Protein AF-A0A1W9SHR3-F1 (afdb_monomer_lite)

Sequence (851 aa):
MFNIVQKTLFGTHLDYKISDNFNLGATILNLTEKPLTTKVNAGDEPISNTIWGVDGMYRTEAPFLTKMVDALPFLDTKEESDIIISGEFAQLIPGHSDAVGDEGVAYIDDFEGTNTSIDLKQRTAWSLSSTPQMQKNMFPEAELTDSLLYGFNRSLLSWYTIENLFQRTESNTPSYIKDDADFVSSHFVREILEKEIFPNKESKTGMPVSINTLDLTYRPTEIGPYNYDTDNLSEDGHFTNPRKRWAGIMREVPTNDFETANIEFIEFWIMDPFVEDEDSSNIGGDLYFNLGNISEDILKDGRKSLEHGLPTSSEITNVDTSVWGRISTRQPASTGFDNDPDKRQFQDIGFDGLNDDDERLFFQDYLSIMQNILNAEAYEKINNDPSKDNYTDYLSENYDGQRAEIVERYKFYNGLENNSPTSSNATTPTTLPDVEDINRDNTLSENESYFQYKVSLRRDDMKIGNNYITDKISYKATFKNKQKSSVTWYQFKIPIQKYMDKFGPIQDFKSIRFIRMFLHNFEETTILRFGSLDLIRSEWRKYELNLVEGNEGLAYPQNEQGSFDVSAVNIEENGTKEPVNYVLPPGISRETDPTNTIQTLQNEQSIVLKVIDLPDGDARAVYKTLDMDIRQYKRLKMEIHAEEIIGYPLEDDELRAFIRFGSDYTQNYYEYEVSLKITPEGRYDDSNGEDRLKVWPSKNRIDFELGTFQDVKQERNSKMRESNSNVSLTIPYVSYDNNNRVIVMGNPNLSNVRTVMLGIRNPHKNKNENDDGFIKSGEIWMNELRLSDFDEEGGWAANARISMNLADFATVSFSGSTSKASVFLCILLIPEMLKIQNTTRLTQMYFWKMH

Foldseek 3Di:
DDQDKDKDKDWDKDWDDPDPFKIKIKIKIWIWTDGLWLAAAPPRFTKTKIKIKMKMKGKDFDQVLLVVQCPDPPDDFDFTWMKIWIKMWMWMFIDGDCSNPPFRWHFNDQCPQFKDWDFDLPQVQKAWAADDPPCCVQQVLSPDFLDLSSQAQAFFKFKDWADCCLQVVDPLHQPLSNVDQVLQFDPQRHWAWPCQQFVQADDLVNDTDTFTWTKMWTALQHRAFSHLDLPQAAQLRTGVCSQSHKTKMKGWDPAFACVVQQFWWWKFKKWQQCQPVPPLPWQAFKKKKKWAQGFLCRVRHQAKAWLQLADLDPPGPQWDATLLAIGHVDDDPDQFHDPDQSSSLQRQDDRRSDHLVRCCVSCVVSLVSSVVRYDPVSSVVCSSPVRNQDAAALSDVVCSVVVHRSVVSSRNNNHRRPLAHDDPPDDRPDRGHDISCSVPPSDGRGDDKTFMAMATSGPVQQDDPGRQWPDKGKDWDQGPVRDTGIIMMTMGIGTRVPTPDIGDPDDDSGGTTMMMMMIHRTDRTTMIIISTTTRMRGLKAKDQAWPQAPCFPPRDGHDPFWDKDKDKAKCRNQLPPPQEGDADAFPDDFMFDSVRPDTGGDIRMWMKIWITQAAARTKIKIKHWDWAQQPQFFKKKKWKFKEADVPFDDAWQQKKKKKWWFPDDGAFIKMKIATDHHQDGDRADNVDNVSSCSRGPPRNMDMDTPVVLVVQVVVLVVQVPDPPRPRDLQHWRWDDDPPMIITGHHHGDSGTGTMMMIMMTRYHCVVPVPHPRGTHTIMMIMRRGMTTNGNSDMKMKMKMKMWMGSRLFWIKMWIWMWMDFQDDDDSPDDRSPGGRDGDTDGDDIDTDDGD

Radius of gyration: 36.88 Å; chains: 1; bounding box: 92×72×122 Å

Secondary structure (DSSP, 8-state):
-----EEEEEEEEEEEEEETTEEEEEEEEEEEEE-SSS--BTT-PPBEEEEEEEEEEEEEE-HHHHHHHHTSTT----SPPEEEEEEEEEEEE--B-GGGTTTT-EEEE-STTSSEEEE---GGG-EEPPPPTT-TTT-GGGG-SS-GGGGTTBEEEEEE---HHHHHT-TTS-HHHHH-GGGG-STTTS--BHHHH-TTPPPTTSSPPBPPPEEEEEEEEEE-TT----SSB-TTS-BS-GGG-EEEEEEE-S-S-TTTTTEEEEEEEEE-TTTT-TT-----EEEEEEEEE----SSSSSS--BGGGS-SSSS--SEEE-SS-EEES---SSSS--S-HHHHTTT-STTTT--HHHHHHHTHHHHHHHHHHS-HHHHHHHHH-SSS-B---TT-HHHHHHT--HHHHTTTTT--BT-S---TTS--S-SSPPBS-SS-SSS-----EEEEEEEEE-GGG-STTSTTEEEEEEEEEE-TTS-EEEEEEEEEEEETTS-SEEESS--SSS---EEEEEEES-SS-EEEEES--EEEE-SSEE--B---TTTTT---BPP-SSEEEEEEEETTTSTT-SSB---PPTT--PPB-TTSSS--BPP-EEEEEEEEEEPTT-EEEEEEEEEE-GGGEEEEEEEEEEEPBTTB---TTSSEEEEEEESSSSSSEEEEEEEPPPPPSB---TT-HHHHHHHS-TTT-EEEETHHHHHHHHHHHHHTTSTT----SSS-EEEEETTEEEEEES---TTSEEEEEEEEE---GGG-TT-----EEEEEEEEEEEEEEE----EEEEEEEEEEEETTTEEEEEEEEEE-SS--S-TT--GGGS----EEEEEEEEEEEE-

Structure (mmCIF, N/CA/C/O backbone):
data_AF-A0A1W9SHR3-F1
#
_entry.id   AF-A0A1W9SHR3-F1
#
loop_
_atom_site.group_PDB
_atom_site.id
_atom_site.type_symbol
_atom_site.label_atom_id
_atom_site.label_alt_id
_atom_site.label_comp_id
_atom_site.label_asym_id
_atom_site.label_entity_id
_atom_site.label_seq_id
_atom_site.pdbx_PDB_ins_code
_atom_site.Cartn_x
_atom_site.Cartn_y
_atom_site.Cartn_z
_atom_site.occupancy
_atom_site.B_iso_or_equiv
_atom_site.auth_seq_id
_atom_site.auth_comp_id
_atom_site.auth_asym_id
_atom_site.auth_atom_id
_atom_site.pdbx_PDB_model_num
ATOM 1 N N . MET A 1 1 ? 7.081 -6.069 19.531 1.00 32.66 1 MET A N 1
ATOM 2 C CA . MET A 1 1 ? 6.810 -4.621 19.608 1.00 32.66 1 MET A CA 1
ATOM 3 C C . MET A 1 1 ? 6.515 -4.308 21.073 1.00 32.66 1 MET A C 1
ATOM 5 O O . MET A 1 1 ? 5.669 -4.987 21.637 1.00 32.66 1 MET A O 1
ATOM 9 N N . PHE A 1 2 ? 7.278 -3.432 21.734 1.00 37.50 2 PHE A N 1
ATOM 10 C CA . PHE A 1 2 ? 7.011 -3.037 23.126 1.00 37.50 2 PHE A CA 1
ATOM 11 C C . PHE A 1 2 ? 5.993 -1.891 23.100 1.00 37.50 2 PHE A C 1
ATOM 13 O O . PHE A 1 2 ? 6.359 -0.789 22.707 1.00 37.50 2 PHE A O 1
ATOM 20 N N . ASN A 1 3 ? 4.738 -2.143 23.478 1.00 49.12 3 ASN A N 1
ATOM 21 C CA . ASN A 1 3 ? 3.772 -1.066 23.696 1.00 49.12 3 ASN A CA 1
ATOM 22 C C . ASN A 1 3 ? 4.108 -0.399 25.043 1.00 49.12 3 ASN A C 1
ATOM 24 O O . ASN A 1 3 ? 4.040 -1.045 26.093 1.00 49.12 3 ASN A O 1
ATOM 28 N N . ILE A 1 4 ? 4.584 0.848 25.017 1.00 64.44 4 ILE A N 1
ATOM 29 C CA . ILE A 1 4 ? 4.977 1.583 26.227 1.00 64.44 4 ILE A CA 1
ATOM 30 C C . ILE A 1 4 ? 3.735 2.295 26.760 1.00 64.44 4 ILE A C 1
ATOM 32 O O . ILE A 1 4 ? 3.505 3.465 26.479 1.00 64.44 4 ILE A O 1
ATOM 36 N N . VAL A 1 5 ? 2.935 1.579 27.548 1.00 74.81 5 VAL A N 1
ATOM 37 C CA . VAL A 1 5 ? 1.860 2.183 28.344 1.00 74.81 5 VAL A CA 1
ATOM 38 C C . VAL A 1 5 ? 2.464 2.694 29.650 1.00 74.81 5 VAL A C 1
ATOM 40 O O . VAL A 1 5 ? 3.072 1.927 30.406 1.00 74.81 5 VAL A O 1
ATOM 43 N N . GLN A 1 6 ? 2.322 3.991 29.935 1.00 84.81 6 GLN A N 1
ATOM 44 C CA . GLN A 1 6 ? 2.806 4.552 31.194 1.00 84.81 6 GLN A CA 1
ATOM 45 C C . GLN A 1 6 ? 1.862 4.135 32.326 1.00 84.81 6 GLN A C 1
ATOM 47 O O . GLN A 1 6 ? 0.678 4.457 32.296 1.00 84.81 6 GLN A O 1
ATOM 52 N N . LYS A 1 7 ? 2.395 3.456 33.347 1.00 89.25 7 LYS A N 1
ATOM 53 C CA . LYS A 1 7 ? 1.630 3.013 34.522 1.00 89.25 7 LYS A CA 1
ATOM 54 C C . LYS A 1 7 ? 2.030 3.815 35.755 1.00 89.25 7 LYS A C 1
ATOM 56 O O . LYS A 1 7 ? 3.212 3.880 36.092 1.00 89.25 7 LYS A O 1
ATOM 61 N N . THR A 1 8 ? 1.051 4.390 36.445 1.00 90.31 8 THR A N 1
ATOM 62 C CA . THR A 1 8 ? 1.251 5.126 37.699 1.00 90.31 8 THR A CA 1
ATOM 63 C C . THR A 1 8 ? 0.519 4.405 38.820 1.00 90.31 8 THR A C 1
ATOM 65 O O . THR A 1 8 ? -0.704 4.354 38.814 1.00 90.31 8 THR A O 1
ATOM 68 N N . LEU A 1 9 ? 1.264 3.848 39.779 1.00 92.94 9 LEU A N 1
ATOM 69 C CA . LEU A 1 9 ? 0.706 3.233 40.984 1.00 92.94 9 LEU A CA 1
ATOM 70 C C . LEU A 1 9 ? 0.904 4.182 42.167 1.00 92.94 9 LEU A C 1
ATOM 72 O O . LEU A 1 9 ? 2.030 4.379 42.627 1.00 92.94 9 LEU A O 1
ATOM 76 N N . PHE A 1 10 ? -0.186 4.754 42.667 1.00 94.56 10 PHE A N 1
ATOM 77 C CA . PHE A 1 10 ? -0.202 5.541 43.893 1.00 94.56 10 PHE A CA 1
ATOM 78 C C . PHE A 1 10 ? -0.926 4.772 44.991 1.00 94.56 10 PHE A C 1
ATOM 80 O O . PHE A 1 10 ? -1.905 4.078 44.740 1.00 94.56 10 PHE A O 1
ATOM 87 N N . GLY A 1 11 ? -0.478 4.888 46.232 1.00 94.25 11 GLY A N 1
ATOM 88 C CA . GLY A 1 11 ? -1.178 4.232 47.321 1.00 94.25 11 GLY A CA 1
ATOM 89 C C . GLY A 1 11 ? -0.512 4.403 48.667 1.00 94.25 11 GLY A C 1
ATOM 90 O O . GLY A 1 11 ? 0.601 4.914 48.779 1.00 94.25 11 GLY A O 1
ATOM 91 N N . THR A 1 12 ? -1.223 3.973 49.698 1.00 95.31 12 THR A N 1
ATOM 92 C CA . THR A 1 12 ? -0.741 3.972 51.073 1.00 95.31 12 THR A CA 1
ATOM 93 C C . THR A 1 12 ? -1.276 2.758 51.819 1.00 95.31 12 THR A C 1
ATOM 95 O O . THR A 1 12 ? -2.374 2.268 51.546 1.00 95.31 12 THR A O 1
ATOM 98 N N . HIS A 1 13 ? -0.481 2.279 52.767 1.00 94.38 13 HIS A N 1
ATOM 99 C CA . HIS A 1 13 ? -0.864 1.248 53.715 1.00 94.38 13 HIS A CA 1
ATOM 100 C C . HIS A 1 13 ? -0.624 1.782 55.127 1.00 94.38 13 HIS A C 1
ATOM 102 O O . HIS A 1 13 ? 0.461 2.279 55.436 1.00 94.38 13 HIS A O 1
ATOM 108 N N . LEU A 1 14 ? -1.652 1.706 55.966 1.00 95.25 14 LEU A N 1
ATOM 109 C CA . LEU A 1 14 ? -1.634 2.140 57.355 1.00 95.25 14 LEU A CA 1
ATOM 110 C C . LEU A 1 14 ? -1.772 0.909 58.245 1.00 95.25 14 LEU A C 1
ATOM 112 O O . LEU A 1 14 ? -2.809 0.258 58.206 1.00 95.25 14 LEU A O 1
ATOM 116 N N . ASP A 1 15 ? -0.764 0.631 59.067 1.00 94.25 15 ASP A N 1
ATOM 117 C CA . ASP A 1 15 ? -0.813 -0.429 60.079 1.00 94.25 15 ASP A CA 1
ATOM 118 C C . ASP A 1 15 ? -0.981 0.203 61.465 1.00 94.25 15 ASP A C 1
ATOM 120 O O . ASP A 1 15 ? -0.179 1.044 61.894 1.00 94.25 15 ASP A O 1
ATOM 124 N N . TYR A 1 16 ? -2.050 -0.177 62.161 1.00 94.44 16 TYR A N 1
ATOM 125 C CA . TYR A 1 16 ? -2.325 0.239 63.524 1.00 94.44 16 TYR A CA 1
ATOM 126 C C . TYR A 1 16 ? -2.274 -0.952 64.482 1.00 94.44 16 TYR A C 1
ATOM 128 O O . TYR A 1 16 ? -3.161 -1.810 64.532 1.00 94.44 16 TYR A O 1
ATOM 136 N N . LYS A 1 17 ? -1.242 -0.955 65.329 1.00 94.12 17 LYS A N 1
ATOM 137 C CA . LYS A 1 17 ? -1.077 -1.933 66.402 1.00 94.12 17 LYS A CA 1
ATOM 138 C C . LYS A 1 17 ? -1.945 -1.560 67.608 1.00 94.12 17 LYS A C 1
ATOM 140 O O . LYS A 1 17 ? -1.551 -0.741 68.437 1.00 94.12 17 LYS A O 1
ATOM 145 N N . ILE A 1 18 ? -3.118 -2.185 67.720 1.00 92.25 18 ILE A N 1
ATOM 146 C CA . ILE A 1 18 ? -4.072 -1.958 68.821 1.00 92.25 18 ILE A CA 1
ATOM 147 C C . ILE A 1 18 ? -3.550 -2.567 70.131 1.00 92.25 18 ILE A C 1
ATOM 149 O O . ILE A 1 18 ? -3.724 -1.991 71.204 1.00 92.25 18 ILE A O 1
ATOM 153 N N . SER A 1 19 ? -2.898 -3.731 70.056 1.00 91.62 19 SER A N 1
ATOM 154 C CA . SER A 1 19 ? -2.203 -4.367 71.183 1.00 91.62 19 SER A CA 1
ATOM 155 C C . SER A 1 19 ? -1.062 -5.261 70.686 1.00 91.62 19 SER A C 1
ATOM 157 O O . SER A 1 19 ? -0.892 -5.438 69.482 1.00 91.62 19 SER A O 1
ATOM 159 N N . ASP A 1 20 ? -0.300 -5.880 71.591 1.00 88.94 20 ASP A N 1
ATOM 160 C CA . ASP A 1 20 ? 0.711 -6.885 71.213 1.00 88.94 20 ASP A CA 1
ATOM 161 C C . ASP A 1 20 ? 0.128 -8.099 70.475 1.00 88.94 20 ASP A C 1
ATOM 163 O O . ASP A 1 20 ? 0.839 -8.769 69.732 1.00 88.94 20 ASP A O 1
ATOM 167 N N . ASN A 1 21 ? -1.182 -8.303 70.611 1.00 91.62 21 ASN A N 1
ATOM 168 C CA . ASN A 1 21 ? -1.923 -9.459 70.129 1.00 91.62 21 ASN A CA 1
ATOM 169 C C . ASN A 1 21 ? -2.926 -9.117 69.016 1.00 91.62 21 ASN A C 1
ATOM 171 O O . ASN A 1 21 ? -3.614 -10.009 68.530 1.00 91.62 21 ASN A O 1
ATOM 175 N N . PHE A 1 22 ? -3.055 -7.841 68.632 1.00 93.38 22 PHE A N 1
ATOM 176 C CA . PHE A 1 22 ? -4.024 -7.402 67.625 1.00 93.38 22 PHE A CA 1
ATOM 177 C C . PHE A 1 22 ? -3.473 -6.256 66.778 1.00 93.38 22 PHE A C 1
ATOM 179 O O . PHE A 1 22 ? -3.183 -5.180 67.314 1.00 93.38 22 PHE A O 1
ATOM 186 N N . ASN A 1 23 ? -3.386 -6.477 65.468 1.00 93.44 23 ASN A N 1
ATOM 187 C CA . ASN A 1 23 ? -3.080 -5.454 64.473 1.00 93.44 23 ASN A CA 1
ATOM 188 C C . ASN A 1 23 ? -4.238 -5.294 63.479 1.00 93.44 23 ASN A C 1
ATOM 190 O O . ASN A 1 23 ? -4.996 -6.231 63.214 1.00 93.44 23 ASN A O 1
ATOM 194 N N . LEU A 1 24 ? -4.363 -4.080 62.953 1.00 94.94 24 LEU A N 1
ATOM 195 C CA . LEU A 1 24 ? -5.337 -3.723 61.934 1.00 94.94 24 LEU A CA 1
ATOM 196 C C . LEU A 1 24 ? -4.634 -2.899 60.854 1.00 94.94 24 LEU A C 1
ATOM 198 O O . LEU A 1 24 ? -4.121 -1.819 61.144 1.00 94.94 24 LEU A O 1
ATOM 202 N N . GLY A 1 25 ? -4.637 -3.407 59.629 1.00 94.56 25 GLY A N 1
ATOM 203 C CA . GLY A 1 25 ? -4.159 -2.731 58.438 1.00 94.56 25 GLY A CA 1
ATOM 204 C C . GLY A 1 25 ? -5.303 -2.126 57.624 1.00 94.56 25 GLY A C 1
ATOM 205 O O . GLY A 1 25 ? -6.427 -2.636 57.587 1.00 94.56 25 GLY A O 1
ATOM 206 N N . ALA A 1 26 ? -5.023 -1.010 56.961 1.00 95.31 26 ALA A N 1
ATOM 207 C CA . ALA A 1 26 ? -5.875 -0.436 55.931 1.00 95.31 26 ALA A CA 1
ATOM 208 C C . ALA A 1 26 ? -5.019 -0.072 54.719 1.00 95.31 26 ALA A C 1
ATOM 210 O O . ALA A 1 26 ? -3.989 0.588 54.848 1.00 95.31 26 ALA A O 1
ATOM 211 N N . THR A 1 27 ? -5.459 -0.480 53.536 1.00 93.62 27 THR A N 1
ATOM 212 C CA . THR A 1 27 ? -4.737 -0.274 52.279 1.00 93.62 27 THR A CA 1
ATOM 213 C C . THR A 1 27 ? -5.615 0.488 51.302 1.00 93.62 27 THR A C 1
ATOM 215 O O . THR A 1 27 ? -6.789 0.161 51.149 1.00 93.62 27 THR A O 1
ATOM 218 N N . ILE A 1 28 ? -5.045 1.467 50.603 1.00 95.19 28 ILE A N 1
ATOM 219 C CA . ILE A 1 28 ? -5.642 2.058 49.404 1.00 95.19 28 ILE A CA 1
ATOM 220 C C . ILE A 1 28 ? -4.583 2.155 48.309 1.00 95.19 28 ILE A C 1
ATOM 222 O O . ILE A 1 28 ? -3.480 2.643 48.547 1.00 95.19 28 ILE A O 1
ATOM 226 N N . LEU A 1 29 ? -4.913 1.669 47.120 1.00 93.69 29 LEU A N 1
ATOM 227 C CA . LEU A 1 29 ? -4.062 1.668 45.936 1.00 93.69 29 LEU A CA 1
ATOM 228 C C . LEU A 1 29 ? -4.886 2.166 44.750 1.00 93.69 29 LEU A C 1
ATOM 230 O O . LEU A 1 29 ? -6.027 1.752 44.577 1.00 93.69 29 LEU A O 1
ATOM 234 N N . ASN A 1 30 ? -4.301 3.010 43.917 1.00 93.56 30 ASN A N 1
ATOM 235 C CA . ASN A 1 30 ? -4.847 3.452 42.647 1.00 93.56 30 ASN A CA 1
ATOM 236 C C . ASN A 1 30 ? -3.783 3.226 41.567 1.00 93.56 30 ASN A C 1
ATOM 238 O O . ASN A 1 30 ? -2.645 3.679 41.710 1.00 93.56 30 ASN A O 1
ATOM 242 N N . LEU A 1 31 ? -4.140 2.473 40.530 1.00 91.81 31 LEU A N 1
ATOM 243 C CA . LEU A 1 31 ? -3.312 2.263 39.350 1.00 91.81 31 LEU A CA 1
ATOM 244 C C . LEU A 1 31 ? -3.998 2.925 38.166 1.00 91.81 31 LEU A C 1
ATOM 246 O O . LEU A 1 31 ? -5.091 2.503 37.796 1.00 91.81 31 LEU A O 1
ATOM 250 N N . THR A 1 32 ? -3.318 3.878 37.542 1.00 91.25 32 THR A N 1
ATOM 251 C CA . THR A 1 32 ? -3.786 4.519 36.314 1.00 91.25 32 THR A CA 1
ATOM 252 C C . THR A 1 32 ? -2.797 4.281 35.187 1.00 91.25 32 THR A C 1
ATOM 254 O O . THR A 1 32 ? -1.584 4.459 35.347 1.00 91.25 32 THR A O 1
ATOM 257 N N . GLU A 1 33 ? -3.330 3.892 34.038 1.00 89.88 33 GLU A N 1
ATOM 258 C CA . GLU A 1 33 ? -2.607 3.735 32.789 1.00 89.88 33 GLU A CA 1
ATOM 259 C C . GLU A 1 33 ? -2.866 4.933 31.876 1.00 89.88 33 GLU A C 1
ATOM 261 O O . GLU A 1 33 ? -3.970 5.481 31.819 1.00 89.88 33 GLU A O 1
ATOM 266 N N . LYS A 1 34 ? -1.821 5.375 31.177 1.00 87.81 34 LYS A N 1
ATOM 267 C CA . LYS A 1 34 ? -1.925 6.418 30.163 1.00 87.81 34 LYS A CA 1
ATOM 268 C C . LYS A 1 34 ? -1.413 5.872 28.826 1.00 87.81 34 LYS A C 1
ATOM 270 O O . LYS A 1 34 ? -0.228 5.518 28.757 1.00 87.81 34 LYS A O 1
ATOM 275 N N . PRO A 1 35 ? -2.278 5.784 27.801 1.00 84.88 35 PRO A N 1
ATOM 276 C CA . PRO A 1 35 ? -1.878 5.359 26.468 1.00 84.88 35 PRO A CA 1
ATOM 277 C C . PRO A 1 35 ? -1.066 6.463 25.775 1.00 84.88 35 PRO A C 1
ATOM 279 O O . PRO A 1 35 ? -1.028 7.612 26.226 1.00 84.88 35 PRO A O 1
ATOM 282 N N . LEU A 1 36 ? -0.388 6.099 24.686 1.00 79.94 36 LEU A N 1
ATOM 283 C CA . LEU A 1 36 ? 0.368 7.046 23.859 1.00 79.94 36 LEU A CA 1
ATOM 284 C C . LEU A 1 36 ? -0.548 7.871 22.944 1.00 79.94 36 LEU A C 1
ATOM 286 O O . LEU A 1 36 ? -0.251 9.036 22.686 1.00 79.94 36 LEU A O 1
ATOM 290 N N . THR A 1 37 ? -1.642 7.264 22.490 1.00 81.38 37 THR A N 1
ATOM 291 C CA . THR A 1 37 ? -2.662 7.830 21.601 1.00 81.38 37 THR A CA 1
ATOM 292 C C . THR A 1 37 ? -4.017 7.861 22.305 1.00 81.38 37 THR A C 1
ATOM 294 O O . THR A 1 37 ? -4.210 7.207 23.333 1.00 81.38 37 THR A O 1
ATOM 297 N N . THR A 1 38 ? -4.946 8.669 21.797 1.00 80.31 38 THR A N 1
ATOM 298 C CA . THR A 1 38 ? -6.300 8.799 22.361 1.00 80.31 38 THR A CA 1
ATOM 299 C C . THR A 1 38 ? -7.260 7.760 21.794 1.00 80.31 38 THR A C 1
ATOM 301 O O . THR A 1 38 ? -8.172 7.335 22.501 1.00 80.31 38 THR A O 1
ATOM 304 N N . LYS A 1 39 ? -7.050 7.319 20.548 1.00 87.12 39 LYS A N 1
ATOM 305 C CA . LYS A 1 39 ? -7.737 6.173 19.964 1.00 87.12 39 LYS A CA 1
ATOM 306 C C . LYS A 1 39 ? -7.021 4.907 20.415 1.00 87.12 39 LYS A C 1
ATOM 308 O O . LYS A 1 39 ? -5.854 4.671 20.099 1.00 87.12 39 LYS A O 1
ATOM 313 N N . VAL A 1 40 ? -7.719 4.121 21.226 1.00 87.50 40 VAL A N 1
ATOM 314 C CA . VAL A 1 40 ? -7.255 2.819 21.709 1.00 87.50 40 VAL A CA 1
ATOM 315 C C . VAL A 1 40 ? -8.169 1.733 21.167 1.00 87.50 40 VAL A C 1
ATOM 317 O O . VAL A 1 40 ? -9.388 1.905 21.126 1.00 87.50 40 VAL A O 1
ATOM 320 N N . ASN A 1 41 ? -7.582 0.616 20.753 1.00 88.88 41 ASN A N 1
ATOM 321 C CA . ASN A 1 41 ? -8.348 -0.524 20.270 1.00 88.88 41 ASN A CA 1
ATOM 322 C C . ASN A 1 41 ? -9.091 -1.210 21.419 1.00 88.88 41 ASN A C 1
ATOM 324 O O . ASN A 1 41 ? -8.629 -1.214 22.564 1.00 88.88 41 ASN A O 1
ATOM 328 N N . ALA A 1 42 ? -10.223 -1.827 21.093 1.00 86.62 42 ALA A N 1
ATOM 329 C CA . ALA A 1 42 ? -10.950 -2.689 22.007 1.00 86.62 42 ALA A CA 1
ATOM 330 C C . ALA A 1 42 ? -10.041 -3.834 22.497 1.00 86.62 42 ALA A C 1
ATOM 332 O O . ALA A 1 42 ? -9.395 -4.504 21.690 1.00 86.62 42 ALA A O 1
ATOM 333 N N . GLY A 1 43 ? -9.975 -4.028 23.814 1.00 82.50 43 GLY A N 1
ATOM 334 C CA . GLY A 1 43 ? -9.087 -4.976 24.497 1.00 82.50 43 GLY A CA 1
ATOM 335 C C . GLY A 1 43 ? -7.760 -4.383 25.000 1.00 82.50 43 GLY A C 1
ATOM 336 O O . GLY A 1 43 ? -7.122 -4.980 25.872 1.00 82.50 43 GLY A O 1
ATOM 337 N N . ASP A 1 44 ? -7.356 -3.205 24.507 1.00 83.31 44 ASP A N 1
ATOM 338 C CA . ASP A 1 44 ? -6.135 -2.484 24.909 1.00 83.31 44 ASP A CA 1
ATOM 339 C C . ASP A 1 44 ? -6.443 -1.236 25.769 1.00 83.31 44 ASP A C 1
ATOM 341 O O . ASP A 1 44 ? -5.645 -0.295 25.847 1.00 83.31 44 ASP A O 1
ATOM 345 N N . GLU A 1 45 ? -7.610 -1.184 26.416 1.00 84.12 45 GLU A N 1
ATOM 346 C CA . GLU A 1 45 ? -8.065 0.031 27.086 1.00 84.12 45 GLU A CA 1
ATOM 347 C C . GLU A 1 45 ? -7.265 0.363 28.353 1.00 84.12 45 GLU A C 1
ATOM 349 O O . GLU A 1 45 ? -7.013 -0.503 29.201 1.00 84.12 45 GLU A O 1
ATOM 354 N N . PRO A 1 46 ? -6.913 1.647 28.553 1.00 85.94 46 PRO A N 1
ATOM 355 C CA . PRO A 1 46 ? -6.185 2.078 29.732 1.00 85.94 46 PRO A CA 1
ATOM 356 C C . PRO A 1 46 ? -7.090 2.097 30.968 1.00 85.94 46 PRO A C 1
ATOM 358 O O . PRO A 1 46 ? -8.075 2.835 31.055 1.00 85.94 46 PRO A O 1
ATOM 361 N N . ILE A 1 47 ? -6.695 1.328 31.978 1.00 86.50 47 ILE A N 1
ATOM 362 C CA . ILE A 1 47 ? -7.413 1.219 33.250 1.00 86.50 47 ILE A CA 1
ATOM 363 C C . ILE A 1 47 ? -7.068 2.345 34.234 1.00 86.50 47 ILE A C 1
ATOM 365 O O . ILE A 1 47 ? -5.954 2.870 34.254 1.00 86.50 47 ILE A O 1
ATOM 369 N N . SER A 1 48 ? -8.011 2.663 35.119 1.00 90.56 48 SER A N 1
ATOM 370 C CA . SER A 1 48 ? -7.833 3.525 36.292 1.00 90.56 48 SER A CA 1
ATOM 371 C C . SER A 1 48 ? -8.513 2.891 37.508 1.00 90.56 48 SER A C 1
ATOM 373 O O . SER A 1 48 ? -9.579 3.294 37.968 1.00 90.56 48 SER A O 1
ATOM 375 N N . ASN A 1 49 ? -7.894 1.830 38.021 1.00 90.44 49 ASN A N 1
ATOM 376 C CA . ASN A 1 49 ? -8.476 0.968 39.043 1.00 90.44 49 ASN A CA 1
ATOM 377 C C . ASN A 1 49 ? -8.095 1.426 40.453 1.00 90.44 49 ASN A C 1
ATOM 379 O O . ASN A 1 49 ? -6.913 1.593 40.763 1.00 90.44 49 ASN A O 1
ATOM 383 N N . THR A 1 50 ? -9.083 1.527 41.346 1.00 91.06 50 THR A N 1
ATOM 384 C CA . THR A 1 50 ? -8.865 1.815 42.771 1.00 91.06 50 THR A CA 1
ATOM 385 C C . THR A 1 50 ? -9.237 0.618 43.633 1.00 91.06 50 THR A C 1
ATOM 387 O O . THR A 1 50 ? -10.364 0.134 43.609 1.00 91.06 50 THR A O 1
ATOM 390 N N . ILE A 1 51 ? -8.298 0.158 44.448 1.00 91.50 51 ILE A N 1
ATOM 391 C CA . ILE A 1 51 ? -8.512 -0.865 45.464 1.00 91.50 51 ILE A CA 1
ATOM 392 C C . ILE A 1 51 ? -8.437 -0.209 46.831 1.00 91.50 51 ILE A C 1
ATOM 394 O O . ILE A 1 51 ? -7.453 0.457 47.145 1.00 91.50 51 ILE A O 1
ATOM 398 N N . TRP A 1 52 ? -9.423 -0.473 47.680 1.00 93.81 52 TRP A N 1
ATOM 399 C CA . TRP A 1 52 ? -9.280 -0.247 49.112 1.00 93.81 52 TRP A CA 1
ATOM 400 C C . TRP A 1 52 ? -9.579 -1.529 49.877 1.00 93.81 52 TRP A C 1
ATOM 402 O O . TRP A 1 52 ? -10.379 -2.359 49.444 1.00 93.81 52 TRP A O 1
ATOM 412 N N . GLY A 1 53 ? -8.917 -1.715 51.009 1.00 94.12 53 GLY A N 1
ATOM 413 C CA . GLY A 1 53 ? -9.096 -2.902 51.822 1.00 94.12 53 GLY A CA 1
ATOM 414 C C . GLY A 1 53 ? -8.693 -2.696 53.266 1.00 94.12 53 GLY A C 1
ATOM 415 O O . GLY A 1 53 ? -8.012 -1.732 53.614 1.00 94.12 53 GLY A O 1
ATOM 416 N N . VAL A 1 54 ? -9.147 -3.617 54.099 1.00 95.12 54 VAL A N 1
ATOM 417 C CA . VAL A 1 54 ? -8.810 -3.707 55.513 1.00 95.12 54 VAL A CA 1
ATOM 418 C C . VAL A 1 54 ? -8.353 -5.120 55.811 1.00 95.12 54 VAL A C 1
ATOM 420 O O . VAL A 1 54 ? -8.952 -6.091 55.347 1.00 95.12 54 VAL A O 1
ATOM 423 N N . ASP A 1 55 ? -7.303 -5.232 56.598 1.00 94.38 55 ASP A N 1
ATOM 424 C CA . ASP A 1 55 ? -6.763 -6.497 57.058 1.00 94.38 55 ASP A CA 1
ATOM 425 C C . ASP A 1 55 ? -6.596 -6.457 58.572 1.00 94.38 55 ASP A C 1
ATOM 427 O O . ASP A 1 55 ? -6.491 -5.399 59.189 1.00 94.38 55 ASP A O 1
ATOM 431 N N . GLY A 1 56 ? -6.648 -7.615 59.207 1.00 94.31 56 GLY A N 1
ATOM 432 C CA . GLY A 1 56 ? -6.432 -7.701 60.637 1.00 94.31 56 GLY A CA 1
ATOM 433 C C . GLY A 1 56 ? -5.976 -9.083 61.035 1.00 94.31 56 GLY A C 1
ATOM 434 O O . GLY A 1 56 ? -6.425 -10.088 60.477 1.00 94.31 56 GLY A O 1
ATOM 435 N N . MET A 1 57 ? -5.100 -9.133 62.030 1.00 94.38 57 MET A N 1
ATOM 436 C CA . MET A 1 57 ? -4.650 -10.377 62.628 1.00 94.38 57 MET A CA 1
ATOM 437 C C . MET A 1 57 ? -4.721 -10.278 64.152 1.00 94.38 57 MET A C 1
ATOM 439 O O . MET A 1 57 ? -4.221 -9.358 64.795 1.00 94.38 57 MET A O 1
ATOM 443 N N . TYR A 1 58 ? -5.380 -11.266 64.743 1.00 94.12 58 TYR A N 1
ATOM 444 C CA . TYR A 1 58 ? -5.510 -11.442 66.176 1.00 94.12 58 TYR A CA 1
ATOM 445 C C . TYR A 1 58 ? -4.830 -12.743 66.583 1.00 94.12 58 TYR A C 1
ATOM 447 O O . TYR A 1 58 ? -5.167 -13.808 66.066 1.00 94.12 58 TYR A O 1
ATOM 455 N N . ARG A 1 59 ? -3.883 -12.664 67.514 1.00 93.62 59 ARG A N 1
ATOM 456 C CA . ARG A 1 59 ? -3.174 -13.819 68.059 1.00 93.62 59 ARG A CA 1
ATOM 457 C C . ARG A 1 59 ? -3.387 -13.885 69.559 1.00 93.62 59 ARG A C 1
ATOM 459 O O . ARG A 1 59 ? -3.143 -12.912 70.260 1.00 93.62 59 ARG A O 1
ATOM 466 N N . THR A 1 60 ? -3.808 -15.032 70.070 1.00 92.81 60 THR A N 1
ATOM 467 C CA . THR A 1 60 ? -3.969 -15.228 71.512 1.00 92.81 60 THR A CA 1
ATOM 468 C C . THR A 1 60 ? -3.540 -16.625 71.927 1.00 92.81 60 THR A C 1
ATOM 470 O O . THR A 1 60 ? -3.804 -17.599 71.223 1.00 92.81 60 THR A O 1
ATOM 473 N N . GLU A 1 61 ? -2.877 -16.724 73.073 1.00 91.25 61 GLU A N 1
ATOM 474 C CA . GLU A 1 61 ? -2.621 -18.000 73.735 1.00 91.25 61 GLU A CA 1
ATOM 475 C C . GLU A 1 61 ? -3.952 -18.601 74.204 1.00 91.25 61 GLU A C 1
ATOM 477 O O . GLU A 1 61 ? -4.831 -17.911 74.728 1.00 91.25 61 GLU A O 1
ATOM 482 N N . ALA A 1 62 ? -4.113 -19.909 74.027 1.00 89.50 62 ALA A N 1
ATOM 483 C CA . ALA A 1 62 ? -5.325 -20.644 74.359 1.00 89.50 62 ALA A CA 1
ATOM 484 C C . ALA A 1 62 ? -5.022 -21.788 75.343 1.00 89.50 62 ALA A C 1
ATOM 486 O O . ALA A 1 62 ? -5.073 -22.960 74.962 1.00 89.50 62 ALA A O 1
ATOM 487 N N . PRO A 1 63 ? -4.804 -21.494 76.643 1.00 86.75 63 PRO A N 1
ATOM 488 C CA . PRO A 1 63 ? -4.451 -22.509 77.641 1.00 86.75 63 PRO A CA 1
ATOM 489 C C . PRO A 1 63 ? -5.493 -23.623 77.800 1.00 86.75 63 PRO A C 1
ATOM 491 O O . PRO A 1 63 ? -5.188 -24.708 78.292 1.00 86.75 63 PRO A O 1
ATOM 494 N N . PHE A 1 64 ? -6.748 -23.366 77.417 1.00 85.44 64 PHE A N 1
ATOM 495 C CA . PHE A 1 64 ? -7.794 -24.387 77.421 1.00 85.44 64 PHE A CA 1
ATOM 496 C C . PHE A 1 64 ? -7.559 -25.461 76.347 1.00 85.44 64 PHE A C 1
ATOM 498 O O . PHE A 1 64 ? -7.876 -26.621 76.599 1.00 85.44 64 PHE A O 1
ATOM 505 N N . LEU A 1 65 ? -6.998 -25.092 75.186 1.00 84.44 65 LEU A N 1
ATOM 506 C CA . LEU A 1 65 ? -6.629 -26.037 74.133 1.00 84.44 65 LEU A CA 1
ATOM 507 C C . LEU A 1 65 ? -5.435 -26.877 74.579 1.00 84.44 65 LEU A C 1
ATOM 509 O O . LEU A 1 65 ? -5.516 -28.095 74.465 1.00 84.44 65 LEU A O 1
ATOM 513 N N . THR A 1 66 ? -4.416 -26.268 75.200 1.00 84.31 66 THR A N 1
ATOM 514 C CA . THR A 1 66 ? -3.278 -26.999 75.789 1.00 84.31 66 THR A CA 1
ATOM 515 C C . THR A 1 66 ? -3.769 -28.062 76.775 1.00 84.31 66 THR A C 1
ATOM 517 O O . THR A 1 66 ? -3.503 -29.246 76.607 1.00 84.31 66 THR A O 1
ATOM 520 N N . LYS A 1 67 ? -4.633 -27.672 77.726 1.00 83.44 67 LYS A N 1
ATOM 521 C CA . LYS A 1 67 ? -5.220 -28.602 78.708 1.00 83.44 67 LYS A CA 1
ATOM 522 C C . LYS A 1 67 ? -6.088 -29.695 78.085 1.00 83.44 67 LYS A C 1
ATOM 524 O O . LYS A 1 67 ? -6.195 -30.779 78.649 1.00 83.44 67 LYS A O 1
ATOM 529 N N . MET A 1 68 ? -6.760 -29.409 76.970 1.00 84.38 68 MET A N 1
ATOM 530 C CA . MET A 1 68 ? -7.562 -30.401 76.251 1.00 84.38 68 MET A CA 1
ATOM 531 C C . MET A 1 68 ? -6.671 -31.447 75.569 1.00 84.38 68 MET A C 1
ATOM 533 O O . MET A 1 68 ? -7.042 -32.618 75.535 1.00 84.38 68 MET A O 1
ATOM 537 N N . VAL A 1 69 ? -5.504 -31.037 75.063 1.00 83.38 69 VAL A N 1
ATOM 538 C CA . VAL A 1 69 ? -4.502 -31.938 74.479 1.00 83.38 69 VAL A CA 1
ATOM 539 C C . VAL A 1 69 ? -3.817 -32.766 75.571 1.00 83.38 69 VAL A C 1
ATOM 541 O O . VAL A 1 69 ? -3.754 -33.982 75.432 1.00 83.38 69 VAL A O 1
ATOM 544 N N . ASP A 1 70 ? -3.428 -32.157 76.698 1.00 81.12 70 ASP A N 1
ATOM 545 C CA . ASP A 1 70 ? -2.833 -32.859 77.856 1.00 81.12 70 ASP A CA 1
ATOM 546 C C . ASP A 1 70 ? -3.792 -33.866 78.521 1.00 81.12 70 ASP A C 1
ATOM 548 O O . ASP A 1 70 ? -3.374 -34.792 79.215 1.00 81.12 70 ASP A O 1
ATOM 552 N N . ALA A 1 71 ? -5.106 -33.693 78.337 1.00 82.75 71 ALA A N 1
ATOM 553 C CA . ALA A 1 71 ? -6.113 -34.624 78.843 1.00 82.75 71 ALA A CA 1
ATOM 554 C C . ALA A 1 71 ? -6.213 -35.921 78.016 1.00 82.75 71 ALA A C 1
ATOM 556 O O . ALA A 1 71 ? -6.890 -36.866 78.439 1.00 82.75 71 ALA A O 1
ATOM 557 N N . LEU A 1 72 ? -5.572 -35.987 76.844 1.00 81.25 72 LEU A N 1
ATOM 558 C CA . LEU A 1 72 ? -5.505 -37.201 76.039 1.00 81.25 72 LEU A CA 1
ATOM 559 C C . LEU A 1 72 ? -4.442 -38.156 76.614 1.00 81.25 72 LEU A C 1
ATOM 561 O O . LEU A 1 72 ? -3.309 -37.753 76.872 1.00 81.25 72 LEU A O 1
ATOM 565 N N . PRO A 1 73 ? -4.770 -39.444 76.813 1.00 74.81 73 PRO A N 1
ATOM 566 C CA . PRO A 1 73 ? -3.821 -40.395 77.374 1.00 74.81 73 PRO A CA 1
ATOM 567 C C . PRO A 1 73 ? -2.592 -40.552 76.465 1.00 74.81 73 PRO A C 1
ATOM 569 O O . PRO A 1 73 ? -2.733 -40.676 75.250 1.00 74.81 73 PRO A O 1
ATOM 572 N N . PHE A 1 74 ? -1.407 -40.617 77.086 1.00 76.38 74 PHE A N 1
ATOM 573 C CA . PHE A 1 74 ? -0.082 -40.754 76.453 1.00 76.38 74 PHE A CA 1
ATOM 574 C C . PHE A 1 74 ? 0.507 -39.490 75.785 1.00 76.38 74 PHE A C 1
ATOM 576 O O . PHE A 1 74 ? 1.540 -39.613 75.129 1.00 76.38 74 PHE A O 1
ATOM 583 N N . LEU A 1 75 ? -0.081 -38.301 75.982 1.00 71.31 75 LEU A N 1
ATOM 584 C CA . LEU A 1 75 ? 0.464 -37.007 75.538 1.00 71.31 75 LEU A CA 1
ATOM 585 C C . LEU A 1 75 ? 0.815 -36.120 76.751 1.00 71.31 75 LEU A C 1
ATOM 587 O O . LEU A 1 75 ? 0.064 -36.090 77.721 1.00 71.31 75 LEU A O 1
ATOM 591 N N . ASP A 1 76 ? 1.964 -35.441 76.708 1.00 74.56 76 ASP A N 1
ATOM 592 C CA . ASP A 1 76 ? 2.436 -34.482 77.726 1.00 74.56 76 ASP A CA 1
ATOM 593 C C . ASP A 1 76 ? 3.094 -33.308 76.992 1.00 74.56 76 ASP A C 1
ATOM 595 O O . ASP A 1 76 ? 4.216 -33.442 76.491 1.00 74.56 76 ASP A O 1
ATOM 599 N N . THR A 1 77 ? 2.360 -32.205 76.831 1.00 73.94 77 THR A N 1
ATOM 600 C CA . THR A 1 77 ? 2.775 -31.098 75.961 1.00 73.94 77 THR A CA 1
ATOM 601 C C . THR A 1 77 ? 3.595 -30.054 76.720 1.00 73.94 77 THR A C 1
ATOM 603 O O . THR A 1 77 ? 3.342 -29.756 77.888 1.00 73.94 77 THR A O 1
ATOM 606 N N . LYS A 1 78 ? 4.634 -29.499 76.078 1.00 78.50 78 LYS A N 1
ATOM 607 C CA . LYS A 1 78 ? 5.524 -28.489 76.702 1.00 78.50 78 LYS A CA 1
ATOM 608 C C . LYS A 1 78 ? 5.326 -27.073 76.185 1.00 78.50 78 LYS A C 1
ATOM 610 O O . LYS A 1 78 ? 5.728 -26.126 76.858 1.00 78.50 78 LYS A O 1
ATOM 615 N N . GLU A 1 79 ? 4.772 -26.938 74.988 1.00 83.69 79 GLU A N 1
ATOM 616 C CA . GLU A 1 79 ? 4.499 -25.649 74.360 1.00 83.69 79 GLU A CA 1
ATOM 617 C C . GLU A 1 79 ? 3.052 -25.221 74.610 1.00 83.69 79 GLU A C 1
ATOM 619 O O . GLU A 1 79 ? 2.151 -26.047 74.753 1.00 83.69 79 GLU A O 1
ATOM 624 N N . GLU A 1 80 ? 2.808 -23.916 74.674 1.00 86.62 80 GLU A N 1
ATOM 625 C CA . GLU A 1 80 ? 1.447 -23.408 74.809 1.00 86.62 80 GLU A CA 1
ATOM 626 C C . GLU A 1 80 ? 0.722 -23.422 73.458 1.00 86.62 80 GLU A C 1
ATOM 628 O O . GLU A 1 80 ? 1.302 -23.128 72.415 1.00 86.62 80 GLU A O 1
ATOM 633 N N . SER A 1 81 ? -0.568 -23.759 73.472 1.00 89.81 81 SER A N 1
ATOM 634 C CA . SER A 1 81 ? -1.425 -23.649 72.293 1.00 89.81 81 SER A CA 1
ATOM 635 C C . SER A 1 81 ? -1.758 -22.189 72.000 1.00 89.81 81 SER A C 1
ATOM 637 O O . SER A 1 81 ? -2.054 -21.431 72.924 1.00 89.81 81 SER A O 1
ATOM 639 N N . ASP A 1 82 ? -1.818 -21.807 70.725 1.00 91.25 82 ASP A N 1
ATOM 640 C CA . ASP A 1 82 ? -2.235 -20.469 70.303 1.00 91.25 82 ASP A CA 1
ATOM 641 C C . ASP A 1 82 ? -3.245 -20.493 69.152 1.00 91.25 82 ASP A C 1
ATOM 643 O O . ASP A 1 82 ? -3.298 -21.417 68.338 1.00 91.25 82 ASP A O 1
ATOM 647 N N . ILE A 1 83 ? -4.089 -19.463 69.118 1.00 92.06 83 ILE A N 1
ATOM 648 C CA . ILE A 1 83 ? -5.093 -19.238 68.084 1.00 92.06 83 ILE A CA 1
ATOM 649 C C . ILE A 1 83 ? -4.712 -17.962 67.342 1.00 92.06 83 ILE A C 1
ATOM 651 O O . ILE A 1 83 ? -4.628 -16.886 67.936 1.00 92.06 83 ILE A O 1
ATOM 655 N N . ILE A 1 84 ? -4.531 -18.087 66.031 1.00 93.06 84 ILE A N 1
ATOM 656 C CA . ILE A 1 84 ? -4.299 -16.985 65.102 1.00 93.06 84 ILE A CA 1
ATOM 657 C C . ILE A 1 84 ? -5.531 -16.859 64.214 1.00 93.06 84 ILE A C 1
ATOM 659 O O . ILE A 1 84 ? -5.880 -17.785 63.483 1.00 93.06 84 ILE A O 1
ATOM 663 N N . ILE A 1 85 ? -6.184 -15.708 64.264 1.00 94.12 85 ILE A N 1
ATOM 664 C CA . ILE A 1 85 ? -7.296 -15.346 63.391 1.00 94.12 85 ILE A CA 1
ATOM 665 C C . ILE A 1 85 ? -6.799 -14.224 62.495 1.00 94.12 85 ILE A C 1
ATOM 667 O O . ILE A 1 85 ? -6.400 -13.183 63.002 1.00 94.12 85 ILE A O 1
ATOM 671 N N . SER A 1 86 ? -6.831 -14.414 61.182 1.00 94.00 86 SER A N 1
ATOM 672 C CA . SER A 1 86 ? -6.582 -13.348 60.218 1.00 94.00 86 SER A CA 1
ATOM 673 C C . SER A 1 86 ? -7.778 -13.167 59.296 1.00 94.00 86 SER A C 1
ATOM 675 O O . SER A 1 86 ? -8.467 -14.127 58.940 1.00 94.00 86 SER A O 1
ATOM 677 N N . GLY A 1 87 ? -8.039 -11.924 58.926 1.00 94.38 87 GLY A N 1
ATOM 678 C CA . GLY A 1 87 ? -9.109 -11.565 58.015 1.00 94.38 87 GLY A CA 1
ATOM 679 C C . GLY A 1 87 ? -8.673 -10.433 57.109 1.00 94.38 87 GLY A C 1
ATOM 680 O O . GLY A 1 87 ? -7.958 -9.538 57.542 1.00 94.38 87 GLY A O 1
ATOM 681 N N . GLU A 1 88 ? -9.118 -10.484 55.864 1.00 92.38 88 GLU A N 1
ATOM 682 C CA . GLU A 1 88 ? -8.876 -9.453 54.864 1.00 92.38 88 GLU A CA 1
ATOM 683 C C . GLU A 1 88 ? -10.180 -9.196 54.119 1.00 92.38 88 GLU A C 1
ATOM 685 O O . GLU A 1 88 ? -10.890 -10.130 53.741 1.00 92.38 88 GLU A O 1
ATOM 690 N N . PHE A 1 89 ? -10.496 -7.932 53.897 1.00 93.00 89 PHE A N 1
ATOM 691 C CA . PHE A 1 89 ? -11.560 -7.490 53.014 1.00 93.00 89 PHE A CA 1
ATOM 692 C C . PHE A 1 89 ? -10.969 -6.491 52.036 1.00 93.00 89 PHE A C 1
ATOM 694 O O . PHE A 1 89 ? -10.244 -5.589 52.444 1.00 93.00 89 PHE A O 1
ATOM 701 N N . ALA A 1 90 ? -11.308 -6.613 50.762 1.00 90.62 90 ALA A N 1
ATOM 702 C CA . ALA A 1 90 ? -10.922 -5.627 49.774 1.00 90.62 90 ALA A CA 1
ATOM 703 C C . ALA A 1 90 ? -12.025 -5.431 48.736 1.00 90.62 90 ALA A C 1
ATOM 705 O O . ALA A 1 90 ? -12.727 -6.374 48.364 1.00 90.62 90 ALA A O 1
ATOM 706 N N . GLN A 1 91 ? -12.178 -4.193 48.279 1.00 89.00 91 GLN A N 1
ATOM 707 C CA . GLN A 1 91 ? -13.134 -3.790 47.260 1.00 89.00 91 GLN A CA 1
ATOM 708 C C . GLN A 1 91 ? -12.407 -3.071 46.128 1.00 89.00 91 GLN A C 1
ATOM 710 O O . GLN A 1 91 ? -11.557 -2.210 46.362 1.00 89.00 91 GLN A O 1
ATOM 715 N N . LEU A 1 92 ? -12.726 -3.474 44.898 1.00 88.19 92 LEU A N 1
ATOM 716 C CA . LEU A 1 92 ? -12.209 -2.894 43.666 1.00 88.19 92 LEU A CA 1
ATOM 717 C C . LEU A 1 92 ? -13.291 -1.977 43.135 1.00 88.19 92 LEU A C 1
ATOM 719 O O . LEU A 1 92 ? -14.450 -2.376 43.008 1.00 88.19 92 LEU A O 1
ATOM 723 N N . ILE A 1 93 ? -12.878 -0.763 42.832 1.00 89.38 93 ILE A N 1
ATOM 724 C CA . ILE A 1 93 ? -13.641 0.237 42.115 1.00 89.38 93 ILE A CA 1
ATOM 725 C C . ILE A 1 93 ? -12.927 0.364 40.767 1.00 89.38 93 ILE A C 1
ATOM 727 O O . ILE A 1 93 ? -11.856 0.981 40.715 1.00 89.38 93 ILE A O 1
ATOM 731 N N . PRO A 1 94 ? -13.434 -0.314 39.723 1.00 85.25 94 PRO A N 1
ATOM 732 C CA . PRO A 1 94 ? -12.930 -0.155 38.375 1.00 85.25 94 PRO A CA 1
ATOM 733 C C . PRO A 1 94 ? -13.149 1.275 37.893 1.00 85.25 94 PRO A C 1
ATOM 735 O O . PRO A 1 94 ? -14.055 1.964 38.359 1.00 85.25 94 PRO A O 1
ATOM 738 N N . GLY A 1 95 ? -12.309 1.692 36.962 1.00 85.75 95 GLY A N 1
ATOM 739 C CA . GLY A 1 95 ? -12.438 2.955 36.257 1.00 85.75 95 GLY A CA 1
ATOM 740 C C . GLY A 1 95 ? -11.584 2.924 34.999 1.00 85.75 95 GLY A C 1
ATOM 741 O O . GLY A 1 95 ? -10.719 2.053 34.852 1.00 85.75 95 GLY A O 1
ATOM 742 N N . HIS A 1 96 ? -11.791 3.888 34.117 1.00 87.62 96 HIS A N 1
ATOM 743 C CA . HIS A 1 96 ? -10.966 4.102 32.932 1.00 87.62 96 HIS A CA 1
ATOM 744 C C . HIS A 1 96 ? -10.137 5.386 33.051 1.00 87.62 96 HIS A C 1
ATOM 746 O O . HIS A 1 96 ? -10.323 6.204 33.953 1.00 87.62 96 HIS A O 1
ATOM 752 N N . SER A 1 97 ? -9.143 5.526 32.179 1.00 86.06 97 SER A N 1
ATOM 753 C CA . SER A 1 97 ? -8.311 6.728 32.096 1.00 86.06 97 SER A CA 1
ATOM 754 C C . SER A 1 97 ? -9.046 7.866 31.385 1.00 86.06 97 SER A C 1
ATOM 756 O O . SER A 1 97 ? -9.582 7.648 30.304 1.00 86.06 97 SER A O 1
ATOM 758 N N . ASP A 1 98 ? -8.958 9.102 31.888 1.00 84.19 98 ASP A N 1
ATOM 759 C CA . ASP A 1 98 ? -9.513 10.296 31.214 1.00 84.19 98 ASP A CA 1
ATOM 760 C C . ASP A 1 98 ? -8.968 10.490 29.779 1.00 84.19 98 ASP A C 1
ATOM 762 O O . ASP A 1 98 ? -9.528 11.234 28.976 1.00 84.19 98 ASP A O 1
ATOM 766 N N . ALA A 1 99 ? -7.858 9.822 29.436 1.00 80.75 99 ALA A N 1
ATOM 767 C CA . ALA A 1 99 ? -7.276 9.830 28.096 1.00 80.75 99 ALA A CA 1
ATOM 768 C C . ALA A 1 99 ? -8.212 9.272 27.007 1.00 80.75 99 ALA A C 1
ATOM 770 O O . ALA A 1 99 ? -8.043 9.644 25.849 1.00 80.75 99 ALA A O 1
ATOM 771 N N . VAL A 1 100 ? -9.181 8.420 27.365 1.00 79.12 100 VAL A N 1
ATOM 772 C CA . VAL A 1 100 ? -10.190 7.868 26.437 1.00 79.12 100 VAL A CA 1
ATOM 773 C C . VAL A 1 100 ? -11.545 8.592 26.520 1.00 79.12 100 VAL A C 1
ATOM 775 O O . VAL A 1 100 ? -12.550 8.102 26.004 1.00 79.12 100 VAL A O 1
ATOM 778 N N . GLY A 1 101 ? -11.564 9.775 27.148 1.00 81.00 101 GLY A N 1
ATOM 779 C CA . GLY A 1 101 ? -12.751 10.609 27.340 1.00 81.00 101 GLY A CA 1
ATOM 780 C C . GLY A 1 101 ? -13.689 10.107 28.442 1.00 81.00 101 GLY A C 1
ATOM 781 O O . GLY A 1 101 ? -13.580 8.972 28.887 1.00 81.00 101 GLY A O 1
ATOM 782 N N . ASP A 1 102 ? -14.635 10.958 28.851 1.00 78.62 102 ASP A N 1
ATOM 783 C CA . ASP A 1 102 ? -15.557 10.692 29.973 1.00 78.62 102 ASP A CA 1
ATOM 784 C C . ASP A 1 102 ? -16.483 9.479 29.747 1.00 78.62 102 ASP A C 1
ATOM 786 O O . ASP A 1 102 ? -16.968 8.875 30.702 1.00 78.62 102 ASP A O 1
ATOM 790 N N . GLU A 1 103 ? -16.770 9.146 28.485 1.00 79.62 103 GLU A N 1
ATOM 791 C CA . GLU A 1 103 ? -17.608 7.996 28.113 1.00 79.62 103 GLU A CA 1
ATOM 792 C C . GLU A 1 103 ? -16.813 6.682 28.032 1.00 79.62 103 GLU A C 1
ATOM 794 O O . GLU A 1 103 ? -17.413 5.623 27.845 1.00 79.62 103 GLU A O 1
ATOM 799 N N . GLY A 1 104 ? -15.480 6.729 28.133 1.00 83.12 104 GLY A N 1
ATOM 800 C CA . GLY A 1 104 ? -14.624 5.559 27.991 1.00 83.12 104 GLY A CA 1
ATOM 801 C C . GLY A 1 104 ? -14.744 4.899 26.615 1.00 83.12 104 GLY A C 1
ATOM 802 O O . GLY A 1 104 ? -15.414 3.879 26.463 1.00 83.12 104 GLY A O 1
ATOM 803 N N . VAL A 1 105 ? -14.119 5.492 25.597 1.00 89.38 105 VAL A N 1
ATOM 804 C CA . VAL A 1 105 ? -14.230 5.026 24.206 1.00 89.38 105 VAL A CA 1
ATOM 805 C C . VAL A 1 105 ? -13.144 4.005 23.861 1.00 89.38 105 VAL A C 1
ATOM 807 O O . VAL A 1 105 ? -11.967 4.224 24.143 1.00 89.38 105 VAL A O 1
ATOM 810 N N . ALA A 1 106 ? -13.533 2.925 23.182 1.00 91.69 106 ALA A N 1
ATOM 811 C CA . ALA A 1 106 ? -12.622 1.950 22.587 1.00 91.69 106 ALA A CA 1
ATOM 812 C C . ALA A 1 106 ? -13.027 1.631 21.143 1.00 91.69 106 ALA A C 1
ATOM 814 O O . ALA A 1 106 ? -14.211 1.479 20.842 1.00 91.69 106 ALA A O 1
ATOM 815 N N . TYR A 1 107 ? -12.059 1.510 20.242 1.00 92.50 107 TYR A N 1
ATOM 816 C CA . TYR A 1 107 ? -12.308 1.327 18.814 1.00 92.50 107 TYR A CA 1
ATOM 817 C C . TYR A 1 107 ? -12.331 -0.154 18.438 1.00 92.50 107 TYR A C 1
ATOM 819 O O . TYR A 1 107 ? -11.409 -0.902 18.752 1.00 92.50 107 TYR A O 1
ATOM 827 N N . ILE A 1 108 ? -13.386 -0.582 17.744 1.00 93.38 108 ILE A N 1
ATOM 828 C CA . ILE A 1 108 ? -13.363 -1.853 17.004 1.00 93.38 108 ILE A CA 1
ATOM 829 C C . ILE A 1 108 ? -12.555 -1.647 15.724 1.00 93.38 108 ILE A C 1
ATOM 831 O O . ILE A 1 108 ? -11.748 -2.494 15.347 1.00 93.38 108 ILE A O 1
ATOM 835 N N . ASP A 1 109 ? -12.823 -0.527 15.053 1.00 93.75 109 ASP A N 1
ATOM 836 C CA . ASP A 1 109 ? -12.160 -0.104 13.830 1.00 93.75 109 ASP A CA 1
ATOM 837 C C . ASP A 1 109 ? -12.315 1.418 13.695 1.00 93.75 109 ASP A C 1
ATOM 839 O O . ASP A 1 109 ? -13.430 1.944 13.717 1.00 93.75 109 ASP A O 1
ATOM 843 N N . ASP A 1 110 ? -11.201 2.132 13.593 1.00 91.06 110 ASP A N 1
ATOM 844 C CA . ASP A 1 110 ? -11.154 3.561 13.264 1.00 91.06 110 ASP A CA 1
ATOM 845 C C . ASP A 1 110 ? -11.078 3.797 11.748 1.00 91.06 110 ASP A C 1
ATOM 847 O O . ASP A 1 110 ? -11.038 4.931 11.298 1.00 91.06 110 ASP A O 1
ATOM 851 N N . PHE A 1 111 ? -11.081 2.721 10.956 1.00 93.25 111 PHE A N 1
ATOM 852 C CA . PHE A 1 111 ? -10.951 2.698 9.508 1.00 93.25 111 PHE A CA 1
ATOM 853 C C . PHE A 1 111 ? -9.605 3.192 8.975 1.00 93.25 111 PHE A C 1
ATOM 855 O O . PHE A 1 111 ? -9.431 3.168 7.756 1.00 93.25 111 PHE A O 1
ATOM 862 N N . GLU A 1 112 ? -8.601 3.471 9.815 1.00 86.94 112 GLU A N 1
ATOM 863 C CA . GLU A 1 112 ? -7.233 3.860 9.415 1.00 86.94 112 GLU A CA 1
ATOM 864 C C . GLU A 1 112 ? -6.453 2.724 8.723 1.00 86.94 112 GLU A C 1
ATOM 866 O O . GLU A 1 112 ? -5.491 2.959 7.988 1.00 86.94 112 GLU A O 1
ATOM 871 N N . GLY A 1 113 ? -6.938 1.484 8.841 1.00 80.44 113 GLY A N 1
ATOM 872 C CA . GLY A 1 113 ? -6.471 0.319 8.080 1.00 80.44 113 GLY A CA 1
ATOM 873 C C . GLY A 1 113 ? -7.229 0.031 6.773 1.00 80.44 113 GLY A C 1
ATOM 874 O O . GLY A 1 113 ? -6.910 -0.945 6.092 1.00 80.44 113 GLY A O 1
ATOM 875 N N . THR A 1 114 ? -8.237 0.833 6.399 1.00 82.56 114 THR A N 1
ATOM 876 C CA . THR A 1 114 ? -9.106 0.545 5.237 1.00 82.56 114 THR A CA 1
ATOM 877 C C . THR A 1 114 ? -8.329 0.427 3.935 1.00 82.56 114 THR A C 1
ATOM 879 O O . THR A 1 114 ? -8.594 -0.496 3.171 1.00 82.56 114 THR A O 1
ATOM 882 N N . ASN A 1 115 ? -7.368 1.315 3.691 1.00 81.25 115 ASN A N 1
ATOM 883 C CA . ASN A 1 115 ? -6.410 1.182 2.601 1.00 81.25 115 ASN A CA 1
ATOM 884 C C . ASN A 1 115 ? -5.003 1.232 3.184 1.00 81.25 115 ASN A C 1
ATOM 886 O O . ASN A 1 115 ? -4.594 2.234 3.761 1.00 81.25 115 ASN A O 1
ATOM 890 N N . THR A 1 116 ? -4.243 0.157 2.997 1.00 84.94 116 THR A N 1
ATOM 891 C CA . THR A 1 116 ? -2.806 0.153 3.281 1.00 84.94 116 THR A CA 1
ATOM 892 C C . THR A 1 116 ? -2.043 -0.103 1.992 1.00 84.94 116 THR A C 1
ATOM 894 O O . THR A 1 116 ? -2.431 -0.951 1.184 1.00 84.94 116 THR A O 1
ATOM 897 N N . SER A 1 117 ? -0.971 0.655 1.782 1.00 88.75 117 SER A N 1
ATOM 898 C CA . SER A 1 117 ? -0.123 0.549 0.602 1.00 88.75 117 SER A CA 1
ATOM 899 C C . SER A 1 117 ? 1.146 -0.249 0.891 1.00 88.75 117 SER A C 1
ATOM 901 O O . SER A 1 117 ? 1.709 -0.213 1.988 1.00 88.75 117 SER A O 1
ATOM 903 N N . ILE A 1 118 ? 1.604 -0.985 -0.117 1.00 93.19 118 ILE A N 1
ATOM 904 C CA . ILE A 1 118 ? 2.924 -1.611 -0.158 1.00 93.19 118 ILE A CA 1
ATOM 905 C C . ILE A 1 118 ? 3.711 -0.913 -1.268 1.00 93.19 118 ILE A C 1
ATOM 907 O O . ILE A 1 118 ? 3.442 -1.156 -2.445 1.00 93.19 118 ILE A O 1
ATOM 911 N N . ASP A 1 119 ? 4.674 -0.075 -0.880 1.00 94.38 119 ASP A N 1
ATOM 912 C CA . ASP A 1 119 ? 5.477 0.732 -1.808 1.00 94.38 119 ASP A CA 1
ATOM 913 C C . ASP A 1 119 ? 6.369 -0.140 -2.701 1.00 94.38 119 ASP A C 1
ATOM 915 O O . ASP A 1 119 ? 7.142 -0.992 -2.241 1.00 94.38 119 ASP A O 1
ATOM 919 N N . LEU A 1 120 ? 6.274 0.100 -4.006 1.00 96.06 120 LEU A N 1
ATOM 920 C CA . LEU A 1 120 ? 7.058 -0.555 -5.039 1.00 96.06 120 LEU A CA 1
ATOM 921 C C . LEU A 1 120 ? 8.096 0.363 -5.702 1.00 96.06 120 LEU A C 1
ATOM 923 O O . LEU A 1 120 ? 8.857 -0.123 -6.540 1.00 96.06 120 LEU A O 1
ATOM 927 N N . LYS A 1 121 ? 8.198 1.647 -5.339 1.00 94.69 121 LYS A N 1
ATOM 928 C CA . LYS A 1 121 ? 9.099 2.620 -5.991 1.00 94.69 121 LYS A CA 1
ATOM 929 C C . LYS A 1 121 ? 10.584 2.408 -5.730 1.00 94.69 121 LYS A C 1
ATOM 931 O O . LYS A 1 121 ? 11.405 3.028 -6.402 1.00 94.69 121 LYS A O 1
ATOM 936 N N . GLN A 1 122 ? 10.958 1.582 -4.752 1.00 94.25 122 GLN A N 1
ATOM 937 C CA . GLN A 1 122 ? 12.363 1.379 -4.400 1.00 94.25 122 GLN A CA 1
ATOM 938 C C . GLN A 1 122 ? 13.177 0.896 -5.613 1.00 94.25 122 GLN A C 1
ATOM 940 O O . GLN A 1 122 ? 13.120 -0.273 -5.987 1.00 94.25 122 GLN A O 1
ATOM 945 N N . ARG A 1 123 ? 13.983 1.795 -6.192 1.00 93.69 123 ARG A N 1
ATOM 946 C CA . ARG A 1 123 ? 14.760 1.558 -7.419 1.00 93.69 123 ARG A CA 1
ATOM 947 C C . ARG A 1 123 ? 15.646 0.319 -7.345 1.00 93.69 123 ARG A C 1
ATOM 949 O O . ARG A 1 123 ? 15.684 -0.445 -8.296 1.00 93.69 123 ARG A O 1
ATOM 956 N N . THR A 1 124 ? 16.329 0.105 -6.220 1.00 92.00 124 THR A N 1
ATOM 957 C CA . THR A 1 124 ? 17.261 -1.024 -6.030 1.00 92.00 124 THR A CA 1
ATOM 958 C C . THR A 1 124 ? 16.575 -2.388 -5.978 1.00 92.00 124 THR A C 1
ATOM 960 O O . THR A 1 124 ? 17.263 -3.399 -6.004 1.00 92.00 124 THR A O 1
ATOM 963 N N . ALA A 1 125 ? 15.246 -2.434 -5.838 1.00 94.69 125 ALA A N 1
ATOM 964 C CA . ALA A 1 125 ? 14.492 -3.683 -5.889 1.00 94.69 125 ALA A CA 1
ATOM 965 C C . ALA A 1 125 ? 14.170 -4.108 -7.332 1.00 94.69 125 ALA A C 1
ATOM 967 O O . ALA A 1 125 ? 13.816 -5.261 -7.551 1.00 94.69 125 ALA A O 1
ATOM 968 N N . TRP A 1 126 ? 14.266 -3.189 -8.300 1.00 96.44 126 TRP A N 1
ATOM 969 C CA . TRP A 1 126 ? 14.006 -3.454 -9.712 1.00 96.44 126 TRP A CA 1
ATOM 970 C C . TRP A 1 126 ? 15.280 -3.855 -10.448 1.00 96.44 126 TRP A C 1
ATOM 972 O O . TRP A 1 126 ? 16.332 -3.239 -10.275 1.00 96.44 126 TRP A O 1
ATOM 982 N N . SER A 1 127 ? 15.138 -4.841 -11.323 1.00 96.25 127 SER A N 1
ATOM 983 C CA . SER A 1 127 ? 16.184 -5.395 -12.183 1.00 96.25 127 SER A CA 1
ATOM 984 C C . SER A 1 127 ? 15.699 -5.461 -13.632 1.00 96.25 127 SER A C 1
ATOM 986 O O . SER A 1 127 ? 14.503 -5.291 -13.894 1.00 96.25 127 SER A O 1
ATOM 988 N N . LEU A 1 128 ? 16.612 -5.700 -14.576 1.00 96.94 128 LEU A N 1
ATOM 989 C CA . LEU A 1 128 ? 16.265 -5.919 -15.979 1.00 96.94 128 LEU A CA 1
ATOM 990 C C . LEU A 1 128 ? 15.294 -7.103 -16.108 1.00 96.94 128 LEU A C 1
ATOM 992 O O . LEU A 1 128 ? 15.455 -8.116 -15.437 1.00 96.94 128 LEU A O 1
ATOM 996 N N . SER A 1 129 ? 14.275 -6.993 -16.962 1.00 96.94 129 SER A N 1
ATOM 997 C CA . SER A 1 129 ? 13.309 -8.084 -17.129 1.00 96.94 129 SER A CA 1
ATOM 998 C C . SER A 1 129 ? 13.637 -9.042 -18.273 1.00 96.94 129 SER A C 1
ATOM 1000 O O . SER A 1 129 ? 14.076 -8.618 -19.347 1.00 96.94 129 SER A O 1
ATOM 1002 N N . SER A 1 130 ? 13.268 -10.310 -18.095 1.00 96.69 130 SER A N 1
ATOM 1003 C CA . SER A 1 130 ? 13.142 -11.289 -19.179 1.00 96.69 130 SER A CA 1
ATOM 1004 C C . SER A 1 130 ? 12.033 -10.905 -20.170 1.00 96.69 130 SER A C 1
ATOM 1006 O O . SER A 1 130 ? 11.067 -10.212 -19.818 1.00 96.69 130 SER A O 1
ATOM 1008 N N . THR A 1 131 ? 12.165 -11.354 -21.423 1.00 96.75 131 THR A N 1
ATOM 1009 C CA . THR A 1 131 ? 11.174 -11.128 -22.483 1.00 96.75 131 THR A CA 1
ATOM 1010 C C . THR A 1 131 ? 9.865 -11.846 -22.152 1.00 96.75 131 THR A C 1
ATOM 1012 O O . THR A 1 131 ? 9.902 -13.048 -21.876 1.00 96.75 131 THR A O 1
ATOM 1015 N N . PRO A 1 132 ? 8.698 -11.167 -22.203 1.00 95.88 132 PRO A N 1
ATOM 1016 C CA . PRO A 1 132 ? 7.427 -11.801 -21.868 1.00 95.88 132 PRO A CA 1
ATOM 1017 C C . PRO A 1 132 ? 7.119 -13.030 -22.726 1.00 95.88 132 PRO A C 1
ATOM 1019 O O . PRO A 1 132 ? 6.920 -12.939 -23.938 1.00 95.88 132 PRO A O 1
ATOM 1022 N N . GLN A 1 133 ? 7.035 -14.195 -22.084 1.00 94.00 133 GLN A N 1
ATOM 1023 C CA . GLN A 1 133 ? 6.769 -15.464 -22.754 1.00 94.00 133 GLN A CA 1
ATOM 1024 C C . GLN A 1 133 ? 5.274 -15.651 -23.030 1.00 94.00 133 GLN A C 1
ATOM 1026 O O . GLN A 1 133 ? 4.415 -14.997 -22.442 1.00 94.00 133 GLN A O 1
ATOM 1031 N N . MET A 1 134 ? 4.946 -16.599 -23.912 1.00 91.50 134 MET A N 1
ATOM 1032 C CA . MET A 1 134 ? 3.569 -16.996 -24.263 1.00 91.50 134 MET A CA 1
ATOM 1033 C C . MET A 1 134 ? 2.737 -15.931 -25.004 1.00 91.50 134 MET A C 1
ATOM 1035 O O . MET A 1 134 ? 1.555 -16.144 -25.271 1.00 91.50 134 MET A O 1
ATOM 1039 N N . GLN A 1 135 ? 3.359 -14.829 -25.421 1.00 92.06 135 GLN A N 1
ATOM 1040 C CA . GLN A 1 135 ? 2.744 -13.734 -26.173 1.00 92.06 135 GLN A CA 1
ATOM 1041 C C . GLN A 1 135 ? 3.232 -13.708 -27.631 1.00 92.06 135 GLN A C 1
ATOM 1043 O O . GLN A 1 135 ? 3.746 -12.696 -28.093 1.00 92.06 135 GLN A O 1
ATOM 1048 N N . LYS A 1 136 ? 3.053 -14.793 -28.402 1.00 88.94 136 LYS A N 1
ATOM 1049 C CA . LYS A 1 136 ? 3.630 -14.934 -29.767 1.00 88.94 136 LYS A CA 1
ATOM 1050 C C . LYS A 1 136 ? 3.340 -13.773 -30.732 1.00 88.94 136 LYS A C 1
ATOM 1052 O O . LYS A 1 136 ? 4.099 -13.554 -31.668 1.00 88.94 136 LYS A O 1
ATOM 1057 N N . ASN A 1 137 ? 2.230 -13.060 -30.539 1.00 89.25 137 ASN A N 1
ATOM 1058 C CA . ASN A 1 137 ? 1.866 -11.914 -31.376 1.00 89.25 137 ASN A CA 1
ATOM 1059 C C . ASN A 1 137 ? 2.716 -10.665 -31.083 1.00 89.25 137 ASN A C 1
ATOM 1061 O O . ASN A 1 137 ? 2.886 -9.839 -31.975 1.00 89.25 137 ASN A O 1
ATOM 1065 N N . MET A 1 138 ? 3.199 -10.516 -29.846 1.00 91.44 138 MET A N 1
ATOM 1066 C CA . MET A 1 138 ? 3.965 -9.357 -29.375 1.00 91.44 138 MET A CA 1
ATOM 1067 C C . MET A 1 138 ? 5.459 -9.682 -29.251 1.00 91.44 138 MET A C 1
ATOM 1069 O O . MET A 1 138 ? 6.280 -8.878 -29.671 1.00 91.44 138 MET A O 1
ATOM 1073 N N . PHE A 1 139 ? 5.778 -10.885 -28.762 1.00 95.12 139 PHE A N 1
ATOM 1074 C CA . PHE A 1 139 ? 7.129 -11.389 -28.504 1.00 95.12 139 PHE A CA 1
ATOM 1075 C C . PHE A 1 139 ? 7.310 -12.803 -29.091 1.00 95.12 139 PHE A C 1
ATOM 1077 O O . PHE A 1 139 ? 7.360 -13.793 -28.352 1.00 95.12 139 PHE A O 1
ATOM 1084 N N . PRO A 1 140 ? 7.338 -12.962 -30.427 1.00 93.56 140 PRO A N 1
ATOM 1085 C CA . PRO A 1 140 ? 7.605 -14.258 -31.058 1.00 93.56 140 PRO A CA 1
ATOM 1086 C C . PRO A 1 140 ? 8.974 -14.849 -30.678 1.00 93.56 140 PRO A C 1
ATOM 1088 O O . PRO A 1 140 ? 9.135 -16.066 -30.659 1.00 93.56 140 PRO A O 1
ATOM 1091 N N . GLU A 1 141 ? 9.949 -14.000 -30.360 1.00 93.88 141 GLU A N 1
ATOM 1092 C CA . GLU A 1 141 ? 11.308 -14.367 -29.967 1.00 93.88 141 GLU A CA 1
ATOM 1093 C C . GLU A 1 141 ? 11.401 -15.004 -28.575 1.00 93.88 141 GLU A C 1
ATOM 1095 O O . GLU A 1 141 ? 12.376 -15.694 -28.292 1.00 93.88 141 GLU A O 1
ATOM 1100 N N . ALA A 1 142 ? 10.380 -14.842 -27.726 1.00 93.88 142 ALA A N 1
ATOM 1101 C CA . ALA A 1 142 ? 10.391 -15.345 -26.352 1.00 93.88 142 ALA A CA 1
ATOM 1102 C C . ALA A 1 142 ? 10.383 -16.886 -26.246 1.00 93.88 142 ALA A C 1
ATOM 1104 O O . ALA A 1 142 ? 10.602 -17.427 -25.166 1.00 93.88 142 ALA A O 1
ATOM 1105 N N . GLU A 1 143 ? 10.110 -17.606 -27.344 1.00 90.81 143 GLU A N 1
ATOM 1106 C CA . GLU A 1 143 ? 10.182 -19.078 -27.404 1.00 90.81 143 GLU A CA 1
ATOM 1107 C C . GLU A 1 143 ? 11.580 -19.603 -27.754 1.00 90.81 143 GLU A C 1
ATOM 1109 O O . GLU A 1 143 ? 11.824 -20.809 -27.682 1.00 90.81 143 GLU A O 1
ATOM 1114 N N . LEU A 1 144 ? 12.488 -18.721 -28.176 1.00 94.50 144 LEU A N 1
ATOM 1115 C CA . LEU A 1 144 ? 13.852 -19.089 -28.520 1.00 94.50 144 LEU A CA 1
ATOM 1116 C C . LEU A 1 144 ? 14.660 -19.276 -27.237 1.00 94.50 144 LEU A C 1
ATOM 1118 O O . LEU A 1 144 ? 14.533 -18.511 -26.290 1.00 94.50 144 LEU A O 1
ATOM 1122 N N . THR A 1 145 ? 15.484 -20.315 -27.204 1.00 93.88 145 THR A N 1
ATOM 1123 C CA . THR A 1 145 ? 16.391 -20.618 -26.092 1.00 93.88 145 THR A CA 1
ATOM 1124 C C . THR A 1 145 ? 17.790 -20.741 -26.657 1.00 93.88 145 THR A C 1
ATOM 1126 O O . THR A 1 145 ? 17.948 -21.324 -27.731 1.00 93.88 145 THR A O 1
ATOM 1129 N N . ASP A 1 146 ? 18.770 -20.190 -25.946 1.00 94.88 146 ASP A N 1
ATOM 1130 C CA . ASP A 1 146 ? 20.177 -20.165 -26.346 1.00 94.88 146 ASP A CA 1
ATOM 1131 C C . ASP A 1 146 ? 20.337 -19.580 -27.765 1.00 94.88 146 ASP A C 1
ATOM 1133 O O . ASP A 1 146 ? 20.931 -20.167 -28.668 1.00 94.88 146 ASP A O 1
ATOM 1137 N N . SER A 1 147 ? 19.699 -18.424 -27.997 1.00 96.44 147 SER A N 1
ATOM 1138 C CA . SER A 1 147 ? 19.715 -17.712 -29.280 1.00 96.44 147 SER A CA 1
ATOM 1139 C C . SER A 1 147 ? 19.646 -16.197 -29.078 1.00 96.44 147 SER A C 1
ATOM 1141 O O . SER A 1 147 ? 18.654 -15.697 -28.549 1.00 96.44 147 SER A O 1
ATOM 1143 N N . LEU A 1 148 ? 20.616 -15.460 -29.637 1.00 95.50 148 LEU A N 1
ATOM 1144 C CA . LEU A 1 148 ? 20.699 -13.990 -29.554 1.00 95.50 148 LEU A CA 1
ATOM 1145 C C . LEU A 1 148 ? 19.436 -13.267 -30.050 1.00 95.50 148 LEU A C 1
ATOM 1147 O O . LEU A 1 148 ? 19.096 -12.201 -29.540 1.00 95.50 148 LEU A O 1
ATOM 1151 N N . LEU A 1 149 ? 18.694 -13.876 -30.987 1.00 95.75 149 LEU A N 1
ATOM 1152 C CA . LEU A 1 149 ? 17.408 -13.366 -31.489 1.00 95.75 149 LEU A CA 1
ATOM 1153 C C . LEU A 1 149 ? 16.406 -13.029 -30.370 1.00 95.75 149 LEU A C 1
ATOM 1155 O O . LEU A 1 149 ? 15.564 -12.154 -30.554 1.00 95.75 149 LEU A O 1
ATOM 1159 N N . TYR A 1 150 ? 16.495 -13.699 -29.217 1.00 96.44 150 TYR A N 1
ATOM 1160 C CA . TYR A 1 150 ? 15.654 -13.441 -28.046 1.00 96.44 150 TYR A CA 1
ATOM 1161 C C . TYR A 1 150 ? 15.763 -11.992 -27.529 1.00 96.44 150 TYR A C 1
ATOM 1163 O O . TYR A 1 150 ? 14.784 -11.444 -27.021 1.00 96.44 150 TYR A O 1
ATOM 1171 N N . GLY A 1 151 ? 16.931 -11.354 -27.680 1.00 94.44 151 GLY A N 1
ATOM 1172 C CA . GLY A 1 151 ? 17.193 -9.985 -27.224 1.00 94.44 151 GLY A CA 1
ATOM 1173 C C . GLY A 1 151 ? 16.891 -8.895 -28.260 1.00 94.44 151 GLY A C 1
ATOM 1174 O O . GLY A 1 151 ? 16.893 -7.716 -27.915 1.00 94.44 151 GLY A O 1
ATOM 1175 N N . PHE A 1 152 ? 16.597 -9.251 -29.518 1.00 95.25 152 PHE A N 1
ATOM 1176 C CA . PHE A 1 152 ? 16.626 -8.310 -30.652 1.00 95.25 152 PHE A CA 1
ATOM 1177 C C . PHE A 1 152 ? 15.628 -7.151 -30.549 1.00 95.25 152 PHE A C 1
ATOM 1179 O O . PHE A 1 152 ? 15.856 -6.079 -31.107 1.00 95.25 152 PHE A O 1
ATOM 1186 N N . ASN A 1 153 ? 14.513 -7.328 -29.837 1.00 95.62 153 ASN A N 1
ATOM 1187 C CA . ASN A 1 153 ? 13.511 -6.274 -29.664 1.00 95.62 153 ASN A CA 1
ATOM 1188 C C . ASN A 1 153 ? 13.706 -5.419 -28.407 1.00 95.62 153 ASN A C 1
ATOM 1190 O O . ASN A 1 153 ? 12.903 -4.509 -28.180 1.00 95.62 153 ASN A O 1
ATOM 1194 N N . ARG A 1 154 ? 14.746 -5.675 -27.604 1.00 97.06 154 ARG A N 1
ATOM 1195 C CA . ARG A 1 154 ? 14.999 -4.921 -26.377 1.00 97.06 154 ARG A CA 1
ATOM 1196 C C . ARG A 1 154 ? 15.609 -3.555 -26.691 1.00 97.06 154 ARG A C 1
ATOM 1198 O O . ARG A 1 154 ? 16.650 -3.444 -27.328 1.00 97.06 154 ARG A O 1
ATOM 1205 N N . SER A 1 155 ? 14.959 -2.506 -26.225 1.00 97.44 155 SER A N 1
ATOM 1206 C CA . SER A 1 155 ? 15.401 -1.114 -26.371 1.00 97.44 155 SER A CA 1
ATOM 1207 C C . SER A 1 155 ? 15.894 -0.559 -25.041 1.00 97.44 155 SER A C 1
ATOM 1209 O O . SER A 1 155 ? 15.738 -1.200 -23.999 1.00 97.44 155 SER A O 1
ATOM 1211 N N . LEU A 1 156 ? 16.530 0.609 -25.071 1.00 97.94 156 LEU A N 1
ATOM 1212 C CA . LEU A 1 156 ? 17.131 1.183 -23.877 1.00 97.94 156 LEU A CA 1
ATOM 1213 C C . LEU A 1 156 ? 16.067 1.748 -22.924 1.00 97.94 156 LEU A C 1
ATOM 1215 O O . LEU A 1 156 ? 15.236 2.585 -23.290 1.00 97.94 156 LEU A O 1
ATOM 1219 N N . LEU A 1 157 ? 16.128 1.302 -21.673 1.00 98.25 157 LEU A N 1
ATOM 1220 C CA . LEU A 1 157 ? 15.320 1.791 -20.564 1.00 98.25 157 LEU A CA 1
ATOM 1221 C C . LEU A 1 157 ? 16.237 2.068 -19.385 1.00 98.25 157 LEU A C 1
ATOM 1223 O O . LEU A 1 157 ? 16.957 1.173 -18.951 1.00 98.25 157 LEU A O 1
ATOM 1227 N N . SER A 1 158 ? 16.162 3.281 -18.848 1.00 97.62 158 SER A N 1
ATOM 1228 C CA . SER A 1 158 ? 16.801 3.618 -17.581 1.00 97.62 158 SER A CA 1
ATOM 1229 C C . SER A 1 158 ? 15.752 3.860 -16.498 1.00 97.62 158 SER A C 1
ATOM 1231 O O . SER A 1 158 ? 14.762 4.554 -16.735 1.00 97.62 158 SER A O 1
ATOM 1233 N N . TRP A 1 159 ? 15.960 3.279 -15.315 1.00 97.69 159 TRP A N 1
ATOM 1234 C CA . TRP A 1 159 ? 15.111 3.433 -14.133 1.00 97.69 159 TRP A CA 1
ATOM 1235 C C . TRP A 1 159 ? 15.926 3.966 -12.955 1.00 97.69 159 TRP A C 1
ATOM 1237 O O . TRP A 1 159 ? 16.908 3.364 -12.512 1.00 97.69 159 TRP A O 1
ATOM 1247 N N . TYR A 1 160 ? 15.535 5.125 -12.439 1.00 96.75 160 TYR A N 1
ATOM 1248 C CA . TYR A 1 160 ? 16.342 5.862 -11.471 1.00 96.75 160 TYR A CA 1
ATOM 1249 C C . TYR A 1 160 ? 15.486 6.747 -10.566 1.00 96.75 160 TYR A C 1
ATOM 1251 O O . TYR A 1 160 ? 14.292 6.936 -10.772 1.00 96.75 160 TYR A O 1
ATOM 1259 N N . THR A 1 161 ? 16.124 7.296 -9.540 1.00 95.38 161 THR A N 1
ATOM 1260 C CA . THR A 1 161 ? 15.591 8.400 -8.744 1.00 95.38 161 THR A CA 1
ATOM 1261 C C . THR A 1 161 ? 16.599 9.530 -8.861 1.00 95.38 161 THR A C 1
ATOM 1263 O O . THR A 1 161 ? 17.796 9.301 -8.688 1.00 95.38 161 THR A O 1
ATOM 1266 N N . ILE A 1 162 ? 16.137 10.735 -9.195 1.00 93.69 162 ILE A N 1
ATOM 1267 C CA . ILE A 1 162 ? 17.030 11.890 -9.300 1.00 93.69 162 ILE A CA 1
ATOM 1268 C C . ILE A 1 162 ? 17.519 12.266 -7.905 1.00 93.69 162 ILE A C 1
ATOM 1270 O O . ILE A 1 162 ? 16.723 12.558 -7.013 1.00 93.69 162 ILE A O 1
ATOM 1274 N N . GLU A 1 163 ? 18.837 12.287 -7.734 1.00 89.94 163 GLU A N 1
ATOM 1275 C CA . GLU A 1 163 ? 19.458 12.622 -6.460 1.00 89.94 163 GLU A CA 1
ATOM 1276 C C . GLU A 1 163 ? 19.247 14.097 -6.104 1.00 89.94 163 GLU A C 1
ATOM 1278 O O . GLU A 1 163 ? 19.404 15.004 -6.933 1.00 89.94 163 GLU A O 1
ATOM 1283 N N . ASN A 1 164 ? 18.971 14.349 -4.822 1.00 86.19 164 ASN A N 1
ATOM 1284 C CA . ASN A 1 164 ? 18.734 15.698 -4.301 1.00 86.19 164 ASN A CA 1
ATOM 1285 C C . ASN A 1 164 ? 19.923 16.643 -4.539 1.00 86.19 164 ASN A C 1
ATOM 1287 O O . ASN A 1 164 ? 19.724 17.860 -4.578 1.00 86.19 164 ASN A O 1
ATOM 1291 N N . LEU A 1 165 ? 21.135 16.107 -4.741 1.00 88.56 165 LEU A N 1
ATOM 1292 C CA . LEU A 1 165 ? 22.333 16.898 -5.027 1.00 88.56 165 LEU A CA 1
ATOM 1293 C C . LEU A 1 165 ? 22.114 17.845 -6.216 1.00 88.56 165 LEU A C 1
ATOM 1295 O O . LEU A 1 165 ? 22.439 19.027 -6.111 1.00 88.56 165 LEU A O 1
ATOM 1299 N N . PHE A 1 166 ? 21.477 17.373 -7.298 1.00 88.56 166 PHE A N 1
ATOM 1300 C CA . PHE A 1 166 ? 21.244 18.182 -8.496 1.00 88.56 166 PHE A CA 1
ATOM 1301 C C . PHE A 1 166 ? 20.223 19.292 -8.226 1.00 88.56 166 PHE A C 1
ATOM 1303 O O . PHE A 1 166 ? 20.413 20.439 -8.625 1.00 88.56 166 PHE A O 1
ATOM 1310 N N . GLN A 1 167 ? 19.158 18.976 -7.490 1.00 85.56 167 GLN A N 1
ATOM 1311 C CA . GLN A 1 167 ? 18.023 19.874 -7.251 1.00 85.56 167 GLN A CA 1
ATOM 1312 C C . GLN A 1 167 ? 18.291 20.922 -6.153 1.00 85.56 167 GLN A C 1
ATOM 1314 O O . GLN A 1 167 ? 17.746 22.037 -6.188 1.00 85.56 167 GLN A O 1
ATOM 1319 N N . ARG A 1 168 ? 19.128 20.578 -5.166 1.00 84.06 168 ARG A N 1
ATOM 1320 C CA . ARG A 1 168 ? 19.500 21.430 -4.020 1.00 84.06 168 ARG A CA 1
ATOM 1321 C C . ARG A 1 168 ? 20.876 22.076 -4.161 1.00 84.06 168 ARG A C 1
ATOM 1323 O O . ARG A 1 168 ? 21.217 22.933 -3.348 1.00 84.06 168 ARG A O 1
ATOM 1330 N N . THR A 1 169 ? 21.611 21.741 -5.222 1.00 77.81 169 THR A N 1
ATOM 1331 C CA . THR A 1 169 ? 22.879 22.376 -5.596 1.00 77.81 169 THR A CA 1
ATOM 1332 C C . THR A 1 169 ? 23.949 22.228 -4.504 1.00 77.81 169 THR A C 1
ATOM 1334 O O . THR A 1 169 ? 24.522 23.200 -4.000 1.00 77.81 169 THR A O 1
ATOM 1337 N N . GLU A 1 170 ? 24.216 20.979 -4.125 1.00 82.19 170 GLU A N 1
ATOM 1338 C CA . GLU A 1 170 ? 25.212 20.606 -3.114 1.00 82.19 170 GLU A CA 1
ATOM 1339 C C . GLU A 1 170 ? 26.663 20.744 -3.621 1.00 82.19 170 GLU A C 1
ATOM 1341 O O . GLU A 1 170 ? 26.904 21.092 -4.780 1.00 82.19 170 GLU A O 1
ATOM 1346 N N . SER A 1 171 ? 27.656 20.494 -2.756 1.00 79.44 171 SER A N 1
ATOM 1347 C CA . SER A 1 171 ? 29.085 20.659 -3.083 1.00 79.44 171 SER A CA 1
ATOM 1348 C C . SER A 1 171 ? 29.554 19.804 -4.258 1.00 79.44 171 SER A C 1
ATOM 1350 O O . SER A 1 171 ? 30.427 20.249 -4.996 1.00 79.44 171 SER A O 1
ATOM 1352 N N . ASN A 1 172 ? 28.964 18.620 -4.435 1.00 82.44 172 ASN A N 1
ATOM 1353 C CA . ASN A 1 172 ? 29.341 17.656 -5.472 1.00 82.44 172 ASN A CA 1
ATOM 1354 C C . ASN A 1 172 ? 28.532 17.829 -6.770 1.00 82.44 172 ASN A C 1
ATOM 1356 O O . ASN A 1 172 ? 28.674 17.033 -7.690 1.00 82.44 172 ASN A O 1
ATOM 1360 N N . THR A 1 173 ? 27.674 18.850 -6.854 1.00 87.56 173 THR A N 1
ATOM 1361 C CA . THR A 1 173 ? 26.926 19.144 -8.085 1.00 87.56 173 THR A CA 1
ATOM 1362 C C . THR A 1 173 ? 27.885 19.673 -9.151 1.00 87.56 173 THR A C 1
ATOM 1364 O O . THR A 1 173 ? 28.625 20.618 -8.845 1.00 87.56 173 THR A O 1
ATOM 1367 N N . PRO A 1 174 ? 27.850 19.155 -10.395 1.00 89.50 174 PRO A N 1
ATOM 1368 C CA . PRO A 1 174 ? 28.652 19.689 -11.490 1.00 89.50 174 PRO A CA 1
ATOM 1369 C C . PRO A 1 174 ? 28.484 21.206 -11.631 1.00 89.50 174 PRO A C 1
ATOM 1371 O O . PRO A 1 174 ? 27.364 21.728 -11.602 1.00 89.50 174 PRO A O 1
ATOM 1374 N N . SER A 1 175 ? 29.599 21.926 -11.779 1.00 88.56 175 SER A N 1
ATOM 1375 C CA . SER A 1 175 ? 29.623 23.397 -11.727 1.00 88.56 175 SER A CA 1
ATOM 1376 C C . SER A 1 175 ? 28.696 24.041 -12.755 1.00 88.56 175 SER A C 1
ATOM 1378 O O . SER A 1 175 ? 27.978 24.977 -12.429 1.00 88.56 175 SER A O 1
ATOM 1380 N N . TYR A 1 176 ? 28.629 23.492 -13.968 1.00 89.75 176 TYR A N 1
ATOM 1381 C CA . TYR A 1 176 ? 27.779 24.036 -15.025 1.00 89.75 176 TYR A CA 1
ATOM 1382 C C . TYR A 1 176 ? 26.272 23.859 -14.758 1.00 89.75 176 TYR A C 1
ATOM 1384 O O . TYR A 1 176 ? 25.502 24.691 -15.221 1.00 89.75 176 TYR A O 1
ATOM 1392 N N . ILE A 1 177 ? 25.852 22.827 -14.009 1.00 89.88 177 ILE A N 1
ATOM 1393 C CA . ILE A 1 177 ? 24.454 22.646 -13.559 1.00 89.88 177 ILE A CA 1
ATOM 1394 C C . ILE A 1 177 ? 24.161 23.600 -12.398 1.00 89.88 177 ILE A C 1
ATOM 1396 O O . ILE A 1 177 ? 23.076 24.159 -12.283 1.00 89.88 177 ILE A O 1
ATOM 1400 N N . LYS A 1 178 ? 25.147 23.802 -11.522 1.00 87.19 178 LYS A N 1
ATOM 1401 C CA . LYS A 1 178 ? 25.051 24.726 -10.391 1.00 87.19 178 LYS A CA 1
ATOM 1402 C C . LYS A 1 178 ? 24.943 26.189 -10.826 1.00 87.19 178 LYS A C 1
ATOM 1404 O O . LYS A 1 178 ? 24.203 26.951 -10.205 1.00 87.19 178 LYS A O 1
ATOM 1409 N N . ASP A 1 179 ? 25.691 26.570 -11.854 1.00 88.00 179 ASP A N 1
ATOM 1410 C CA . ASP A 1 179 ? 25.772 27.947 -12.340 1.00 88.00 179 ASP A CA 1
ATOM 1411 C C . ASP A 1 179 ? 24.599 28.321 -13.263 1.00 88.00 179 ASP A C 1
ATOM 1413 O O . ASP A 1 179 ? 24.311 29.509 -13.429 1.00 88.00 179 ASP A O 1
ATOM 1417 N N . ASP A 1 180 ? 23.907 27.331 -13.834 1.00 89.25 180 ASP A N 1
ATOM 1418 C CA . ASP A 1 180 ? 22.807 27.527 -14.774 1.00 89.25 180 ASP A CA 1
ATOM 1419 C C . ASP A 1 180 ? 21.526 26.827 -14.298 1.00 89.25 180 ASP A C 1
ATOM 1421 O O . ASP A 1 180 ? 21.369 25.606 -14.353 1.00 89.25 180 ASP A O 1
ATOM 1425 N N . ALA A 1 181 ? 20.579 27.645 -13.834 1.00 88.69 181 ALA A N 1
ATOM 1426 C CA . ALA A 1 181 ? 19.312 27.177 -13.293 1.00 88.69 181 ALA A CA 1
ATOM 1427 C C . ALA A 1 181 ? 18.407 26.509 -14.341 1.00 88.69 181 ALA A C 1
ATOM 1429 O O . ALA A 1 181 ? 17.433 25.865 -13.943 1.00 88.69 181 ALA A O 1
ATOM 1430 N N . ASP A 1 182 ? 18.681 26.648 -15.640 1.00 90.25 182 ASP A N 1
ATOM 1431 C CA . ASP A 1 182 ? 17.846 26.054 -16.684 1.00 90.25 182 ASP A CA 1
ATOM 1432 C C . ASP A 1 182 ? 17.961 24.518 -16.704 1.00 90.25 182 ASP A C 1
ATOM 1434 O O . ASP A 1 182 ? 16.944 23.847 -16.867 1.00 90.25 182 ASP A O 1
ATOM 1438 N N . PHE A 1 183 ? 19.120 23.942 -16.348 1.00 89.56 183 PHE A N 1
ATOM 1439 C CA . PHE A 1 183 ? 19.308 22.479 -16.249 1.00 89.56 183 PHE A CA 1
ATOM 1440 C C . PHE A 1 183 ? 18.418 21.793 -15.204 1.00 89.56 183 PHE A C 1
ATOM 1442 O O . PHE A 1 183 ? 18.215 20.584 -15.264 1.00 89.56 183 PHE A O 1
ATOM 1449 N N . VAL A 1 184 ? 17.906 22.544 -14.227 1.00 90.12 184 VAL A N 1
ATOM 1450 C CA . VAL A 1 184 ? 17.013 22.052 -13.162 1.00 90.12 184 VAL A CA 1
ATOM 1451 C C . VAL A 1 184 ? 15.590 22.609 -13.293 1.00 90.12 184 VAL A C 1
ATOM 1453 O O . VAL A 1 184 ? 14.748 22.382 -12.421 1.00 90.12 184 VAL A O 1
ATOM 1456 N N . SER A 1 185 ? 15.309 23.355 -14.366 1.00 92.75 185 SER A N 1
ATOM 1457 C CA . SER A 1 185 ? 14.031 24.030 -14.618 1.00 92.75 185 SER A CA 1
ATOM 1458 C C . SER A 1 185 ? 13.179 23.292 -15.654 1.00 92.75 185 SER A C 1
ATOM 1460 O O . SER A 1 185 ? 12.659 23.904 -16.578 1.00 92.75 185 SER A O 1
ATOM 1462 N N . SER A 1 186 ? 13.014 21.983 -15.459 1.00 94.12 186 SER A N 1
ATOM 1463 C CA . SER A 1 186 ? 12.080 21.129 -16.205 1.00 94.12 186 SER A CA 1
ATOM 1464 C C . SER A 1 186 ? 11.270 20.262 -15.232 1.00 94.12 186 SER A C 1
ATOM 1466 O O . SER A 1 186 ? 11.749 19.872 -14.159 1.00 94.12 186 SER A O 1
ATOM 1468 N N . HIS A 1 187 ? 10.024 19.952 -15.586 1.00 95.06 187 HIS A N 1
ATOM 1469 C CA . HIS A 1 187 ? 9.167 19.007 -14.876 1.00 95.06 187 HIS A CA 1
ATOM 1470 C C . HIS A 1 187 ? 9.788 17.612 -14.781 1.00 95.06 187 HIS A C 1
ATOM 1472 O O . HIS A 1 187 ? 9.539 16.914 -13.795 1.00 95.06 187 HIS A O 1
ATOM 1478 N N . PHE A 1 188 ? 10.645 17.229 -15.730 1.00 94.94 188 PHE A N 1
ATOM 1479 C CA . PHE A 1 188 ? 11.301 15.926 -15.725 1.00 94.94 188 PHE A CA 1
ATOM 1480 C C . PHE A 1 188 ? 12.480 15.821 -14.751 1.00 94.94 188 PHE A C 1
ATOM 1482 O O . PHE A 1 188 ? 12.893 14.713 -14.427 1.00 94.94 188 PHE A O 1
ATOM 1489 N N . VAL A 1 189 ? 12.989 16.947 -14.233 1.00 94.25 189 VAL A N 1
ATOM 1490 C CA . VAL A 1 189 ? 14.199 16.969 -13.384 1.00 94.25 189 VAL A CA 1
ATOM 1491 C C . VAL A 1 189 ? 14.012 17.619 -12.021 1.00 94.25 189 VAL A C 1
ATOM 1493 O O . VAL A 1 189 ? 14.727 17.287 -11.074 1.00 94.25 189 VAL A O 1
ATOM 1496 N N . ARG A 1 190 ? 13.066 18.552 -11.896 1.00 92.56 190 ARG A N 1
ATOM 1497 C CA . ARG A 1 190 ? 12.884 19.333 -10.670 1.00 92.56 190 ARG A CA 1
ATOM 1498 C C . ARG A 1 190 ? 12.487 18.468 -9.475 1.00 92.56 190 ARG A C 1
ATOM 1500 O O . ARG A 1 190 ? 11.910 17.387 -9.624 1.00 92.56 190 ARG A O 1
ATOM 1507 N N . GLU A 1 191 ? 12.711 19.040 -8.297 1.00 91.69 191 GLU A N 1
ATOM 1508 C CA . GLU A 1 191 ? 12.184 18.539 -7.029 1.00 91.69 191 GLU A CA 1
ATOM 1509 C C . GLU A 1 191 ? 10.649 18.597 -7.042 1.00 91.69 191 GLU A C 1
ATOM 1511 O O . GLU A 1 191 ? 10.044 19.605 -7.438 1.00 91.69 191 GLU A O 1
ATOM 1516 N N . ILE A 1 192 ? 10.024 17.502 -6.614 1.00 92.19 192 ILE A N 1
ATOM 1517 C CA . ILE A 1 192 ? 8.574 17.381 -6.458 1.00 92.19 192 ILE A CA 1
ATOM 1518 C C . ILE A 1 192 ? 8.290 17.397 -4.964 1.00 92.19 192 ILE A C 1
ATOM 1520 O O . ILE A 1 192 ? 8.831 16.587 -4.214 1.00 92.19 192 ILE A O 1
ATOM 1524 N N . LEU A 1 193 ? 7.478 18.350 -4.517 1.00 90.81 193 LEU A N 1
ATOM 1525 C CA . LEU A 1 193 ? 7.120 18.473 -3.106 1.00 90.81 193 LEU A CA 1
ATOM 1526 C C . LEU A 1 193 ? 5.910 17.598 -2.797 1.00 90.81 193 LEU A C 1
ATOM 1528 O O . LEU A 1 193 ? 5.016 17.468 -3.621 1.00 90.81 193 LEU A O 1
ATOM 1532 N N . GLU A 1 194 ? 5.826 17.074 -1.579 1.00 88.25 194 GLU A N 1
ATOM 1533 C CA . GLU A 1 194 ? 4.694 16.246 -1.151 1.00 88.25 194 GLU A CA 1
ATOM 1534 C C . GLU A 1 194 ? 3.352 16.963 -1.315 1.00 88.25 194 GLU A C 1
ATOM 1536 O O . GLU A 1 194 ? 2.397 16.397 -1.834 1.00 88.25 194 GLU A O 1
ATOM 1541 N N . LYS A 1 195 ? 3.326 18.262 -1.006 1.00 86.81 195 LYS A N 1
ATOM 1542 C CA . LYS A 1 195 ? 2.145 19.124 -1.152 1.00 86.81 195 LYS A CA 1
ATOM 1543 C C . LYS A 1 195 ? 1.702 19.378 -2.592 1.00 86.81 195 LYS A C 1
ATOM 1545 O O . LYS A 1 195 ? 0.665 19.999 -2.799 1.00 86.81 195 LYS A O 1
ATOM 1550 N N . GLU A 1 196 ? 2.495 18.972 -3.578 1.00 88.94 196 GLU A N 1
ATOM 1551 C CA . GLU A 1 196 ? 2.104 19.048 -4.982 1.00 88.94 196 GLU A CA 1
ATOM 1552 C C . GLU A 1 196 ? 1.041 18.002 -5.328 1.00 88.94 196 GLU A C 1
ATOM 1554 O O . GLU A 1 196 ? 0.078 18.329 -6.016 1.00 88.94 196 GLU A O 1
ATOM 1559 N N . ILE A 1 197 ? 1.220 16.775 -4.830 1.00 86.62 197 ILE A N 1
ATOM 1560 C CA . ILE A 1 197 ? 0.293 15.654 -5.036 1.00 86.62 197 ILE A CA 1
ATOM 1561 C C . ILE A 1 197 ? -0.699 15.569 -3.868 1.00 86.62 197 ILE A C 1
ATOM 1563 O O . ILE A 1 197 ? -1.870 15.290 -4.082 1.00 86.62 197 ILE A O 1
ATOM 1567 N N . PHE A 1 198 ? -0.267 15.900 -2.645 1.00 85.75 198 PHE A N 1
ATOM 1568 C CA . PHE A 1 198 ? -1.066 15.795 -1.419 1.00 85.75 198 PHE A CA 1
ATOM 1569 C C . PHE A 1 198 ? -1.142 17.143 -0.671 1.00 85.75 198 PHE A C 1
ATOM 1571 O O . PHE A 1 198 ? -0.455 17.343 0.336 1.00 85.75 198 PHE A O 1
ATOM 1578 N N . PRO A 1 199 ? -1.939 18.122 -1.146 1.00 78.56 199 PRO A N 1
ATOM 1579 C CA . PRO A 1 199 ? -1.917 19.494 -0.629 1.00 78.56 199 PRO A CA 1
ATOM 1580 C C . PRO A 1 199 ? -2.235 19.641 0.863 1.00 78.56 199 PRO A C 1
ATOM 1582 O O . PRO A 1 199 ? -1.690 20.545 1.506 1.00 78.56 199 PRO A O 1
ATOM 1585 N N . ASN A 1 200 ? -3.093 18.774 1.415 1.00 76.00 200 ASN A N 1
ATOM 1586 C CA . ASN A 1 200 ? -3.528 18.857 2.814 1.00 76.00 200 ASN A CA 1
ATOM 1587 C C . ASN A 1 200 ? -2.656 18.022 3.768 1.00 76.00 200 ASN A C 1
ATOM 1589 O O . ASN A 1 200 ? -2.898 18.034 4.974 1.00 76.00 200 ASN A O 1
ATOM 1593 N N . LYS A 1 201 ? -1.622 17.341 3.258 1.00 78.88 201 LYS A N 1
ATOM 1594 C CA . LYS A 1 201 ? -0.710 16.540 4.075 1.00 78.88 201 LYS A CA 1
ATOM 1595 C C . LYS A 1 201 ? 0.205 17.413 4.932 1.00 78.88 201 LYS A C 1
ATOM 1597 O O . LYS A 1 201 ? 0.814 18.387 4.458 1.00 78.88 201 LYS A O 1
ATOM 1602 N N . GLU A 1 202 ? 0.305 17.075 6.216 1.00 71.44 202 GLU A N 1
ATOM 1603 C CA . GLU A 1 202 ? 1.183 17.774 7.154 1.00 71.44 202 GLU A CA 1
ATOM 1604 C C . GLU A 1 202 ? 2.598 17.190 7.126 1.00 71.44 202 GLU A C 1
ATOM 1606 O O . GLU A 1 202 ? 2.815 15.990 7.273 1.00 71.44 202 GLU A O 1
ATOM 1611 N N . SER A 1 203 ? 3.602 18.057 6.966 1.00 71.75 203 SER A N 1
ATOM 1612 C CA . SER A 1 203 ? 4.997 17.618 7.002 1.00 71.75 203 SER A CA 1
ATOM 1613 C C . SER A 1 203 ? 5.439 17.320 8.429 1.00 71.75 203 SER A C 1
ATOM 1615 O O . SER A 1 203 ? 5.384 18.196 9.299 1.00 71.75 203 SER A O 1
ATOM 1617 N N . LYS A 1 204 ? 6.021 16.131 8.625 1.00 68.31 204 LYS A N 1
ATOM 1618 C CA . LYS A 1 204 ? 6.556 15.674 9.916 1.00 68.31 204 LYS A CA 1
ATOM 1619 C C . LYS A 1 204 ? 7.649 16.571 10.509 1.00 68.31 204 LYS A C 1
ATOM 1621 O O . LYS A 1 204 ? 7.886 16.569 11.712 1.00 68.31 204 LYS A O 1
ATOM 1626 N N . THR A 1 205 ? 8.339 17.337 9.665 1.00 66.19 205 THR A N 1
ATOM 1627 C CA . THR A 1 205 ? 9.487 18.170 10.061 1.00 66.19 205 THR A CA 1
ATOM 1628 C C . THR A 1 205 ? 9.166 19.665 10.090 1.00 66.19 205 THR A C 1
ATOM 1630 O O . THR A 1 205 ? 10.040 20.475 10.395 1.00 66.19 205 THR A O 1
ATOM 1633 N N . GLY A 1 206 ? 7.937 20.058 9.726 1.00 65.94 206 GLY A N 1
ATOM 1634 C CA . GLY A 1 206 ? 7.559 21.460 9.512 1.00 65.94 206 GLY A CA 1
ATOM 1635 C C . GLY A 1 206 ? 8.226 22.120 8.292 1.00 65.94 206 GLY A C 1
ATOM 1636 O O . GLY A 1 206 ? 7.922 23.269 7.976 1.00 65.94 206 GLY A O 1
ATOM 1637 N N . MET A 1 207 ? 9.108 21.409 7.581 1.00 73.38 207 MET A N 1
ATOM 1638 C CA . MET A 1 207 ? 9.733 21.846 6.330 1.00 73.38 207 MET A CA 1
ATOM 1639 C C . MET A 1 207 ? 9.076 21.141 5.137 1.00 73.38 207 MET A C 1
ATOM 1641 O O . MET A 1 207 ? 8.595 20.021 5.296 1.00 73.38 207 MET A O 1
ATOM 1645 N N . PRO A 1 208 ? 9.043 21.740 3.935 1.00 73.62 208 PRO A N 1
ATOM 1646 C CA . PRO A 1 208 ? 8.582 21.039 2.738 1.00 73.62 208 PRO A CA 1
ATOM 1647 C C . PRO A 1 208 ? 9.366 19.734 2.527 1.00 73.62 208 PRO A C 1
ATOM 1649 O O . PRO A 1 208 ? 10.592 19.759 2.437 1.00 73.62 208 PRO A O 1
ATOM 1652 N N . VAL A 1 209 ? 8.656 18.604 2.474 1.00 83.38 209 VAL A N 1
ATOM 1653 C CA . VAL A 1 209 ? 9.228 17.282 2.180 1.00 83.38 209 VAL A CA 1
ATOM 1654 C C . VAL A 1 209 ? 9.137 17.047 0.677 1.00 83.38 209 VAL A C 1
ATOM 1656 O O . VAL A 1 209 ? 8.117 17.370 0.064 1.00 83.38 209 VAL A O 1
ATOM 1659 N N . SER A 1 210 ? 10.206 16.524 0.080 1.00 87.00 210 SER A N 1
ATOM 1660 C CA . SER A 1 210 ? 10.213 16.094 -1.316 1.00 87.00 210 SER A CA 1
ATOM 1661 C C . SER A 1 210 ? 9.757 14.641 -1.442 1.00 87.00 210 SER A C 1
ATOM 1663 O O . SER A 1 210 ? 10.052 13.807 -0.586 1.00 87.00 210 SER A O 1
ATOM 1665 N N . ILE A 1 211 ? 9.031 14.340 -2.516 1.00 89.62 211 ILE A N 1
ATOM 1666 C CA . ILE A 1 211 ? 8.712 12.972 -2.914 1.00 89.62 211 ILE A CA 1
ATOM 1667 C C . ILE A 1 211 ? 9.867 12.455 -3.765 1.00 89.62 211 ILE A C 1
ATOM 1669 O O . ILE A 1 211 ? 10.185 13.028 -4.807 1.00 89.62 211 ILE A O 1
ATOM 1673 N N . ASN A 1 212 ? 10.448 11.332 -3.351 1.00 90.75 212 ASN A N 1
ATOM 1674 C CA . ASN A 1 212 ? 11.346 10.566 -4.208 1.00 90.75 212 ASN A CA 1
ATOM 1675 C C . ASN A 1 212 ? 10.513 9.817 -5.252 1.00 90.75 212 ASN A C 1
ATOM 1677 O O . ASN A 1 212 ? 9.668 8.985 -4.893 1.00 90.75 212 ASN A O 1
ATOM 1681 N N . THR A 1 213 ? 10.734 10.120 -6.527 1.00 95.19 213 THR A N 1
ATOM 1682 C CA . THR A 1 213 ? 10.066 9.447 -7.640 1.00 95.19 213 THR A CA 1
ATOM 1683 C C . THR A 1 213 ? 10.849 8.228 -8.111 1.00 95.19 213 THR A C 1
ATOM 1685 O O . THR A 1 213 ? 12.071 8.153 -7.957 1.00 95.19 213 THR A O 1
ATOM 1688 N N . LEU A 1 214 ? 10.134 7.267 -8.692 1.00 97.50 214 LEU A N 1
ATOM 1689 C CA . LEU A 1 214 ? 10.736 6.282 -9.587 1.00 97.50 214 LEU A CA 1
ATOM 1690 C C . LEU A 1 214 ? 10.551 6.813 -11.009 1.00 97.50 214 LEU A C 1
ATOM 1692 O O . LEU A 1 214 ? 9.423 6.909 -11.486 1.00 97.50 214 LEU A O 1
ATOM 1696 N N . ASP A 1 215 ? 11.641 7.201 -11.655 1.00 98.00 215 ASP A N 1
ATOM 1697 C CA . ASP A 1 215 ? 11.636 7.763 -13.000 1.00 98.00 215 ASP A CA 1
ATOM 1698 C C . ASP A 1 215 ? 12.063 6.678 -13.995 1.00 98.00 215 ASP A C 1
ATOM 1700 O O . ASP A 1 215 ? 13.083 6.019 -13.795 1.00 98.00 215 ASP A O 1
ATOM 1704 N N . LEU A 1 216 ? 11.287 6.490 -15.063 1.00 98.12 216 LEU A N 1
ATOM 1705 C CA . LEU A 1 216 ? 11.616 5.620 -16.189 1.00 98.12 216 LEU A CA 1
ATOM 1706 C C . LEU A 1 216 ? 11.828 6.476 -17.430 1.00 98.12 216 LEU A C 1
ATOM 1708 O O . LEU A 1 216 ? 10.902 7.161 -17.860 1.00 98.12 216 LEU A O 1
ATOM 1712 N N . THR A 1 217 ? 13.004 6.401 -18.044 1.00 98.06 217 THR A N 1
ATOM 1713 C CA . THR A 1 217 ? 13.232 6.998 -19.364 1.00 98.06 217 THR A CA 1
ATOM 1714 C C . THR A 1 217 ? 13.345 5.900 -20.402 1.00 98.06 217 THR A C 1
ATOM 1716 O O . THR A 1 217 ? 14.338 5.172 -20.451 1.00 98.06 217 THR A O 1
ATOM 1719 N N . TYR A 1 218 ? 12.316 5.792 -21.237 1.00 97.94 218 TYR A N 1
ATOM 1720 C CA . TYR A 1 218 ? 12.242 4.808 -22.304 1.00 97.94 218 TYR A CA 1
ATOM 1721 C C . TYR A 1 218 ? 12.684 5.417 -23.633 1.00 97.94 218 TYR A C 1
ATOM 1723 O O . TYR A 1 218 ? 12.098 6.404 -24.076 1.00 97.94 218 TYR A O 1
ATOM 1731 N N . ARG A 1 219 ? 13.704 4.829 -24.268 1.00 97.56 219 ARG A N 1
ATOM 1732 C CA . ARG A 1 219 ? 14.278 5.267 -25.549 1.00 97.56 219 ARG A CA 1
ATOM 1733 C C . ARG A 1 219 ? 14.043 4.177 -26.607 1.00 97.56 219 ARG A C 1
ATOM 1735 O O . ARG A 1 219 ? 14.926 3.352 -26.842 1.00 97.56 219 ARG A O 1
ATOM 1742 N N . PRO A 1 220 ? 12.863 4.141 -27.261 1.00 96.56 220 PRO A N 1
ATOM 1743 C CA . PRO A 1 220 ? 12.480 3.045 -28.160 1.00 96.56 220 PRO A CA 1
ATOM 1744 C C . PRO A 1 220 ? 13.314 2.976 -29.448 1.00 96.56 220 PRO A C 1
ATOM 1746 O O . PRO A 1 220 ? 13.262 1.975 -30.160 1.00 96.56 220 PRO A O 1
ATOM 1749 N N . THR A 1 221 ? 14.063 4.033 -29.768 1.00 96.38 221 THR A N 1
ATOM 1750 C CA . THR A 1 221 ? 14.956 4.126 -30.930 1.00 96.38 221 THR A CA 1
ATOM 1751 C C . THR A 1 221 ? 16.382 3.666 -30.633 1.00 96.38 221 THR A C 1
ATOM 1753 O O . THR A 1 221 ? 17.167 3.533 -31.566 1.00 96.38 221 THR A O 1
ATOM 1756 N N . GLU A 1 222 ? 16.744 3.428 -29.373 1.00 96.25 222 GLU A N 1
ATOM 1757 C CA . GLU A 1 222 ? 18.106 3.066 -28.971 1.00 96.25 222 GLU A CA 1
ATOM 1758 C C . GLU A 1 222 ? 18.206 1.599 -28.543 1.00 96.25 222 GLU A C 1
ATOM 1760 O O . GLU A 1 222 ? 17.288 1.054 -27.923 1.00 96.25 222 GLU A O 1
ATOM 1765 N N . ILE A 1 223 ? 19.342 0.972 -28.863 1.00 95.94 223 ILE A N 1
ATOM 1766 C CA . ILE A 1 223 ? 19.663 -0.416 -28.513 1.00 95.94 223 ILE A CA 1
ATOM 1767 C C . ILE A 1 223 ? 19.817 -0.534 -26.991 1.00 95.94 223 ILE A C 1
ATOM 1769 O O . ILE A 1 223 ? 20.551 0.243 -26.381 1.00 95.94 223 ILE A O 1
ATOM 1773 N N . GLY A 1 224 ? 19.099 -1.482 -26.382 1.00 96.56 224 GLY A N 1
ATOM 1774 C CA . GLY A 1 224 ? 19.229 -1.800 -24.957 1.00 96.56 224 GLY A CA 1
ATOM 1775 C C . GLY A 1 224 ? 20.252 -2.912 -24.676 1.00 96.56 224 GLY A C 1
ATOM 1776 O O . GLY A 1 224 ? 20.789 -3.489 -25.620 1.00 96.56 224 GLY A O 1
ATOM 1777 N N . PRO A 1 225 ? 20.470 -3.259 -23.395 1.00 97.00 225 PRO A N 1
ATOM 1778 C CA . PRO A 1 225 ? 21.419 -4.299 -22.992 1.00 97.00 225 PRO A CA 1
ATOM 1779 C C . PRO A 1 225 ? 21.145 -5.666 -23.634 1.00 97.00 225 PRO A C 1
ATOM 1781 O O . PRO A 1 225 ? 19.994 -6.115 -23.717 1.00 97.00 225 PRO A O 1
ATOM 1784 N N . TYR A 1 226 ? 22.206 -6.353 -24.041 1.00 96.94 226 TYR A N 1
ATOM 1785 C CA . TYR A 1 226 ? 22.209 -7.686 -24.648 1.00 96.94 226 TYR A CA 1
ATOM 1786 C C . TYR A 1 226 ? 21.323 -7.796 -25.899 1.00 96.94 226 TYR A C 1
ATOM 1788 O O . TYR A 1 226 ? 20.588 -8.772 -26.088 1.00 96.94 226 TYR A O 1
ATOM 1796 N N . ASN A 1 227 ? 21.353 -6.767 -26.749 1.00 96.69 227 ASN A N 1
ATOM 1797 C CA . ASN A 1 227 ? 20.668 -6.751 -28.036 1.00 96.69 227 ASN A CA 1
ATOM 1798 C C . ASN A 1 227 ? 21.673 -6.673 -29.196 1.00 96.69 227 ASN A C 1
ATOM 1800 O O . ASN A 1 227 ? 22.354 -5.668 -29.377 1.00 96.69 227 ASN A O 1
ATOM 1804 N N . TYR A 1 228 ? 21.678 -7.725 -30.019 1.00 96.06 228 TYR A N 1
ATOM 1805 C CA . TYR A 1 228 ? 22.581 -7.905 -31.159 1.00 96.06 228 TYR A CA 1
ATOM 1806 C C . TYR A 1 228 ? 21.860 -7.839 -32.521 1.00 96.06 228 TYR A C 1
ATOM 1808 O O . TYR A 1 228 ? 22.268 -8.507 -33.472 1.00 96.06 228 TYR A O 1
ATOM 1816 N N . ASP A 1 229 ? 20.753 -7.094 -32.622 1.00 95.00 229 ASP A N 1
ATOM 1817 C CA . ASP A 1 229 ? 20.003 -6.930 -33.876 1.00 95.00 229 ASP A CA 1
ATOM 1818 C C . ASP A 1 229 ? 20.844 -6.207 -34.936 1.00 95.00 229 ASP A C 1
ATOM 1820 O O . ASP A 1 229 ? 21.323 -5.097 -34.718 1.00 95.00 229 ASP A O 1
ATOM 1824 N N . THR A 1 230 ? 20.985 -6.819 -36.110 1.00 93.19 230 THR A N 1
ATOM 1825 C CA . THR A 1 230 ? 21.715 -6.256 -37.253 1.00 93.19 230 THR A CA 1
ATOM 1826 C C . THR A 1 230 ? 20.799 -5.743 -38.359 1.00 93.19 230 THR A C 1
ATOM 1828 O O . THR A 1 230 ? 21.233 -4.969 -39.205 1.00 93.19 230 THR A O 1
ATOM 1831 N N . ASP A 1 231 ? 19.535 -6.165 -38.398 1.00 89.62 231 ASP A N 1
ATOM 1832 C CA . ASP A 1 231 ? 18.713 -6.071 -39.612 1.00 89.62 231 ASP A CA 1
ATOM 1833 C C . ASP A 1 231 ? 17.807 -4.833 -39.633 1.00 89.62 231 ASP A C 1
ATOM 1835 O O . ASP A 1 231 ? 17.306 -4.433 -40.685 1.00 89.62 231 ASP A O 1
ATOM 1839 N N . ASN A 1 232 ? 17.574 -4.220 -38.472 1.00 90.81 232 ASN A N 1
ATOM 1840 C CA . ASN A 1 232 ? 16.556 -3.182 -38.290 1.00 90.81 232 ASN A CA 1
ATOM 1841 C C . ASN A 1 232 ? 17.139 -1.852 -37.790 1.00 90.81 232 ASN A C 1
ATOM 1843 O O . ASN A 1 232 ? 16.456 -1.113 -37.068 1.00 90.81 232 ASN A O 1
ATOM 1847 N N . LEU A 1 233 ? 18.373 -1.542 -38.186 1.00 93.31 233 LEU A N 1
ATOM 1848 C CA . LEU A 1 233 ? 19.109 -0.347 -37.776 1.00 93.31 233 LEU A CA 1
ATOM 1849 C C . LEU A 1 233 ? 19.329 0.628 -38.937 1.00 93.31 233 LEU A C 1
ATOM 1851 O O . LEU A 1 233 ? 19.503 0.223 -40.087 1.00 93.31 233 LEU A O 1
ATOM 1855 N N . SER A 1 234 ? 19.311 1.923 -38.637 1.00 93.69 234 SER A N 1
ATOM 1856 C CA . SER A 1 234 ? 19.788 2.980 -39.532 1.00 93.69 234 SER A CA 1
ATOM 1857 C C . SER A 1 234 ? 21.305 3.173 -39.404 1.00 93.69 234 SER A C 1
ATOM 1859 O O . SER A 1 234 ? 21.940 2.635 -38.498 1.00 93.69 234 SER A O 1
ATOM 1861 N N . GLU A 1 235 ? 21.911 3.943 -40.317 1.00 93.19 235 GLU A N 1
ATOM 1862 C CA . GLU A 1 235 ? 23.371 4.169 -40.348 1.00 93.19 235 GLU A CA 1
ATOM 1863 C C . GLU A 1 235 ? 23.919 4.825 -39.065 1.00 93.19 235 GLU A C 1
ATOM 1865 O O . GLU A 1 235 ? 25.110 4.741 -38.779 1.00 93.19 235 GLU A O 1
ATOM 1870 N N . ASP A 1 236 ? 23.071 5.496 -38.290 1.00 92.38 236 ASP A N 1
ATOM 1871 C CA . ASP A 1 236 ? 23.371 6.115 -36.995 1.00 92.38 236 ASP A CA 1
ATOM 1872 C C . ASP A 1 236 ? 23.194 5.173 -35.790 1.00 92.38 236 ASP A C 1
ATOM 1874 O O . ASP A 1 236 ? 23.489 5.569 -34.665 1.00 92.38 236 ASP A O 1
ATOM 1878 N N . GLY A 1 237 ? 22.784 3.921 -36.012 1.00 91.00 237 GLY A N 1
ATOM 1879 C CA . GLY A 1 237 ? 22.625 2.918 -34.956 1.00 91.00 237 GLY A CA 1
ATOM 1880 C C . GLY A 1 237 ? 21.285 2.976 -34.226 1.00 91.00 237 GLY A C 1
ATOM 1881 O O . GLY A 1 237 ? 21.133 2.330 -33.191 1.00 91.00 237 GLY A O 1
ATOM 1882 N N . HIS A 1 238 ? 20.308 3.717 -34.754 1.00 94.69 238 HIS A N 1
ATOM 1883 C CA . HIS A 1 238 ? 18.949 3.746 -34.220 1.00 94.69 238 HIS A CA 1
ATOM 1884 C C . HIS A 1 238 ? 18.041 2.693 -34.860 1.00 94.69 238 HIS A C 1
ATOM 1886 O O . HIS A 1 238 ? 18.229 2.273 -36.001 1.00 94.69 238 HIS A O 1
ATOM 1892 N N . PHE A 1 239 ? 17.006 2.270 -34.134 1.00 95.38 239 PHE A N 1
ATOM 1893 C CA . PHE A 1 239 ? 16.003 1.362 -34.676 1.00 95.38 239 PHE A CA 1
ATOM 1894 C C . PHE A 1 239 ? 15.112 2.043 -35.714 1.00 95.38 239 PHE A C 1
ATOM 1896 O O . PHE A 1 239 ? 14.506 3.082 -35.465 1.00 95.38 239 PHE A O 1
ATOM 1903 N N . THR A 1 240 ? 14.931 1.376 -36.853 1.00 94.31 240 THR A N 1
ATOM 1904 C CA . THR A 1 240 ? 14.050 1.836 -37.942 1.00 94.31 240 THR A CA 1
ATOM 1905 C C . THR A 1 240 ? 12.557 1.648 -37.647 1.00 94.31 240 THR A C 1
ATOM 1907 O O . THR A 1 240 ? 11.717 2.294 -38.272 1.00 94.31 240 THR A O 1
ATOM 1910 N N . ASN A 1 241 ? 12.203 0.764 -36.704 1.00 93.62 241 ASN A N 1
ATOM 1911 C CA . ASN A 1 241 ? 10.822 0.500 -36.290 1.00 93.62 241 ASN A CA 1
ATOM 1912 C C . ASN A 1 241 ? 10.682 0.487 -34.754 1.00 93.62 241 ASN A C 1
ATOM 1914 O O . ASN A 1 241 ? 10.527 -0.587 -34.160 1.00 93.62 241 ASN A O 1
ATOM 1918 N N . PRO A 1 242 ? 10.731 1.665 -34.105 1.00 94.44 242 PRO A N 1
ATOM 1919 C CA . PRO A 1 242 ? 10.691 1.783 -32.646 1.00 94.44 242 PRO A CA 1
ATOM 1920 C C . PRO A 1 242 ? 9.403 1.220 -32.022 1.00 94.44 242 PRO A C 1
ATOM 1922 O O . PRO A 1 242 ? 9.466 0.612 -30.958 1.00 94.44 242 PRO A O 1
ATOM 1925 N N . ARG A 1 243 ? 8.248 1.276 -32.712 1.00 94.12 243 ARG A N 1
ATOM 1926 C CA . ARG A 1 243 ? 6.966 0.754 -32.181 1.00 94.12 243 ARG A CA 1
ATOM 1927 C C . ARG A 1 243 ? 6.988 -0.729 -31.829 1.00 94.12 243 ARG A C 1
ATOM 1929 O O . ARG A 1 243 ? 6.198 -1.171 -30.999 1.00 94.12 243 ARG A O 1
ATOM 1936 N N . LYS A 1 244 ? 7.818 -1.522 -32.506 1.00 93.25 244 LYS A N 1
ATOM 1937 C CA . LYS A 1 244 ? 7.921 -2.961 -32.231 1.00 93.25 244 LYS A CA 1
ATOM 1938 C C . LYS A 1 244 ? 8.827 -3.269 -31.046 1.00 93.25 244 LYS A C 1
ATOM 1940 O O . LYS A 1 244 ? 8.777 -4.390 -30.548 1.00 93.25 244 LYS A O 1
ATOM 1945 N N . ARG A 1 245 ? 9.639 -2.304 -30.617 1.00 95.81 245 ARG A N 1
ATOM 1946 C CA . ARG A 1 245 ? 10.595 -2.471 -29.531 1.00 95.81 245 ARG A CA 1
ATOM 1947 C C . ARG A 1 245 ? 9.907 -2.368 -28.188 1.00 95.81 245 ARG A C 1
ATOM 1949 O O . ARG A 1 245 ? 8.831 -1.783 -28.056 1.00 95.81 245 ARG A O 1
ATOM 1956 N N . TRP A 1 246 ? 10.543 -2.981 -27.204 1.00 97.69 246 TRP A N 1
ATOM 1957 C CA . TRP A 1 246 ? 10.075 -2.994 -25.833 1.00 97.69 246 TRP A CA 1
ATOM 1958 C C . TRP A 1 246 ? 11.249 -2.850 -24.876 1.00 97.69 246 TRP A C 1
ATOM 1960 O O . TRP A 1 246 ? 12.403 -3.064 -25.251 1.00 97.69 246 TRP A O 1
ATOM 1970 N N . ALA A 1 247 ? 10.959 -2.498 -23.635 1.00 98.12 247 ALA A N 1
ATOM 1971 C CA . ALA A 1 247 ? 11.901 -2.641 -22.538 1.00 98.12 247 ALA A CA 1
ATOM 1972 C C . ALA A 1 247 ? 11.134 -2.775 -21.231 1.00 98.12 247 ALA A C 1
ATOM 1974 O O . ALA A 1 247 ? 10.046 -2.209 -21.092 1.00 98.12 247 ALA A O 1
ATOM 1975 N N . GLY A 1 248 ? 11.689 -3.509 -20.274 1.00 97.81 248 GLY A N 1
ATOM 1976 C CA . GLY A 1 248 ? 11.018 -3.746 -19.009 1.00 97.81 248 GLY A CA 1
ATOM 1977 C C . GLY A 1 248 ? 11.961 -4.001 -17.853 1.00 97.81 248 GLY A C 1
ATOM 1978 O O . GLY A 1 248 ? 13.142 -4.307 -18.023 1.00 97.81 248 GLY A O 1
ATOM 1979 N N . ILE A 1 249 ? 11.378 -3.872 -16.671 1.00 98.44 249 ILE A N 1
ATOM 1980 C CA . ILE A 1 249 ? 11.999 -4.128 -15.383 1.00 98.44 249 ILE A CA 1
ATOM 1981 C C . ILE A 1 249 ? 11.112 -5.062 -14.570 1.00 98.44 249 ILE A C 1
ATOM 1983 O O . ILE A 1 249 ? 9.887 -5.053 -14.711 1.00 98.44 249 ILE A O 1
ATOM 1987 N N . MET A 1 250 ? 11.713 -5.877 -13.715 1.00 98.12 250 MET A N 1
ATOM 1988 C CA . MET A 1 250 ? 10.979 -6.775 -12.830 1.00 98.12 250 MET A CA 1
ATOM 1989 C C . MET A 1 250 ? 11.579 -6.814 -11.430 1.00 98.12 250 MET A C 1
ATOM 1991 O O . MET A 1 250 ? 12.743 -6.470 -11.218 1.00 98.12 250 MET A O 1
ATOM 1995 N N . ARG A 1 251 ? 10.746 -7.196 -10.465 1.00 96.75 251 ARG A N 1
ATOM 1996 C CA . ARG A 1 251 ? 11.123 -7.352 -9.060 1.00 96.75 251 ARG A CA 1
ATOM 1997 C C . ARG A 1 251 ? 10.276 -8.418 -8.387 1.00 96.75 251 ARG A C 1
ATOM 1999 O O . ARG A 1 251 ? 9.170 -8.719 -8.844 1.00 96.75 251 ARG A O 1
ATOM 2006 N N . GLU A 1 252 ? 10.756 -8.923 -7.258 1.00 96.06 252 GLU A N 1
ATOM 2007 C CA . GLU A 1 252 ? 9.928 -9.718 -6.355 1.00 96.06 252 GLU A CA 1
ATOM 2008 C C . GLU A 1 252 ? 8.834 -8.863 -5.688 1.00 96.06 252 GLU A C 1
ATOM 2010 O O . GLU A 1 252 ? 9.004 -7.655 -5.444 1.00 96.06 252 GLU A O 1
ATOM 2015 N N . VAL A 1 253 ? 7.701 -9.501 -5.384 1.00 94.69 253 VAL A N 1
ATOM 2016 C CA . VAL A 1 253 ? 6.657 -8.908 -4.541 1.00 94.69 253 VAL A CA 1
ATOM 2017 C C . VAL A 1 253 ? 6.887 -9.298 -3.074 1.00 94.69 253 VAL A C 1
ATOM 2019 O O . VAL A 1 253 ? 7.196 -10.452 -2.793 1.00 94.69 253 VAL A O 1
ATOM 2022 N N . PRO A 1 254 ? 6.697 -8.387 -2.100 1.00 89.94 254 PRO A N 1
ATOM 2023 C CA . PRO A 1 254 ? 6.957 -8.705 -0.690 1.00 89.94 254 PRO A CA 1
ATOM 2024 C C . PRO A 1 254 ? 6.017 -9.754 -0.072 1.00 89.94 254 PRO A C 1
ATOM 2026 O O . PRO A 1 254 ? 6.319 -10.321 0.974 1.00 89.94 254 PRO A O 1
ATOM 2029 N N . THR A 1 255 ? 4.828 -9.961 -0.646 1.00 90.94 255 THR A N 1
ATOM 2030 C CA . THR A 1 255 ? 3.807 -10.886 -0.130 1.00 90.94 255 THR A CA 1
ATOM 2031 C C . THR A 1 255 ? 3.236 -11.709 -1.272 1.00 90.94 255 THR A C 1
ATOM 2033 O O . THR A 1 255 ? 2.630 -11.144 -2.171 1.00 90.94 255 THR A O 1
ATOM 2036 N N . ASN A 1 256 ? 3.393 -13.035 -1.222 1.00 91.69 256 ASN A N 1
ATOM 2037 C CA . ASN A 1 256 ? 3.067 -13.883 -2.374 1.00 91.69 256 ASN A CA 1
ATOM 2038 C C . ASN A 1 256 ? 1.583 -14.255 -2.510 1.00 91.69 256 ASN A C 1
ATOM 2040 O O . ASN A 1 256 ? 1.109 -14.524 -3.612 1.00 91.69 256 ASN A O 1
ATOM 2044 N N . ASP A 1 257 ? 0.858 -14.312 -1.393 1.00 94.62 257 ASP A N 1
ATOM 2045 C CA . ASP A 1 257 ? -0.561 -14.667 -1.369 1.00 94.62 257 ASP A CA 1
ATOM 2046 C C . ASP A 1 257 ? -1.407 -13.395 -1.283 1.00 94.62 257 ASP A C 1
ATOM 2048 O O . ASP A 1 257 ? -1.685 -12.878 -0.196 1.00 94.62 257 ASP A O 1
ATOM 2052 N N . PHE A 1 258 ? -1.786 -12.873 -2.449 1.00 94.38 258 PHE A N 1
ATOM 2053 C CA . PHE A 1 258 ? -2.566 -11.642 -2.561 1.00 94.38 258 PHE A CA 1
ATOM 2054 C C . PHE A 1 258 ? -4.004 -11.833 -2.053 1.00 94.38 258 PHE A C 1
ATOM 2056 O O . PHE A 1 258 ? -4.603 -10.865 -1.596 1.00 94.38 258 PHE A O 1
ATOM 2063 N N . GLU A 1 259 ? -4.557 -13.052 -2.059 1.00 90.06 259 GLU A N 1
ATOM 2064 C CA . GLU A 1 259 ? -5.911 -13.318 -1.544 1.00 90.06 259 GLU A CA 1
ATOM 2065 C C . GLU A 1 259 ? -5.956 -13.289 -0.015 1.00 90.06 259 GLU A C 1
ATOM 2067 O O . GLU A 1 259 ? -6.858 -12.707 0.601 1.00 90.06 259 GLU A O 1
ATOM 2072 N N . THR A 1 260 ? -4.962 -13.906 0.626 1.00 90.06 260 THR A N 1
ATOM 2073 C CA . THR A 1 260 ? -4.820 -13.840 2.083 1.00 90.06 260 THR A CA 1
ATOM 2074 C C . THR A 1 260 ? -4.475 -12.417 2.517 1.00 90.06 260 THR A C 1
ATOM 2076 O O . THR A 1 260 ? -5.057 -11.924 3.483 1.00 90.06 260 THR A O 1
ATOM 2079 N N . ALA A 1 261 ? -3.607 -11.725 1.773 1.00 89.75 261 ALA A N 1
ATOM 2080 C CA . ALA A 1 261 ? -3.241 -10.335 2.040 1.00 89.75 261 ALA A CA 1
ATOM 2081 C C . ALA A 1 261 ? -4.311 -9.304 1.639 1.00 89.75 261 ALA A C 1
ATOM 2083 O O . ALA A 1 261 ? -4.147 -8.135 1.970 1.00 89.75 261 ALA A O 1
ATOM 2084 N N . ASN A 1 262 ? -5.372 -9.731 0.945 1.00 89.50 262 ASN A N 1
ATOM 2085 C CA . ASN A 1 262 ? -6.424 -8.891 0.368 1.00 89.50 262 ASN A CA 1
ATOM 2086 C C . ASN A 1 262 ? -5.891 -7.704 -0.455 1.00 89.50 262 ASN A C 1
ATOM 2088 O O . ASN A 1 262 ? -6.336 -6.570 -0.293 1.00 89.50 262 ASN A O 1
ATOM 2092 N N . ILE A 1 263 ? -4.901 -7.959 -1.314 1.00 92.19 263 ILE A N 1
ATOM 2093 C CA . ILE A 1 263 ? -4.431 -6.968 -2.289 1.00 92.19 263 ILE A CA 1
ATOM 2094 C C . ILE A 1 263 ? -5.498 -6.845 -3.377 1.00 92.19 263 ILE A C 1
ATOM 2096 O O . ILE A 1 263 ? -5.916 -7.847 -3.950 1.00 92.19 263 ILE A O 1
ATOM 2100 N N . GLU A 1 264 ? -5.933 -5.622 -3.666 1.00 89.19 264 GLU A N 1
ATOM 2101 C CA . GLU A 1 264 ? -7.046 -5.355 -4.584 1.00 89.19 264 GLU A CA 1
ATOM 2102 C C . GLU A 1 264 ? -6.616 -4.558 -5.818 1.00 89.19 264 GLU A C 1
ATOM 2104 O O . GLU A 1 264 ? -7.133 -4.795 -6.916 1.00 89.19 264 GLU A O 1
ATOM 2109 N N . PHE A 1 265 ? -5.653 -3.642 -5.669 1.00 92.56 265 PHE A N 1
ATOM 2110 C CA . PHE A 1 265 ? -5.269 -2.717 -6.736 1.00 92.56 265 PHE A CA 1
ATOM 2111 C C . PHE A 1 265 ? -3.754 -2.563 -6.875 1.00 92.56 265 PHE A C 1
ATOM 2113 O O . PHE A 1 265 ? -3.023 -2.589 -5.886 1.00 92.56 265 PHE A O 1
ATOM 2120 N N . ILE A 1 266 ? -3.303 -2.329 -8.109 1.00 96.12 266 ILE A N 1
ATOM 2121 C CA . ILE A 1 266 ? -2.053 -1.608 -8.379 1.00 96.12 266 ILE A CA 1
ATOM 2122 C C . ILE A 1 266 ? -2.437 -0.131 -8.500 1.00 96.12 266 ILE A C 1
ATOM 2124 O O . ILE A 1 266 ? -3.229 0.215 -9.381 1.00 96.12 266 ILE A O 1
ATOM 2128 N N . GLU A 1 267 ? -1.912 0.725 -7.628 1.00 95.06 267 GLU A N 1
ATOM 2129 C CA . GLU A 1 267 ? -2.195 2.162 -7.633 1.00 95.06 267 GLU A CA 1
ATOM 2130 C C . GLU A 1 267 ? -0.917 2.971 -7.842 1.00 95.06 267 GLU A C 1
ATOM 2132 O O . GLU A 1 267 ? 0.125 2.658 -7.271 1.00 95.06 267 GLU A O 1
ATOM 2137 N N . PHE A 1 268 ? -0.971 4.007 -8.674 1.00 96.31 268 PHE A N 1
ATOM 2138 C CA . PHE A 1 268 ? 0.161 4.907 -8.854 1.00 96.31 268 PHE A CA 1
ATOM 2139 C C . PHE A 1 268 ? -0.254 6.302 -9.299 1.00 96.31 268 PHE A C 1
ATOM 2141 O O . PHE A 1 268 ? -1.154 6.474 -10.122 1.00 96.31 268 PHE A O 1
ATOM 2148 N N . TRP A 1 269 ? 0.481 7.297 -8.811 1.00 96.06 269 TRP A N 1
ATOM 2149 C CA . TRP A 1 269 ? 0.468 8.652 -9.347 1.00 96.06 269 TRP A CA 1
ATOM 2150 C C . TRP A 1 269 ? 1.582 8.815 -10.372 1.00 96.06 269 TRP A C 1
ATOM 2152 O O . TRP A 1 269 ? 2.759 8.679 -10.036 1.00 96.06 269 TRP A O 1
ATOM 2162 N N . ILE A 1 270 ? 1.225 9.156 -11.607 1.00 96.75 270 ILE A N 1
ATOM 2163 C CA . ILE A 1 270 ? 2.184 9.446 -12.675 1.00 96.75 270 ILE A CA 1
ATOM 2164 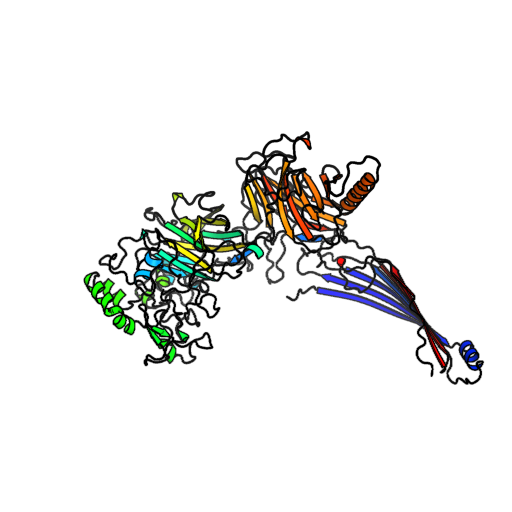C C . ILE A 1 270 ? 2.046 10.891 -13.146 1.00 96.75 270 ILE A C 1
ATOM 2166 O O . ILE A 1 270 ? 0.939 11.414 -13.309 1.00 96.75 270 ILE A O 1
ATOM 2170 N N . MET A 1 271 ? 3.183 11.550 -13.346 1.00 97.00 271 MET A N 1
ATOM 2171 C CA . MET A 1 271 ? 3.225 12.876 -13.954 1.00 97.00 271 MET A CA 1
ATOM 2172 C C . MET A 1 271 ? 2.803 12.779 -15.421 1.00 97.00 271 MET A C 1
ATOM 2174 O O . MET A 1 271 ? 3.173 11.818 -16.091 1.00 97.00 271 MET A O 1
ATOM 2178 N N . ASP A 1 272 ? 2.075 13.775 -15.929 1.00 95.69 272 ASP A N 1
ATOM 2179 C CA . ASP A 1 272 ? 1.748 13.866 -17.354 1.00 95.69 272 ASP A CA 1
ATOM 2180 C C . ASP A 1 272 ? 3.030 13.768 -18.208 1.00 95.69 272 ASP A C 1
ATOM 2182 O O . ASP A 1 272 ? 3.860 14.685 -18.160 1.00 95.69 272 ASP A O 1
ATOM 2186 N N . PRO A 1 273 ? 3.220 12.680 -18.982 1.00 94.56 273 PRO A N 1
ATOM 2187 C CA . PRO A 1 273 ? 4.444 12.481 -19.752 1.00 94.56 273 PRO A CA 1
ATOM 2188 C C . PRO A 1 273 ? 4.556 13.451 -20.936 1.00 94.56 273 PRO A C 1
ATOM 2190 O O . PRO A 1 273 ? 5.621 13.556 -21.536 1.00 94.56 273 PRO A O 1
ATOM 2193 N N . PHE A 1 274 ? 3.484 14.182 -21.263 1.00 94.19 274 PHE A N 1
ATOM 2194 C CA . PHE A 1 274 ? 3.429 15.138 -22.370 1.00 94.19 274 PHE A CA 1
ATOM 2195 C C . PHE A 1 274 ? 3.581 16.597 -21.916 1.00 94.19 274 PHE A C 1
ATOM 2197 O O . PHE A 1 274 ? 3.399 17.506 -22.723 1.00 94.19 274 PHE A O 1
ATOM 2204 N N . VAL A 1 275 ? 3.892 16.848 -20.636 1.00 92.44 275 VAL A N 1
ATOM 2205 C CA . VAL A 1 275 ? 3.870 18.199 -20.040 1.00 92.44 275 VAL A CA 1
ATOM 2206 C C . VAL A 1 275 ? 4.810 19.208 -20.718 1.00 92.44 275 VAL A C 1
ATOM 2208 O O . VAL A 1 275 ? 4.509 20.400 -20.708 1.00 92.44 275 VAL A O 1
ATOM 2211 N N . GLU A 1 276 ? 5.905 18.754 -21.335 1.00 89.62 276 GLU A N 1
ATOM 2212 C CA . GLU A 1 276 ? 6.862 19.610 -22.069 1.00 89.62 276 GLU A CA 1
ATOM 2213 C C . GLU A 1 276 ? 6.895 19.321 -23.583 1.00 89.62 276 GLU A C 1
ATOM 2215 O O . GLU A 1 276 ? 7.782 19.799 -24.284 1.00 89.62 276 GLU A O 1
ATOM 2220 N N . ASP A 1 277 ? 5.932 18.554 -24.108 1.00 86.19 277 ASP A N 1
ATOM 2221 C CA . ASP A 1 277 ? 5.811 18.268 -25.545 1.00 86.19 277 ASP A CA 1
ATOM 2222 C C . ASP A 1 277 ? 4.952 19.341 -26.239 1.00 86.19 277 ASP A C 1
ATOM 2224 O O . ASP A 1 277 ? 3.739 19.182 -26.449 1.00 86.19 277 ASP A O 1
ATOM 2228 N N . GLU A 1 278 ? 5.604 20.464 -26.560 1.00 77.12 278 GLU A N 1
ATOM 2229 C CA . GLU A 1 278 ? 4.987 21.642 -27.185 1.00 77.12 278 GLU A CA 1
ATOM 2230 C C . GLU A 1 278 ? 4.440 21.356 -28.596 1.00 77.12 278 GLU A C 1
ATOM 2232 O O . GLU A 1 278 ? 3.370 21.855 -28.957 1.00 77.12 278 GLU A O 1
ATOM 2237 N N . ASP A 1 279 ? 5.130 20.518 -29.375 1.00 79.88 279 ASP A N 1
ATOM 2238 C CA . ASP A 1 279 ? 4.801 20.238 -30.779 1.00 79.88 279 ASP A CA 1
ATOM 2239 C C . ASP A 1 279 ? 3.772 19.116 -30.952 1.00 79.88 279 ASP A C 1
ATOM 2241 O O . ASP A 1 279 ? 3.231 18.924 -32.044 1.00 79.88 279 ASP A O 1
ATOM 2245 N N . SER A 1 280 ? 3.428 18.412 -29.870 1.00 80.94 280 SER A N 1
ATOM 2246 C CA . SER A 1 280 ? 2.506 17.273 -29.911 1.00 80.94 280 SER A CA 1
ATOM 2247 C C . SER A 1 280 ? 2.984 16.140 -30.815 1.00 80.94 280 SER A C 1
ATOM 2249 O O . SER A 1 280 ? 2.161 15.439 -31.411 1.00 80.94 280 SER A O 1
ATOM 2251 N N . SER A 1 281 ? 4.305 15.982 -30.929 1.00 79.56 281 SER A N 1
ATOM 2252 C CA . SER A 1 281 ? 4.927 14.931 -31.731 1.00 79.56 281 SER A CA 1
ATOM 2253 C C . SER A 1 281 ? 4.827 13.574 -31.039 1.00 79.56 281 SER A C 1
ATOM 2255 O O . SER A 1 281 ? 4.594 12.560 -31.703 1.00 79.56 281 SER A O 1
ATOM 2257 N N . ASN A 1 282 ? 4.872 13.555 -29.702 1.00 84.06 282 ASN A N 1
ATOM 2258 C CA . ASN A 1 282 ? 4.822 12.320 -28.942 1.00 84.06 282 ASN A CA 1
ATOM 2259 C C . ASN A 1 282 ? 3.377 11.804 -28.850 1.00 84.06 282 ASN A C 1
ATOM 2261 O O . ASN A 1 282 ? 2.555 12.251 -28.045 1.00 84.06 282 ASN A O 1
ATOM 2265 N N . ILE A 1 283 ? 3.068 10.813 -29.690 1.00 87.75 283 ILE A N 1
ATOM 2266 C CA . ILE A 1 283 ? 1.769 10.119 -29.723 1.00 87.75 283 ILE A CA 1
ATOM 2267 C C . ILE A 1 283 ? 1.562 9.265 -28.457 1.00 87.75 283 ILE A C 1
ATOM 2269 O O . ILE A 1 283 ? 0.421 8.969 -28.085 1.00 87.75 283 ILE A O 1
ATOM 2273 N N . GLY A 1 284 ? 2.652 8.879 -27.790 1.00 92.31 284 GLY A N 1
ATOM 2274 C CA . GLY A 1 284 ? 2.649 7.974 -26.652 1.00 92.31 284 GLY A CA 1
ATOM 2275 C C . GLY A 1 284 ? 2.585 6.494 -27.037 1.00 92.31 284 GLY A C 1
ATOM 2276 O O . GLY A 1 284 ? 2.704 6.122 -28.207 1.00 92.31 284 GLY A O 1
ATOM 2277 N N . GLY A 1 285 ? 2.393 5.634 -26.038 1.00 95.75 285 GLY A N 1
ATOM 2278 C CA . GLY A 1 285 ? 2.505 4.182 -26.182 1.00 95.75 285 GLY A CA 1
ATOM 2279 C C . GLY A 1 285 ? 1.740 3.419 -25.108 1.00 95.75 285 GLY A C 1
ATOM 2280 O O . GLY A 1 285 ? 0.739 3.907 -24.586 1.00 95.75 285 GLY A O 1
ATOM 2281 N N . ASP A 1 286 ? 2.170 2.196 -24.810 1.00 97.38 286 ASP A N 1
ATOM 2282 C CA . ASP A 1 286 ? 1.485 1.295 -23.886 1.00 97.38 286 ASP A CA 1
ATOM 2283 C C . ASP A 1 286 ? 2.426 0.871 -22.741 1.00 97.38 286 ASP A C 1
ATOM 2285 O O . ASP A 1 286 ? 3.531 0.379 -22.978 1.00 97.38 286 ASP A O 1
ATOM 2289 N N . LEU A 1 287 ? 1.972 1.048 -21.499 1.00 98.00 287 LEU A N 1
ATOM 2290 C CA . LEU A 1 287 ? 2.615 0.560 -20.279 1.00 98.00 287 LEU A CA 1
ATOM 2291 C C . LEU A 1 287 ? 1.903 -0.713 -19.818 1.00 98.00 287 LEU A C 1
ATOM 2293 O O . LEU A 1 287 ? 0.681 -0.728 -19.663 1.00 98.00 287 LEU A O 1
ATOM 2297 N N . TYR A 1 288 ? 2.652 -1.779 -19.571 1.00 98.31 288 TYR A N 1
ATOM 2298 C CA . TYR A 1 288 ? 2.108 -3.058 -19.133 1.00 98.31 288 TYR A CA 1
ATOM 2299 C C . TYR A 1 288 ? 2.615 -3.441 -17.752 1.00 98.31 288 TYR A C 1
ATOM 2301 O O . TYR A 1 288 ? 3.782 -3.229 -17.429 1.00 98.31 288 TYR A O 1
ATOM 2309 N N . PHE A 1 289 ? 1.744 -4.096 -16.988 1.00 98.38 289 PHE A N 1
ATOM 2310 C CA . PHE A 1 289 ? 2.099 -4.795 -15.758 1.00 98.38 289 PHE A CA 1
ATOM 2311 C C . PHE A 1 289 ? 1.838 -6.290 -15.931 1.00 98.38 289 PHE A C 1
ATOM 2313 O O . PHE A 1 289 ? 0.797 -6.698 -16.453 1.00 98.38 289 PHE A O 1
ATOM 2320 N N . ASN A 1 290 ? 2.767 -7.125 -15.485 1.00 98.19 290 ASN A N 1
ATOM 2321 C CA . ASN A 1 290 ? 2.560 -8.557 -15.317 1.00 98.19 290 ASN A CA 1
ATOM 2322 C C . ASN A 1 290 ? 2.652 -8.904 -13.836 1.00 98.19 290 ASN A C 1
ATOM 2324 O O . ASN A 1 290 ? 3.618 -8.516 -13.190 1.00 98.19 290 ASN A O 1
ATOM 2328 N N . LEU A 1 291 ? 1.670 -9.647 -13.325 1.00 97.56 291 LEU A N 1
ATOM 2329 C CA . LEU A 1 291 ? 1.653 -10.172 -11.959 1.00 97.56 291 LEU A CA 1
ATOM 2330 C C . LEU A 1 291 ? 1.593 -11.696 -11.996 1.00 97.56 291 LEU A C 1
ATOM 2332 O O . LEU A 1 291 ? 0.631 -12.259 -12.521 1.00 97.56 291 LEU A O 1
ATOM 2336 N N . GLY A 1 292 ? 2.593 -12.369 -11.429 1.00 96.62 292 GLY A N 1
ATOM 2337 C CA . GLY A 1 292 ? 2.582 -13.824 -11.300 1.00 96.62 292 GLY A CA 1
ATOM 2338 C C . GLY A 1 292 ? 3.968 -14.417 -11.103 1.00 96.62 292 GLY A C 1
ATOM 2339 O O . GLY A 1 292 ? 4.793 -13.865 -10.379 1.00 96.62 292 GLY A O 1
ATOM 2340 N N . ASN A 1 293 ? 4.212 -15.552 -11.748 1.00 95.56 293 ASN A N 1
ATOM 2341 C CA . ASN A 1 293 ? 5.546 -16.110 -11.922 1.00 95.56 293 ASN A CA 1
ATOM 2342 C C . ASN A 1 293 ? 6.113 -15.582 -13.238 1.00 95.56 293 ASN A C 1
ATOM 2344 O O . ASN A 1 293 ? 5.470 -15.696 -14.285 1.00 95.56 293 ASN A O 1
ATOM 2348 N N . ILE A 1 294 ? 7.290 -14.983 -13.163 1.00 96.62 294 ILE A N 1
ATOM 2349 C CA . ILE A 1 294 ? 7.974 -14.324 -14.272 1.00 96.62 294 ILE A CA 1
ATOM 2350 C C . ILE A 1 294 ? 9.366 -14.936 -14.336 1.00 96.62 294 ILE A C 1
ATOM 2352 O O . ILE A 1 294 ? 9.917 -15.294 -13.296 1.00 96.62 294 ILE A O 1
ATOM 2356 N N . SER A 1 295 ? 9.887 -15.119 -15.545 1.00 96.19 295 SER A N 1
ATOM 2357 C CA . SER A 1 295 ? 11.167 -15.786 -15.740 1.00 96.19 295 SER A CA 1
ATOM 2358 C C . SER A 1 295 ? 12.293 -14.904 -15.207 1.00 96.19 295 SER A C 1
ATOM 2360 O O . SER A 1 295 ? 12.376 -13.736 -15.575 1.00 96.19 295 SER A O 1
ATOM 2362 N N . GLU A 1 296 ? 13.168 -15.465 -14.385 1.00 95.88 296 GLU A N 1
ATOM 2363 C CA . GLU A 1 296 ? 14.403 -14.836 -13.900 1.00 95.88 296 GLU A CA 1
ATOM 2364 C C . GLU A 1 296 ? 15.573 -15.036 -14.872 1.00 95.88 296 GLU A C 1
ATOM 2366 O O . GLU A 1 296 ? 16.582 -14.361 -14.752 1.00 95.88 296 GLU A O 1
ATOM 2371 N N . ASP A 1 297 ? 15.399 -15.916 -15.863 1.00 95.88 297 ASP A N 1
ATOM 2372 C CA . ASP A 1 297 ? 16.323 -16.146 -16.980 1.00 95.88 297 ASP A CA 1
ATOM 2373 C C . ASP A 1 297 ? 16.227 -14.975 -17.985 1.00 95.88 297 ASP A C 1
ATOM 2375 O O . ASP A 1 297 ? 15.334 -14.935 -18.847 1.00 95.88 297 ASP A O 1
ATOM 2379 N N . ILE A 1 298 ? 17.070 -13.956 -17.784 1.00 96.31 298 ILE A N 1
ATOM 2380 C CA . ILE A 1 298 ? 17.126 -12.702 -18.548 1.00 96.31 298 ILE A CA 1
ATOM 2381 C C . ILE A 1 298 ? 17.910 -12.922 -19.843 1.00 96.31 298 ILE A C 1
ATOM 2383 O O . ILE A 1 298 ? 17.474 -12.437 -20.895 1.00 96.31 298 ILE A O 1
ATOM 2387 N N . LEU A 1 299 ? 19.019 -13.660 -19.778 1.00 96.12 299 LEU A N 1
ATOM 2388 C CA . LEU A 1 299 ? 19.801 -14.151 -20.908 1.00 96.12 299 LEU A CA 1
ATOM 2389 C C . LEU A 1 299 ? 19.401 -15.590 -21.220 1.00 96.12 299 LEU A C 1
ATOM 2391 O O . LEU A 1 299 ? 20.064 -16.535 -20.825 1.00 96.12 299 LEU A O 1
ATOM 2395 N N . LYS A 1 300 ? 18.306 -15.745 -21.973 1.00 95.25 300 LYS A N 1
ATOM 2396 C CA . LYS A 1 300 ? 17.601 -17.024 -22.140 1.00 95.25 300 LYS A CA 1
ATOM 2397 C C . LYS A 1 300 ? 18.498 -18.167 -22.625 1.00 95.25 300 LYS A C 1
ATOM 2399 O O . LYS A 1 300 ? 18.616 -18.382 -23.834 1.00 95.25 300 LYS A O 1
ATOM 2404 N N . ASP A 1 301 ? 19.052 -18.940 -21.700 1.00 94.44 301 ASP A N 1
ATOM 2405 C CA . ASP A 1 301 ? 19.851 -20.146 -21.962 1.00 94.44 301 ASP A CA 1
ATOM 2406 C C . ASP A 1 301 ? 19.620 -21.277 -20.937 1.00 94.44 301 ASP A C 1
ATOM 2408 O O . ASP A 1 301 ? 20.160 -22.382 -21.082 1.00 94.44 301 ASP A O 1
ATOM 2412 N N . GLY A 1 302 ? 18.754 -21.051 -19.940 1.00 93.69 302 GLY A N 1
ATOM 2413 C CA . GLY A 1 302 ? 18.426 -22.033 -18.905 1.00 93.69 302 GLY A CA 1
ATOM 2414 C C . GLY A 1 302 ? 19.587 -22.319 -17.945 1.00 93.69 302 GLY A C 1
ATOM 2415 O O . GLY A 1 302 ? 19.667 -23.401 -17.342 1.00 93.69 302 GLY A O 1
ATOM 2416 N N . ARG A 1 303 ? 20.536 -21.391 -17.826 1.00 92.75 303 ARG A N 1
ATOM 2417 C CA . ARG A 1 303 ? 21.610 -21.395 -16.835 1.00 92.75 303 ARG A CA 1
ATOM 2418 C C . ARG A 1 303 ? 21.483 -20.135 -15.993 1.00 92.75 303 ARG A C 1
ATOM 2420 O O . ARG A 1 303 ? 20.999 -19.117 -16.440 1.00 92.75 303 ARG A O 1
ATOM 2427 N N . LYS A 1 304 ? 21.883 -20.234 -14.728 1.00 92.88 304 LYS A N 1
ATOM 2428 C CA . LYS A 1 304 ? 21.839 -19.092 -13.819 1.00 92.88 304 LYS A CA 1
ATOM 2429 C C . LYS A 1 304 ? 23.132 -18.298 -13.948 1.00 92.88 304 LYS A C 1
ATOM 2431 O O . LYS A 1 304 ? 24.166 -18.805 -13.497 1.00 92.88 304 LYS A O 1
ATOM 2436 N N . SER A 1 305 ? 23.079 -17.079 -14.473 1.00 93.44 305 SER A N 1
ATOM 2437 C CA . SER A 1 305 ? 24.226 -16.171 -14.412 1.00 93.44 305 SER A CA 1
ATOM 2438 C C . SER A 1 305 ? 24.461 -15.668 -12.990 1.00 93.44 305 SER A C 1
ATOM 2440 O O . SER A 1 305 ? 23.525 -15.335 -12.260 1.00 93.44 305 SER A O 1
ATOM 2442 N N . LEU A 1 306 ? 25.727 -15.687 -12.559 1.00 93.12 306 LEU A N 1
ATOM 2443 C CA . LEU A 1 306 ? 26.140 -15.256 -11.225 1.00 93.12 306 LEU A CA 1
ATOM 2444 C C . LEU A 1 306 ? 27.594 -14.764 -11.214 1.00 93.12 306 LEU A C 1
ATOM 2446 O O . LEU A 1 306 ? 28.542 -15.553 -11.244 1.00 93.12 306 LEU A O 1
ATOM 2450 N N . GLU A 1 307 ? 27.764 -13.453 -11.093 1.00 93.62 307 GLU A N 1
ATOM 2451 C CA . GLU A 1 307 ? 29.063 -12.774 -11.185 1.00 93.62 307 GLU A CA 1
ATOM 2452 C C . GLU A 1 307 ? 30.085 -13.244 -10.143 1.00 93.62 307 GLU A C 1
ATOM 2454 O O . GLU A 1 307 ? 31.233 -13.567 -10.436 1.00 93.62 307 GLU A O 1
ATOM 2459 N N . HIS A 1 308 ? 29.656 -13.387 -8.889 1.00 91.94 308 HIS A N 1
ATOM 2460 C CA . HIS A 1 308 ? 30.519 -13.824 -7.786 1.00 91.94 308 HIS A CA 1
ATOM 2461 C C . HIS A 1 308 ? 31.035 -15.273 -7.915 1.00 91.94 308 HIS A C 1
ATOM 2463 O O . HIS A 1 308 ? 31.873 -15.708 -7.118 1.00 91.94 308 HIS A O 1
ATOM 2469 N N . GLY A 1 309 ? 30.538 -16.039 -8.890 1.00 91.12 309 GLY A N 1
ATOM 2470 C CA . GLY A 1 309 ? 31.047 -17.364 -9.247 1.00 91.12 309 GLY A CA 1
ATOM 2471 C C . GLY A 1 309 ? 32.093 -17.343 -10.356 1.00 91.12 309 GLY A C 1
ATOM 2472 O O . GLY A 1 309 ? 32.795 -18.345 -10.527 1.00 91.12 309 GLY A O 1
ATOM 2473 N N . LEU A 1 310 ? 32.216 -16.224 -11.076 1.00 93.81 310 LEU A N 1
ATOM 2474 C CA . LEU A 1 310 ? 33.175 -16.051 -12.159 1.00 93.81 310 LEU A CA 1
ATOM 2475 C C . LEU A 1 310 ? 34.625 -16.110 -11.643 1.00 93.81 310 LEU A C 1
ATOM 2477 O O . LEU A 1 310 ? 34.881 -15.917 -10.441 1.00 93.81 310 LEU A O 1
ATOM 2481 N N . PRO A 1 311 ? 35.590 -16.424 -12.529 1.00 92.00 311 PRO A N 1
ATOM 2482 C CA . PRO A 1 311 ? 37.002 -16.475 -12.182 1.00 92.00 311 PRO A CA 1
ATOM 2483 C C . PRO A 1 311 ? 37.488 -15.171 -11.550 1.00 92.00 311 PRO A C 1
ATOM 2485 O O . PRO A 1 311 ? 37.106 -14.079 -11.940 1.00 92.00 311 PRO A O 1
ATOM 2488 N N . THR A 1 312 ? 38.402 -15.279 -10.592 1.00 90.81 312 THR A N 1
ATOM 2489 C CA . THR A 1 312 ? 38.989 -14.112 -9.918 1.00 90.81 312 THR A CA 1
ATOM 2490 C C . THR A 1 312 ? 40.307 -13.651 -10.548 1.00 90.81 312 THR A C 1
ATOM 2492 O O . THR A 1 312 ? 41.120 -12.998 -9.895 1.00 90.81 312 THR A O 1
ATOM 2495 N N . SER A 1 313 ? 40.609 -14.108 -11.758 1.00 90.38 313 SER A N 1
ATOM 2496 C CA . SER A 1 313 ? 41.834 -13.798 -12.491 1.00 90.38 313 SER A CA 1
ATOM 2497 C C . SER A 1 313 ? 41.566 -13.893 -13.988 1.00 90.38 313 SER A C 1
ATOM 2499 O O . SER A 1 313 ? 40.543 -14.425 -14.411 1.00 90.38 313 SER A O 1
ATOM 2501 N N . SER A 1 314 ? 42.530 -13.458 -14.797 1.00 87.44 314 SER A N 1
ATOM 2502 C CA . SER A 1 314 ? 42.482 -13.602 -16.255 1.00 87.44 314 SER A CA 1
ATOM 2503 C C . SER A 1 314 ? 42.515 -15.056 -16.751 1.00 87.44 314 SER A C 1
ATOM 2505 O O . SER A 1 314 ? 42.305 -15.306 -17.937 1.00 87.44 314 SER A O 1
ATOM 2507 N N . GLU A 1 315 ? 42.792 -16.036 -15.882 1.00 89.50 315 GLU A N 1
ATOM 2508 C CA . GLU A 1 315 ? 42.709 -17.449 -16.251 1.00 89.50 315 GLU A CA 1
ATOM 2509 C C . GLU A 1 315 ? 41.258 -17.936 -16.190 1.00 89.50 315 GLU A C 1
ATOM 2511 O O . GLU A 1 315 ? 40.701 -18.214 -15.124 1.00 89.50 315 GLU A O 1
ATOM 2516 N N . ILE A 1 316 ? 40.666 -18.105 -17.370 1.00 89.06 316 ILE A N 1
ATOM 2517 C CA . ILE A 1 316 ? 39.295 -18.580 -17.546 1.00 89.06 316 ILE A CA 1
ATOM 2518 C C . ILE A 1 316 ? 39.200 -20.049 -17.102 1.00 89.06 316 ILE A C 1
ATOM 2520 O O . ILE A 1 316 ? 39.643 -20.965 -17.798 1.00 89.06 316 ILE A O 1
ATOM 2524 N N . THR A 1 317 ? 38.635 -20.293 -15.917 1.00 91.19 317 THR A N 1
ATOM 2525 C CA . THR A 1 317 ? 38.481 -21.637 -15.338 1.00 91.19 317 THR A CA 1
ATOM 2526 C C . THR A 1 317 ? 37.133 -21.795 -14.643 1.00 91.19 317 THR A C 1
ATOM 2528 O O . THR A 1 317 ? 36.663 -20.877 -13.985 1.00 91.19 317 THR A O 1
ATOM 2531 N N . ASN A 1 318 ? 36.552 -23.000 -14.662 1.00 91.25 318 ASN A N 1
ATOM 2532 C CA . ASN A 1 318 ? 35.247 -23.281 -14.032 1.00 91.25 318 ASN A CA 1
ATOM 2533 C C . ASN A 1 318 ? 34.105 -22.425 -14.604 1.00 91.25 318 ASN A C 1
ATOM 2535 O O . ASN A 1 318 ? 33.223 -21.985 -13.868 1.00 91.25 318 ASN A O 1
ATOM 2539 N N . VAL A 1 319 ? 34.149 -22.199 -15.913 1.00 93.88 319 VAL A N 1
ATOM 2540 C CA . VAL A 1 319 ? 33.067 -21.581 -16.672 1.00 93.88 319 VAL A CA 1
ATOM 2541 C C . VAL A 1 319 ? 32.620 -22.532 -17.779 1.00 93.88 319 VAL A C 1
ATOM 2543 O O . VAL A 1 319 ? 33.423 -23.325 -18.280 1.00 93.88 319 VAL A O 1
ATOM 2546 N N . ASP A 1 320 ? 31.343 -22.461 -18.115 1.00 93.81 320 ASP A N 1
ATOM 2547 C CA . ASP A 1 320 ? 30.741 -22.995 -19.334 1.00 93.81 320 ASP A CA 1
ATOM 2548 C C . ASP A 1 320 ? 30.447 -21.825 -20.289 1.00 93.81 320 ASP A C 1
ATOM 2550 O O . ASP A 1 320 ? 30.592 -20.664 -19.900 1.00 93.81 320 ASP A O 1
ATOM 2554 N N . THR A 1 321 ? 30.060 -22.107 -21.530 1.00 94.06 321 THR A N 1
ATOM 2555 C CA . THR A 1 321 ? 29.746 -21.075 -22.534 1.00 94.06 321 THR A CA 1
ATOM 2556 C C . THR A 1 321 ? 28.369 -21.292 -23.149 1.00 94.06 321 THR A C 1
ATOM 2558 O O . THR A 1 321 ? 28.078 -22.411 -23.578 1.00 94.06 321 THR A O 1
ATOM 2561 N N . SER A 1 322 ? 27.568 -20.232 -23.250 1.00 95.62 322 SER A N 1
ATOM 2562 C CA . SER A 1 322 ? 26.313 -20.182 -24.020 1.00 95.62 322 SER A CA 1
ATOM 2563 C C . SER A 1 322 ? 26.462 -19.237 -25.212 1.00 95.62 322 SER A C 1
ATOM 2565 O O . SER A 1 322 ? 27.544 -18.691 -25.428 1.00 95.62 322 SER A O 1
ATOM 2567 N N . VAL A 1 323 ? 25.409 -19.022 -26.008 1.00 96.19 323 VAL A N 1
ATOM 2568 C CA . VAL A 1 323 ? 25.467 -17.990 -27.063 1.00 96.19 323 VAL A CA 1
ATOM 2569 C C . VAL A 1 323 ? 25.610 -16.572 -26.511 1.00 96.19 323 VAL A C 1
ATOM 2571 O O . VAL A 1 323 ? 25.960 -15.677 -27.274 1.00 96.19 323 VAL A O 1
ATOM 2574 N N . TRP A 1 324 ? 25.303 -16.366 -25.229 1.00 96.19 324 TRP A N 1
ATOM 2575 C CA . TRP A 1 324 ? 25.361 -15.061 -24.582 1.00 96.19 324 TRP A CA 1
ATOM 2576 C C . TRP A 1 324 ? 26.744 -14.744 -24.030 1.00 96.19 324 TRP A C 1
ATOM 2578 O O . TRP A 1 324 ? 27.122 -13.586 -24.036 1.00 96.19 324 TRP A O 1
ATOM 2588 N N . GLY A 1 325 ? 27.505 -15.751 -23.598 1.00 95.69 325 GLY A N 1
ATOM 2589 C CA . GLY A 1 325 ? 28.842 -15.541 -23.056 1.00 95.69 325 GLY A CA 1
ATOM 2590 C C . GLY A 1 325 ? 29.329 -16.700 -22.191 1.00 95.69 325 GLY A C 1
ATOM 2591 O O . GLY A 1 325 ? 29.261 -17.865 -22.595 1.00 95.69 325 GLY A O 1
ATOM 2592 N N . ARG A 1 326 ? 29.876 -16.390 -21.014 1.00 95.25 326 ARG A N 1
ATOM 2593 C CA . ARG A 1 326 ? 30.467 -17.322 -20.047 1.00 95.25 326 ARG A CA 1
ATOM 2594 C C . ARG A 1 326 ? 29.663 -17.371 -18.756 1.00 95.25 326 ARG A C 1
ATOM 2596 O O . ARG A 1 326 ? 29.354 -16.360 -18.145 1.00 95.25 326 ARG A O 1
ATOM 2603 N N . ILE A 1 327 ? 29.444 -18.582 -18.260 1.00 94.25 327 ILE A N 1
ATOM 2604 C CA . ILE A 1 327 ? 28.622 -18.817 -17.072 1.00 94.25 327 ILE A CA 1
ATOM 2605 C C . ILE A 1 327 ? 29.411 -19.650 -16.076 1.00 94.25 327 ILE A C 1
ATOM 2607 O O . ILE A 1 327 ? 30.036 -20.647 -16.435 1.00 94.25 327 ILE A O 1
ATOM 2611 N N . SER A 1 328 ? 29.386 -19.273 -14.800 1.00 93.06 328 SER A N 1
ATOM 2612 C CA . SER A 1 328 ? 30.085 -20.015 -13.749 1.00 93.06 328 SER A CA 1
ATOM 2613 C C . SER A 1 328 ? 29.540 -21.442 -13.587 1.00 93.06 328 SER A C 1
ATOM 2615 O O . SER A 1 328 ? 28.350 -21.654 -13.369 1.00 93.06 328 SER A O 1
ATOM 2617 N N . THR A 1 329 ? 30.429 -22.442 -13.556 1.00 92.00 329 THR A N 1
ATOM 2618 C CA . THR A 1 329 ? 30.082 -23.817 -13.144 1.00 92.00 329 THR A CA 1
ATOM 2619 C C . THR A 1 329 ? 30.157 -24.012 -11.627 1.00 92.00 329 THR A C 1
ATOM 2621 O O . THR A 1 329 ? 29.972 -25.123 -11.125 1.00 92.00 329 THR A O 1
ATOM 2624 N N . ARG A 1 330 ? 30.523 -22.967 -10.876 1.00 88.12 330 ARG A N 1
ATOM 2625 C CA . ARG A 1 330 ? 30.598 -22.966 -9.412 1.00 88.12 330 ARG A CA 1
ATOM 2626 C C . ARG A 1 330 ? 29.369 -22.288 -8.832 1.00 88.12 330 ARG A C 1
ATOM 2628 O O . ARG A 1 330 ? 28.949 -21.246 -9.318 1.00 88.12 330 ARG A O 1
ATOM 2635 N N . GLN A 1 331 ? 28.877 -22.836 -7.726 1.00 83.25 331 GLN A N 1
ATOM 2636 C CA . GLN A 1 331 ? 27.863 -22.201 -6.892 1.00 83.25 331 GLN A CA 1
ATOM 2637 C C . GLN A 1 331 ? 28.504 -21.828 -5.547 1.00 83.25 331 GLN A C 1
ATOM 2639 O O . GLN A 1 331 ? 28.695 -22.707 -4.698 1.00 83.25 331 GLN A O 1
ATOM 2644 N N . PRO A 1 332 ? 28.936 -20.567 -5.366 1.00 79.50 332 PRO A N 1
ATOM 2645 C CA . PRO A 1 332 ? 29.540 -20.113 -4.121 1.00 79.50 332 PRO A CA 1
ATOM 2646 C C . PRO A 1 332 ? 28.564 -20.243 -2.947 1.00 79.50 332 PRO A C 1
ATOM 2648 O O . PRO A 1 332 ? 27.359 -20.071 -3.095 1.00 79.50 332 PRO A O 1
ATOM 2651 N N . ALA A 1 333 ? 29.086 -20.528 -1.752 1.00 78.38 333 ALA A N 1
ATOM 2652 C CA . ALA A 1 333 ? 28.270 -20.603 -0.534 1.00 78.38 333 ALA A CA 1
ATOM 2653 C C . ALA A 1 333 ? 27.879 -19.218 0.023 1.00 78.38 333 ALA A C 1
ATOM 2655 O O . ALA A 1 333 ? 27.046 -19.132 0.920 1.00 78.38 333 ALA A O 1
ATOM 2656 N N . SER A 1 334 ? 28.520 -18.154 -0.467 1.00 81.88 334 SER A N 1
ATOM 2657 C CA . SER A 1 334 ? 28.298 -16.765 -0.065 1.00 81.88 334 SER A CA 1
ATOM 2658 C C . SER A 1 334 ? 27.831 -15.962 -1.271 1.00 81.88 334 SER A C 1
ATOM 2660 O O . SER A 1 334 ? 28.428 -16.075 -2.334 1.00 81.88 334 SER A O 1
ATOM 2662 N N . THR A 1 335 ? 26.827 -15.111 -1.080 1.00 80.69 335 THR A N 1
ATOM 2663 C CA . THR A 1 335 ? 26.196 -14.274 -2.116 1.00 80.69 335 THR A CA 1
ATOM 2664 C C . THR A 1 335 ? 26.924 -12.940 -2.320 1.00 80.69 335 THR A C 1
ATOM 2666 O O . THR A 1 335 ? 26.297 -11.903 -2.516 1.00 80.69 335 THR A O 1
ATOM 2669 N N . GLY A 1 336 ? 28.244 -12.928 -2.160 1.00 88.19 336 GLY A N 1
ATOM 2670 C CA . GLY A 1 336 ? 29.054 -11.714 -2.199 1.00 88.19 336 GLY A CA 1
ATOM 2671 C C . GLY A 1 336 ? 30.344 -11.953 -2.961 1.00 88.19 336 GLY A C 1
ATOM 2672 O O . GLY A 1 336 ? 30.848 -13.077 -2.991 1.00 88.19 336 GLY A O 1
ATOM 2673 N N . PHE A 1 337 ? 30.863 -10.888 -3.559 1.00 90.12 337 PHE A N 1
ATOM 2674 C CA . PHE A 1 337 ? 32.152 -10.885 -4.240 1.00 90.12 337 PHE A CA 1
ATOM 2675 C C . PHE A 1 337 ? 33.324 -11.252 -3.316 1.00 90.12 337 PHE A C 1
ATOM 2677 O O . PHE A 1 337 ? 33.212 -11.215 -2.086 1.00 90.12 337 PHE A O 1
ATOM 2684 N N . ASP A 1 338 ? 34.482 -11.551 -3.914 1.00 86.00 338 ASP A N 1
ATOM 2685 C CA . ASP A 1 338 ? 35.733 -11.690 -3.163 1.00 86.00 338 ASP A CA 1
ATOM 2686 C C . ASP A 1 338 ? 36.075 -10.373 -2.427 1.00 86.00 338 ASP A C 1
ATOM 2688 O O . ASP A 1 338 ? 35.755 -9.268 -2.877 1.00 86.00 338 ASP A O 1
ATOM 2692 N N . ASN A 1 339 ? 36.715 -10.499 -1.262 1.00 83.31 339 ASN A N 1
ATOM 2693 C CA . ASN A 1 339 ? 37.105 -9.359 -0.430 1.00 83.31 339 ASN A CA 1
ATOM 2694 C C . ASN A 1 339 ? 38.289 -8.579 -1.018 1.00 83.31 339 ASN A C 1
ATOM 2696 O O . ASN A 1 339 ? 38.566 -7.472 -0.561 1.00 83.31 339 ASN A O 1
ATOM 2700 N N . ASP A 1 340 ? 39.020 -9.173 -1.962 1.00 86.50 340 ASP A N 1
ATOM 2701 C CA . ASP A 1 340 ? 40.147 -8.544 -2.642 1.00 86.50 340 ASP A CA 1
ATOM 2702 C C . ASP A 1 340 ? 39.662 -7.641 -3.798 1.00 86.50 340 ASP A C 1
ATOM 2704 O O . ASP A 1 340 ? 39.108 -8.152 -4.779 1.00 86.50 340 ASP A O 1
ATOM 2708 N N . PRO A 1 341 ? 39.874 -6.311 -3.718 1.00 84.12 341 PRO A N 1
ATOM 2709 C CA . PRO A 1 341 ? 39.453 -5.365 -4.749 1.00 84.12 341 PRO A CA 1
ATOM 2710 C C . PRO A 1 341 ? 39.995 -5.676 -6.144 1.00 84.12 341 PRO A C 1
ATOM 2712 O O . PRO A 1 341 ? 39.280 -5.470 -7.123 1.00 84.12 341 PRO A O 1
ATOM 2715 N N . ASP A 1 342 ? 41.218 -6.208 -6.238 1.00 87.56 342 ASP A N 1
ATOM 2716 C CA . ASP A 1 342 ? 41.886 -6.460 -7.519 1.00 87.56 342 ASP A CA 1
ATOM 2717 C C . ASP A 1 342 ? 41.232 -7.613 -8.293 1.00 87.56 342 ASP A C 1
ATOM 2719 O O . ASP A 1 342 ? 41.412 -7.737 -9.504 1.00 87.56 342 ASP A O 1
ATOM 2723 N N . LYS A 1 343 ? 40.447 -8.453 -7.612 1.00 90.25 343 LYS A N 1
ATOM 2724 C CA . LYS A 1 343 ? 39.701 -9.548 -8.238 1.00 90.25 343 LYS A CA 1
ATOM 2725 C C . LYS A 1 343 ? 38.342 -9.110 -8.771 1.00 90.25 343 LYS A C 1
ATOM 2727 O O . LYS A 1 343 ? 37.797 -9.807 -9.622 1.00 90.25 343 LYS A O 1
ATOM 2732 N N . ARG A 1 344 ? 37.801 -7.983 -8.286 1.00 89.44 344 ARG A N 1
ATOM 2733 C CA . ARG A 1 344 ? 36.450 -7.517 -8.639 1.00 89.44 344 ARG A CA 1
ATOM 2734 C C . ARG A 1 344 ? 36.299 -7.295 -10.140 1.00 89.44 344 ARG A C 1
ATOM 2736 O O . ARG A 1 344 ? 35.300 -7.720 -10.690 1.00 89.44 344 ARG A O 1
ATOM 2743 N N . GLN A 1 345 ? 37.324 -6.741 -10.786 1.00 89.38 345 GLN A N 1
ATOM 2744 C CA . GLN A 1 345 ? 37.346 -6.464 -12.231 1.00 89.38 345 GLN A CA 1
ATOM 2745 C C . GLN A 1 345 ? 37.160 -7.704 -13.128 1.00 89.38 345 GLN A C 1
ATOM 2747 O O . GLN A 1 345 ? 36.946 -7.562 -14.321 1.00 89.38 345 GLN A O 1
ATOM 2752 N N . PHE A 1 346 ? 37.313 -8.919 -12.585 1.00 91.81 346 PHE A N 1
ATOM 2753 C CA . PHE A 1 346 ? 37.092 -10.172 -13.320 1.00 91.81 346 PHE A CA 1
ATOM 2754 C C . PHE A 1 346 ? 35.730 -10.812 -13.009 1.00 91.81 346 PHE A C 1
ATOM 2756 O O . PHE A 1 346 ? 35.392 -11.836 -13.595 1.00 91.81 346 PHE A O 1
ATOM 2763 N N . GLN A 1 347 ? 34.993 -10.258 -12.042 1.00 92.69 347 GLN A N 1
ATOM 2764 C CA . GLN A 1 347 ? 33.707 -10.775 -11.578 1.00 92.69 347 GLN A CA 1
ATOM 2765 C C . GLN A 1 347 ? 32.549 -9.822 -11.891 1.00 92.69 347 GLN A C 1
ATOM 2767 O O . GLN A 1 347 ? 31.490 -10.304 -12.251 1.00 92.69 347 GLN A O 1
ATOM 2772 N N . ASP A 1 348 ? 32.748 -8.513 -11.731 1.00 93.94 348 ASP A N 1
ATOM 2773 C CA . ASP A 1 348 ? 31.778 -7.428 -11.975 1.00 93.94 348 ASP A CA 1
ATOM 2774 C C . ASP A 1 348 ? 31.748 -7.072 -13.471 1.00 93.94 348 ASP A C 1
ATOM 2776 O O . ASP A 1 348 ? 32.268 -6.035 -13.884 1.00 93.94 348 ASP A O 1
ATOM 2780 N N . ILE A 1 349 ? 31.277 -8.026 -14.278 1.00 95.12 349 ILE A N 1
ATOM 2781 C CA . ILE A 1 349 ? 31.328 -8.030 -15.750 1.00 95.12 349 ILE A CA 1
ATOM 2782 C C . ILE A 1 349 ? 29.991 -8.489 -16.355 1.00 95.12 349 ILE A C 1
ATOM 2784 O O . ILE A 1 349 ? 29.956 -9.191 -17.356 1.00 95.12 349 ILE A O 1
ATOM 2788 N N . GLY A 1 350 ? 28.882 -8.179 -15.685 1.00 94.94 350 GLY A N 1
ATOM 2789 C CA . GLY A 1 350 ? 27.542 -8.375 -16.216 1.00 94.94 350 GLY A CA 1
ATOM 2790 C C . GLY A 1 350 ? 27.035 -9.819 -16.223 1.00 94.94 350 GLY A C 1
ATOM 2791 O O . GLY A 1 350 ? 27.639 -10.764 -15.703 1.00 94.94 350 GLY A O 1
ATOM 2792 N N . PHE A 1 351 ? 25.844 -9.995 -16.804 1.00 95.75 351 PHE A N 1
ATOM 2793 C CA . PHE A 1 351 ? 25.187 -11.301 -16.897 1.00 95.75 351 PHE A CA 1
ATOM 2794 C C . PHE A 1 351 ? 25.825 -12.231 -17.926 1.00 95.75 351 PHE A C 1
ATOM 2796 O O . PHE A 1 351 ? 25.647 -13.446 -17.818 1.00 95.75 351 PHE A O 1
ATOM 2803 N N . ASP A 1 352 ? 26.533 -11.697 -18.917 1.00 95.69 352 ASP A N 1
ATOM 2804 C CA . ASP A 1 352 ? 27.196 -12.503 -19.936 1.00 95.69 352 ASP A CA 1
ATOM 2805 C C . ASP A 1 352 ? 28.556 -13.046 -19.472 1.00 95.69 352 ASP A C 1
ATOM 2807 O O . ASP A 1 352 ? 29.081 -13.970 -20.091 1.00 95.69 352 ASP A O 1
ATOM 2811 N N . GLY A 1 353 ? 29.122 -12.532 -18.376 1.00 95.69 353 GLY A N 1
ATOM 2812 C CA . GLY A 1 353 ? 30.409 -12.979 -17.855 1.00 95.69 353 GLY A CA 1
ATOM 2813 C C . GLY A 1 353 ? 31.579 -12.681 -18.798 1.00 95.69 353 GLY A C 1
ATOM 2814 O O . GLY A 1 353 ? 32.585 -13.412 -18.781 1.00 95.69 353 GLY A O 1
ATOM 2815 N N . LEU A 1 354 ? 31.443 -11.659 -19.642 1.00 96.00 354 LEU A N 1
ATOM 2816 C CA . LEU A 1 354 ? 32.463 -11.159 -20.553 1.00 96.00 354 LEU A CA 1
ATOM 2817 C C . LEU A 1 354 ? 32.742 -9.698 -20.197 1.00 96.00 354 LEU A C 1
ATOM 2819 O O . LEU A 1 354 ? 31.843 -8.967 -19.843 1.00 96.00 354 LEU A O 1
ATOM 2823 N N . ASN A 1 355 ? 34.001 -9.277 -20.265 1.00 95.38 355 ASN A N 1
ATOM 2824 C CA . ASN A 1 355 ? 34.296 -7.844 -20.276 1.00 95.38 355 ASN A CA 1
ATOM 2825 C C . ASN A 1 355 ? 34.330 -7.341 -21.723 1.00 95.38 355 ASN A C 1
ATOM 2827 O O . ASN A 1 355 ? 34.524 -8.141 -22.644 1.00 95.38 355 ASN A O 1
ATOM 2831 N N . ASP A 1 356 ? 34.298 -6.025 -21.922 1.00 95.94 356 ASP A N 1
ATOM 2832 C CA . ASP A 1 356 ? 34.412 -5.370 -23.239 1.00 95.94 356 ASP A CA 1
ATOM 2833 C C . ASP A 1 356 ? 35.459 -5.988 -24.203 1.00 95.94 356 ASP A C 1
ATOM 2835 O O . ASP A 1 356 ? 35.258 -6.076 -25.421 1.00 95.94 356 ASP A O 1
ATOM 2839 N N . ASP A 1 357 ? 36.639 -6.368 -23.692 1.00 95.38 357 ASP A N 1
ATOM 2840 C CA . ASP A 1 357 ? 37.711 -6.983 -24.491 1.00 95.38 357 ASP A CA 1
ATOM 2841 C C . ASP A 1 357 ? 37.328 -8.384 -24.985 1.00 95.38 357 ASP A C 1
ATOM 2843 O O . ASP A 1 357 ? 37.543 -8.719 -26.156 1.00 95.38 357 ASP A O 1
ATOM 2847 N N . ASP A 1 358 ? 36.775 -9.203 -24.094 1.00 95.81 358 ASP A N 1
ATOM 2848 C CA . ASP A 1 358 ? 36.309 -10.548 -24.397 1.00 95.81 358 ASP A CA 1
ATOM 2849 C C . ASP A 1 358 ? 35.046 -10.525 -25.267 1.00 95.81 358 ASP A C 1
ATOM 2851 O O . ASP A 1 358 ? 34.928 -11.353 -26.173 1.00 95.81 358 ASP A O 1
ATOM 2855 N N . GLU A 1 359 ? 34.151 -9.557 -25.077 1.00 96.94 359 GLU A N 1
ATOM 2856 C CA . GLU A 1 359 ? 32.971 -9.348 -25.917 1.00 96.94 359 GLU A CA 1
ATOM 2857 C C . GLU A 1 359 ? 33.342 -9.067 -27.370 1.00 96.94 359 GLU A C 1
ATOM 2859 O O . GLU A 1 359 ? 32.786 -9.673 -28.287 1.00 96.94 359 GLU A O 1
ATOM 2864 N N . ARG A 1 360 ? 34.334 -8.200 -27.616 1.00 97.12 360 ARG A N 1
ATOM 2865 C CA . ARG A 1 360 ? 34.817 -7.919 -28.981 1.00 97.12 360 ARG A CA 1
ATOM 2866 C C . ARG A 1 360 ? 35.311 -9.169 -29.699 1.00 97.12 360 ARG A C 1
ATOM 2868 O O . ARG A 1 360 ? 35.179 -9.276 -30.920 1.00 97.12 360 ARG A O 1
ATOM 2875 N N . LEU A 1 361 ? 35.916 -10.091 -28.953 1.00 96.19 361 LEU A N 1
ATOM 2876 C CA . LEU A 1 361 ? 36.386 -11.366 -29.486 1.00 96.19 361 LEU A CA 1
ATOM 2877 C C . LEU A 1 361 ? 35.228 -12.347 -29.683 1.00 96.19 361 LEU A C 1
ATOM 2879 O O . LEU A 1 361 ? 35.180 -13.031 -30.704 1.00 96.19 361 LEU A O 1
ATOM 2883 N N . PHE A 1 362 ? 34.305 -12.413 -28.726 1.00 96.94 362 PHE A N 1
ATOM 2884 C CA . PHE A 1 362 ? 33.179 -13.341 -28.738 1.00 96.94 362 PHE A CA 1
ATOM 2885 C C . PHE A 1 362 ? 32.143 -12.978 -29.814 1.00 96.94 362 PHE A C 1
ATOM 2887 O O . PHE A 1 362 ? 31.697 -13.842 -30.568 1.00 96.94 362 PHE A O 1
ATOM 2894 N N . PHE A 1 363 ? 31.845 -11.687 -29.970 1.00 97.25 363 PHE A N 1
ATOM 2895 C CA . PHE A 1 363 ? 30.876 -11.137 -30.921 1.00 97.25 363 PHE A CA 1
ATOM 2896 C C . PHE A 1 363 ? 31.528 -10.553 -32.184 1.00 97.25 363 PHE A C 1
ATOM 2898 O O . PHE A 1 363 ? 30.970 -9.669 -32.839 1.00 97.25 363 PHE A O 1
ATOM 2905 N N . GLN A 1 364 ? 32.699 -11.062 -32.582 1.00 96.94 364 GLN A N 1
ATOM 2906 C CA . GLN A 1 364 ? 33.430 -10.568 -33.756 1.00 96.94 364 GLN A CA 1
ATOM 2907 C C . GLN A 1 364 ? 32.596 -10.616 -35.052 1.00 96.94 364 GLN A C 1
ATOM 2909 O O . GLN A 1 364 ? 32.693 -9.714 -35.892 1.00 96.94 364 GLN A O 1
ATOM 2914 N N . ASP A 1 365 ? 31.767 -11.650 -35.220 1.00 95.50 365 ASP A N 1
ATOM 2915 C CA . ASP A 1 365 ? 30.887 -11.793 -36.386 1.00 95.50 365 ASP A CA 1
ATOM 2916 C C . ASP A 1 365 ? 29.805 -10.701 -36.413 1.00 95.50 365 ASP A C 1
ATOM 2918 O O . ASP A 1 365 ? 29.577 -10.085 -37.457 1.00 95.50 365 ASP A O 1
ATOM 2922 N N . TYR A 1 366 ? 29.198 -10.401 -35.259 1.00 95.75 366 TYR A N 1
ATOM 2923 C CA . TYR A 1 366 ? 28.243 -9.301 -35.099 1.00 95.75 366 TYR A CA 1
ATOM 2924 C C . TYR A 1 366 ? 28.904 -7.956 -35.424 1.00 95.75 366 TYR A C 1
ATOM 2926 O O . TYR A 1 366 ? 28.415 -7.222 -36.283 1.00 95.75 366 TYR A O 1
ATOM 2934 N N . LEU A 1 367 ? 30.075 -7.672 -34.846 1.00 96.56 367 LEU A N 1
ATOM 2935 C CA . LEU A 1 367 ? 30.811 -6.431 -35.110 1.00 96.56 367 LEU A CA 1
ATOM 2936 C C . LEU A 1 367 ? 31.183 -6.280 -36.592 1.00 96.56 367 LEU A C 1
ATOM 2938 O O . LEU A 1 367 ? 31.050 -5.199 -37.164 1.00 96.56 367 LEU A O 1
ATOM 2942 N N . SER A 1 368 ? 31.570 -7.369 -37.257 1.00 96.50 368 SER A N 1
ATOM 2943 C CA . SER A 1 368 ? 31.890 -7.350 -38.689 1.00 96.50 368 SER A CA 1
ATOM 2944 C C . SER A 1 368 ? 30.677 -6.982 -39.552 1.00 96.50 368 SER A C 1
ATOM 2946 O O . SER A 1 368 ? 30.819 -6.280 -40.555 1.00 96.50 368 SER A O 1
ATOM 2948 N N . ILE A 1 369 ? 29.475 -7.427 -39.173 1.00 95.50 369 ILE A N 1
ATOM 2949 C CA . ILE A 1 369 ? 28.228 -7.026 -39.838 1.00 95.50 369 ILE A CA 1
ATOM 2950 C C . ILE A 1 369 ? 27.944 -5.549 -39.555 1.00 95.50 369 ILE A C 1
ATOM 2952 O O . ILE A 1 369 ? 27.744 -4.777 -40.494 1.00 95.50 369 ILE A O 1
ATOM 2956 N N . MET A 1 370 ? 28.020 -5.138 -38.289 1.00 93.81 370 MET A N 1
ATOM 2957 C CA . MET A 1 370 ? 27.752 -3.765 -37.860 1.00 93.81 370 MET A CA 1
ATOM 2958 C C . MET A 1 370 ? 28.668 -2.738 -38.529 1.00 93.81 370 MET A C 1
ATOM 2960 O O . MET A 1 370 ? 28.202 -1.666 -38.905 1.00 93.81 370 MET A O 1
ATOM 2964 N N . GLN A 1 371 ? 29.935 -3.077 -38.781 1.00 95.38 371 GLN A N 1
ATOM 2965 C CA . GLN A 1 371 ? 30.876 -2.212 -39.501 1.00 95.38 371 GLN A CA 1
ATOM 2966 C C . GLN A 1 371 ? 30.413 -1.863 -40.927 1.00 95.38 371 GLN A C 1
ATOM 2968 O O . GLN A 1 371 ? 30.777 -0.815 -41.456 1.00 95.38 371 GLN A O 1
ATOM 2973 N N . ASN A 1 372 ? 29.629 -2.739 -41.563 1.00 94.19 372 ASN A N 1
ATOM 2974 C CA . ASN A 1 372 ? 29.108 -2.516 -42.914 1.00 94.19 372 ASN A CA 1
ATOM 2975 C C . ASN A 1 372 ? 27.784 -1.736 -42.931 1.00 94.19 372 ASN A C 1
ATOM 2977 O O . ASN A 1 372 ? 27.387 -1.258 -43.994 1.00 94.19 372 ASN A O 1
ATOM 2981 N N . ILE A 1 373 ? 27.097 -1.647 -41.790 1.00 92.81 373 ILE A N 1
ATOM 2982 C CA . ILE A 1 373 ? 25.769 -1.032 -41.658 1.00 92.81 373 ILE A CA 1
ATOM 2983 C C . ILE A 1 373 ? 25.882 0.371 -41.059 1.00 92.81 373 ILE A C 1
ATOM 2985 O O . ILE A 1 373 ? 25.198 1.291 -41.502 1.00 92.81 373 ILE A O 1
ATOM 2989 N N . LEU A 1 374 ? 26.751 0.538 -40.064 1.00 94.81 374 LEU A N 1
ATOM 2990 C CA . LEU A 1 374 ? 26.870 1.762 -39.289 1.00 94.81 374 LEU A CA 1
ATOM 2991 C C . LEU A 1 374 ? 27.910 2.729 -39.845 1.00 94.81 374 LEU A C 1
ATOM 2993 O O . LEU A 1 374 ? 28.923 2.351 -40.435 1.00 94.81 374 LEU A O 1
ATOM 2997 N N . ASN A 1 375 ? 27.690 4.009 -39.567 1.00 95.69 375 ASN A N 1
ATOM 2998 C CA . ASN A 1 375 ? 28.713 5.028 -39.707 1.00 95.69 375 ASN A CA 1
ATOM 2999 C C . ASN A 1 375 ? 29.826 4.837 -38.656 1.00 95.69 375 ASN A C 1
ATOM 3001 O O . ASN A 1 375 ? 29.670 4.117 -37.670 1.00 95.69 375 ASN A O 1
ATOM 3005 N N . ALA A 1 376 ? 30.963 5.506 -38.859 1.00 95.44 376 ALA A N 1
ATOM 3006 C CA . ALA A 1 376 ? 32.147 5.308 -38.023 1.00 95.44 376 ALA A CA 1
ATOM 3007 C C . ALA A 1 376 ? 31.913 5.618 -36.531 1.00 95.44 376 ALA A C 1
ATOM 3009 O O . ALA A 1 376 ? 32.429 4.900 -35.682 1.00 95.44 376 ALA A O 1
ATOM 3010 N N . GLU A 1 377 ? 31.127 6.649 -36.207 1.00 94.56 377 GLU A N 1
ATOM 3011 C CA . GLU A 1 377 ? 30.863 7.040 -34.816 1.00 94.56 377 GLU A CA 1
ATOM 3012 C C . GLU A 1 377 ? 29.947 6.031 -34.113 1.00 94.56 377 GLU A C 1
ATOM 3014 O O . GLU A 1 377 ? 30.225 5.604 -32.992 1.00 94.56 377 GLU A O 1
ATOM 3019 N N . ALA A 1 378 ? 28.863 5.625 -34.776 1.00 93.50 378 ALA A N 1
ATOM 3020 C CA . ALA A 1 378 ? 27.939 4.624 -34.257 1.00 93.50 378 ALA A CA 1
ATOM 3021 C C . ALA A 1 378 ? 28.633 3.260 -34.101 1.00 93.50 378 ALA A C 1
ATOM 3023 O O . ALA A 1 378 ? 28.450 2.589 -33.085 1.00 93.50 378 ALA A O 1
ATOM 3024 N N . TYR A 1 379 ? 29.489 2.885 -35.058 1.00 96.25 379 TYR A N 1
ATOM 3025 C CA . TYR A 1 379 ? 30.295 1.672 -34.965 1.00 96.25 379 TYR A CA 1
ATOM 3026 C C . TYR A 1 379 ? 31.268 1.710 -33.784 1.00 96.25 379 TYR A C 1
ATOM 3028 O O . TYR A 1 379 ? 31.344 0.731 -33.051 1.00 96.25 379 TYR A O 1
ATOM 3036 N N . GLU A 1 380 ? 31.982 2.819 -33.550 1.00 96.00 380 GLU A N 1
ATOM 3037 C CA . GLU A 1 380 ? 32.887 2.914 -32.394 1.00 96.00 380 GLU A CA 1
ATOM 3038 C C . GLU A 1 380 ? 32.143 2.751 -31.064 1.00 96.00 380 GLU A C 1
ATOM 3040 O O . GLU A 1 380 ? 32.625 2.039 -30.185 1.00 96.00 380 GLU A O 1
ATOM 3045 N N . LYS A 1 381 ? 30.941 3.327 -30.927 1.00 92.94 381 LYS A N 1
ATOM 3046 C CA . LYS A 1 381 ? 30.111 3.148 -29.722 1.00 92.94 381 LYS A CA 1
ATOM 3047 C C . LYS A 1 381 ? 29.716 1.689 -29.485 1.00 92.94 381 LYS A C 1
ATOM 3049 O O . LYS A 1 381 ? 29.631 1.274 -28.335 1.00 92.94 381 LYS A O 1
ATOM 3054 N N . ILE A 1 382 ? 29.450 0.914 -30.536 1.00 94.12 382 ILE A N 1
ATOM 3055 C CA . ILE A 1 382 ? 29.133 -0.519 -30.403 1.00 94.12 382 ILE A CA 1
ATOM 3056 C C . ILE A 1 382 ? 30.396 -1.353 -30.204 1.00 94.12 382 ILE A C 1
ATOM 3058 O O . ILE A 1 382 ? 30.398 -2.272 -29.406 1.00 94.12 382 ILE A O 1
ATOM 3062 N N . ASN A 1 383 ? 31.492 -1.023 -30.879 1.00 96.19 383 ASN A N 1
ATOM 3063 C CA . ASN A 1 383 ? 32.752 -1.744 -30.733 1.00 96.19 383 ASN A CA 1
ATOM 3064 C C . ASN A 1 383 ? 33.362 -1.585 -29.330 1.00 96.19 383 ASN A C 1
ATOM 3066 O O . ASN A 1 383 ? 34.062 -2.482 -28.863 1.00 96.19 383 ASN A O 1
ATOM 3070 N N . ASN A 1 384 ? 33.135 -0.443 -28.677 1.00 96.00 384 ASN A N 1
ATOM 3071 C CA . ASN A 1 384 ? 33.622 -0.207 -27.320 1.00 96.00 384 ASN A CA 1
ATOM 3072 C C . ASN A 1 384 ? 32.862 -1.011 -26.266 1.00 96.00 384 ASN A C 1
ATOM 3074 O O . ASN A 1 384 ? 33.488 -1.358 -25.281 1.00 96.00 384 ASN A O 1
ATOM 3078 N N . ASP A 1 385 ? 31.587 -1.308 -26.517 1.00 96.44 385 ASP A N 1
ATOM 3079 C CA . ASP A 1 385 ? 30.645 -1.926 -25.576 1.00 96.44 385 ASP A CA 1
ATOM 3080 C C . ASP A 1 385 ? 29.640 -2.793 -26.372 1.00 96.44 385 ASP A C 1
ATOM 3082 O O . ASP A 1 385 ? 28.526 -2.335 -26.670 1.00 96.44 385 ASP A O 1
ATOM 3086 N N . PRO A 1 386 ? 30.056 -3.964 -26.897 1.00 96.25 386 PRO A N 1
ATOM 3087 C CA . PRO A 1 386 ? 29.194 -4.808 -27.726 1.00 96.25 386 PRO A CA 1
ATOM 3088 C C . PRO A 1 386 ? 27.892 -5.255 -27.046 1.00 96.25 386 PRO A C 1
ATOM 3090 O O . PRO A 1 386 ? 26.853 -5.229 -27.717 1.00 96.25 386 PRO A O 1
ATOM 3093 N N . SER A 1 387 ? 27.931 -5.620 -25.759 1.00 96.62 387 SER A N 1
ATOM 3094 C CA . SER A 1 387 ? 26.776 -6.104 -24.987 1.00 96.62 387 SER A CA 1
ATOM 3095 C C . SER A 1 387 ? 25.873 -4.998 -24.445 1.00 96.62 387 SER A C 1
ATOM 3097 O O . SER A 1 387 ? 24.722 -5.280 -24.104 1.00 96.62 387 SER A O 1
ATOM 3099 N N . LYS A 1 388 ? 26.305 -3.730 -24.433 1.00 95.88 388 LYS A N 1
ATOM 3100 C CA . LYS A 1 388 ? 25.487 -2.583 -23.983 1.00 95.88 388 LYS A CA 1
ATOM 3101 C C . LYS A 1 388 ? 25.089 -2.658 -22.509 1.00 95.88 388 LYS A C 1
ATOM 3103 O O . LYS A 1 388 ? 24.010 -2.189 -22.137 1.00 95.88 388 LYS A O 1
ATOM 3108 N N . ASP A 1 389 ? 25.933 -3.242 -21.675 1.00 96.00 389 ASP A N 1
ATOM 3109 C CA . ASP A 1 389 ? 25.701 -3.458 -20.248 1.00 96.00 389 ASP A CA 1
ATOM 3110 C C . ASP A 1 389 ? 26.688 -2.706 -19.346 1.00 96.00 389 ASP A C 1
ATOM 3112 O O . ASP A 1 389 ? 26.561 -2.777 -18.128 1.00 96.00 389 ASP A O 1
ATOM 3116 N N . ASN A 1 390 ? 27.580 -1.891 -19.907 1.00 95.81 390 ASN A N 1
ATOM 3117 C CA . ASN A 1 390 ? 28.463 -1.020 -19.137 1.00 95.81 390 ASN A CA 1
ATOM 3118 C C . ASN A 1 390 ? 27.718 -0.034 -18.217 1.00 95.81 390 ASN A C 1
ATOM 3120 O O . ASN A 1 390 ? 26.849 0.739 -18.644 1.00 95.81 390 ASN A O 1
ATOM 3124 N N . TYR A 1 391 ? 28.118 0.016 -16.945 1.00 95.12 391 TYR A N 1
ATOM 3125 C CA . TYR A 1 391 ? 27.657 1.014 -15.983 1.00 95.12 391 TYR A CA 1
ATOM 3126 C C . TYR A 1 391 ? 28.374 2.358 -16.162 1.00 95.12 391 TYR A C 1
ATOM 3128 O O . TYR A 1 391 ? 29.594 2.447 -16.290 1.00 95.12 391 TYR A O 1
ATOM 3136 N N . THR A 1 392 ? 27.621 3.458 -16.088 1.00 93.12 392 THR A N 1
ATOM 3137 C CA . THR A 1 392 ? 28.198 4.800 -15.928 1.00 93.12 392 THR A CA 1
ATOM 3138 C C . THR A 1 392 ? 27.504 5.559 -14.806 1.00 93.12 392 THR A C 1
ATOM 3140 O O . THR A 1 392 ? 26.293 5.778 -14.833 1.00 93.12 392 THR A O 1
ATOM 3143 N N . ASP A 1 393 ? 28.298 6.035 -13.846 1.00 91.62 393 ASP A N 1
ATOM 3144 C CA . ASP A 1 393 ? 27.813 6.861 -12.743 1.00 91.62 393 ASP A CA 1
ATOM 3145 C C . ASP A 1 393 ? 27.312 8.237 -13.221 1.00 91.62 393 ASP A C 1
ATOM 3147 O O . ASP A 1 393 ? 27.924 8.881 -14.080 1.00 91.62 393 ASP A O 1
ATOM 3151 N N . TYR A 1 394 ? 26.224 8.732 -12.626 1.00 91.19 394 TYR A N 1
ATOM 3152 C CA . TYR A 1 394 ? 25.635 10.028 -12.977 1.00 91.19 394 TYR A CA 1
ATOM 3153 C C . TYR A 1 394 ? 26.543 11.233 -12.646 1.00 91.19 394 TYR A C 1
ATOM 3155 O O . TYR A 1 394 ? 26.313 12.330 -13.163 1.00 91.19 394 TYR A O 1
ATOM 3163 N N . LEU A 1 395 ? 27.581 11.061 -11.817 1.00 90.31 395 LEU A N 1
ATOM 3164 C CA . LEU A 1 395 ? 28.636 12.043 -11.518 1.00 90.31 395 LEU A CA 1
ATOM 3165 C C . LEU A 1 395 ? 29.903 11.858 -12.368 1.00 90.31 395 LEU A C 1
ATOM 3167 O O . LEU A 1 395 ? 30.904 12.522 -12.108 1.00 90.31 395 LEU A O 1
ATOM 3171 N N . SER A 1 396 ? 29.887 10.979 -13.373 1.00 89.31 396 SER A N 1
ATOM 3172 C CA . SER A 1 396 ? 31.042 10.759 -14.249 1.00 89.31 396 SER A CA 1
ATOM 3173 C C . SER A 1 396 ? 31.526 12.055 -14.916 1.00 89.31 396 SER A C 1
ATOM 3175 O O . SER A 1 396 ? 30.735 12.817 -15.483 1.00 89.31 396 SER A O 1
ATOM 3177 N N . GLU A 1 397 ? 32.848 12.268 -14.922 1.00 88.25 397 GLU A N 1
ATOM 3178 C CA . GLU A 1 397 ? 33.496 13.429 -15.553 1.00 88.25 397 GLU A CA 1
ATOM 3179 C C . GLU A 1 397 ? 33.228 13.504 -17.068 1.00 88.25 397 GLU A C 1
ATOM 3181 O O . GLU A 1 397 ? 33.253 14.587 -17.658 1.00 88.25 397 GLU A O 1
ATOM 3186 N N . ASN A 1 398 ? 32.906 12.373 -17.708 1.00 89.06 398 ASN A N 1
ATOM 3187 C CA . ASN A 1 398 ? 32.538 12.337 -19.124 1.00 89.06 398 ASN A CA 1
ATOM 3188 C C . ASN A 1 398 ? 31.277 13.171 -19.397 1.00 89.06 398 ASN A C 1
ATOM 3190 O O . ASN A 1 398 ? 31.233 13.936 -20.364 1.00 89.06 398 ASN A O 1
ATOM 3194 N N . TYR A 1 399 ? 30.280 13.087 -18.512 1.00 92.50 399 TYR A N 1
ATOM 3195 C CA . TYR A 1 399 ? 29.065 13.892 -18.615 1.00 92.50 399 TYR A CA 1
ATOM 3196 C C . TYR A 1 399 ? 29.329 15.373 -18.329 1.00 92.50 399 TYR A C 1
ATOM 3198 O O . TYR A 1 399 ? 28.673 16.240 -18.914 1.00 92.50 399 TYR A O 1
ATOM 3206 N N . ASP A 1 400 ? 30.306 15.684 -17.471 1.00 89.69 400 ASP A N 1
ATOM 3207 C CA . ASP A 1 400 ? 30.727 17.060 -17.195 1.00 89.69 400 ASP A CA 1
ATOM 3208 C C . ASP A 1 400 ? 31.360 17.701 -18.434 1.00 89.69 400 ASP A C 1
ATOM 3210 O O . ASP A 1 400 ? 30.986 18.813 -18.817 1.00 89.69 400 ASP A O 1
ATOM 3214 N N . GLY A 1 401 ? 32.266 16.981 -19.106 1.00 89.00 401 GLY A N 1
ATOM 3215 C CA . GLY A 1 401 ? 32.913 17.440 -20.337 1.00 89.00 401 GLY A CA 1
ATOM 3216 C C . GLY A 1 401 ? 31.930 17.696 -21.483 1.00 89.00 401 GLY A C 1
ATOM 3217 O O . GLY A 1 401 ? 32.120 18.631 -22.262 1.00 89.00 401 GLY A O 1
ATOM 3218 N N . GLN A 1 402 ? 30.852 16.909 -21.555 1.00 91.19 402 GLN A N 1
ATOM 3219 C CA . GLN A 1 402 ? 29.780 17.053 -22.547 1.00 91.19 402 GLN A CA 1
ATOM 3220 C C . GLN A 1 402 ? 28.700 18.066 -22.143 1.00 91.19 402 GLN A C 1
ATOM 3222 O O . GLN A 1 402 ? 27.858 18.417 -22.967 1.00 91.19 402 GLN A O 1
ATOM 3227 N N . ARG A 1 403 ? 28.717 18.546 -20.891 1.00 92.62 403 ARG A N 1
ATOM 3228 C CA . ARG A 1 403 ? 27.637 19.344 -20.289 1.00 92.62 403 ARG A CA 1
ATOM 3229 C C . ARG A 1 403 ? 26.264 18.674 -20.435 1.00 92.62 403 ARG A C 1
ATOM 3231 O O . ARG A 1 403 ? 25.283 19.340 -20.756 1.00 92.62 403 ARG A O 1
ATOM 3238 N N . ALA A 1 404 ? 26.208 17.363 -20.199 1.00 93.44 404 ALA A N 1
ATOM 3239 C CA . ALA A 1 404 ? 25.001 16.557 -20.375 1.00 93.44 404 ALA A CA 1
ATOM 3240 C C . ALA A 1 404 ? 23.840 17.025 -19.477 1.00 93.44 404 ALA A C 1
ATOM 3242 O O . ALA A 1 404 ? 24.048 17.517 -18.363 1.00 93.44 404 ALA A O 1
ATOM 3243 N N . GLU A 1 405 ? 22.606 16.843 -19.937 1.00 93.50 405 GLU A N 1
ATOM 3244 C CA . GLU A 1 405 ? 21.420 17.074 -19.109 1.00 93.50 405 GLU A CA 1
ATOM 3245 C C . GLU A 1 405 ? 21.288 16.021 -17.999 1.00 93.50 405 GLU A C 1
ATOM 3247 O O . GLU A 1 405 ? 21.866 14.936 -18.072 1.00 93.50 405 GLU A O 1
ATOM 3252 N N . ILE A 1 406 ? 20.508 16.324 -16.955 1.00 94.38 406 ILE A N 1
ATOM 3253 C CA . ILE A 1 406 ? 20.364 15.439 -15.785 1.00 94.38 406 ILE A CA 1
ATOM 3254 C C . ILE A 1 406 ? 19.775 14.081 -16.180 1.00 94.38 406 ILE A C 1
ATOM 3256 O O . ILE A 1 406 ? 20.280 13.057 -15.736 1.00 94.38 406 ILE A O 1
ATOM 3260 N N . VAL A 1 407 ? 18.747 14.051 -17.033 1.00 95.06 407 VAL A N 1
ATOM 3261 C CA . VAL A 1 407 ? 18.134 12.795 -17.512 1.00 95.06 407 VAL A CA 1
ATOM 3262 C C . VAL A 1 407 ? 19.145 11.936 -18.276 1.00 95.06 407 VAL A C 1
ATOM 3264 O O . VAL A 1 407 ? 19.155 10.712 -18.139 1.00 95.06 407 VAL A O 1
ATOM 3267 N N . GLU A 1 408 ? 20.032 12.567 -19.048 1.00 95.56 408 GLU A N 1
ATOM 3268 C CA . GLU A 1 408 ? 21.034 11.855 -19.842 1.00 95.56 408 GLU A CA 1
ATOM 3269 C C . GLU A 1 408 ? 22.138 11.244 -18.972 1.00 95.56 408 GLU A C 1
ATOM 3271 O O . GLU A 1 408 ? 22.621 10.156 -19.270 1.00 95.56 408 GLU A O 1
ATOM 3276 N N . ARG A 1 409 ? 22.461 11.857 -17.828 1.00 95.12 409 ARG A N 1
ATOM 3277 C CA . ARG A 1 409 ? 23.412 11.292 -16.852 1.00 95.12 409 ARG A CA 1
ATOM 3278 C C . ARG A 1 409 ? 22.980 9.941 -16.285 1.00 95.12 409 ARG A C 1
ATOM 3280 O O . ARG A 1 409 ? 23.830 9.154 -15.885 1.00 95.12 409 ARG A O 1
ATOM 3287 N N . TYR A 1 410 ? 21.678 9.663 -16.259 1.00 95.75 410 TYR A N 1
ATOM 3288 C CA . TYR A 1 410 ? 21.132 8.390 -15.784 1.00 95.75 410 TYR A CA 1
ATOM 3289 C C . TYR A 1 410 ? 20.972 7.335 -16.887 1.00 95.75 410 TYR A C 1
ATOM 3291 O O . TYR A 1 410 ? 20.459 6.250 -16.621 1.00 95.75 410 TYR A O 1
ATOM 3299 N N . LYS A 1 411 ? 21.388 7.619 -18.128 1.00 96.25 411 LYS A N 1
ATOM 3300 C CA . LYS A 1 411 ? 21.162 6.738 -19.283 1.00 96.25 411 LYS A CA 1
ATOM 3301 C C . LYS A 1 411 ? 21.739 5.329 -19.116 1.00 96.25 411 LYS A C 1
ATOM 3303 O O . LYS A 1 411 ? 21.037 4.367 -19.405 1.00 96.25 411 LYS A O 1
ATOM 3308 N N . PHE A 1 412 ? 22.967 5.223 -18.610 1.00 95.62 412 PHE A N 1
ATOM 3309 C CA . PHE A 1 412 ? 23.675 3.952 -18.382 1.00 95.62 412 PHE A CA 1
ATOM 3310 C C . PHE A 1 412 ? 23.850 3.636 -16.889 1.00 95.62 412 PHE A C 1
ATOM 3312 O O . PHE A 1 412 ? 24.732 2.885 -16.488 1.00 95.62 412 PHE A O 1
ATOM 3319 N N . TYR A 1 413 ? 23.001 4.217 -16.037 1.00 94.75 413 TYR A N 1
ATOM 3320 C CA . TYR A 1 413 ? 23.074 4.013 -14.588 1.00 94.75 413 TYR A CA 1
ATOM 3321 C C . TYR A 1 413 ? 22.630 2.606 -14.150 1.00 94.75 413 TYR A C 1
ATOM 3323 O O . TYR A 1 413 ? 22.904 2.182 -13.031 1.00 94.75 413 TYR A O 1
ATOM 3331 N N . ASN A 1 414 ? 21.922 1.888 -15.023 1.00 95.56 414 ASN A N 1
ATOM 3332 C CA . ASN A 1 414 ? 21.442 0.528 -14.780 1.00 95.56 414 ASN A CA 1
ATOM 3333 C C . ASN A 1 414 ? 22.303 -0.550 -15.456 1.00 95.56 414 ASN A C 1
ATOM 3335 O O . ASN A 1 414 ? 21.862 -1.695 -15.524 1.00 95.56 414 ASN A O 1
ATOM 3339 N N . GLY A 1 415 ? 23.479 -0.181 -15.978 1.00 95.12 415 GLY A N 1
ATOM 3340 C CA . GLY A 1 415 ? 24.461 -1.148 -16.462 1.00 95.12 415 GLY A CA 1
ATOM 3341 C C . GLY A 1 415 ? 24.921 -2.092 -15.349 1.00 95.12 415 GLY A C 1
ATOM 3342 O O . GLY A 1 415 ? 24.831 -1.758 -14.162 1.00 95.12 415 GLY A O 1
ATOM 3343 N N . LEU A 1 416 ? 25.359 -3.276 -15.753 1.00 94.25 416 LEU A N 1
ATOM 3344 C CA . LEU A 1 416 ? 25.777 -4.371 -14.890 1.00 94.25 416 LEU A CA 1
ATOM 3345 C C . LEU A 1 416 ? 27.304 -4.450 -14.812 1.00 94.25 416 LEU A C 1
ATOM 3347 O O . LEU A 1 416 ? 27.836 -4.454 -13.711 1.00 94.25 416 LEU A O 1
ATOM 3351 N N . GLU A 1 417 ? 28.016 -4.366 -15.942 1.00 95.25 417 GLU A N 1
ATOM 3352 C CA . GLU A 1 417 ? 29.482 -4.350 -15.924 1.00 95.25 417 GLU A CA 1
ATOM 3353 C C . GLU A 1 417 ? 30.005 -3.099 -15.190 1.00 95.25 417 GLU A C 1
ATOM 3355 O O . GLU A 1 417 ? 29.642 -1.960 -15.505 1.00 95.25 417 GLU A O 1
ATOM 3360 N N . ASN A 1 418 ? 30.901 -3.314 -14.218 1.00 92.75 418 ASN A N 1
ATOM 3361 C CA . ASN A 1 418 ? 31.532 -2.289 -13.382 1.00 92.75 418 ASN A CA 1
ATOM 3362 C C . ASN A 1 418 ? 30.560 -1.464 -12.514 1.00 92.75 418 ASN A C 1
ATOM 3364 O O . ASN A 1 418 ? 30.860 -0.317 -12.147 1.00 92.75 418 ASN A O 1
ATOM 3368 N N . ASN A 1 419 ? 29.406 -2.024 -12.144 1.00 91.81 419 ASN A N 1
ATOM 3369 C CA . ASN A 1 419 ? 28.439 -1.345 -11.280 1.00 91.81 419 ASN A CA 1
ATOM 3370 C C . ASN A 1 419 ? 28.777 -1.457 -9.782 1.00 91.81 419 ASN A C 1
ATOM 3372 O O . ASN A 1 419 ? 28.161 -0.792 -8.948 1.00 91.81 419 ASN A O 1
ATOM 3376 N N . SER A 1 420 ? 29.778 -2.254 -9.412 1.00 90.88 420 SER A N 1
ATOM 3377 C CA . SER A 1 420 ? 30.175 -2.492 -8.027 1.00 90.88 420 SER A CA 1
ATOM 3378 C C . SER A 1 420 ? 31.637 -2.089 -7.751 1.00 90.88 420 SER A C 1
ATOM 3380 O O . SER A 1 420 ? 32.396 -2.878 -7.162 1.00 90.88 420 SER A O 1
ATOM 3382 N N . PRO A 1 421 ? 32.066 -0.851 -8.097 1.00 86.50 421 PRO A N 1
ATOM 3383 C CA . PRO A 1 421 ? 33.463 -0.442 -8.007 1.00 86.50 421 PRO A CA 1
ATOM 3384 C C . PRO A 1 421 ? 33.959 -0.421 -6.555 1.00 86.50 421 PRO A C 1
ATOM 3386 O O . PRO A 1 421 ? 33.254 -0.011 -5.631 1.00 86.50 421 PRO A O 1
ATOM 3389 N N . THR A 1 422 ? 35.218 -0.815 -6.355 1.00 79.88 422 THR A N 1
ATOM 3390 C CA . THR A 1 422 ? 35.860 -0.962 -5.032 1.00 79.88 422 THR A CA 1
ATOM 3391 C C . THR A 1 422 ? 36.751 0.222 -4.636 1.00 79.88 422 THR A C 1
ATOM 3393 O O . THR A 1 422 ? 37.292 0.255 -3.528 1.00 79.88 422 THR A O 1
ATOM 3396 N N . SER A 1 423 ? 36.935 1.203 -5.526 1.00 69.56 423 SER A N 1
ATOM 3397 C CA . SER A 1 423 ? 37.839 2.336 -5.299 1.00 69.56 423 SER A CA 1
ATOM 3398 C C . SER A 1 423 ? 37.254 3.363 -4.320 1.00 69.56 423 SER A C 1
ATOM 3400 O O . SER A 1 423 ? 36.068 3.673 -4.360 1.00 69.56 423 SER A O 1
ATOM 3402 N N . SER A 1 424 ? 38.098 3.962 -3.471 1.00 56.47 424 SER A N 1
ATOM 3403 C CA . SER A 1 424 ? 37.668 4.916 -2.432 1.00 56.47 424 SER A CA 1
ATOM 3404 C C . SER A 1 424 ? 37.077 6.228 -2.961 1.00 56.47 424 SER A C 1
ATOM 3406 O O . SER A 1 424 ? 36.513 6.991 -2.181 1.00 56.47 424 SER A O 1
ATOM 3408 N N . ASN A 1 425 ? 37.265 6.521 -4.251 1.00 57.66 425 ASN A N 1
ATOM 3409 C CA . ASN A 1 425 ? 36.836 7.765 -4.889 1.00 57.66 425 ASN A CA 1
ATOM 3410 C C . ASN A 1 425 ? 35.612 7.575 -5.801 1.00 57.66 425 ASN A C 1
ATOM 3412 O O . ASN A 1 425 ? 35.108 8.568 -6.318 1.00 57.66 425 ASN A O 1
ATOM 3416 N N . ALA A 1 426 ? 35.152 6.336 -6.009 1.00 62.31 426 ALA A N 1
ATOM 3417 C CA . ALA A 1 426 ? 33.975 6.040 -6.817 1.00 62.31 426 ALA A CA 1
ATOM 3418 C C . ALA A 1 426 ? 32.726 5.939 -5.935 1.00 62.31 426 ALA A C 1
ATOM 3420 O O . ALA A 1 426 ? 32.764 5.397 -4.830 1.00 62.31 426 ALA A O 1
ATOM 3421 N N . THR A 1 427 ? 31.608 6.452 -6.432 1.00 71.31 427 THR A N 1
ATOM 3422 C CA . THR A 1 427 ? 30.282 6.161 -5.891 1.00 71.31 427 THR A CA 1
ATOM 3423 C C . THR A 1 427 ? 29.892 4.743 -6.292 1.00 71.31 427 THR A C 1
ATOM 3425 O O . THR A 1 427 ? 29.792 4.417 -7.469 1.00 71.31 427 THR A O 1
ATOM 3428 N N . THR A 1 428 ? 29.708 3.880 -5.295 1.00 79.94 428 THR A N 1
ATOM 3429 C CA . THR A 1 428 ? 29.331 2.477 -5.489 1.00 79.94 428 THR A CA 1
ATOM 3430 C C . THR A 1 428 ? 27.804 2.350 -5.385 1.00 79.94 428 THR A C 1
ATOM 3432 O O . THR A 1 428 ? 27.279 2.475 -4.273 1.00 79.94 428 THR A O 1
ATOM 3435 N N . PRO A 1 429 ? 27.058 2.136 -6.489 1.00 83.50 429 PRO A N 1
ATOM 3436 C CA . PRO A 1 429 ? 25.599 2.019 -6.441 1.00 83.50 429 PRO A CA 1
ATOM 3437 C C . PRO A 1 429 ? 25.134 0.706 -5.791 1.00 83.50 429 PRO A C 1
ATOM 3439 O O . PRO A 1 429 ? 24.071 0.688 -5.168 1.00 83.50 429 PRO A O 1
ATOM 3442 N N . THR A 1 430 ? 25.919 -0.371 -5.895 1.00 88.31 430 THR A N 1
ATOM 3443 C CA . THR A 1 430 ? 25.666 -1.665 -5.245 1.00 88.31 430 THR A CA 1
ATOM 3444 C C . THR A 1 430 ? 26.975 -2.332 -4.818 1.00 88.31 430 THR A C 1
ATOM 3446 O O . THR A 1 430 ? 28.033 -2.109 -5.391 1.00 88.31 430 THR A O 1
ATOM 3449 N N . THR A 1 431 ? 26.921 -3.128 -3.751 1.00 88.44 431 THR A N 1
ATOM 3450 C CA . THR A 1 431 ? 28.031 -3.996 -3.315 1.00 88.44 431 THR A CA 1
ATOM 3451 C C . THR A 1 431 ? 27.737 -5.475 -3.545 1.00 88.44 431 THR A C 1
ATOM 3453 O O . THR A 1 431 ? 28.564 -6.328 -3.207 1.00 88.44 431 THR A O 1
ATOM 3456 N N . LEU A 1 432 ? 26.545 -5.773 -4.062 1.00 90.69 432 LEU A N 1
ATOM 3457 C CA . LEU A 1 432 ? 26.049 -7.114 -4.317 1.00 90.69 432 LEU A CA 1
ATOM 3458 C C . LEU A 1 432 ? 26.330 -7.495 -5.772 1.00 90.69 432 LEU A C 1
ATOM 3460 O O . LEU A 1 432 ? 26.167 -6.629 -6.625 1.00 90.69 432 LEU A O 1
ATOM 3464 N N . PRO A 1 433 ? 26.715 -8.756 -6.032 1.00 92.19 433 PRO A N 1
ATOM 3465 C CA . PRO A 1 433 ? 26.894 -9.259 -7.387 1.00 92.19 433 PRO A CA 1
ATOM 3466 C C . PRO A 1 433 ? 25.567 -9.351 -8.125 1.00 92.19 433 PRO A C 1
ATOM 3468 O O . PRO A 1 433 ? 24.544 -9.682 -7.511 1.00 92.19 433 PRO A O 1
ATOM 3471 N N . ASP A 1 434 ? 25.617 -9.158 -9.436 1.00 93.69 434 ASP A N 1
ATOM 3472 C CA . ASP A 1 434 ? 24.480 -9.405 -10.304 1.00 93.69 434 ASP A CA 1
ATOM 3473 C C . 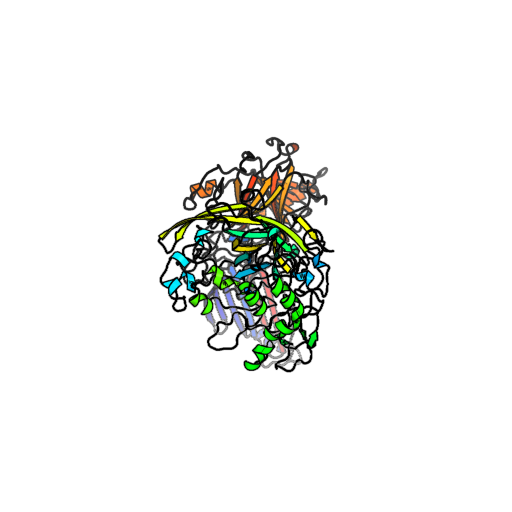ASP A 1 434 ? 24.278 -10.913 -10.502 1.00 93.69 434 ASP A C 1
ATOM 3475 O O . ASP A 1 434 ? 25.208 -11.707 -10.705 1.00 93.69 434 ASP A O 1
ATOM 3479 N N . VAL A 1 435 ? 23.025 -11.335 -10.328 1.00 93.62 435 VAL A N 1
ATOM 3480 C CA . VAL A 1 435 ? 22.603 -12.736 -10.392 1.00 93.62 435 VAL A CA 1
ATOM 3481 C C . VAL A 1 435 ? 21.201 -12.808 -10.988 1.00 93.62 435 VAL A C 1
ATOM 3483 O O . VAL A 1 435 ? 20.319 -12.044 -10.597 1.00 93.62 435 VAL A O 1
ATOM 3486 N N . GLU A 1 436 ? 20.970 -13.781 -11.865 1.00 94.38 436 GLU A N 1
ATOM 3487 C CA . GLU A 1 436 ? 19.640 -14.153 -12.370 1.00 94.38 436 GLU A CA 1
ATOM 3488 C C . GLU A 1 436 ? 18.849 -14.962 -11.321 1.00 94.38 436 GLU A C 1
ATOM 3490 O O . GLU A 1 436 ? 18.519 -16.134 -11.495 1.00 94.38 436 GLU A O 1
ATOM 3495 N N . ASP A 1 437 ? 18.636 -14.341 -10.161 1.00 92.88 437 ASP A N 1
ATOM 3496 C CA . ASP A 1 437 ? 17.949 -14.868 -8.973 1.00 92.88 437 ASP A CA 1
ATOM 3497 C C . ASP A 1 437 ? 17.459 -13.671 -8.152 1.00 92.88 437 ASP A C 1
ATOM 3499 O O . ASP A 1 437 ? 18.093 -13.207 -7.197 1.00 92.88 437 ASP A O 1
ATOM 3503 N N . ILE A 1 438 ? 16.361 -13.087 -8.619 1.00 92.56 438 ILE A N 1
ATOM 3504 C CA . ILE A 1 438 ? 15.838 -11.805 -8.152 1.00 92.56 438 ILE A CA 1
ATOM 3505 C C . ILE A 1 438 ? 15.237 -11.963 -6.759 1.00 92.56 438 ILE A C 1
ATOM 3507 O O . ILE A 1 438 ? 15.407 -11.078 -5.918 1.00 92.56 438 ILE A O 1
ATOM 3511 N N . ASN A 1 439 ? 14.556 -13.085 -6.507 1.00 91.56 439 ASN A N 1
ATOM 3512 C CA . ASN A 1 439 ? 13.963 -13.389 -5.201 1.00 91.56 439 ASN A CA 1
ATOM 3513 C C . ASN A 1 439 ? 14.954 -14.017 -4.196 1.00 91.56 439 ASN A C 1
ATOM 3515 O O . ASN A 1 439 ? 14.616 -14.223 -3.027 1.00 91.56 439 ASN A O 1
ATOM 3519 N N . ARG A 1 440 ? 16.184 -14.318 -4.636 1.00 89.44 440 ARG A N 1
ATOM 3520 C CA . ARG A 1 440 ? 17.281 -14.871 -3.825 1.00 89.44 440 ARG A CA 1
ATOM 3521 C C . ARG A 1 440 ? 16.953 -16.220 -3.188 1.00 89.44 440 ARG A C 1
ATOM 3523 O O . ARG A 1 440 ? 17.438 -16.530 -2.093 1.00 89.44 440 ARG A O 1
ATOM 3530 N N . ASP A 1 441 ? 16.154 -17.042 -3.862 1.00 89.44 441 ASP A N 1
ATOM 3531 C CA . ASP A 1 441 ? 15.818 -18.392 -3.405 1.00 89.44 441 ASP A CA 1
ATOM 3532 C C . ASP A 1 441 ? 16.883 -19.447 -3.774 1.00 89.44 441 ASP A C 1
ATOM 3534 O O . ASP A 1 441 ? 16.780 -20.611 -3.373 1.00 89.44 441 ASP A O 1
ATOM 3538 N N . ASN A 1 442 ? 17.978 -19.016 -4.415 1.00 87.94 442 ASN A N 1
ATOM 3539 C CA . ASN A 1 442 ? 19.095 -19.817 -4.922 1.00 87.94 442 ASN A CA 1
ATOM 3540 C C . ASN A 1 442 ? 18.767 -20.666 -6.152 1.00 87.94 442 ASN A C 1
ATOM 3542 O O . ASN A 1 442 ? 19.650 -21.400 -6.622 1.00 87.94 442 ASN A O 1
ATOM 3546 N N . THR A 1 443 ? 17.565 -20.558 -6.707 1.00 89.88 443 THR A N 1
ATOM 3547 C CA . THR A 1 443 ? 17.148 -21.254 -7.924 1.00 89.88 443 THR A CA 1
ATOM 3548 C C . THR A 1 443 ? 16.938 -20.273 -9.076 1.00 89.88 443 THR A C 1
ATOM 3550 O O . THR A 1 443 ? 17.004 -19.068 -8.889 1.00 89.88 443 THR A O 1
ATOM 3553 N N . LEU A 1 444 ? 16.803 -20.800 -10.294 1.00 93.00 444 LEU A N 1
ATOM 3554 C CA . LEU A 1 444 ? 16.449 -20.013 -11.473 1.00 93.00 444 LEU A CA 1
ATOM 3555 C C . LEU A 1 444 ? 15.010 -20.356 -11.846 1.00 93.00 444 LEU A C 1
ATOM 3557 O O . LEU A 1 444 ? 14.718 -21.501 -12.213 1.00 93.00 444 LEU A O 1
ATOM 3561 N N . SER A 1 445 ? 14.106 -19.385 -11.756 1.00 92.75 445 SER A N 1
ATOM 3562 C CA . SER A 1 445 ? 12.730 -19.566 -12.216 1.00 92.75 445 SER A CA 1
ATOM 3563 C C . SER A 1 445 ? 12.639 -19.322 -13.723 1.00 92.75 445 SER A C 1
ATOM 3565 O O . SER A 1 445 ? 12.703 -18.187 -14.166 1.00 92.75 445 SER A O 1
ATOM 3567 N N . GLU A 1 446 ? 12.441 -20.361 -14.538 1.00 93.12 446 GLU A N 1
ATOM 3568 C CA . GLU A 1 446 ? 12.340 -20.197 -16.006 1.00 93.12 446 GLU A CA 1
ATOM 3569 C C . GLU A 1 446 ? 10.900 -20.111 -16.538 1.00 93.12 446 GLU A C 1
ATOM 3571 O O . GLU A 1 446 ? 10.656 -19.637 -17.652 1.00 93.12 446 GLU A O 1
ATOM 3576 N N . ASN A 1 447 ? 9.941 -20.635 -15.772 1.00 91.31 447 ASN A N 1
ATOM 3577 C CA . ASN A 1 447 ? 8.555 -20.769 -16.211 1.00 91.31 447 ASN A CA 1
ATOM 3578 C C . ASN A 1 447 ? 7.768 -19.487 -15.941 1.00 91.31 447 ASN A C 1
ATOM 3580 O O . ASN A 1 447 ? 7.714 -19.021 -14.803 1.00 91.31 447 ASN A O 1
ATOM 3584 N N . GLU A 1 448 ? 7.053 -18.996 -16.954 1.00 94.69 448 GLU A N 1
ATOM 3585 C CA . GLU A 1 448 ? 6.126 -17.879 -16.785 1.00 94.69 448 GLU A CA 1
ATOM 3586 C C . GLU A 1 448 ? 4.674 -18.335 -16.599 1.00 94.69 448 GLU A C 1
ATOM 3588 O O . GLU A 1 448 ? 4.152 -19.204 -17.303 1.00 94.69 448 GLU A O 1
ATOM 3593 N N . SER A 1 449 ? 3.989 -17.702 -15.652 1.00 96.62 449 SER A N 1
ATOM 3594 C CA . SER A 1 449 ? 2.541 -17.784 -15.503 1.00 96.62 449 SER A CA 1
ATOM 3595 C C . SER A 1 449 ? 2.033 -16.519 -14.817 1.00 96.62 449 SER A C 1
ATOM 3597 O O . SER A 1 449 ? 2.273 -16.342 -13.623 1.00 96.62 449 SER A O 1
ATOM 3599 N N . TYR A 1 450 ? 1.359 -15.632 -15.544 1.00 97.38 450 TYR A N 1
ATOM 3600 C CA . TYR A 1 450 ? 1.037 -14.291 -15.056 1.00 97.38 450 TYR A CA 1
ATOM 3601 C C . TYR A 1 450 ? -0.256 -13.728 -15.648 1.00 97.38 450 TYR A C 1
ATOM 3603 O O . TYR A 1 450 ? -0.714 -14.121 -16.725 1.00 97.38 450 TYR A O 1
ATOM 3611 N N . PHE A 1 451 ? -0.824 -12.767 -14.929 1.00 98.06 451 PHE A N 1
ATOM 3612 C CA . PHE A 1 451 ? -1.896 -11.893 -15.387 1.00 98.06 451 PHE A CA 1
ATOM 3613 C C . PHE A 1 451 ? -1.298 -10.619 -15.981 1.00 98.06 451 PHE A C 1
ATOM 3615 O O . PHE A 1 451 ? -0.358 -10.063 -15.409 1.00 98.06 451 PHE A O 1
ATOM 3622 N N . GLN A 1 452 ? -1.824 -10.155 -17.114 1.00 97.69 452 GLN A N 1
ATOM 3623 C CA . GLN A 1 452 ? -1.364 -8.941 -17.784 1.00 97.69 452 GLN A CA 1
ATOM 3624 C C . GLN A 1 452 ? -2.396 -7.820 -17.674 1.00 97.69 452 GLN A C 1
ATOM 3626 O O . GLN A 1 452 ? -3.588 -8.029 -17.891 1.00 97.69 452 GLN A O 1
ATOM 3631 N N . TYR A 1 453 ? -1.912 -6.613 -17.405 1.00 97.88 453 TYR A N 1
ATOM 3632 C CA . TYR A 1 453 ? -2.687 -5.377 -17.392 1.00 97.88 453 TYR A CA 1
ATOM 3633 C C . TYR A 1 453 ? -2.051 -4.395 -18.365 1.00 97.88 453 TYR A C 1
ATOM 3635 O O . TYR A 1 453 ? -0.827 -4.369 -18.506 1.00 97.88 453 TYR A O 1
ATOM 3643 N N . LYS A 1 454 ? -2.884 -3.594 -19.025 1.00 97.06 454 LYS A N 1
ATOM 3644 C CA . LYS A 1 454 ? -2.466 -2.615 -20.025 1.00 97.06 454 LYS A CA 1
ATOM 3645 C C . LYS A 1 454 ? -2.965 -1.230 -19.640 1.00 97.06 454 LYS A C 1
ATOM 3647 O O . LYS A 1 454 ? -4.161 -1.051 -19.441 1.00 97.06 454 LYS A O 1
ATOM 3652 N N . VAL A 1 455 ? -2.058 -0.263 -19.628 1.00 97.06 455 VAL A N 1
ATOM 3653 C CA . VAL A 1 455 ? -2.325 1.165 -19.465 1.00 97.06 455 VAL A CA 1
ATOM 3654 C C . VAL A 1 455 ? -1.920 1.877 -20.752 1.00 97.06 455 VAL A C 1
ATOM 3656 O O . VAL A 1 455 ? -0.778 1.777 -21.198 1.00 97.06 455 VAL A O 1
ATOM 3659 N N . SER A 1 456 ? -2.860 2.585 -21.371 1.00 96.94 456 SER A N 1
ATOM 3660 C CA . SER A 1 456 ? -2.593 3.400 -22.558 1.00 96.94 456 SER A CA 1
ATOM 3661 C C . SER A 1 456 ? -2.032 4.755 -22.138 1.00 96.94 456 SER A C 1
ATOM 3663 O O . SER A 1 456 ? -2.703 5.519 -21.456 1.00 96.94 456 SER A O 1
ATOM 3665 N N . LEU A 1 457 ? -0.819 5.097 -22.548 1.00 95.88 457 LEU A N 1
ATOM 3666 C CA . LEU A 1 457 ? -0.234 6.412 -22.299 1.00 95.88 457 LEU A CA 1
ATOM 3667 C C . LEU A 1 457 ? -0.314 7.229 -23.581 1.00 95.88 457 LEU A C 1
ATOM 3669 O O . LEU A 1 457 ? 0.705 7.511 -24.195 1.00 95.88 457 LEU A O 1
ATOM 3673 N N . ARG A 1 458 ? -1.534 7.562 -24.009 1.00 94.44 458 ARG A N 1
ATOM 3674 C CA . ARG A 1 458 ? -1.821 8.427 -25.165 1.00 94.44 458 ARG A CA 1
ATOM 3675 C C . ARG A 1 458 ? -2.696 9.581 -24.710 1.00 94.44 458 ARG A C 1
ATOM 3677 O O . ARG A 1 458 ? -3.618 9.367 -23.929 1.00 94.44 458 ARG A O 1
ATOM 3684 N N . ARG A 1 459 ? -2.469 10.787 -25.235 1.00 90.75 459 ARG A N 1
ATOM 3685 C CA . ARG A 1 459 ? -3.183 12.014 -24.820 1.00 90.75 459 ARG A CA 1
ATOM 3686 C C . ARG A 1 459 ? -4.711 11.864 -24.800 1.00 90.75 459 ARG A C 1
ATOM 3688 O O . ARG A 1 459 ? -5.362 12.327 -23.868 1.00 90.75 459 ARG A O 1
ATOM 3695 N N . ASP A 1 460 ? -5.280 11.179 -25.793 1.00 90.62 460 ASP A N 1
ATOM 3696 C CA . ASP A 1 460 ? -6.731 10.971 -25.896 1.00 90.62 460 ASP A CA 1
ATOM 3697 C C . ASP A 1 460 ? -7.314 10.049 -24.815 1.00 90.62 460 ASP A C 1
ATOM 3699 O O . ASP A 1 460 ? -8.504 10.176 -24.494 1.00 90.62 460 ASP A O 1
ATOM 3703 N N . ASP A 1 461 ? -6.481 9.181 -24.238 1.00 92.38 461 ASP A N 1
ATOM 3704 C CA . ASP A 1 461 ? -6.842 8.195 -23.217 1.00 92.38 461 ASP A CA 1
ATOM 3705 C C . ASP A 1 461 ? -6.588 8.705 -21.784 1.00 92.38 461 ASP A C 1
ATOM 3707 O O . ASP A 1 461 ? -7.037 8.082 -20.822 1.00 92.38 461 ASP A O 1
ATOM 3711 N N . MET A 1 462 ? -5.932 9.863 -21.622 1.00 90.62 462 MET A N 1
ATOM 3712 C CA . MET A 1 462 ? -5.648 10.505 -20.327 1.00 90.62 462 MET A CA 1
ATOM 3713 C C . MET A 1 462 ? -6.874 11.261 -19.775 1.00 90.62 462 MET A C 1
ATOM 3715 O O . MET A 1 462 ? -6.856 12.477 -19.566 1.00 90.62 462 MET A O 1
ATOM 3719 N N . LYS A 1 463 ? -7.990 10.546 -19.577 1.00 89.38 463 LYS A N 1
ATOM 3720 C CA . LYS A 1 463 ? -9.273 11.089 -19.096 1.00 89.38 463 LYS A CA 1
ATOM 3721 C C . LYS A 1 463 ? -9.788 10.292 -17.897 1.00 89.38 463 LYS A C 1
ATOM 3723 O O . LYS A 1 463 ? -9.799 9.066 -17.939 1.00 89.38 463 LYS A O 1
ATOM 3728 N N . ILE A 1 464 ? -10.274 10.997 -16.872 1.00 84.56 464 ILE A N 1
ATOM 3729 C CA . ILE A 1 464 ? -10.886 10.391 -15.676 1.00 84.56 464 ILE A CA 1
ATOM 3730 C C . ILE A 1 464 ? -12.031 9.456 -16.091 1.00 84.56 464 ILE A C 1
ATOM 3732 O O . ILE A 1 464 ? -12.834 9.805 -16.959 1.00 84.56 464 ILE A O 1
ATOM 3736 N N . GLY A 1 465 ? -12.095 8.277 -15.470 1.00 76.38 465 GLY A N 1
ATOM 3737 C CA . GLY A 1 465 ? -13.111 7.250 -15.712 1.00 76.38 465 GLY A CA 1
ATOM 3738 C C . GLY A 1 465 ? -12.772 6.268 -16.838 1.00 76.38 465 GLY A C 1
ATOM 3739 O O . GLY A 1 465 ? -13.412 5.226 -16.943 1.00 76.38 465 GLY A O 1
ATOM 3740 N N . ASN A 1 466 ? -11.744 6.553 -17.641 1.00 84.19 466 ASN A N 1
ATOM 3741 C CA . ASN A 1 466 ? -11.211 5.644 -18.652 1.00 84.19 466 ASN A CA 1
ATOM 3742 C C . ASN A 1 466 ? -9.793 5.212 -18.277 1.00 84.19 466 ASN A C 1
ATOM 3744 O O . ASN A 1 466 ? -9.128 5.873 -17.484 1.00 84.19 466 ASN A O 1
ATOM 3748 N N . ASN A 1 467 ? -9.314 4.113 -18.872 1.00 90.44 467 ASN A N 1
ATOM 3749 C CA . ASN A 1 467 ? -7.904 3.717 -18.781 1.00 90.44 467 ASN A CA 1
ATOM 3750 C C . ASN A 1 467 ? -7.388 3.576 -17.329 1.00 90.44 467 ASN A C 1
ATOM 3752 O O . ASN A 1 467 ? -6.231 3.857 -17.042 1.00 90.44 467 ASN A O 1
ATOM 3756 N N . TYR A 1 468 ? -8.267 3.161 -16.409 1.00 92.06 468 TYR A N 1
ATOM 3757 C CA . TYR A 1 468 ? -8.001 3.049 -14.968 1.00 92.06 468 TYR A CA 1
ATOM 3758 C C . TYR A 1 468 ? -7.682 4.371 -14.243 1.00 92.06 468 TYR A C 1
ATOM 3760 O O . TYR A 1 468 ? -7.233 4.328 -13.102 1.00 92.06 468 TYR A O 1
ATOM 3768 N N . ILE A 1 469 ? -7.929 5.533 -14.857 1.00 88.06 469 ILE A N 1
ATOM 3769 C CA . ILE A 1 469 ? -7.693 6.840 -14.231 1.00 88.06 469 ILE A CA 1
ATOM 3770 C C . ILE A 1 469 ? -8.852 7.178 -13.294 1.00 88.06 469 ILE A C 1
ATOM 3772 O O . ILE A 1 469 ? -9.991 7.341 -13.744 1.00 88.06 469 ILE A O 1
ATOM 3776 N N . THR A 1 470 ? -8.557 7.319 -12.004 1.00 83.50 470 THR A N 1
ATOM 3777 C CA . THR A 1 470 ? -9.544 7.656 -10.965 1.00 83.50 470 THR A CA 1
ATOM 3778 C C . THR A 1 470 ? -9.569 9.135 -10.629 1.00 83.50 470 THR A C 1
ATOM 3780 O O . THR A 1 470 ? -10.645 9.668 -10.372 1.00 83.50 470 THR A O 1
ATOM 3783 N N . ASP A 1 471 ? -8.419 9.805 -10.677 1.00 84.12 471 ASP A N 1
ATOM 3784 C CA . ASP A 1 471 ? -8.298 11.210 -10.298 1.00 84.12 471 ASP A CA 1
ATOM 3785 C C . ASP A 1 471 ? -7.177 11.924 -11.070 1.00 84.12 471 ASP A C 1
ATOM 3787 O O . ASP A 1 471 ? -6.324 11.292 -11.707 1.00 84.12 471 ASP A O 1
ATOM 3791 N N . LYS A 1 472 ? -7.183 13.260 -11.033 1.00 88.88 472 LYS A N 1
ATOM 3792 C CA . LYS A 1 472 ? -6.078 14.095 -11.502 1.00 88.88 472 LYS A CA 1
ATOM 3793 C C . LYS A 1 472 ? -5.926 15.362 -10.663 1.00 88.88 472 LYS A C 1
ATOM 3795 O O . LYS A 1 472 ? -6.902 16.035 -10.342 1.00 88.88 472 LYS A O 1
ATOM 3800 N N . ILE A 1 473 ? -4.684 15.769 -10.431 1.00 88.50 473 ILE A N 1
ATOM 3801 C CA . ILE A 1 473 ? -4.353 16.998 -9.705 1.00 88.50 473 ILE A CA 1
ATOM 3802 C C . ILE A 1 473 ? -3.488 17.881 -10.595 1.00 88.50 473 ILE A C 1
ATOM 3804 O O . ILE A 1 473 ? -2.469 17.440 -11.121 1.00 88.50 473 ILE A O 1
ATOM 3808 N N . SER A 1 474 ? -3.883 19.144 -10.767 1.00 91.06 474 SER A N 1
ATOM 3809 C CA . SER A 1 474 ? -3.093 20.132 -11.506 1.00 91.06 474 SER A CA 1
ATOM 3810 C C . SER A 1 474 ? -2.392 21.092 -10.549 1.00 91.06 474 SER A C 1
ATOM 3812 O O . SER A 1 474 ? -3.025 21.720 -9.701 1.00 91.06 474 SER A O 1
ATOM 3814 N N . TYR A 1 475 ? -1.086 21.266 -10.732 1.00 91.12 475 TYR A N 1
ATOM 3815 C CA . TYR A 1 475 ? -0.250 22.133 -9.912 1.00 91.12 475 TYR A CA 1
ATOM 3816 C C . TYR A 1 475 ? 0.535 23.124 -10.771 1.00 91.12 475 TYR A C 1
ATOM 3818 O O . TYR A 1 475 ? 1.048 22.789 -11.838 1.00 91.12 475 TYR A O 1
ATOM 3826 N N . LYS A 1 476 ? 0.659 24.366 -10.292 1.00 93.62 476 LYS A N 1
ATOM 3827 C CA . LYS A 1 476 ? 1.448 25.410 -10.957 1.00 93.62 476 LYS A CA 1
ATOM 3828 C C . LYS A 1 476 ? 2.812 25.547 -10.289 1.00 93.62 476 LYS A C 1
ATOM 3830 O O . LYS A 1 476 ? 2.981 26.332 -9.353 1.00 93.62 476 LYS A O 1
ATOM 3835 N N . ALA A 1 477 ? 3.785 24.801 -10.801 1.00 91.31 477 ALA A N 1
ATOM 3836 C CA . ALA A 1 477 ? 5.155 24.817 -10.315 1.00 91.31 477 ALA A CA 1
ATOM 3837 C C . ALA A 1 477 ? 5.852 26.149 -10.633 1.00 91.31 477 ALA A C 1
ATOM 3839 O O . ALA A 1 477 ? 5.580 26.800 -11.642 1.00 91.31 477 ALA A O 1
ATOM 3840 N N . THR A 1 478 ? 6.765 26.559 -9.752 1.00 92.94 478 THR A N 1
ATOM 3841 C CA . THR A 1 478 ? 7.723 27.640 -10.019 1.00 92.94 478 THR A CA 1
ATOM 3842 C C . THR A 1 478 ? 9.109 27.019 -10.089 1.00 92.94 478 THR A C 1
ATOM 3844 O O . THR A 1 478 ? 9.591 26.482 -9.094 1.00 92.94 478 THR A O 1
ATOM 3847 N N . PHE A 1 479 ? 9.728 27.067 -11.263 1.00 93.06 479 PHE A N 1
ATOM 3848 C CA . PHE A 1 479 ? 11.058 26.522 -11.501 1.00 93.06 479 PHE A CA 1
ATOM 3849 C C . PHE A 1 479 ? 12.156 27.372 -10.851 1.00 93.06 479 PHE A C 1
ATOM 3851 O O . PHE A 1 479 ? 11.928 28.510 -10.424 1.00 93.06 479 PHE A O 1
ATOM 3858 N N . LYS A 1 480 ? 13.380 26.835 -10.801 1.00 88.69 480 LYS A N 1
ATOM 3859 C CA . LYS A 1 480 ? 14.550 27.533 -10.240 1.00 88.69 480 LYS A CA 1
ATOM 3860 C C . LYS A 1 480 ? 14.904 28.789 -11.042 1.00 88.69 480 LYS A C 1
ATOM 3862 O O . LYS A 1 480 ? 15.267 29.802 -10.443 1.00 88.69 480 LYS A O 1
ATOM 3867 N N . ASN A 1 481 ? 14.691 28.777 -12.359 1.00 91.19 481 ASN A N 1
ATOM 3868 C CA . ASN A 1 481 ? 14.816 29.951 -13.231 1.00 91.19 481 ASN A CA 1
ATOM 3869 C C . ASN A 1 481 ? 13.658 30.971 -13.088 1.00 91.19 481 ASN A C 1
ATOM 3871 O O . ASN A 1 481 ? 13.622 31.979 -13.793 1.00 91.19 481 ASN A O 1
ATOM 3875 N N . LYS A 1 482 ? 12.733 30.757 -12.136 1.00 92.25 482 LYS A N 1
ATOM 3876 C CA . LYS A 1 482 ? 11.553 31.589 -11.818 1.00 92.25 482 LYS A CA 1
ATOM 3877 C C . LYS A 1 482 ? 10.422 31.541 -12.847 1.00 92.25 482 LYS A C 1
ATOM 3879 O O . LYS A 1 482 ? 9.414 32.229 -12.649 1.00 92.25 482 LYS A O 1
ATOM 3884 N N . GLN A 1 483 ? 10.544 30.746 -13.907 1.00 92.94 483 GLN A N 1
ATOM 3885 C CA . GLN A 1 483 ? 9.421 30.485 -14.799 1.00 92.94 483 GLN A CA 1
ATOM 3886 C C . GLN A 1 483 ? 8.355 29.663 -14.071 1.00 92.94 483 GLN A C 1
ATOM 3888 O O . GLN A 1 483 ? 8.637 28.929 -13.121 1.00 92.94 483 GLN A O 1
ATOM 3893 N N . LYS A 1 484 ? 7.099 29.837 -14.482 1.00 93.62 484 LYS A N 1
ATOM 3894 C CA . LYS A 1 484 ? 5.969 29.094 -13.926 1.00 93.62 484 LYS A CA 1
ATOM 3895 C C . LYS A 1 484 ? 5.368 28.231 -15.013 1.00 93.62 484 LYS A C 1
ATOM 3897 O O . LYS A 1 484 ? 4.953 28.776 -16.031 1.00 93.62 484 LYS A O 1
ATOM 3902 N N . SER A 1 485 ? 5.247 26.941 -14.744 1.00 94.00 485 SER A N 1
ATOM 3903 C CA . SER A 1 485 ? 4.630 25.975 -15.647 1.00 94.00 485 SER A CA 1
ATOM 3904 C C . SER A 1 485 ? 3.617 25.123 -14.888 1.00 94.00 485 SER A C 1
ATOM 3906 O O . SER A 1 485 ? 3.715 24.965 -13.667 1.00 94.00 485 SER A O 1
ATOM 3908 N N . SER A 1 486 ? 2.588 24.657 -15.591 1.00 93.81 486 SER A N 1
ATOM 3909 C CA . SER A 1 486 ? 1.532 23.835 -14.997 1.00 93.81 486 SER A CA 1
ATOM 3910 C C . SER A 1 486 ? 1.782 22.377 -15.341 1.00 93.81 486 SER A C 1
ATOM 3912 O O . SER A 1 486 ? 2.065 22.064 -16.488 1.00 93.81 486 SER A O 1
ATOM 3914 N N . VAL A 1 487 ? 1.634 21.503 -14.356 1.00 94.44 487 VAL A N 1
ATOM 3915 C CA . VAL A 1 487 ? 1.738 20.053 -14.513 1.00 94.44 487 VAL A CA 1
ATOM 3916 C C . VAL A 1 487 ? 0.480 19.398 -13.986 1.00 94.44 487 VAL A C 1
ATOM 3918 O O . VAL A 1 487 ? -0.135 19.903 -13.045 1.00 94.44 487 VAL A O 1
ATOM 3921 N N . THR A 1 488 ? 0.109 18.281 -14.595 1.00 94.50 488 THR A N 1
ATOM 3922 C CA . THR A 1 488 ? -0.968 17.427 -14.105 1.00 94.50 488 THR A CA 1
ATOM 3923 C C . THR A 1 488 ? -0.381 16.096 -13.659 1.00 94.50 488 THR A C 1
ATOM 3925 O O . THR A 1 488 ? 0.480 15.534 -14.331 1.00 94.50 488 THR A O 1
ATOM 3928 N N . TRP A 1 489 ? -0.847 15.610 -12.518 1.00 94.94 489 TRP A N 1
ATOM 3929 C CA . TRP A 1 489 ? -0.614 14.264 -12.020 1.00 94.94 489 TRP A CA 1
ATOM 3930 C C . TRP A 1 489 ? -1.887 13.457 -12.205 1.00 94.94 489 TRP A C 1
ATOM 3932 O O . TRP A 1 489 ? -2.969 13.962 -11.912 1.00 94.94 489 TRP A O 1
ATOM 3942 N N . TYR A 1 490 ? -1.759 12.226 -12.683 1.00 94.44 490 TYR A N 1
ATOM 3943 C CA . TYR A 1 490 ? -2.877 11.308 -12.876 1.00 94.44 490 TYR A CA 1
ATOM 3944 C C . TYR A 1 490 ? -2.747 10.135 -11.915 1.00 94.44 490 TYR A C 1
ATOM 3946 O O . TYR A 1 490 ? -1.678 9.526 -11.833 1.00 94.44 490 TYR A O 1
ATOM 3954 N N . GLN A 1 491 ? -3.836 9.813 -11.222 1.00 93.81 491 GLN A N 1
ATOM 3955 C CA . GLN A 1 491 ? -3.929 8.618 -10.396 1.00 93.81 491 GLN A CA 1
ATOM 3956 C C . GLN A 1 491 ? -4.499 7.478 -11.231 1.00 93.81 491 GLN A C 1
ATOM 3958 O O . GLN A 1 491 ? -5.616 7.570 -11.744 1.00 93.81 491 GLN A O 1
ATOM 3963 N N . PHE A 1 492 ? -3.735 6.400 -11.342 1.00 94.81 492 PHE A N 1
ATOM 3964 C CA . PHE A 1 492 ? -4.178 5.145 -11.926 1.00 94.81 492 PHE A CA 1
ATOM 3965 C C . PHE A 1 492 ? -4.468 4.148 -10.817 1.00 94.81 492 PHE A C 1
ATOM 3967 O O . PHE A 1 492 ? -3.646 3.972 -9.921 1.00 94.81 492 PHE A O 1
ATOM 3974 N N . LYS A 1 493 ? -5.602 3.456 -10.914 1.00 92.62 493 LYS A N 1
ATOM 3975 C CA . LYS A 1 493 ? -6.007 2.402 -9.984 1.00 92.62 493 LYS A CA 1
ATOM 3976 C C . LYS A 1 493 ? -6.499 1.185 -10.759 1.00 92.62 493 LYS A C 1
ATOM 3978 O O . LYS A 1 493 ? -7.632 1.145 -11.236 1.00 92.62 493 LYS A O 1
ATOM 3983 N N . ILE A 1 494 ? -5.627 0.190 -10.909 1.00 94.62 494 ILE A N 1
ATOM 3984 C CA . ILE A 1 494 ? -5.864 -1.016 -11.711 1.00 94.62 494 ILE A CA 1
ATOM 3985 C C . ILE A 1 494 ? -6.361 -2.143 -10.795 1.00 94.62 494 ILE A C 1
ATOM 3987 O O . ILE A 1 494 ? -5.577 -2.628 -9.977 1.00 94.62 494 ILE A O 1
ATOM 3991 N N . PRO A 1 495 ? -7.619 -2.608 -10.917 1.00 92.44 495 PRO A N 1
ATOM 3992 C CA . PRO A 1 495 ? -8.117 -3.731 -10.125 1.00 92.44 495 PRO A CA 1
ATOM 3993 C C . PRO A 1 495 ? -7.459 -5.037 -10.575 1.00 92.44 495 PRO A C 1
ATOM 3995 O O . PRO A 1 495 ? -7.589 -5.413 -11.742 1.00 92.44 495 PRO A O 1
ATOM 3998 N N . ILE A 1 496 ? -6.816 -5.772 -9.662 1.00 93.62 496 ILE A N 1
ATOM 3999 C CA . ILE A 1 496 ? -6.071 -6.989 -10.035 1.00 93.62 496 ILE A CA 1
ATOM 4000 C C . ILE A 1 496 ? -6.990 -8.080 -10.609 1.00 93.62 496 ILE A C 1
ATOM 4002 O O . ILE A 1 496 ? -6.614 -8.852 -11.479 1.00 93.62 496 ILE A O 1
ATOM 4006 N N . GLN A 1 497 ? -8.257 -8.120 -10.200 1.00 89.88 497 GLN A N 1
ATOM 4007 C CA . GLN A 1 497 ? -9.199 -9.108 -10.731 1.00 89.88 497 GLN A CA 1
ATOM 4008 C C . GLN A 1 497 ? -9.611 -8.826 -12.189 1.00 89.88 497 GLN A C 1
ATOM 4010 O O . GLN A 1 497 ? -10.065 -9.737 -12.879 1.00 89.88 497 GLN A O 1
ATOM 4015 N N . LYS A 1 498 ? -9.442 -7.588 -12.681 1.00 90.12 498 LYS A N 1
ATOM 4016 C CA . LYS A 1 498 ? -9.793 -7.165 -14.048 1.00 90.12 498 LYS A CA 1
ATOM 4017 C C . LYS A 1 498 ? -8.559 -7.155 -14.957 1.00 90.12 498 LYS A C 1
ATOM 4019 O O . LYS A 1 498 ? -8.183 -6.121 -15.504 1.00 90.12 498 LYS A O 1
ATOM 4024 N N . TYR A 1 499 ? -7.912 -8.308 -15.102 1.00 93.31 499 TYR A N 1
ATOM 4025 C CA . TYR A 1 499 ? -6.783 -8.468 -16.020 1.00 93.31 499 TYR A CA 1
ATOM 4026 C C . TYR A 1 499 ? -7.238 -8.484 -17.487 1.00 93.31 499 TYR A C 1
ATOM 4028 O O . TYR A 1 499 ? -8.344 -8.916 -17.808 1.00 93.31 499 TYR A O 1
ATOM 4036 N N . MET A 1 500 ? -6.367 -8.014 -18.384 1.00 93.81 500 MET A N 1
ATOM 4037 C CA . MET A 1 500 ? -6.596 -8.028 -19.832 1.00 93.81 500 MET A CA 1
ATOM 4038 C C . MET A 1 500 ? -6.523 -9.453 -20.379 1.00 93.81 500 MET A C 1
ATOM 4040 O O . MET A 1 500 ? -7.419 -9.888 -21.092 1.00 93.81 500 MET A O 1
ATOM 4044 N N . ASP A 1 501 ? -5.454 -10.164 -20.025 1.00 95.00 501 ASP A N 1
ATOM 4045 C CA . ASP A 1 501 ? -5.177 -11.521 -20.483 1.00 95.00 501 ASP A CA 1
ATOM 4046 C C . ASP A 1 501 ? -4.422 -12.308 -19.406 1.00 95.00 501 ASP A C 1
ATOM 4048 O O . ASP A 1 501 ? -3.840 -11.747 -18.470 1.00 95.00 501 ASP A O 1
ATOM 4052 N N . LYS A 1 502 ? -4.440 -13.634 -19.551 1.00 95.56 502 LYS A N 1
ATOM 4053 C CA . LYS A 1 502 ? -3.750 -14.579 -18.673 1.00 95.56 502 LYS A CA 1
ATOM 4054 C C . LYS A 1 502 ? -2.839 -15.482 -19.490 1.00 95.56 502 LYS A C 1
ATOM 4056 O O . LYS A 1 502 ? -3.289 -16.120 -20.441 1.00 95.56 502 LYS A O 1
ATOM 4061 N N . PHE A 1 503 ? -1.592 -15.605 -19.054 1.00 95.75 503 PHE A N 1
ATOM 4062 C CA . PHE A 1 503 ? -0.576 -16.432 -19.693 1.00 95.75 503 PHE A CA 1
ATOM 4063 C C . PHE A 1 503 ? -0.123 -17.540 -18.739 1.00 95.75 503 PHE A C 1
ATOM 4065 O O . PHE A 1 503 ? 0.073 -17.312 -17.547 1.00 95.75 503 PHE A O 1
ATOM 4072 N N . GLY A 1 504 ? 0.020 -18.760 -19.256 1.00 92.94 504 GLY A N 1
ATOM 4073 C CA . GLY A 1 504 ? 0.430 -19.929 -18.475 1.00 92.94 504 GLY A CA 1
ATOM 4074 C C . GLY A 1 504 ? -0.659 -20.509 -17.556 1.00 92.94 504 GLY A C 1
ATOM 4075 O O . GLY A 1 504 ? -1.811 -20.065 -17.559 1.00 92.94 504 GLY A O 1
ATOM 4076 N N . PRO A 1 505 ? -0.325 -21.548 -16.767 1.00 93.94 505 PRO A N 1
ATOM 4077 C CA . PRO A 1 505 ? -1.279 -22.296 -15.944 1.00 93.94 505 PRO A CA 1
ATOM 4078 C C . PRO A 1 505 ? -1.633 -21.619 -14.603 1.00 93.94 505 PRO A C 1
ATOM 4080 O O . PRO A 1 505 ? -1.965 -22.314 -13.644 1.00 93.94 505 PRO A O 1
ATOM 4083 N N . ILE A 1 506 ? -1.596 -20.286 -14.511 1.00 93.75 506 ILE A N 1
ATOM 4084 C CA . ILE A 1 506 ? -2.031 -19.553 -13.311 1.00 93.75 506 ILE A CA 1
ATOM 4085 C C . ILE A 1 506 ? -3.564 -19.574 -13.203 1.00 93.75 506 ILE A C 1
ATOM 4087 O O . ILE A 1 506 ? -4.263 -19.540 -14.218 1.00 93.75 506 ILE A O 1
ATOM 4091 N N . GLN A 1 507 ? -4.111 -19.709 -11.996 1.00 91.56 507 GLN A N 1
ATOM 4092 C CA . GLN A 1 507 ? -5.566 -19.804 -11.777 1.00 91.56 507 GLN A CA 1
ATOM 4093 C C . GLN A 1 507 ? -6.087 -18.706 -10.863 1.00 91.56 507 GLN A C 1
ATOM 4095 O O . GLN A 1 507 ? -7.172 -18.187 -11.102 1.00 91.56 507 GLN A O 1
ATOM 4100 N N . ASP A 1 508 ? -5.312 -18.374 -9.839 1.00 92.56 508 ASP A N 1
ATOM 4101 C CA . ASP A 1 508 ? -5.716 -17.505 -8.751 1.00 92.56 508 ASP A CA 1
ATOM 4102 C C . ASP A 1 508 ? -4.534 -16.633 -8.290 1.00 92.56 508 ASP A C 1
ATOM 4104 O O . ASP A 1 508 ? -3.442 -16.696 -8.868 1.00 92.56 508 ASP A O 1
ATOM 4108 N N . PHE A 1 509 ? -4.761 -15.785 -7.286 1.00 94.88 509 PHE A N 1
ATOM 4109 C CA . PHE A 1 509 ? -3.773 -14.812 -6.810 1.00 94.88 509 PHE A CA 1
ATOM 4110 C C . PHE A 1 509 ? -3.021 -15.286 -5.552 1.00 94.88 509 PHE A C 1
ATOM 4112 O O . PHE A 1 509 ? -2.407 -14.486 -4.849 1.00 94.88 509 PHE A O 1
ATOM 4119 N N . LYS A 1 510 ? -3.025 -16.593 -5.256 1.00 94.38 510 LYS A N 1
ATOM 4120 C CA . LYS A 1 510 ? -2.374 -17.143 -4.049 1.00 94.38 510 LYS A CA 1
ATOM 4121 C C . LYS A 1 510 ? -0.859 -17.286 -4.164 1.00 94.38 510 LYS A C 1
ATOM 4123 O O . LYS A 1 510 ? -0.183 -17.509 -3.162 1.00 94.38 510 LYS A O 1
ATOM 4128 N N . SER A 1 511 ? -0.322 -17.248 -5.383 1.00 92.69 511 SER A N 1
ATOM 4129 C CA . SER A 1 511 ? 1.110 -17.419 -5.640 1.00 92.69 511 SER A CA 1
ATOM 4130 C C . SER A 1 511 ? 1.598 -16.450 -6.713 1.00 92.69 511 SER A C 1
ATOM 4132 O O . SER A 1 511 ? 1.932 -16.835 -7.832 1.00 92.69 511 SER A O 1
ATOM 4134 N N . ILE A 1 512 ? 1.615 -15.170 -6.355 1.00 96.00 512 ILE A N 1
ATOM 4135 C CA . ILE A 1 512 ? 2.238 -14.098 -7.131 1.00 96.00 512 ILE A CA 1
ATOM 4136 C C . ILE A 1 512 ? 3.647 -13.905 -6.578 1.00 96.00 512 ILE A C 1
ATOM 4138 O O . ILE A 1 512 ? 3.788 -13.603 -5.406 1.00 96.00 512 ILE A O 1
ATOM 4142 N N . ARG A 1 513 ? 4.697 -14.115 -7.374 1.00 94.94 513 ARG A N 1
ATOM 4143 C CA . ARG A 1 513 ? 6.091 -13.983 -6.899 1.00 94.94 513 ARG A CA 1
ATOM 4144 C C . ARG A 1 513 ? 6.775 -12.726 -7.409 1.00 94.94 513 ARG A C 1
ATOM 4146 O O . ARG A 1 513 ? 7.609 -12.152 -6.718 1.00 94.94 513 ARG A O 1
ATOM 4153 N N . PHE A 1 514 ? 6.398 -12.289 -8.602 1.00 97.31 514 PHE A N 1
ATOM 4154 C CA . PHE A 1 514 ? 7.043 -11.193 -9.298 1.00 97.31 514 PHE A CA 1
ATOM 4155 C C . PHE A 1 514 ? 6.021 -10.234 -9.893 1.00 97.31 514 PHE A C 1
ATOM 4157 O O . PHE A 1 514 ? 4.904 -10.614 -10.270 1.00 97.31 514 PHE A O 1
ATOM 4164 N N . ILE A 1 515 ? 6.462 -8.987 -10.021 1.00 97.94 515 ILE A N 1
ATOM 4165 C CA . ILE A 1 515 ? 5.837 -7.973 -10.857 1.00 97.94 515 ILE A CA 1
ATOM 4166 C C . ILE A 1 515 ? 6.840 -7.539 -11.931 1.00 97.94 515 ILE A C 1
ATOM 4168 O O . ILE A 1 515 ? 7.987 -7.222 -11.618 1.00 97.94 515 ILE A O 1
ATOM 4172 N N . ARG A 1 516 ? 6.413 -7.524 -13.199 1.00 98.31 516 ARG A N 1
ATOM 4173 C CA . ARG A 1 516 ? 7.167 -6.951 -14.330 1.00 98.31 516 ARG A CA 1
ATOM 4174 C C . ARG A 1 516 ? 6.409 -5.760 -14.877 1.00 98.31 516 ARG A C 1
ATOM 4176 O O . ARG A 1 516 ? 5.210 -5.858 -15.125 1.00 98.31 516 ARG A O 1
ATOM 4183 N N . MET A 1 517 ? 7.117 -4.666 -15.096 1.00 98.12 517 MET A N 1
ATOM 4184 C CA . MET A 1 517 ? 6.613 -3.473 -15.753 1.00 98.12 517 MET A CA 1
ATOM 4185 C C . MET A 1 517 ? 7.382 -3.276 -17.053 1.00 98.12 517 MET A C 1
ATOM 4187 O O . MET A 1 517 ? 8.610 -3.311 -17.044 1.00 98.12 517 MET A O 1
ATOM 4191 N N . PHE A 1 518 ? 6.685 -3.084 -18.170 1.00 98.25 518 PHE A N 1
ATOM 4192 C CA . PHE A 1 518 ? 7.348 -2.885 -19.457 1.00 98.25 518 PHE A CA 1
ATOM 4193 C C . PHE A 1 518 ? 6.609 -1.906 -20.365 1.00 98.25 518 PHE A C 1
ATOM 4195 O O . PHE A 1 518 ? 5.389 -1.763 -20.286 1.00 98.25 518 PHE A O 1
ATOM 4202 N N . LEU A 1 519 ? 7.364 -1.238 -21.233 1.00 98.31 519 LEU A N 1
ATOM 4203 C CA . LEU A 1 519 ? 6.866 -0.288 -22.221 1.00 98.31 519 LEU A CA 1
ATOM 4204 C C . LEU A 1 519 ? 6.938 -0.900 -23.619 1.00 98.31 519 LEU A C 1
ATOM 4206 O O . LEU A 1 519 ? 7.895 -1.599 -23.949 1.00 98.31 519 LEU A O 1
ATOM 4210 N N . HIS A 1 520 ? 5.925 -0.629 -24.438 1.00 96.81 520 HIS A N 1
ATOM 4211 C CA . HIS A 1 520 ? 5.846 -1.064 -25.835 1.00 96.81 520 HIS A CA 1
ATOM 4212 C C . HIS A 1 520 ? 5.092 -0.030 -26.675 1.00 96.81 520 HIS A C 1
ATOM 4214 O O . HIS A 1 520 ? 4.333 0.778 -26.136 1.00 96.81 520 HIS A O 1
ATOM 4220 N N . ASN A 1 521 ? 5.249 -0.077 -28.001 1.00 96.31 521 ASN A N 1
ATOM 4221 C CA . ASN A 1 521 ? 4.475 0.741 -28.942 1.00 96.31 521 ASN A CA 1
ATOM 4222 C C . ASN A 1 521 ? 4.696 2.262 -28.811 1.00 96.31 521 ASN A C 1
ATOM 4224 O O . ASN A 1 521 ? 3.781 3.042 -29.077 1.00 96.31 521 ASN A O 1
ATOM 4228 N N . PHE A 1 522 ? 5.909 2.677 -28.436 1.00 95.94 522 PHE A N 1
ATOM 4229 C CA . PHE A 1 522 ? 6.350 4.076 -28.486 1.00 95.94 522 PHE A CA 1
ATOM 4230 C C . PHE A 1 522 ? 7.188 4.339 -29.744 1.00 95.94 522 PHE A C 1
ATOM 4232 O O . PHE A 1 522 ? 7.842 3.438 -30.266 1.00 95.94 522 PHE A O 1
ATOM 4239 N N . GLU A 1 523 ? 7.179 5.581 -30.224 1.00 94.19 523 GLU A N 1
ATOM 4240 C CA . GLU A 1 523 ? 8.048 6.045 -31.321 1.00 94.19 523 GLU A CA 1
ATOM 4241 C C . GLU A 1 523 ? 9.120 7.027 -30.853 1.00 94.19 523 GLU A C 1
ATOM 4243 O O . GLU A 1 523 ? 10.200 7.069 -31.435 1.00 94.19 523 GLU A O 1
ATOM 4248 N N . GLU A 1 524 ? 8.836 7.774 -29.788 1.00 93.06 524 GLU A N 1
ATOM 4249 C CA . GLU A 1 524 ? 9.693 8.830 -29.258 1.00 93.06 524 GLU A CA 1
ATOM 4250 C C . GLU A 1 524 ? 10.108 8.521 -27.818 1.00 93.06 524 GLU A C 1
ATOM 4252 O O . GLU A 1 524 ? 9.418 7.799 -27.085 1.00 93.06 524 GLU A O 1
ATOM 4257 N N . THR A 1 525 ? 11.244 9.085 -27.406 1.00 94.25 525 THR A N 1
ATOM 4258 C CA . THR A 1 525 ? 11.720 8.989 -26.026 1.00 94.25 525 THR A CA 1
ATOM 4259 C C . THR A 1 525 ? 10.674 9.549 -25.072 1.00 94.25 525 THR A C 1
ATOM 4261 O O . THR A 1 525 ? 10.188 10.662 -25.251 1.00 94.25 525 THR A O 1
ATOM 4264 N N . THR A 1 526 ? 10.322 8.774 -24.050 1.00 95.12 526 THR A N 1
ATOM 4265 C CA . THR A 1 526 ? 9.271 9.137 -23.094 1.00 95.12 526 THR A CA 1
ATOM 4266 C C . THR A 1 526 ? 9.773 8.964 -21.666 1.00 95.12 526 THR A C 1
ATOM 4268 O O . THR A 1 526 ? 10.373 7.940 -21.336 1.00 95.12 526 THR A O 1
ATOM 4271 N N . ILE A 1 527 ? 9.510 9.963 -20.819 1.00 96.50 527 ILE A N 1
ATOM 4272 C CA . ILE A 1 527 ? 9.890 9.969 -19.404 1.00 96.50 527 ILE A CA 1
ATOM 4273 C C . ILE A 1 527 ? 8.629 9.804 -18.556 1.00 96.50 527 ILE A C 1
ATOM 4275 O O . ILE A 1 527 ? 7.729 10.641 -18.588 1.00 96.50 527 ILE A O 1
ATOM 4279 N N . LEU A 1 528 ? 8.575 8.728 -17.778 1.00 97.50 528 LEU A N 1
ATOM 4280 C CA . LEU A 1 528 ? 7.504 8.444 -16.830 1.00 97.50 528 LEU A CA 1
ATOM 4281 C C . LEU A 1 528 ? 8.016 8.699 -15.415 1.00 97.50 528 LEU A C 1
ATOM 4283 O O . LEU A 1 528 ? 8.968 8.053 -14.991 1.00 97.50 528 LEU A O 1
ATOM 4287 N N . ARG A 1 529 ? 7.387 9.613 -14.672 1.00 97.12 529 ARG A N 1
ATOM 4288 C CA . ARG A 1 529 ? 7.750 9.898 -13.273 1.00 97.12 529 ARG A CA 1
ATOM 4289 C C . ARG A 1 529 ? 6.651 9.420 -12.343 1.00 97.12 529 ARG A C 1
ATOM 4291 O O . ARG A 1 529 ? 5.562 9.996 -12.336 1.00 97.12 529 ARG A O 1
ATOM 4298 N N . PHE A 1 530 ? 6.937 8.381 -11.565 1.00 98.00 530 PHE A N 1
ATOM 4299 C CA . PHE A 1 530 ? 6.013 7.816 -10.588 1.00 98.00 530 PHE A CA 1
ATOM 4300 C C . PHE A 1 530 ? 6.184 8.525 -9.240 1.00 98.00 530 PHE A C 1
ATOM 4302 O O . PHE A 1 530 ? 7.192 8.350 -8.552 1.00 98.00 530 PHE A O 1
ATOM 4309 N N . GLY A 1 531 ? 5.191 9.331 -8.860 1.00 94.94 531 GLY A N 1
ATOM 4310 C CA . GLY A 1 531 ? 5.084 9.963 -7.543 1.00 94.94 531 GLY A CA 1
ATOM 4311 C C . GLY A 1 531 ? 4.754 8.946 -6.451 1.00 94.94 531 GLY A C 1
ATOM 4312 O O . GLY A 1 531 ? 5.299 9.013 -5.348 1.00 94.94 531 GLY A O 1
ATOM 4313 N N . SER A 1 532 ? 3.949 7.943 -6.796 1.00 95.19 532 SER A N 1
ATOM 4314 C CA . SER A 1 532 ? 3.680 6.741 -6.004 1.00 95.19 532 SER A CA 1
ATOM 4315 C C . SER A 1 532 ? 3.611 5.524 -6.936 1.00 95.19 532 SER A C 1
ATOM 4317 O O . SER A 1 532 ? 3.420 5.695 -8.141 1.00 95.19 532 SER A O 1
ATOM 4319 N N . LEU A 1 533 ? 3.817 4.321 -6.406 1.00 96.94 533 LEU A N 1
ATOM 4320 C CA . LEU A 1 533 ? 3.598 3.053 -7.105 1.00 96.94 533 LEU A CA 1
ATOM 4321 C C . LEU A 1 533 ? 3.441 1.978 -6.041 1.00 96.94 533 LEU A C 1
ATOM 4323 O O . LEU A 1 533 ? 4.426 1.575 -5.433 1.00 96.94 533 LEU A O 1
ATOM 4327 N N . ASP A 1 534 ? 2.215 1.533 -5.819 1.00 95.62 534 ASP A N 1
ATOM 4328 C CA . ASP A 1 534 ? 1.831 0.797 -4.626 1.00 95.62 534 ASP A CA 1
ATOM 4329 C C . ASP A 1 534 ? 0.918 -0.387 -4.961 1.00 95.62 534 ASP A C 1
ATOM 4331 O O . ASP A 1 534 ? 0.090 -0.331 -5.874 1.00 95.62 534 ASP A O 1
ATOM 4335 N N . LEU A 1 535 ? 1.029 -1.462 -4.178 1.00 95.56 535 LEU A N 1
ATOM 4336 C CA . LEU A 1 535 ? -0.041 -2.455 -4.071 1.00 95.56 535 LEU A CA 1
ATOM 4337 C C . LEU A 1 535 ? -0.957 -2.046 -2.924 1.00 95.56 535 LEU A C 1
ATOM 4339 O O . LEU A 1 535 ? -0.512 -1.972 -1.778 1.00 95.56 535 LEU A O 1
ATOM 4343 N N . ILE A 1 536 ? -2.226 -1.793 -3.229 1.00 91.94 536 ILE A N 1
ATOM 4344 C CA . ILE A 1 536 ? -3.225 -1.406 -2.233 1.00 91.94 536 ILE A CA 1
ATOM 4345 C C . ILE A 1 536 ? -3.959 -2.649 -1.761 1.00 91.94 536 ILE A C 1
ATOM 4347 O O . ILE A 1 536 ? -4.518 -3.399 -2.569 1.00 91.94 536 ILE A O 1
ATOM 4351 N N . ARG A 1 537 ? -3.979 -2.843 -0.445 1.00 89.31 537 ARG A N 1
ATOM 4352 C CA . ARG A 1 537 ? -4.780 -3.868 0.220 1.00 89.31 537 ARG A CA 1
ATOM 4353 C C . ARG A 1 537 ? -5.771 -3.240 1.189 1.00 89.31 537 ARG A C 1
ATOM 4355 O O . ARG A 1 537 ? -5.471 -2.204 1.788 1.00 89.31 537 ARG A O 1
ATOM 4362 N N . SER A 1 538 ? -6.906 -3.907 1.378 1.00 85.75 538 SER A N 1
ATOM 4363 C CA . SER A 1 538 ? -7.914 -3.506 2.360 1.00 85.75 538 SER A CA 1
ATOM 4364 C C . SER A 1 538 ? -8.034 -4.518 3.493 1.00 85.75 538 SER A C 1
ATOM 4366 O O . SER A 1 538 ? -7.934 -5.724 3.273 1.00 85.75 538 SER A O 1
ATOM 4368 N N . GLU A 1 539 ? -8.273 -4.059 4.718 1.00 87.62 539 GLU A N 1
ATOM 4369 C CA . GLU A 1 539 ? -8.664 -4.958 5.813 1.00 87.62 539 GLU A CA 1
ATOM 4370 C C . GLU A 1 539 ? -10.112 -5.452 5.684 1.00 87.62 539 GLU A C 1
ATOM 4372 O O . GLU A 1 539 ? -10.466 -6.509 6.220 1.00 87.62 539 GLU A O 1
ATOM 4377 N N . TRP A 1 540 ? -10.937 -4.713 4.943 1.00 91.12 540 TRP A N 1
ATOM 4378 C CA . TRP A 1 540 ? -12.337 -5.019 4.696 1.00 91.12 540 TRP A CA 1
ATOM 4379 C C . TRP A 1 540 ? -12.491 -5.759 3.370 1.00 91.12 540 TRP A C 1
ATOM 4381 O O . TRP A 1 540 ? -11.984 -5.335 2.339 1.00 91.12 540 TRP A O 1
ATOM 4391 N N . ARG A 1 541 ? -13.211 -6.882 3.388 1.00 89.62 541 ARG A N 1
ATOM 4392 C CA . ARG A 1 541 ? -13.420 -7.734 2.209 1.00 89.62 541 ARG A CA 1
ATOM 4393 C C . ARG A 1 541 ? -14.837 -7.591 1.688 1.00 89.62 541 ARG A C 1
ATOM 4395 O O . ARG A 1 541 ? -15.777 -7.580 2.481 1.00 89.62 541 ARG A O 1
ATOM 4402 N N . LYS A 1 542 ? -15.018 -7.562 0.367 1.00 89.94 542 LYS A N 1
ATOM 4403 C CA . LYS A 1 542 ? -16.351 -7.606 -0.255 1.00 89.94 542 LYS A CA 1
ATOM 4404 C C . LYS A 1 542 ? -17.054 -8.928 0.058 1.00 89.94 542 LYS A C 1
ATOM 4406 O O . LYS A 1 542 ? -16.453 -10.001 0.008 1.00 89.94 542 LYS A O 1
ATOM 4411 N N . TYR A 1 543 ? -18.336 -8.856 0.403 1.00 90.88 543 TYR A N 1
ATOM 4412 C CA . TYR A 1 543 ? -19.175 -10.029 0.617 1.00 90.88 543 TYR A CA 1
ATOM 4413 C C . TYR A 1 543 ? -19.889 -10.418 -0.682 1.00 90.88 543 TYR A C 1
ATOM 4415 O O . TYR A 1 543 ? -20.821 -9.741 -1.105 1.00 90.88 543 TYR A O 1
ATOM 4423 N N . GLU A 1 544 ? -19.470 -11.530 -1.288 1.00 87.06 544 GLU A N 1
ATOM 4424 C CA . GLU A 1 544 ? -19.900 -11.960 -2.634 1.00 87.06 544 GLU A CA 1
ATOM 4425 C C . GLU A 1 544 ? -21.206 -12.787 -2.659 1.00 87.06 544 GLU A C 1
ATOM 4427 O O . GLU A 1 544 ? -21.751 -13.097 -3.723 1.00 87.06 544 GLU A O 1
ATOM 4432 N N . LEU A 1 545 ? -21.719 -13.197 -1.492 1.00 86.75 545 LEU A N 1
ATOM 4433 C CA . LEU A 1 545 ? -22.937 -14.011 -1.401 1.00 86.75 545 LEU A CA 1
ATOM 4434 C C . LEU A 1 545 ? -24.194 -13.146 -1.292 1.00 86.75 545 LEU A C 1
ATOM 4436 O O . LEU A 1 545 ? -24.162 -12.001 -0.841 1.00 86.75 545 LEU A O 1
ATOM 4440 N N . ASN A 1 546 ? -25.319 -13.716 -1.716 1.00 83.31 546 ASN A N 1
ATOM 4441 C CA . ASN A 1 546 ? -26.600 -13.025 -1.800 1.00 83.31 546 ASN A CA 1
ATOM 4442 C C . ASN A 1 546 ? -27.105 -12.513 -0.427 1.00 83.31 546 ASN A C 1
ATOM 4444 O O . ASN A 1 546 ? -27.139 -13.262 0.554 1.00 83.31 546 ASN A O 1
ATOM 4448 N N . LEU A 1 547 ? -27.528 -11.242 -0.384 1.00 84.62 547 LEU A N 1
ATOM 4449 C CA . LEU A 1 547 ? -28.094 -10.557 0.788 1.00 84.62 547 LEU A CA 1
ATOM 4450 C C . LEU A 1 547 ? -29.526 -10.029 0.552 1.00 84.62 547 LEU A C 1
ATOM 4452 O O . LEU A 1 547 ? -30.012 -9.209 1.330 1.00 84.62 547 LEU A O 1
ATOM 4456 N N . VAL A 1 548 ? -30.213 -10.506 -0.491 1.00 81.31 548 VAL A N 1
ATOM 4457 C CA . VAL A 1 548 ? -31.593 -10.125 -0.819 1.00 81.31 548 VAL A CA 1
ATOM 4458 C C . VAL A 1 548 ? -32.528 -10.476 0.332 1.00 81.31 548 VAL A C 1
ATOM 4460 O O . VAL A 1 548 ? -32.568 -11.618 0.806 1.00 81.31 548 VAL A O 1
ATOM 4463 N N . GLU A 1 549 ? -33.335 -9.502 0.743 1.00 75.44 549 GLU A N 1
ATOM 4464 C CA . GLU A 1 549 ? -34.192 -9.609 1.914 1.00 75.44 549 GLU A CA 1
ATOM 4465 C C . GLU A 1 549 ? -35.141 -10.818 1.840 1.00 75.44 549 GLU A C 1
ATOM 4467 O O . GLU A 1 549 ? -36.067 -10.882 1.031 1.00 75.44 549 GLU A O 1
ATOM 4472 N N . GLY A 1 550 ? -35.005 -11.751 2.786 1.00 66.56 550 GLY A N 1
ATOM 4473 C CA . GLY A 1 550 ? -35.808 -12.986 2.843 1.00 66.56 550 GLY A CA 1
ATOM 4474 C C . GLY A 1 550 ? -35.210 -14.197 2.117 1.00 66.56 550 GLY A C 1
ATOM 4475 O O . GLY A 1 550 ? -35.716 -15.300 2.302 1.00 66.56 550 GLY A O 1
ATOM 4476 N N . ASN A 1 551 ? -34.116 -14.011 1.375 1.00 65.00 551 ASN A N 1
ATOM 4477 C CA . ASN A 1 551 ? -33.262 -15.078 0.838 1.00 65.00 551 ASN A CA 1
ATOM 4478 C C . ASN A 1 551 ? -31.859 -15.083 1.480 1.00 65.00 551 ASN A C 1
ATOM 4480 O O . ASN A 1 551 ? -30.978 -15.834 1.054 1.00 65.00 551 ASN A O 1
ATOM 4484 N N . GLU A 1 552 ? -31.664 -14.265 2.517 1.00 64.06 552 GLU A N 1
ATOM 4485 C CA . GLU A 1 552 ? -30.442 -14.174 3.315 1.00 64.06 552 GLU A CA 1
ATOM 4486 C C . GLU A 1 552 ? -30.049 -15.566 3.851 1.00 64.06 552 GLU A C 1
ATOM 4488 O O . GLU A 1 552 ? -30.800 -16.200 4.593 1.00 64.06 552 GLU A O 1
ATOM 4493 N N . GLY A 1 553 ? -28.876 -16.065 3.446 1.00 57.53 553 GLY A N 1
ATOM 4494 C CA . GLY A 1 553 ? -28.350 -17.374 3.864 1.00 57.53 553 GLY A CA 1
ATOM 4495 C C . GLY A 1 553 ? -28.442 -18.495 2.825 1.00 57.53 553 GLY A C 1
ATOM 4496 O O . GLY A 1 553 ? -27.961 -19.601 3.080 1.00 57.53 553 GLY A O 1
ATOM 4497 N N . LEU A 1 554 ? -28.991 -18.230 1.638 1.00 62.41 554 LEU A N 1
ATOM 4498 C CA . LEU A 1 554 ? -28.809 -19.116 0.491 1.00 62.41 554 LEU A CA 1
ATOM 4499 C C . LEU A 1 554 ? -27.425 -18.878 -0.132 1.00 62.41 554 LEU A C 1
ATOM 4501 O O . LEU A 1 554 ? -27.091 -17.759 -0.508 1.00 62.41 554 LEU A O 1
ATOM 4505 N N . ALA A 1 555 ? -26.622 -19.936 -0.268 1.00 64.50 555 ALA A N 1
ATOM 4506 C CA . ALA A 1 555 ? -25.266 -19.875 -0.822 1.00 64.50 555 ALA A CA 1
ATOM 4507 C C . ALA A 1 555 ? -25.258 -19.782 -2.363 1.00 64.50 555 ALA A C 1
ATOM 4509 O O . ALA A 1 555 ? -24.622 -20.590 -3.039 1.00 64.50 555 ALA A O 1
ATOM 4510 N N . TYR A 1 556 ? -26.000 -18.824 -2.917 1.00 71.50 556 TYR A N 1
ATOM 4511 C CA . TYR A 1 556 ? -25.926 -18.461 -4.330 1.00 71.50 556 TYR A CA 1
ATOM 4512 C C . TYR A 1 556 ? -25.162 -17.134 -4.481 1.00 71.50 556 TYR A C 1
ATOM 4514 O O . TYR A 1 556 ? -25.238 -16.295 -3.576 1.00 71.50 556 TYR A O 1
ATOM 4522 N N . PRO A 1 557 ? -24.431 -16.936 -5.594 1.00 71.88 557 PRO A N 1
ATOM 4523 C CA . PRO A 1 557 ? -23.751 -15.673 -5.876 1.00 71.88 557 PRO A CA 1
ATOM 4524 C C . PRO A 1 557 ? -24.727 -14.489 -5.889 1.00 71.88 557 PRO A C 1
ATOM 4526 O O . PRO A 1 557 ? -25.918 -14.666 -6.179 1.00 71.88 557 PRO A O 1
ATOM 4529 N N . GLN A 1 558 ? -24.229 -13.287 -5.588 1.00 72.00 558 GLN A N 1
ATOM 4530 C CA . GLN A 1 558 ? -24.985 -12.055 -5.826 1.00 72.00 558 GLN A CA 1
ATOM 4531 C C . GLN A 1 558 ? -25.351 -11.888 -7.304 1.00 72.00 558 GLN A C 1
ATOM 4533 O O . GLN A 1 558 ? -24.723 -12.452 -8.199 1.00 72.00 558 GLN A O 1
ATOM 4538 N N . ASN A 1 559 ? -26.403 -11.108 -7.549 1.00 68.62 559 ASN A N 1
ATOM 4539 C CA . ASN A 1 559 ? -26.764 -10.709 -8.900 1.00 68.62 559 ASN A CA 1
ATOM 4540 C C . ASN A 1 559 ? -25.673 -9.778 -9.461 1.00 68.62 559 ASN A C 1
ATOM 4542 O O . ASN A 1 559 ? -25.305 -8.807 -8.804 1.00 68.62 559 ASN A O 1
ATOM 4546 N N . GLU A 1 560 ? -25.196 -10.051 -10.677 1.00 68.38 560 GLU A N 1
ATOM 4547 C CA . GLU A 1 560 ? -24.190 -9.234 -11.380 1.00 68.38 560 GLU A CA 1
ATOM 4548 C C . GLU A 1 560 ? -24.739 -7.876 -11.858 1.00 68.38 560 GLU A C 1
ATOM 4550 O O . GLU A 1 560 ? -24.020 -7.086 -12.464 1.00 68.38 560 GLU A O 1
ATOM 4555 N N . GLN A 1 561 ? -26.024 -7.596 -11.627 1.00 74.81 561 GLN A N 1
ATOM 4556 C CA . GLN A 1 561 ? -26.617 -6.303 -11.940 1.00 74.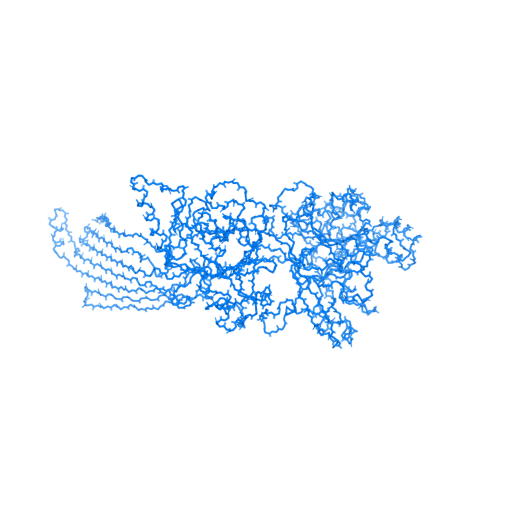81 561 GLN A CA 1
ATOM 4557 C C . GLN A 1 561 ? -26.089 -5.216 -10.989 1.00 74.81 561 GLN A C 1
ATOM 4559 O O . GLN A 1 561 ? -26.294 -5.296 -9.776 1.00 74.81 561 GLN A O 1
ATOM 4564 N N . GLY A 1 562 ? -25.445 -4.201 -11.570 1.00 80.44 562 GLY A N 1
ATOM 4565 C CA . GLY A 1 562 ? -24.862 -3.062 -10.860 1.00 80.44 562 GLY A CA 1
ATOM 4566 C C . GLY A 1 562 ? -23.365 -3.201 -10.572 1.00 80.44 562 GLY A C 1
ATOM 4567 O O . GLY A 1 562 ? -22.716 -4.155 -11.000 1.00 80.44 562 GLY A O 1
ATOM 4568 N N . SER A 1 563 ? -22.795 -2.230 -9.857 1.00 84.81 563 SER A N 1
ATOM 4569 C CA . SER A 1 563 ? -21.412 -2.294 -9.366 1.00 84.81 563 SER A CA 1
ATOM 4570 C C . SER A 1 563 ? -21.337 -2.000 -7.873 1.00 84.81 563 SER A C 1
ATOM 4572 O O . SER A 1 563 ? -22.137 -1.239 -7.329 1.00 84.81 563 SER A O 1
ATOM 4574 N N . PHE A 1 564 ? -20.372 -2.632 -7.206 1.00 89.88 564 PHE A N 1
ATOM 4575 C CA . PHE A 1 564 ? -20.070 -2.396 -5.801 1.00 89.88 564 PHE A CA 1
ATOM 4576 C C . PHE A 1 564 ? -18.569 -2.206 -5.621 1.00 89.88 564 PHE A C 1
ATOM 4578 O O . PHE A 1 564 ? -17.781 -3.146 -5.785 1.00 89.88 564 PHE A O 1
ATOM 4585 N N . ASP A 1 565 ? -18.183 -0.982 -5.284 1.00 85.56 565 ASP A N 1
ATOM 4586 C CA . ASP A 1 565 ? -16.797 -0.578 -5.107 1.00 85.56 565 ASP A CA 1
ATOM 4587 C C . ASP A 1 565 ? -16.540 -0.178 -3.655 1.00 85.56 565 ASP A C 1
ATOM 4589 O O . ASP A 1 565 ? -17.379 0.440 -2.998 1.00 85.56 565 ASP A O 1
ATOM 4593 N N . VAL A 1 566 ? -15.368 -0.575 -3.163 1.00 88.50 566 VAL A N 1
ATOM 4594 C CA . VAL A 1 566 ? -14.903 -0.302 -1.804 1.00 88.50 566 VAL A CA 1
ATOM 4595 C C . VAL A 1 566 ? -13.619 0.500 -1.922 1.00 88.50 566 VAL A C 1
ATOM 4597 O O . VAL A 1 566 ? -12.724 0.153 -2.697 1.00 88.50 566 VAL A O 1
ATOM 4600 N N . SER A 1 567 ? -13.546 1.605 -1.197 1.00 86.38 567 SER A N 1
ATOM 4601 C CA . SER A 1 567 ? -12.370 2.472 -1.159 1.00 86.38 567 SER A CA 1
ATOM 4602 C C . SER A 1 567 ? -12.275 3.177 0.190 1.00 86.38 567 SER A C 1
ATOM 4604 O O . SER A 1 567 ? -13.030 2.864 1.106 1.00 86.38 567 SER A O 1
ATOM 4606 N N . ALA A 1 568 ? -11.357 4.132 0.314 1.00 88.94 568 ALA A N 1
ATOM 4607 C CA . ALA A 1 568 ? -11.278 5.014 1.466 1.00 88.94 568 ALA A CA 1
ATOM 4608 C C . ALA A 1 568 ? -11.313 6.469 0.997 1.00 88.94 568 ALA A C 1
ATOM 4610 O O . ALA A 1 568 ? -10.850 6.768 -0.106 1.00 88.94 568 ALA A O 1
ATOM 4611 N N . VAL A 1 569 ? -11.859 7.345 1.834 1.00 89.12 569 VAL A N 1
ATOM 4612 C CA . VAL A 1 569 ? -11.705 8.800 1.722 1.00 89.12 569 VAL A CA 1
ATOM 4613 C C . VAL A 1 569 ? -10.990 9.304 2.956 1.00 89.12 569 VAL A C 1
ATOM 4615 O O . VAL A 1 569 ? -11.249 8.813 4.050 1.00 89.12 569 VAL A O 1
ATOM 4618 N N . ASN A 1 570 ? -10.086 10.259 2.789 1.00 88.06 570 ASN A N 1
ATOM 4619 C CA . ASN A 1 570 ? -9.268 10.762 3.881 1.00 88.06 570 ASN A CA 1
ATOM 4620 C C . ASN A 1 570 ? -9.108 12.286 3.851 1.00 88.06 570 ASN A C 1
ATOM 4622 O O . ASN A 1 570 ? -9.326 12.944 2.828 1.00 88.06 570 ASN A O 1
ATOM 4626 N N . ILE A 1 571 ? -8.732 12.859 4.995 1.00 85.88 571 ILE A N 1
ATOM 4627 C CA . ILE A 1 571 ? -8.606 14.313 5.162 1.00 85.88 571 ILE A CA 1
ATOM 4628 C C . ILE A 1 571 ? -7.431 14.905 4.374 1.00 85.88 571 ILE A C 1
ATOM 4630 O O . ILE A 1 571 ? -7.500 16.055 3.932 1.00 85.88 571 ILE A O 1
ATOM 4634 N N . GLU A 1 572 ? -6.366 14.134 4.152 1.00 82.31 572 GLU A N 1
ATOM 4635 C CA . GLU A 1 572 ? -5.159 14.612 3.471 1.00 82.31 572 GLU A CA 1
ATOM 4636 C C . GLU A 1 572 ? -5.321 14.708 1.941 1.00 82.31 572 GLU A C 1
ATOM 4638 O O . GLU A 1 572 ? -4.834 15.657 1.319 1.00 82.31 572 GLU A O 1
ATOM 4643 N N . GLU A 1 573 ? -6.060 13.781 1.337 1.00 78.19 573 GLU A N 1
ATOM 4644 C CA . GLU A 1 573 ? -6.204 13.619 -0.113 1.00 78.19 573 GLU A CA 1
ATOM 4645 C C . GLU A 1 573 ? -7.585 14.059 -0.612 1.00 78.19 573 GLU A C 1
ATOM 4647 O O . GLU A 1 573 ? -7.696 14.682 -1.665 1.00 78.19 573 GLU A O 1
ATOM 4652 N N . ASN A 1 574 ? -8.653 13.814 0.155 1.00 82.44 574 ASN A N 1
ATOM 4653 C CA . ASN A 1 574 ? -10.035 14.012 -0.300 1.00 82.44 574 ASN A CA 1
ATOM 4654 C C . ASN A 1 574 ? -10.724 15.249 0.305 1.00 82.44 574 ASN A C 1
ATOM 4656 O O . ASN A 1 574 ? -11.930 15.443 0.130 1.00 82.44 574 ASN A O 1
ATOM 4660 N N . GLY A 1 575 ? -9.964 16.157 0.928 1.00 79.44 575 GLY A N 1
ATOM 4661 C CA . GLY A 1 575 ? -10.462 17.456 1.410 1.00 79.44 575 GLY A CA 1
ATOM 4662 C C . GLY A 1 575 ? -10.953 18.412 0.304 1.00 79.44 575 GLY A C 1
ATOM 4663 O O . GLY A 1 575 ? -11.490 19.483 0.593 1.00 79.44 575 GLY A O 1
ATOM 4664 N N . THR A 1 576 ? -10.782 18.047 -0.972 1.00 78.44 576 THR A N 1
ATOM 4665 C CA . THR A 1 576 ? -11.284 18.787 -2.146 1.00 78.44 576 THR A CA 1
ATOM 4666 C C . THR A 1 576 ? -12.175 17.955 -3.069 1.00 78.44 576 THR A C 1
ATOM 4668 O O . THR A 1 576 ? -12.425 18.385 -4.192 1.00 78.44 576 THR A O 1
ATOM 4671 N N . LYS A 1 577 ? -12.627 16.775 -2.625 1.00 82.50 577 LYS A N 1
ATOM 4672 C CA . LYS A 1 577 ? -13.514 15.891 -3.395 1.00 82.50 577 LYS A CA 1
ATOM 4673 C C . LYS A 1 577 ? -14.850 16.579 -3.726 1.00 82.50 577 LYS A C 1
ATOM 4675 O O . LYS A 1 577 ? -15.338 17.395 -2.948 1.00 82.50 577 LYS A O 1
ATOM 4680 N N . GLU A 1 578 ? -15.426 16.222 -4.874 1.00 81.31 578 GLU A N 1
ATOM 4681 C CA . GLU A 1 578 ? -16.796 16.559 -5.290 1.00 81.31 578 GLU A CA 1
ATOM 4682 C C . GLU A 1 578 ? -17.647 15.265 -5.370 1.00 81.31 578 GLU A C 1
ATOM 4684 O O . GLU A 1 578 ? -17.090 14.201 -5.674 1.00 81.31 578 GLU A O 1
ATOM 4689 N N . PRO A 1 579 ? -18.971 15.305 -5.110 1.00 87.19 579 PRO A N 1
ATOM 4690 C CA . PRO A 1 579 ? -19.788 16.488 -4.807 1.00 87.19 579 PRO A CA 1
ATOM 4691 C C . PRO A 1 579 ? -19.679 16.987 -3.356 1.00 87.19 579 PRO A C 1
ATOM 4693 O O . PRO A 1 579 ? -19.945 18.166 -3.116 1.00 87.19 579 PRO A O 1
ATOM 4696 N N . VAL A 1 580 ? -19.251 16.139 -2.413 1.00 91.94 580 VAL A N 1
ATOM 4697 C CA . VAL A 1 580 ? -18.965 16.512 -1.019 1.00 91.94 580 VAL A CA 1
ATOM 4698 C C . VAL A 1 580 ? -17.488 16.265 -0.699 1.00 91.94 580 VAL A C 1
ATOM 4700 O O . VAL A 1 580 ? -16.928 15.214 -1.019 1.00 91.94 580 VAL A O 1
ATOM 4703 N N . ASN A 1 581 ? -16.838 17.235 -0.050 1.00 91.44 581 ASN A N 1
ATOM 4704 C CA . ASN A 1 581 ? -15.467 17.075 0.433 1.00 91.44 581 ASN A CA 1
ATOM 4705 C C . ASN A 1 581 ? -15.423 16.391 1.802 1.00 91.44 581 ASN A C 1
ATOM 4707 O O . ASN A 1 581 ? -16.295 16.603 2.644 1.00 91.44 581 ASN A O 1
ATOM 4711 N N . TYR A 1 582 ? -14.351 15.641 2.056 1.00 91.56 582 TYR A N 1
ATOM 4712 C CA . TYR A 1 582 ? -14.160 15.005 3.353 1.00 91.56 582 TYR A CA 1
ATOM 4713 C C . TYR A 1 582 ? -13.868 16.041 4.451 1.00 91.56 582 TYR A C 1
ATOM 4715 O O . TYR A 1 582 ? -13.013 16.916 4.287 1.00 91.56 582 TYR A O 1
ATOM 4723 N N . VAL A 1 583 ? -14.581 15.917 5.571 1.00 93.88 583 VAL A N 1
ATOM 4724 C CA . VAL A 1 583 ? -14.363 16.639 6.834 1.00 93.88 583 VAL A CA 1
ATOM 4725 C C . VAL A 1 583 ? -14.458 15.638 7.981 1.00 93.88 583 VAL A C 1
ATOM 4727 O O . VAL A 1 583 ? -15.130 14.612 7.854 1.00 93.88 583 VAL A O 1
ATOM 4730 N N . LEU A 1 584 ? -13.813 15.925 9.106 1.00 93.88 584 LEU A N 1
ATOM 4731 C CA . LEU A 1 584 ? -13.815 15.034 10.260 1.00 93.88 584 LEU A CA 1
ATOM 4732 C C . LEU A 1 584 ? -15.223 14.920 10.865 1.00 93.88 584 LEU A C 1
ATOM 4734 O O . LEU A 1 584 ? -15.956 15.919 10.915 1.00 93.88 584 LEU A O 1
ATOM 4738 N N . PRO A 1 585 ? -15.602 13.748 11.401 1.00 94.12 585 PRO A N 1
ATOM 4739 C CA . PRO A 1 585 ? -16.835 13.632 12.157 1.00 94.12 585 PRO A CA 1
ATOM 4740 C C . PRO A 1 585 ? -16.881 14.589 13.369 1.00 94.12 585 PRO A C 1
ATOM 4742 O O . PRO A 1 585 ? -15.847 14.934 13.960 1.00 94.12 585 PRO A O 1
ATOM 4745 N N . PRO A 1 586 ? -18.073 15.064 13.773 1.00 90.38 586 PRO A N 1
ATOM 4746 C CA . PRO A 1 586 ? -18.232 15.920 14.943 1.00 90.38 586 PRO A CA 1
ATOM 4747 C C . PRO A 1 586 ? -17.684 15.269 16.220 1.00 90.38 586 PRO A C 1
ATOM 4749 O O . PRO A 1 586 ? -18.052 14.151 16.565 1.00 90.38 586 PRO A O 1
ATOM 4752 N N . GLY A 1 587 ? -16.844 15.997 16.960 1.00 85.88 587 GLY A N 1
ATOM 4753 C CA . GLY A 1 587 ? -16.237 15.509 18.206 1.00 85.88 587 GLY A CA 1
ATOM 4754 C C . GLY A 1 587 ? -14.969 14.674 18.017 1.00 85.88 587 GLY A C 1
ATOM 4755 O O . GLY A 1 587 ? -14.303 14.383 19.006 1.00 85.88 587 GLY A O 1
ATOM 4756 N N . ILE A 1 588 ? -14.598 14.358 16.774 1.00 88.44 588 ILE A N 1
ATOM 4757 C CA . ILE A 1 588 ? -13.378 13.622 16.443 1.00 88.44 588 ILE A CA 1
ATOM 4758 C C . ILE A 1 588 ? -12.278 14.596 16.018 1.00 88.44 588 ILE A C 1
ATOM 4760 O O . ILE A 1 588 ? -12.521 15.628 15.378 1.00 88.44 588 ILE A O 1
ATOM 4764 N N . SER A 1 589 ? -11.058 14.300 16.452 1.00 85.94 589 SER A N 1
ATOM 4765 C CA . SER A 1 589 ? -9.852 15.071 16.157 1.00 85.94 589 SER A CA 1
ATOM 4766 C C . SER A 1 589 ? -8.752 14.125 15.708 1.00 85.94 589 SER A C 1
ATOM 4768 O O . SER A 1 589 ? -8.655 13.014 16.221 1.00 85.94 589 SER A O 1
ATOM 4770 N N . ARG A 1 590 ? -7.910 14.596 14.786 1.00 87.25 590 ARG A N 1
ATOM 4771 C CA . ARG A 1 590 ? -6.761 13.834 14.289 1.00 87.25 590 ARG A CA 1
ATOM 4772 C C . ARG A 1 590 ? -5.814 13.490 15.434 1.00 87.25 590 ARG A C 1
ATOM 4774 O O . ARG A 1 590 ? -5.547 14.331 16.299 1.00 87.25 590 ARG A O 1
ATOM 4781 N N . GLU A 1 591 ? -5.267 12.283 15.399 1.00 83.94 591 GLU A N 1
ATOM 4782 C CA . GLU A 1 591 ? -4.275 11.849 16.375 1.00 83.94 591 GLU A CA 1
ATOM 4783 C C . GLU A 1 591 ? -2.948 12.588 16.186 1.00 83.94 591 GLU A C 1
ATOM 4785 O O . GLU A 1 591 ? -2.547 12.905 15.069 1.00 83.94 591 GLU A O 1
ATOM 4790 N N . THR A 1 592 ? -2.227 12.858 17.272 1.00 81.88 592 THR A N 1
ATOM 4791 C CA . THR A 1 592 ? -0.854 13.375 17.190 1.00 81.88 592 THR A CA 1
ATOM 4792 C C . THR A 1 592 ? 0.133 12.220 17.220 1.00 81.88 592 THR A C 1
ATOM 4794 O O . THR A 1 592 ? 0.068 11.416 18.145 1.00 81.88 592 THR A O 1
ATOM 4797 N N . ASP A 1 593 ? 1.094 12.180 16.297 1.00 76.94 593 ASP A N 1
ATOM 4798 C CA . ASP A 1 593 ? 2.179 11.193 16.323 1.00 76.94 593 ASP A CA 1
ATOM 4799 C C . ASP A 1 593 ? 3.097 11.443 17.541 1.00 76.94 593 ASP A C 1
ATOM 4801 O O . ASP A 1 593 ? 3.830 12.441 17.560 1.00 76.94 593 ASP A O 1
ATOM 4805 N N . PRO A 1 594 ? 3.094 10.563 18.563 1.00 70.62 594 PRO A N 1
ATOM 4806 C CA . PRO A 1 594 ? 3.864 10.773 19.784 1.00 70.62 594 PRO A CA 1
ATOM 4807 C C . PRO A 1 594 ? 5.349 10.422 19.607 1.00 70.62 594 PRO A C 1
ATOM 4809 O O . PRO A 1 594 ? 6.148 10.651 20.518 1.00 70.62 594 PRO A O 1
ATOM 4812 N N . THR A 1 595 ? 5.735 9.840 18.465 1.00 71.81 595 THR A N 1
ATOM 4813 C CA . THR A 1 595 ? 7.116 9.413 18.199 1.00 71.81 595 THR A CA 1
ATOM 4814 C C . THR A 1 595 ? 8.001 10.549 17.689 1.00 71.81 595 THR A C 1
ATOM 4816 O O . THR A 1 595 ? 9.227 10.475 17.811 1.00 71.81 595 THR A O 1
ATOM 4819 N N . ASN A 1 596 ? 7.398 11.624 17.172 1.00 67.69 596 ASN A N 1
ATOM 4820 C CA . ASN A 1 596 ? 8.116 12.780 16.646 1.00 67.69 596 ASN A CA 1
ATOM 4821 C C . ASN A 1 596 ? 8.281 13.871 17.712 1.00 67.69 596 ASN A C 1
ATOM 4823 O O . ASN A 1 596 ? 7.416 14.110 18.550 1.00 67.69 596 ASN A O 1
ATOM 4827 N N . THR A 1 597 ? 9.404 14.592 17.660 1.00 68.56 597 THR A N 1
ATOM 4828 C CA . THR A 1 597 ? 9.659 15.749 18.539 1.00 68.56 597 THR A CA 1
ATOM 4829 C C . THR A 1 597 ? 8.788 16.959 18.197 1.00 68.56 597 THR A C 1
ATOM 4831 O O . THR A 1 597 ? 8.584 17.829 19.044 1.00 68.56 597 THR A O 1
ATOM 4834 N N . ILE A 1 598 ? 8.285 17.019 16.961 1.00 73.94 598 ILE A N 1
ATOM 4835 C CA . ILE A 1 598 ? 7.314 17.999 16.480 1.00 73.94 598 ILE A CA 1
ATOM 4836 C C . ILE A 1 598 ? 5.950 17.312 16.469 1.00 73.94 598 ILE A C 1
ATOM 4838 O O . ILE A 1 598 ? 5.817 16.224 15.916 1.00 73.94 598 ILE A O 1
ATOM 4842 N N . GLN A 1 599 ? 4.947 17.953 17.073 1.00 72.56 599 GLN A N 1
ATOM 4843 C CA . GLN A 1 599 ? 3.572 17.461 17.042 1.00 72.56 599 GLN A CA 1
ATOM 4844 C C . GLN A 1 599 ? 3.045 17.522 15.610 1.00 72.56 599 GLN A C 1
ATOM 4846 O O . GLN A 1 599 ? 2.910 18.607 15.047 1.00 72.56 599 GLN A O 1
ATOM 4851 N N . THR A 1 600 ? 2.783 16.356 15.029 1.00 77.00 600 THR A N 1
ATOM 4852 C CA . THR A 1 600 ? 2.250 16.215 13.671 1.00 77.00 600 THR A CA 1
ATOM 4853 C C . THR A 1 600 ? 0.965 15.426 13.739 1.00 77.00 600 THR A C 1
ATOM 4855 O O . THR A 1 600 ? 0.919 14.414 14.444 1.00 77.00 600 THR A O 1
ATOM 4858 N N . LEU A 1 601 ? -0.059 15.879 13.025 1.00 83.00 601 LEU A N 1
ATOM 4859 C CA . LEU A 1 601 ? -1.328 15.172 12.975 1.00 83.00 601 LEU A CA 1
ATOM 4860 C C . LEU A 1 601 ? -1.226 13.985 12.011 1.00 83.00 601 LEU A C 1
ATOM 4862 O O . LEU A 1 601 ? -0.662 14.101 10.924 1.00 83.00 601 LEU A O 1
ATOM 4866 N N . GLN A 1 602 ? -1.740 12.833 12.424 1.00 84.88 602 GLN A N 1
ATOM 4867 C CA . GLN A 1 602 ? -1.868 11.648 11.582 1.00 84.88 602 GLN A CA 1
ATOM 4868 C C . GLN A 1 602 ? -3.022 11.830 10.596 1.00 84.88 602 GLN A C 1
ATOM 4870 O O . GLN A 1 602 ? -3.854 12.727 10.768 1.00 84.88 602 GLN A O 1
ATOM 4875 N N . ASN A 1 603 ? -3.031 11.054 9.512 1.00 85.31 603 ASN A N 1
ATOM 4876 C CA . ASN A 1 603 ? -4.167 11.050 8.595 1.00 85.31 603 ASN A CA 1
ATOM 4877 C C . ASN A 1 603 ? -5.434 10.590 9.338 1.00 85.31 603 ASN A C 1
ATOM 4879 O O . ASN A 1 603 ? -5.333 9.997 10.407 1.00 85.31 603 ASN A O 1
ATOM 4883 N N . GLU A 1 604 ? -6.590 10.920 8.776 1.00 89.81 604 GLU A N 1
ATOM 4884 C CA . GLU A 1 604 ? -7.872 10.383 9.216 1.00 89.81 604 GLU A CA 1
ATOM 4885 C C . GLU A 1 604 ? -8.653 9.938 7.987 1.00 89.81 604 GLU A C 1
ATOM 4887 O O . GLU A 1 604 ? -8.845 10.750 7.067 1.00 89.81 604 GLU A O 1
ATOM 4892 N N . GLN A 1 605 ? -9.142 8.704 7.976 1.00 91.00 605 GLN A N 1
ATOM 4893 C CA . GLN A 1 605 ? -9.871 8.150 6.845 1.00 91.00 605 GLN A CA 1
ATOM 4894 C C . GLN A 1 605 ? -11.174 7.450 7.234 1.00 91.00 605 GLN A C 1
ATOM 4896 O O . GLN A 1 605 ? -11.450 7.154 8.385 1.00 91.00 605 GLN A O 1
ATOM 4901 N N . SER A 1 606 ? -12.020 7.221 6.237 1.00 93.81 606 SER A N 1
ATOM 4902 C CA . SER A 1 606 ? -13.281 6.487 6.344 1.00 93.81 606 SER A CA 1
ATOM 4903 C C . SER A 1 606 ? -13.377 5.470 5.226 1.00 93.81 606 SER A C 1
ATOM 4905 O O . SER A 1 606 ? -12.902 5.723 4.115 1.00 93.81 606 SER A O 1
ATOM 4907 N N . ILE A 1 607 ? -14.061 4.357 5.480 1.00 95.00 607 ILE A N 1
ATOM 4908 C CA . ILE A 1 607 ? -14.411 3.422 4.412 1.00 95.00 607 ILE A CA 1
ATOM 4909 C C . ILE A 1 607 ? -15.530 3.998 3.550 1.00 95.00 607 ILE A C 1
ATOM 4911 O O . ILE A 1 607 ? -16.499 4.557 4.061 1.00 95.00 607 ILE A O 1
ATOM 4915 N N . VAL A 1 608 ? -15.404 3.829 2.237 1.00 94.31 608 VAL A N 1
ATOM 4916 C CA . VAL A 1 608 ? -16.414 4.190 1.245 1.00 94.31 608 VAL A CA 1
ATOM 4917 C C . VAL A 1 608 ? -17.009 2.931 0.658 1.00 94.31 608 VAL A C 1
ATOM 4919 O O . VAL A 1 608 ? -16.295 2.089 0.114 1.00 94.31 608 VAL A O 1
ATOM 4922 N N . LEU A 1 609 ? -18.330 2.845 0.724 1.00 95.38 609 LEU A N 1
ATOM 4923 C CA . LEU A 1 609 ? -19.131 1.836 0.062 1.00 95.38 609 LEU A CA 1
ATOM 4924 C C . LEU A 1 609 ? -19.914 2.523 -1.060 1.00 95.38 609 LEU A C 1
ATOM 4926 O O . LEU A 1 609 ? -20.843 3.291 -0.806 1.00 95.38 609 LEU A O 1
ATOM 4930 N N . LYS A 1 610 ? -19.520 2.267 -2.308 1.00 93.81 610 LYS A N 1
ATOM 4931 C CA . LYS A 1 610 ? -20.140 2.859 -3.494 1.00 93.81 610 LYS A CA 1
ATOM 4932 C C . LYS A 1 610 ? -20.953 1.812 -4.239 1.00 93.81 610 LYS A C 1
ATOM 4934 O O . LYS A 1 610 ? -20.403 0.808 -4.691 1.00 93.81 610 LYS A O 1
ATOM 4939 N N . VAL A 1 611 ? -22.253 2.054 -4.378 1.00 94.12 611 VAL A N 1
ATOM 4940 C CA . VAL A 1 611 ? -23.179 1.176 -5.106 1.00 94.12 611 VAL A CA 1
ATOM 4941 C C . VAL A 1 611 ? -23.731 1.879 -6.343 1.00 94.12 611 VAL A C 1
ATOM 4943 O O . VAL A 1 611 ? -24.157 3.030 -6.269 1.00 94.12 611 VAL A O 1
ATOM 4946 N N . ILE A 1 612 ? -23.746 1.169 -7.470 1.00 93.00 612 ILE A N 1
ATOM 4947 C CA . ILE A 1 612 ? -24.415 1.572 -8.711 1.00 93.00 612 ILE A CA 1
ATOM 4948 C C . ILE A 1 612 ? -25.465 0.516 -9.052 1.00 93.00 612 ILE A C 1
ATOM 4950 O O . ILE A 1 612 ? -25.152 -0.673 -9.053 1.00 93.00 612 ILE A O 1
ATOM 4954 N N . ASP A 1 613 ? -26.684 0.953 -9.361 1.00 93.00 613 ASP A N 1
ATOM 4955 C CA . ASP A 1 613 ? -27.832 0.132 -9.769 1.00 93.00 613 ASP A CA 1
ATOM 4956 C C . ASP A 1 613 ? -28.205 -0.996 -8.780 1.00 93.00 613 ASP A C 1
ATOM 4958 O O . ASP A 1 613 ? -28.503 -2.120 -9.191 1.00 93.00 613 ASP A O 1
ATOM 4962 N N . LEU A 1 614 ? -28.227 -0.704 -7.471 1.00 92.88 614 LEU A N 1
ATOM 4963 C CA . LEU A 1 614 ? -28.626 -1.646 -6.419 1.00 92.88 614 LEU A CA 1
ATOM 4964 C C . LEU A 1 614 ? -30.123 -2.011 -6.540 1.00 92.88 614 LEU A C 1
ATOM 4966 O O . LEU A 1 614 ? -30.974 -1.125 -6.384 1.00 92.88 614 LEU A O 1
ATOM 4970 N N . PRO A 1 615 ? -30.480 -3.288 -6.791 1.00 92.19 615 PRO A N 1
ATOM 4971 C CA . PRO A 1 615 ? -31.874 -3.704 -6.967 1.00 92.19 615 PRO A CA 1
ATOM 4972 C C . PRO A 1 615 ? -32.747 -3.556 -5.712 1.00 92.19 615 PRO A C 1
ATOM 4974 O O . PRO A 1 615 ? -32.242 -3.615 -4.594 1.00 92.19 615 PRO A O 1
ATOM 4977 N N . ASP A 1 616 ? -34.065 -3.432 -5.910 1.00 90.56 616 ASP A N 1
ATOM 4978 C CA . ASP A 1 616 ? -35.077 -3.421 -4.838 1.00 90.56 616 ASP A CA 1
ATOM 4979 C C . ASP A 1 616 ? -34.952 -4.669 -3.942 1.00 90.56 616 ASP A C 1
ATOM 4981 O O . ASP A 1 616 ? -34.955 -5.809 -4.424 1.00 90.56 616 ASP A O 1
ATOM 4985 N N . GLY A 1 617 ? -34.813 -4.452 -2.634 1.00 89.00 617 GLY A N 1
ATOM 4986 C CA . GLY A 1 617 ? -34.634 -5.498 -1.629 1.00 89.00 617 GLY A CA 1
ATOM 4987 C C . GLY A 1 617 ? -33.258 -6.163 -1.582 1.00 89.00 617 GLY A C 1
ATOM 4988 O O . GLY A 1 617 ? -33.100 -7.124 -0.825 1.00 89.00 617 GLY A O 1
ATOM 4989 N N . ASP A 1 618 ? -32.281 -5.710 -2.371 1.00 91.25 618 ASP A N 1
ATOM 4990 C CA . ASP A 1 618 ? -30.911 -6.232 -2.362 1.00 91.25 618 ASP A CA 1
ATOM 4991 C C . ASP A 1 618 ? -29.985 -5.398 -1.458 1.00 91.25 618 ASP A C 1
ATOM 4993 O O . ASP A 1 618 ? -30.266 -4.250 -1.096 1.00 91.25 618 ASP A O 1
ATOM 4997 N N . ALA A 1 619 ? -28.857 -5.992 -1.075 1.00 92.50 619 ALA A N 1
ATOM 4998 C CA . ALA A 1 619 ? -27.836 -5.349 -0.266 1.00 92.50 619 ALA A CA 1
ATOM 4999 C C . ALA A 1 619 ? -26.423 -5.712 -0.733 1.00 92.50 619 ALA A C 1
ATOM 5001 O O . ALA A 1 619 ? -26.162 -6.797 -1.260 1.00 92.50 619 ALA A O 1
ATOM 5002 N N . ARG A 1 620 ? -25.487 -4.793 -0.504 1.00 93.94 620 ARG A N 1
ATOM 5003 C CA . ARG A 1 620 ? -24.049 -4.991 -0.714 1.00 93.94 620 ARG A CA 1
ATOM 5004 C C . ARG A 1 620 ? -23.324 -4.697 0.582 1.00 93.94 620 ARG A C 1
ATOM 5006 O O . ARG A 1 620 ? -23.706 -3.783 1.310 1.00 93.94 620 ARG A O 1
ATOM 5013 N N . ALA A 1 621 ? -22.312 -5.492 0.891 1.00 95.06 621 ALA A N 1
ATOM 5014 C CA . ALA A 1 621 ? -21.637 -5.394 2.170 1.00 95.06 621 ALA A CA 1
ATOM 5015 C C . ALA A 1 621 ? -20.158 -5.734 2.067 1.00 95.06 621 ALA A C 1
ATOM 5017 O O . ALA A 1 621 ? -19.725 -6.486 1.192 1.00 95.06 621 ALA A O 1
ATOM 5018 N N . VAL A 1 622 ? -19.412 -5.210 3.024 1.00 94.75 622 VAL A N 1
ATOM 5019 C CA . VAL A 1 622 ? -18.055 -5.619 3.346 1.00 94.75 622 VAL A CA 1
ATOM 5020 C C . VAL A 1 622 ? -18.030 -6.290 4.704 1.00 94.75 622 VAL A C 1
ATOM 5022 O O . VAL A 1 622 ? -18.908 -6.073 5.540 1.00 94.75 622 VAL A O 1
ATOM 5025 N N . TYR A 1 623 ? -17.019 -7.109 4.944 1.00 93.88 623 TYR A N 1
ATOM 5026 C CA . TYR A 1 623 ? -16.834 -7.765 6.222 1.00 93.88 623 TYR A CA 1
ATOM 5027 C C . TYR A 1 623 ? -15.374 -7.779 6.651 1.00 93.88 623 TYR A C 1
ATOM 5029 O O . TYR A 1 623 ? -14.456 -7.809 5.830 1.00 93.88 623 TYR A O 1
ATOM 5037 N N . LYS A 1 624 ? -15.189 -7.831 7.965 1.00 91.69 624 LYS A N 1
ATOM 5038 C CA . LYS A 1 624 ? -13.906 -8.036 8.627 1.00 91.69 624 LYS A CA 1
ATOM 5039 C C . LYS A 1 624 ? -14.060 -9.147 9.659 1.00 91.69 624 LYS A C 1
ATOM 5041 O O . LYS A 1 624 ? -15.126 -9.344 10.254 1.00 91.69 624 LYS A O 1
ATOM 5046 N N . THR A 1 625 ? -13.002 -9.934 9.817 1.00 90.12 625 THR A N 1
ATOM 5047 C CA . THR A 1 625 ? -12.952 -10.966 10.859 1.00 90.12 625 THR A CA 1
ATOM 5048 C C . THR A 1 625 ? -12.469 -10.318 12.147 1.00 90.12 625 THR A C 1
ATOM 5050 O O . THR A 1 625 ? -11.509 -9.556 12.124 1.00 90.12 625 THR A O 1
ATOM 5053 N N . LEU A 1 626 ? -13.139 -10.627 13.248 1.00 88.88 626 LEU A N 1
ATOM 5054 C CA . LEU A 1 626 ? -12.832 -10.151 14.591 1.00 88.88 626 LEU A CA 1
ATOM 5055 C C . LEU A 1 626 ? -12.625 -11.353 15.517 1.00 88.88 626 LEU A C 1
ATOM 5057 O O . LEU A 1 626 ? -12.972 -12.484 15.174 1.00 88.88 626 LEU A O 1
ATOM 5061 N N . ASP A 1 627 ? -12.084 -11.105 16.699 1.00 88.00 627 ASP A N 1
ATOM 5062 C CA . ASP A 1 627 ? -12.111 -12.051 17.812 1.00 88.00 627 ASP A CA 1
ATOM 5063 C C . ASP A 1 627 ? -12.233 -11.243 19.102 1.00 88.00 627 ASP A C 1
ATOM 5065 O O . ASP A 1 627 ? -11.228 -10.844 19.683 1.00 88.00 627 ASP A O 1
ATOM 5069 N N . MET A 1 628 ? -13.468 -10.890 19.473 1.00 87.75 628 MET A N 1
ATOM 5070 C CA . MET A 1 628 ? -13.704 -9.941 20.565 1.00 87.75 628 MET A CA 1
ATOM 5071 C C . MET A 1 628 ? -14.921 -10.274 21.441 1.00 87.75 628 MET A C 1
ATOM 5073 O O . MET A 1 628 ? -15.893 -10.900 20.987 1.00 87.75 628 MET A O 1
ATOM 5077 N N . ASP A 1 629 ? -14.882 -9.804 22.693 1.00 89.94 629 ASP A N 1
ATOM 5078 C CA . ASP A 1 629 ? -15.966 -9.904 23.674 1.00 89.94 629 ASP A CA 1
ATOM 5079 C C . ASP A 1 629 ? -16.539 -8.518 24.000 1.00 89.94 629 ASP A C 1
ATOM 5081 O O . ASP A 1 629 ? -16.079 -7.810 24.891 1.00 89.94 629 ASP A O 1
ATOM 5085 N N . ILE A 1 630 ? -17.634 -8.150 23.334 1.00 90.44 630 ILE A N 1
ATOM 5086 C CA . ILE A 1 630 ? -18.235 -6.816 23.490 1.00 90.44 630 ILE A CA 1
ATOM 5087 C C . ILE A 1 630 ? -19.191 -6.696 24.685 1.00 90.44 630 ILE A C 1
ATOM 5089 O O . ILE A 1 630 ? -19.969 -5.748 24.762 1.00 90.44 630 ILE A O 1
ATOM 5093 N N . ARG A 1 631 ? -19.194 -7.642 25.630 1.00 88.31 631 ARG A N 1
ATOM 5094 C CA . ARG A 1 631 ? -20.135 -7.602 26.769 1.00 88.31 631 ARG A CA 1
ATOM 5095 C C . ARG A 1 631 ? -19.773 -6.583 27.840 1.00 88.31 631 ARG A C 1
ATOM 5097 O O . ARG A 1 631 ? -20.652 -6.213 28.609 1.00 88.31 631 ARG A O 1
ATOM 5104 N N . GLN A 1 632 ? -18.510 -6.172 27.909 1.00 84.94 632 GLN A N 1
ATOM 5105 C CA . GLN A 1 632 ? -18.034 -5.188 28.886 1.00 84.94 632 GLN A CA 1
ATOM 5106 C C . GLN A 1 632 ? -18.383 -3.749 28.497 1.00 84.94 632 GLN A C 1
ATOM 5108 O O . GLN A 1 632 ? -18.026 -2.823 29.214 1.00 84.94 632 GLN A O 1
ATOM 5113 N N . TYR A 1 633 ? -19.076 -3.550 27.378 1.00 90.50 633 TYR A N 1
ATOM 5114 C CA . TYR A 1 633 ? -19.455 -2.244 26.858 1.00 90.50 633 TYR A CA 1
ATOM 5115 C C . TYR A 1 633 ? -20.977 -2.155 26.829 1.00 90.50 633 TYR A C 1
ATOM 5117 O O . TYR A 1 633 ? -21.669 -3.159 26.626 1.00 90.50 633 TYR A O 1
ATOM 5125 N N . LYS A 1 634 ? -21.522 -0.954 27.023 1.00 92.38 634 LYS A N 1
ATOM 5126 C CA . LYS A 1 634 ? -22.980 -0.756 27.039 1.00 92.38 634 LYS A CA 1
ATOM 5127 C C . LYS A 1 634 ? -23.504 -0.186 25.736 1.00 92.38 634 LYS A C 1
ATOM 5129 O O . LYS A 1 634 ? -24.664 -0.442 25.411 1.00 92.38 634 LYS A O 1
ATOM 5134 N N . ARG A 1 635 ? -22.688 0.549 24.979 1.00 94.44 635 ARG A N 1
ATOM 5135 C CA . ARG A 1 635 ? -23.113 1.206 23.738 1.00 94.44 635 ARG A CA 1
ATOM 5136 C C . ARG A 1 635 ? -22.155 0.941 22.589 1.00 94.44 635 ARG A C 1
ATOM 5138 O O . ARG A 1 635 ? -20.961 0.742 22.795 1.00 94.44 635 ARG A O 1
ATOM 5145 N N . LEU A 1 636 ? -22.703 0.983 21.380 1.00 95.12 636 LEU A N 1
ATOM 5146 C CA . LEU A 1 636 ? -21.957 0.962 20.129 1.00 95.12 636 LEU A CA 1
ATOM 5147 C C . LEU A 1 636 ? -22.289 2.214 19.325 1.00 95.12 636 LEU A C 1
ATOM 5149 O O . LEU A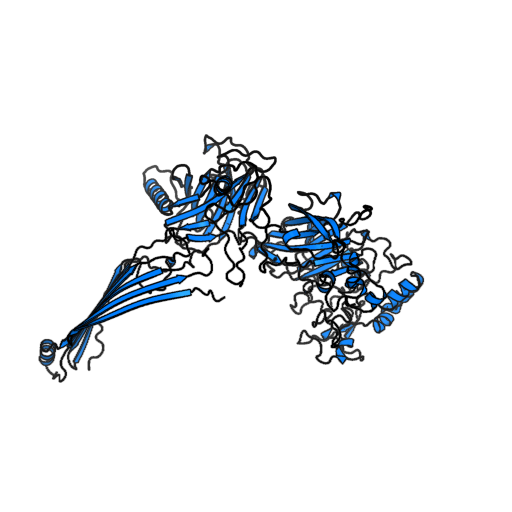 1 636 ? -23.464 2.565 19.198 1.00 95.12 636 LEU A O 1
ATOM 5153 N N . LYS A 1 637 ? -21.257 2.865 18.783 1.00 95.31 637 LYS A N 1
ATOM 5154 C CA . LYS A 1 637 ? -21.359 4.101 18.008 1.00 95.31 637 LYS A CA 1
ATOM 5155 C C . LYS A 1 637 ? -20.582 3.978 16.692 1.00 95.31 637 LYS A C 1
ATOM 5157 O O . LYS A 1 637 ? -19.513 3.379 16.666 1.00 95.31 637 LYS A O 1
ATOM 5162 N N . MET A 1 638 ? -21.111 4.538 15.609 1.00 96.75 638 MET A N 1
ATOM 5163 C CA . MET A 1 638 ? -20.435 4.647 14.311 1.00 96.75 638 MET A CA 1
ATOM 5164 C C . MET A 1 638 ? -21.033 5.809 13.520 1.00 96.75 638 MET A C 1
ATOM 5166 O O . MET A 1 638 ? -22.255 5.974 13.478 1.00 96.75 638 MET A O 1
ATOM 5170 N N . GLU A 1 639 ? -20.182 6.609 12.892 1.00 97.25 639 GLU A N 1
ATOM 5171 C CA . GLU A 1 639 ? -20.594 7.765 12.098 1.00 97.25 639 GLU A CA 1
ATOM 5172 C C . GLU A 1 639 ? -20.835 7.340 10.648 1.00 97.25 639 GLU A C 1
ATOM 5174 O O . GLU A 1 639 ? -20.089 6.526 10.102 1.00 97.25 639 GLU A O 1
ATOM 5179 N N . ILE A 1 640 ? -21.897 7.861 10.026 1.00 97.75 640 ILE A N 1
ATOM 5180 C CA . ILE A 1 640 ? -22.257 7.519 8.645 1.00 97.75 640 ILE A CA 1
ATOM 5181 C C . ILE A 1 640 ? -22.617 8.779 7.864 1.00 97.75 640 ILE A C 1
ATOM 5183 O O . ILE A 1 640 ? -23.412 9.609 8.310 1.00 97.75 640 ILE A O 1
ATOM 5187 N N . HIS A 1 641 ? -22.059 8.879 6.669 1.00 97.25 641 HIS A N 1
ATOM 5188 C CA . HIS A 1 641 ? -22.366 9.879 5.660 1.00 97.25 641 HIS A CA 1
ATOM 5189 C C . HIS A 1 641 ? -22.973 9.190 4.433 1.00 97.25 641 HIS A C 1
ATOM 5191 O O . HIS A 1 641 ? -22.627 8.049 4.133 1.00 97.25 641 HIS A O 1
ATOM 5197 N N . ALA A 1 642 ? -23.867 9.876 3.724 1.00 97.31 642 ALA A N 1
ATOM 5198 C CA . ALA A 1 642 ? -24.428 9.399 2.467 1.00 97.31 642 ALA A CA 1
ATOM 5199 C C . ALA A 1 642 ? -24.569 10.566 1.487 1.00 97.31 642 ALA A C 1
ATOM 5201 O O . ALA A 1 642 ? -25.124 11.607 1.844 1.00 97.31 642 ALA A O 1
ATOM 5202 N N . GLU A 1 643 ? -24.111 10.372 0.255 1.00 95.19 643 GLU A N 1
ATOM 5203 C CA . GLU A 1 643 ? -24.219 11.349 -0.828 1.00 95.19 643 GLU A CA 1
ATOM 5204 C C . GLU A 1 643 ? -24.758 10.717 -2.117 1.00 95.19 643 GLU A C 1
ATOM 5206 O O . GLU A 1 643 ? -24.651 9.507 -2.362 1.00 95.19 643 GLU A O 1
ATOM 5211 N N . GLU A 1 644 ? -25.342 11.570 -2.957 1.00 94.25 644 GLU A N 1
ATOM 5212 C CA . GLU A 1 644 ? -25.699 11.205 -4.322 1.00 94.25 644 GLU A CA 1
ATOM 5213 C C . GLU A 1 644 ? -24.450 11.106 -5.206 1.00 94.25 644 GLU A C 1
ATOM 5215 O O . GLU A 1 644 ? -23.468 11.831 -5.040 1.00 94.25 644 GLU A O 1
ATOM 5220 N N . ILE A 1 645 ? -24.496 10.217 -6.196 1.00 90.69 645 ILE A N 1
ATOM 5221 C CA . ILE A 1 645 ? -23.446 10.127 -7.210 1.00 90.69 645 ILE A CA 1
ATOM 5222 C C . ILE A 1 645 ? -23.874 11.003 -8.383 1.00 90.69 645 ILE A C 1
ATOM 5224 O O . ILE A 1 645 ? -25.006 10.906 -8.848 1.00 90.69 645 ILE A O 1
ATOM 5228 N N . ILE A 1 646 ? -22.966 11.821 -8.919 1.00 86.25 646 ILE A N 1
ATOM 5229 C CA . ILE A 1 646 ? -23.259 12.686 -10.072 1.00 86.25 646 ILE A CA 1
ATOM 5230 C C . ILE A 1 646 ? -23.867 11.855 -11.217 1.00 86.25 646 ILE A C 1
ATOM 5232 O O . ILE A 1 646 ? -23.236 10.938 -11.745 1.00 86.25 646 ILE A O 1
ATOM 5236 N N . GLY A 1 647 ? -25.099 12.194 -11.609 1.00 87.06 647 GLY A N 1
ATOM 5237 C CA . GLY A 1 647 ? -25.863 11.491 -12.648 1.00 87.06 647 GLY A CA 1
ATOM 5238 C C . GLY A 1 647 ? -26.824 10.406 -12.141 1.00 87.06 647 GLY A C 1
ATOM 5239 O O . GLY A 1 647 ? -27.622 9.914 -12.938 1.00 87.06 647 GLY A O 1
ATOM 5240 N N . TYR A 1 648 ? -26.803 10.085 -10.845 1.00 90.56 648 TYR A N 1
ATOM 5241 C CA . TYR A 1 648 ? -27.694 9.129 -10.188 1.00 90.56 648 TYR A CA 1
ATOM 5242 C C . TYR A 1 648 ? -28.395 9.800 -8.993 1.00 90.56 648 TYR A C 1
ATOM 5244 O O . TYR A 1 648 ? -27.815 9.858 -7.909 1.00 90.56 648 TYR A O 1
ATOM 5252 N N . PRO A 1 649 ? -29.620 10.326 -9.176 1.00 91.00 649 PRO A N 1
ATOM 5253 C CA . PRO A 1 649 ? -30.340 10.998 -8.099 1.00 91.00 649 PRO A CA 1
ATOM 5254 C C . PRO A 1 649 ? -30.696 10.014 -6.980 1.00 91.00 649 PRO A C 1
ATOM 5256 O O . PRO A 1 649 ? -31.086 8.875 -7.255 1.00 91.00 649 PRO A O 1
ATOM 5259 N N . LEU A 1 650 ? -30.590 10.483 -5.739 1.00 93.56 650 LEU A N 1
ATOM 5260 C CA . LEU A 1 650 ? -30.891 9.723 -4.530 1.00 93.56 650 LEU A CA 1
ATOM 5261 C C . LEU A 1 650 ? -31.617 10.630 -3.526 1.00 93.56 650 LEU A C 1
ATOM 5263 O O . LEU A 1 650 ? -31.142 11.728 -3.237 1.00 93.56 650 LEU A O 1
ATOM 5267 N N . GLU A 1 651 ? -32.758 10.185 -2.999 1.00 93.56 651 GLU A N 1
ATOM 5268 C CA . GLU A 1 651 ? -33.523 10.931 -1.990 1.00 93.56 651 GLU A CA 1
ATOM 5269 C C . GLU A 1 651 ? -33.295 10.394 -0.564 1.00 93.56 651 GLU A C 1
ATOM 5271 O O . GLU A 1 651 ? -32.751 9.312 -0.329 1.00 93.56 651 GLU A O 1
ATOM 5276 N N . ASP A 1 652 ? -33.722 11.187 0.419 1.00 94.00 652 ASP A N 1
ATOM 5277 C CA . ASP A 1 652 ? -33.717 10.809 1.830 1.00 94.00 652 ASP A CA 1
ATOM 5278 C C . ASP A 1 652 ? -34.517 9.518 2.088 1.00 94.00 652 ASP A C 1
ATOM 5280 O O . ASP A 1 652 ? -35.619 9.342 1.579 1.00 94.00 652 ASP A O 1
ATOM 5284 N N . ASP A 1 653 ? -34.017 8.676 2.997 1.00 92.25 653 ASP A N 1
ATOM 5285 C CA . ASP A 1 653 ? -34.618 7.408 3.447 1.00 92.25 653 ASP A CA 1
ATOM 5286 C C . ASP A 1 653 ? -34.704 6.284 2.389 1.00 92.25 653 ASP A C 1
ATOM 5288 O O . ASP A 1 653 ? -35.225 5.208 2.698 1.00 92.25 653 ASP A O 1
ATOM 5292 N N . GLU A 1 654 ? -34.160 6.481 1.183 1.00 93.06 654 GLU A N 1
ATOM 5293 C CA . GLU A 1 654 ? -34.173 5.469 0.111 1.00 93.06 654 GLU A CA 1
ATOM 5294 C C . GLU A 1 654 ? -33.130 4.361 0.303 1.00 93.06 654 GLU A C 1
ATOM 5296 O O . GLU A 1 654 ? -33.350 3.215 -0.080 1.00 93.06 654 GLU A O 1
ATOM 5301 N N . LEU A 1 655 ? -31.993 4.679 0.926 1.00 94.94 655 LEU A N 1
ATOM 5302 C CA . LEU A 1 655 ? -30.967 3.703 1.287 1.00 94.94 655 LEU A CA 1
ATOM 5303 C C . LEU A 1 655 ? -30.872 3.550 2.801 1.00 94.94 655 LEU A C 1
ATOM 5305 O O . LEU A 1 655 ? -31.089 4.486 3.576 1.00 94.94 655 LEU A O 1
ATOM 5309 N N . ARG A 1 656 ? -30.500 2.346 3.232 1.00 95.12 656 ARG A N 1
ATOM 5310 C CA . ARG A 1 656 ? -30.223 2.035 4.633 1.00 95.12 656 ARG A CA 1
ATOM 5311 C C . ARG A 1 656 ? -28.806 1.524 4.793 1.00 95.12 656 ARG A C 1
ATOM 5313 O O . ARG A 1 656 ? -28.355 0.703 3.998 1.00 95.12 656 ARG A O 1
ATOM 5320 N N . ALA A 1 657 ? -28.127 1.973 5.840 1.00 96.88 657 ALA A N 1
ATOM 5321 C CA . ALA A 1 657 ? -26.880 1.368 6.278 1.00 96.88 657 ALA A CA 1
ATOM 5322 C C . ALA A 1 657 ? -27.166 0.379 7.403 1.00 96.88 657 ALA A C 1
ATOM 5324 O O . ALA A 1 657 ? -28.000 0.641 8.274 1.00 96.88 657 ALA A O 1
ATOM 5325 N N . PHE A 1 658 ? -26.463 -0.747 7.407 1.00 96.75 658 PHE A N 1
ATOM 5326 C CA . PHE A 1 658 ? -26.561 -1.717 8.485 1.00 96.75 658 PHE A CA 1
ATOM 5327 C C . PHE A 1 658 ? -25.190 -2.170 8.964 1.00 96.75 658 PHE A C 1
ATOM 5329 O O . PHE A 1 658 ? -24.233 -2.267 8.193 1.00 96.75 658 PHE A O 1
ATOM 5336 N N . ILE A 1 659 ? -25.138 -2.497 10.251 1.00 96.75 659 ILE A N 1
ATOM 5337 C CA . ILE A 1 659 ? -24.014 -3.173 10.879 1.00 96.75 659 ILE A CA 1
ATOM 5338 C C . ILE A 1 659 ? -24.474 -4.508 11.445 1.00 96.75 659 ILE A C 1
ATOM 5340 O O . ILE A 1 659 ? -25.491 -4.591 12.137 1.00 96.75 659 ILE A O 1
ATOM 5344 N N . ARG A 1 660 ? -23.725 -5.563 11.139 1.00 94.88 660 ARG A N 1
ATOM 5345 C CA . ARG A 1 660 ? -24.040 -6.943 11.494 1.00 94.88 660 ARG A CA 1
ATOM 5346 C C . ARG A 1 660 ? -22.878 -7.567 12.268 1.00 94.88 660 ARG A C 1
ATOM 5348 O O . ARG A 1 660 ? -21.758 -7.610 11.773 1.00 94.88 660 ARG A O 1
ATOM 5355 N N . PHE A 1 661 ? -23.164 -8.092 13.458 1.00 93.56 661 PHE A N 1
ATOM 5356 C CA . PHE A 1 661 ? -22.205 -8.759 14.345 1.00 93.56 661 PHE A CA 1
ATOM 5357 C C . PHE A 1 661 ? -22.638 -10.184 14.644 1.00 93.56 661 PHE A C 1
ATOM 5359 O O . PHE A 1 661 ? -23.799 -10.432 14.974 1.00 93.56 661 PHE A O 1
ATOM 5366 N N . GLY A 1 662 ? -21.711 -11.132 14.610 1.00 93.06 662 GLY A N 1
ATOM 5367 C CA . GLY A 1 662 ? -22.074 -12.523 14.839 1.00 93.06 662 GLY A CA 1
ATOM 5368 C C . GLY A 1 662 ? -20.903 -13.476 14.962 1.00 93.06 662 GLY A C 1
ATOM 5369 O O . GLY A 1 662 ? -19.736 -13.090 14.904 1.00 93.06 662 GLY A O 1
ATOM 5370 N N . SER A 1 663 ? -21.243 -14.752 15.135 1.00 90.88 663 SER A N 1
ATOM 5371 C CA . SER A 1 663 ? -20.286 -15.847 14.955 1.00 90.88 663 SER A CA 1
ATOM 5372 C C . SER A 1 663 ? -20.112 -16.222 13.481 1.00 90.88 663 SER A C 1
ATOM 5374 O O . SER A 1 663 ? -19.151 -16.908 13.142 1.00 90.88 663 SER A O 1
ATOM 5376 N N . ASP A 1 664 ? -21.063 -15.816 12.636 1.00 88.94 664 ASP A N 1
ATOM 5377 C CA . ASP A 1 664 ? -21.065 -15.985 11.188 1.00 88.94 664 ASP A CA 1
ATOM 5378 C C . ASP A 1 664 ? -21.890 -14.864 10.517 1.00 88.94 664 ASP A C 1
ATOM 5380 O O . ASP A 1 664 ? -22.531 -14.053 11.189 1.00 88.94 664 ASP A O 1
ATOM 5384 N N . TYR A 1 665 ? -21.889 -14.841 9.181 1.00 88.31 665 TYR A N 1
ATOM 5385 C CA . TYR A 1 665 ? -22.522 -13.784 8.386 1.00 88.31 665 TYR A CA 1
ATOM 5386 C C . TYR A 1 665 ? -24.026 -13.976 8.115 1.00 88.31 665 TYR A C 1
ATOM 5388 O O . TYR A 1 665 ? -24.669 -13.034 7.661 1.00 88.31 665 TYR A O 1
ATOM 5396 N N . THR A 1 666 ? -24.595 -15.176 8.305 1.00 87.31 666 THR A N 1
ATOM 5397 C CA . THR A 1 666 ? -25.910 -15.542 7.713 1.00 87.31 666 THR A CA 1
ATOM 5398 C C . THR A 1 666 ? -26.860 -16.302 8.631 1.00 87.31 666 THR A C 1
ATOM 5400 O O . THR A 1 666 ? -28.072 -16.218 8.460 1.00 87.31 666 THR A O 1
ATOM 5403 N N . GLN A 1 667 ? -26.348 -17.065 9.587 1.00 89.31 667 GLN A N 1
ATOM 5404 C CA . GLN A 1 667 ? -27.136 -17.946 10.440 1.00 89.31 667 GLN A CA 1
ATOM 5405 C C . GLN A 1 667 ? -27.189 -17.463 11.883 1.00 89.31 667 GLN A C 1
ATOM 5407 O O . GLN A 1 667 ? -28.189 -17.718 12.542 1.00 89.31 667 GLN A O 1
ATOM 5412 N N . ASN A 1 668 ? -26.153 -16.794 12.389 1.00 93.31 668 ASN A N 1
ATOM 5413 C CA . ASN A 1 668 ? -26.059 -16.380 13.787 1.00 93.31 668 ASN A CA 1
ATOM 5414 C C . ASN A 1 668 ? -25.488 -14.968 13.901 1.00 93.31 668 ASN A C 1
ATOM 5416 O O . ASN A 1 668 ? -24.293 -14.788 14.158 1.00 93.31 668 ASN A O 1
ATOM 5420 N N . TYR A 1 669 ? -26.368 -13.975 13.780 1.00 94.69 669 TYR A N 1
ATOM 5421 C CA . TYR A 1 669 ? -25.992 -12.569 13.862 1.00 94.69 669 TYR A CA 1
ATOM 5422 C C . TYR A 1 669 ? -27.059 -11.690 14.525 1.00 94.69 669 TYR A C 1
ATOM 5424 O O . TYR A 1 669 ? -28.256 -11.996 14.527 1.00 94.69 669 TYR A O 1
ATOM 5432 N N . TYR A 1 670 ? -26.580 -10.583 15.079 1.00 96.25 670 TYR A N 1
ATOM 5433 C CA . TYR A 1 670 ? -27.336 -9.380 15.383 1.00 96.25 670 TYR A CA 1
ATOM 5434 C C . TYR A 1 670 ? -27.101 -8.369 14.265 1.00 96.25 670 TYR A C 1
ATOM 5436 O O . TYR A 1 670 ? -25.982 -8.267 13.768 1.00 96.25 670 TYR A O 1
ATOM 5444 N N . GLU A 1 671 ? -28.123 -7.619 13.875 1.00 96.25 671 GLU A N 1
ATOM 5445 C CA . GLU A 1 671 ? -27.976 -6.511 12.934 1.00 96.25 671 GLU A CA 1
ATOM 5446 C C . GLU A 1 671 ? -28.760 -5.289 13.412 1.00 96.25 671 GLU A C 1
ATOM 5448 O O . GLU A 1 671 ? -29.865 -5.419 13.942 1.00 96.25 671 GLU A O 1
ATOM 5453 N N . TYR A 1 672 ? -28.163 -4.113 13.234 1.00 96.88 672 TYR A N 1
ATOM 5454 C CA . TYR A 1 672 ? -28.785 -2.817 13.478 1.00 96.88 672 TYR A CA 1
ATOM 5455 C C . TYR A 1 672 ? -28.743 -2.001 12.188 1.00 96.88 672 TYR A C 1
ATOM 5457 O O . TYR A 1 672 ? -27.694 -1.904 11.552 1.00 96.88 672 TYR A O 1
ATOM 5465 N N . GLU A 1 673 ? -29.881 -1.442 11.793 1.00 95.25 673 GLU A N 1
ATOM 5466 C CA . GLU A 1 673 ? -30.077 -0.791 10.499 1.00 95.25 673 GLU A CA 1
ATOM 5467 C C . GLU A 1 673 ? -30.692 0.605 10.678 1.00 95.25 673 GLU A C 1
ATOM 5469 O O . GLU A 1 673 ? -31.701 0.768 11.372 1.00 95.25 673 GLU A O 1
ATOM 5474 N N . VAL A 1 674 ? -30.092 1.600 10.017 1.00 95.62 674 VAL A N 1
ATOM 5475 C CA . VAL A 1 674 ? -30.468 3.022 10.058 1.00 95.62 674 VAL A CA 1
ATOM 5476 C C . VAL A 1 674 ? -30.800 3.509 8.646 1.00 95.62 674 VAL A C 1
ATOM 5478 O O . VAL A 1 674 ? -30.125 3.149 7.682 1.00 95.62 674 VAL A O 1
ATOM 5481 N N . SER A 1 675 ? -31.851 4.325 8.518 1.00 94.62 675 SER A N 1
ATOM 5482 C CA . SER A 1 675 ? -32.218 4.966 7.242 1.00 94.62 675 SER A CA 1
ATOM 5483 C C . SER A 1 675 ? -31.393 6.225 7.008 1.00 94.62 675 SER A C 1
ATOM 5485 O O . SER A 1 675 ? -31.233 7.034 7.921 1.00 94.62 675 SER A O 1
ATOM 5487 N N . LEU A 1 676 ? -30.853 6.366 5.798 1.00 95.62 676 LEU A N 1
ATOM 5488 C CA . LEU A 1 676 ? -29.862 7.386 5.480 1.00 95.62 676 LEU A CA 1
ATOM 5489 C C . LEU A 1 676 ? -30.509 8.683 4.998 1.00 95.62 676 LEU A C 1
ATOM 5491 O O . LEU A 1 676 ? -31.440 8.688 4.196 1.00 95.62 676 LEU A O 1
ATOM 5495 N N . LYS A 1 677 ? -29.965 9.794 5.481 1.00 96.19 677 LYS A N 1
ATOM 5496 C CA . LYS A 1 677 ? -30.221 11.156 5.021 1.00 96.19 677 LYS A CA 1
ATOM 5497 C C . LYS A 1 677 ? -29.087 11.611 4.124 1.00 96.19 677 LYS A C 1
ATOM 5499 O O . LYS A 1 677 ? -27.925 11.416 4.483 1.00 96.19 677 LYS A O 1
ATOM 5504 N N . ILE A 1 678 ? -29.433 12.212 2.995 1.00 96.38 678 ILE A N 1
ATOM 5505 C CA . ILE A 1 678 ? -28.465 12.604 1.977 1.00 96.38 678 ILE A CA 1
ATOM 5506 C C . ILE A 1 678 ? -27.882 13.965 2.336 1.00 96.38 678 ILE A C 1
ATOM 5508 O O . ILE A 1 678 ? -28.600 14.925 2.632 1.00 96.38 678 ILE A O 1
ATOM 5512 N N . THR A 1 679 ? -26.558 14.048 2.336 1.00 95.94 679 THR A N 1
ATOM 5513 C CA . THR A 1 679 ? -25.854 15.314 2.498 1.00 95.94 679 THR A CA 1
ATOM 5514 C C . THR A 1 679 ? -26.001 16.132 1.211 1.00 95.94 679 THR A C 1
ATOM 5516 O O . THR A 1 679 ? -25.720 15.616 0.130 1.00 95.94 679 THR A O 1
ATOM 5519 N N . PRO A 1 680 ? -26.414 17.410 1.293 1.00 93.12 680 PRO A N 1
ATOM 5520 C CA . PRO A 1 680 ? -26.496 18.270 0.118 1.00 93.12 680 PRO A CA 1
ATOM 5521 C C . PRO A 1 680 ? -25.137 18.431 -0.575 1.00 93.12 680 PRO A C 1
ATOM 5523 O O . PRO A 1 680 ? -24.106 18.510 0.097 1.00 93.12 680 PRO A O 1
ATOM 5526 N N . GLU A 1 681 ? -25.132 18.568 -1.900 1.00 92.75 681 GLU A N 1
ATOM 5527 C CA . GLU A 1 681 ? -23.912 18.915 -2.635 1.00 92.75 681 GLU A CA 1
ATOM 5528 C C . GLU A 1 681 ? -23.315 20.239 -2.127 1.00 92.75 681 GLU A C 1
ATOM 5530 O O . GLU A 1 681 ? -24.031 21.200 -1.814 1.00 92.75 681 GLU A O 1
ATOM 5535 N N . GLY A 1 682 ? -21.987 20.305 -2.026 1.00 91.12 682 GLY A N 1
ATOM 5536 C CA . GLY A 1 682 ? -21.318 21.524 -1.598 1.00 91.12 682 GLY A CA 1
ATOM 5537 C C . GLY A 1 682 ? -19.968 21.300 -0.940 1.00 91.12 682 GLY A C 1
ATOM 5538 O O . GLY A 1 682 ? -19.516 20.180 -0.714 1.00 91.12 682 GLY A O 1
ATOM 5539 N N . ARG A 1 683 ? -19.326 22.424 -0.610 1.00 90.06 683 ARG A N 1
ATOM 5540 C CA . ARG A 1 683 ? -18.044 22.445 0.086 1.00 90.06 683 ARG A CA 1
ATOM 5541 C C . ARG A 1 683 ? -18.229 22.875 1.536 1.00 90.06 683 ARG A C 1
ATOM 5543 O O . ARG A 1 683 ? -18.745 23.961 1.794 1.00 90.06 683 ARG A O 1
ATOM 5550 N N . TYR A 1 684 ? -17.768 22.034 2.447 1.00 92.06 684 TYR A N 1
ATOM 5551 C CA . TYR A 1 684 ? -17.944 22.136 3.889 1.00 92.06 684 TYR A CA 1
ATOM 5552 C C . TYR A 1 684 ? -16.621 22.471 4.574 1.00 92.06 684 TYR A C 1
ATOM 5554 O O . TYR A 1 684 ? -15.565 21.954 4.196 1.00 92.06 684 TYR A O 1
ATOM 5562 N N . ASP A 1 685 ? -16.674 23.354 5.572 1.00 89.75 685 ASP A N 1
ATOM 5563 C CA . ASP A 1 685 ? -15.502 23.755 6.349 1.00 89.75 685 ASP A CA 1
ATOM 5564 C C . ASP A 1 685 ? -15.262 22.783 7.512 1.00 89.75 685 ASP A C 1
ATOM 5566 O O . ASP A 1 685 ? -16.074 22.688 8.434 1.00 89.75 685 ASP A O 1
ATOM 5570 N N . ASP A 1 686 ? -14.117 22.094 7.498 1.00 86.00 686 ASP A N 1
ATOM 5571 C CA . ASP A 1 686 ? -13.720 21.190 8.579 1.00 86.00 686 ASP A CA 1
ATOM 5572 C C . ASP A 1 686 ? -13.562 21.915 9.924 1.00 86.00 686 ASP A C 1
ATOM 5574 O O . ASP A 1 686 ? -13.757 21.317 10.972 1.00 86.00 686 ASP A O 1
ATOM 5578 N N . SER A 1 687 ? -13.267 23.213 9.954 1.00 86.25 687 SER A N 1
ATOM 5579 C CA . SER A 1 687 ? -13.142 23.944 11.221 1.00 86.25 687 SER A CA 1
ATOM 5580 C C . SER A 1 687 ? -14.491 24.316 11.855 1.00 86.25 687 SER A C 1
ATOM 5582 O O . SER A 1 687 ? -14.535 24.745 13.012 1.00 86.25 687 SER A O 1
ATOM 5584 N N . ASN A 1 688 ? -15.603 24.131 11.131 1.00 91.12 688 ASN A N 1
ATOM 5585 C CA . ASN A 1 688 ? -16.945 24.492 11.574 1.00 91.12 688 ASN A CA 1
ATOM 5586 C C . ASN A 1 688 ? -17.775 23.256 11.966 1.00 91.12 688 ASN A C 1
ATOM 5588 O O . ASN A 1 688 ? -18.138 22.425 11.135 1.00 91.12 688 ASN A O 1
ATOM 5592 N N . GLY A 1 689 ? -18.166 23.178 13.241 1.00 89.69 689 GLY A N 1
ATOM 5593 C CA . GLY A 1 689 ? -18.981 22.076 13.761 1.00 89.69 689 GLY A CA 1
ATOM 5594 C C . GLY A 1 689 ? -20.362 21.928 13.108 1.00 89.69 689 GLY A C 1
ATOM 5595 O O . GLY A 1 689 ? -20.861 20.810 13.010 1.00 89.69 689 GLY A O 1
ATOM 5596 N N . GLU A 1 690 ? -20.979 23.014 12.627 1.00 91.38 690 GLU A N 1
ATOM 5597 C CA . GLU A 1 690 ? -22.262 22.928 11.912 1.00 91.38 690 GLU A CA 1
ATOM 5598 C C . GLU A 1 690 ? -22.106 22.291 10.530 1.00 91.38 690 GLU A C 1
ATOM 5600 O O . GLU A 1 690 ? -22.984 21.549 10.098 1.00 91.38 690 GLU A O 1
ATOM 5605 N N . ASP A 1 691 ? -20.993 22.555 9.847 1.00 92.81 691 ASP A N 1
ATOM 5606 C CA . ASP A 1 691 ? -20.708 21.969 8.539 1.00 92.81 691 ASP A CA 1
ATOM 5607 C C . ASP A 1 691 ? -20.317 20.496 8.675 1.00 92.81 691 ASP A C 1
ATOM 5609 O O . ASP A 1 691 ? -20.848 19.662 7.939 1.00 92.81 691 ASP A O 1
ATOM 5613 N N . ARG A 1 692 ? -19.526 20.142 9.699 1.00 94.31 692 ARG A N 1
ATOM 5614 C CA . ARG A 1 692 ? -19.282 18.734 10.058 1.00 94.31 692 ARG A CA 1
ATOM 5615 C C . ARG A 1 692 ? -20.581 17.970 10.309 1.00 94.31 692 ARG A C 1
ATOM 5617 O O . ARG A 1 692 ? -20.701 16.835 9.873 1.00 94.31 692 ARG A O 1
ATOM 5624 N N . LEU A 1 693 ? -21.574 18.583 10.962 1.00 94.56 693 LEU A N 1
ATOM 5625 C CA . LEU A 1 693 ? -22.887 17.964 11.210 1.00 94.56 693 LEU A CA 1
ATOM 5626 C C . LEU A 1 693 ? -23.773 17.846 9.960 1.00 94.56 693 LEU A C 1
ATOM 5628 O O . LEU A 1 693 ? -24.731 17.075 9.977 1.00 94.56 693 LEU A O 1
ATOM 5632 N N . LYS A 1 694 ? -23.497 18.602 8.890 1.00 94.50 694 LYS A N 1
ATOM 5633 C CA . LYS A 1 694 ? -24.179 18.423 7.597 1.00 94.50 694 LYS A CA 1
ATOM 5634 C C . LYS A 1 694 ? -23.594 17.242 6.826 1.00 94.50 694 LYS A C 1
ATOM 5636 O O . LYS A 1 694 ? -24.355 16.492 6.217 1.00 94.50 694 LYS A O 1
ATOM 5641 N N . VAL A 1 695 ? -22.270 17.070 6.876 1.00 95.06 695 VAL A N 1
ATOM 5642 C CA . VAL A 1 695 ? -21.580 15.918 6.268 1.00 95.06 695 VAL A CA 1
ATOM 5643 C C . VAL A 1 695 ? -21.821 14.645 7.073 1.00 95.06 695 VAL A C 1
ATOM 5645 O O . VAL A 1 695 ? -22.119 13.611 6.494 1.00 95.06 695 VAL A O 1
ATOM 5648 N N . TRP A 1 696 ? -21.818 14.724 8.401 1.00 96.50 696 TRP A N 1
ATOM 5649 C CA . TRP A 1 696 ? -22.098 13.603 9.300 1.00 96.50 696 TRP A CA 1
ATOM 5650 C C . TRP A 1 696 ? -23.370 13.874 10.120 1.00 96.50 696 TRP A C 1
ATOM 5652 O O . TRP A 1 696 ? -23.291 14.273 11.290 1.00 96.50 696 TRP A O 1
ATOM 5662 N N . PRO A 1 697 ? -24.572 13.706 9.529 1.00 95.25 697 PRO A N 1
ATOM 5663 C CA . PRO A 1 697 ? -25.821 13.938 10.235 1.00 95.25 697 PRO A CA 1
ATOM 5664 C C . PRO A 1 697 ? -25.974 13.004 11.431 1.00 95.25 697 PRO A C 1
ATOM 5666 O O . PRO A 1 697 ? -25.887 11.784 11.309 1.00 95.25 697 PRO A O 1
ATOM 5669 N N . SER A 1 698 ? -26.376 13.555 12.576 1.00 92.94 698 SER A N 1
ATOM 5670 C CA . SER A 1 698 ? -26.688 12.757 13.773 1.00 92.94 698 SER A CA 1
ATOM 5671 C C . SER A 1 698 ? -27.812 11.735 13.564 1.00 92.94 698 SER A C 1
ATOM 5673 O O . SER A 1 698 ? -27.928 10.795 14.343 1.00 92.94 698 SER A O 1
ATOM 5675 N N . LYS A 1 699 ? -28.634 11.912 12.520 1.00 93.81 699 LYS A N 1
ATOM 5676 C CA . LYS A 1 699 ? -29.674 10.959 12.106 1.00 93.81 699 LYS A CA 1
ATOM 5677 C C . LYS A 1 699 ? -29.123 9.718 11.399 1.00 93.81 699 LYS A C 1
ATOM 5679 O O . LYS A 1 699 ? -29.785 8.691 11.449 1.00 93.81 699 LYS A O 1
ATOM 5684 N N . ASN A 1 700 ? -27.954 9.818 10.766 1.00 95.94 700 ASN A N 1
ATOM 5685 C CA . ASN A 1 700 ? -27.303 8.700 10.077 1.00 95.94 700 ASN A CA 1
ATOM 5686 C C . ASN A 1 700 ? -26.409 7.892 11.021 1.00 95.94 700 ASN A C 1
ATOM 5688 O O . ASN A 1 700 ? -26.085 6.743 10.734 1.00 95.94 700 ASN A O 1
ATOM 5692 N N . ARG A 1 701 ? -26.012 8.487 12.150 1.00 95.06 701 ARG A N 1
ATOM 5693 C CA . ARG A 1 701 ? -25.174 7.843 13.157 1.00 95.06 701 ARG A CA 1
ATOM 5694 C C . ARG A 1 701 ? -25.851 6.595 13.724 1.00 95.06 701 ARG A C 1
ATOM 5696 O O . ARG A 1 701 ? -26.974 6.657 14.229 1.00 95.06 701 ARG A O 1
ATOM 5703 N N . ILE A 1 702 ? -25.125 5.482 13.718 1.00 95.56 702 ILE A N 1
ATOM 5704 C CA . ILE A 1 702 ? -25.485 4.304 14.506 1.00 95.56 702 ILE A CA 1
ATOM 5705 C C . ILE A 1 702 ? -25.066 4.593 15.943 1.00 95.56 702 ILE A C 1
ATOM 5707 O O . ILE A 1 702 ? -23.886 4.789 16.202 1.00 95.56 702 ILE A O 1
ATOM 5711 N N . ASP A 1 703 ? -26.023 4.658 16.864 1.00 94.25 703 ASP A N 1
ATOM 5712 C CA . ASP A 1 703 ? -25.788 4.858 18.298 1.00 94.25 703 ASP A CA 1
ATOM 5713 C C . ASP A 1 703 ? -26.893 4.144 19.080 1.00 94.25 703 ASP A C 1
ATOM 5715 O O . ASP A 1 703 ? -28.021 4.635 19.163 1.00 94.25 703 ASP A O 1
ATOM 5719 N N . PHE A 1 704 ? -26.587 2.964 19.618 1.00 94.38 704 PHE A N 1
ATOM 5720 C CA . PHE A 1 704 ? -27.562 2.159 20.353 1.00 94.38 704 PHE A CA 1
ATOM 5721 C C . PHE A 1 704 ? -26.939 1.423 21.541 1.00 94.38 704 PHE A C 1
ATOM 5723 O O . PHE A 1 704 ? -25.735 1.159 21.597 1.00 94.38 704 PHE A O 1
ATOM 5730 N N . GLU A 1 705 ? -27.789 1.070 22.505 1.00 94.94 705 GLU A N 1
ATOM 5731 C CA . GLU A 1 705 ? -27.397 0.267 23.662 1.00 94.94 705 GLU A CA 1
ATOM 5732 C C . GLU A 1 705 ? -27.326 -1.210 23.277 1.00 94.94 705 GLU A C 1
ATOM 5734 O O . GLU A 1 705 ? -28.310 -1.780 22.801 1.00 94.94 705 GLU A O 1
ATOM 5739 N N . LEU A 1 706 ? -26.199 -1.869 23.553 1.00 93.38 706 LEU A N 1
ATOM 5740 C CA . LEU A 1 706 ? -25.996 -3.298 23.289 1.00 93.38 706 LEU A CA 1
ATOM 5741 C C . LEU A 1 706 ? -27.007 -4.185 24.040 1.00 93.38 706 LEU A C 1
ATOM 5743 O O . LEU A 1 706 ? -27.304 -5.298 23.598 1.00 93.38 706 LEU A O 1
ATOM 5747 N N . GLY A 1 707 ? -27.591 -3.683 25.136 1.00 92.19 707 GLY A N 1
ATOM 5748 C CA . GLY A 1 707 ? -28.721 -4.311 25.830 1.00 92.19 707 GLY A CA 1
ATOM 5749 C C . GLY A 1 707 ? -29.929 -4.561 24.920 1.00 92.19 707 GLY A C 1
ATOM 5750 O O . GLY A 1 707 ? -30.562 -5.612 25.024 1.00 92.19 707 GLY A O 1
ATOM 5751 N N . THR A 1 708 ? -30.161 -3.694 23.930 1.00 94.38 708 THR A N 1
ATOM 5752 C CA . THR A 1 708 ? -31.249 -3.819 22.944 1.00 94.38 708 THR A CA 1
ATOM 5753 C C . THR A 1 708 ? -31.196 -5.157 22.206 1.00 94.38 708 THR A C 1
ATOM 5755 O O . THR A 1 708 ? -32.220 -5.814 22.014 1.00 94.38 708 THR A O 1
ATOM 5758 N N . PHE A 1 709 ? -30.002 -5.636 21.840 1.00 94.94 709 PHE A N 1
ATOM 5759 C CA . PHE A 1 709 ? -29.852 -6.949 21.206 1.00 94.94 709 PHE A CA 1
ATOM 5760 C C . PHE A 1 709 ? -30.271 -8.097 22.127 1.00 94.94 709 PHE A C 1
ATOM 5762 O O . PHE A 1 709 ? -30.858 -9.084 21.667 1.00 94.94 709 PHE A O 1
ATOM 5769 N N . GLN A 1 710 ? -29.989 -7.981 23.426 1.00 92.38 710 GLN A N 1
ATOM 5770 C CA . GLN A 1 710 ? -30.403 -8.974 24.412 1.00 92.38 710 GLN A CA 1
ATOM 5771 C C . GLN A 1 710 ? -31.924 -8.972 24.569 1.00 92.38 710 GLN A C 1
ATOM 5773 O O . GLN A 1 710 ? -32.531 -10.045 24.555 1.00 92.38 710 GLN A O 1
ATOM 5778 N N . ASP A 1 711 ? -32.532 -7.791 24.644 1.00 94.56 711 ASP A N 1
ATOM 5779 C CA . ASP A 1 711 ? -33.975 -7.622 24.798 1.00 94.56 711 ASP A CA 1
ATOM 5780 C C . ASP A 1 711 ? -34.736 -8.185 23.595 1.00 94.56 711 ASP A C 1
ATOM 5782 O O . ASP A 1 711 ? -35.618 -9.031 23.762 1.00 94.56 711 ASP A O 1
ATOM 5786 N N . VAL A 1 712 ? -34.329 -7.835 22.370 1.00 95.12 712 VAL A N 1
ATOM 5787 C CA . VAL A 1 712 ? -34.949 -8.354 21.138 1.00 95.12 712 VAL A CA 1
ATOM 5788 C C . VAL A 1 712 ? -34.781 -9.872 21.031 1.00 95.12 712 VAL A C 1
ATOM 5790 O O . VAL A 1 712 ? -35.711 -10.593 20.656 1.00 95.12 712 VAL A O 1
ATOM 5793 N N . LYS A 1 713 ? -33.621 -10.411 21.423 1.00 94.56 713 LYS A N 1
ATOM 5794 C CA . LYS A 1 713 ? -33.401 -11.863 21.461 1.00 94.56 713 LYS A CA 1
ATOM 5795 C C . LYS A 1 713 ? -34.294 -12.560 22.492 1.00 94.56 713 LYS A C 1
ATOM 5797 O O . LYS A 1 713 ? -34.806 -13.652 22.220 1.00 94.56 713 LYS A O 1
ATOM 5802 N N . GLN A 1 714 ? -34.490 -11.968 23.670 1.00 94.75 714 GLN A N 1
ATOM 5803 C CA . GLN A 1 714 ? -35.392 -12.491 24.701 1.00 94.75 714 GLN A CA 1
ATOM 5804 C C . GLN A 1 714 ? -36.861 -12.413 24.269 1.00 94.75 714 GLN A C 1
ATOM 5806 O O . GLN A 1 714 ? -37.615 -13.365 24.504 1.00 94.75 714 GLN A O 1
ATOM 5811 N N . GLU A 1 715 ? -37.250 -11.330 23.597 1.00 94.31 715 GLU A N 1
ATOM 5812 C CA . GLU A 1 715 ? -38.575 -11.151 23.004 1.00 94.31 715 GLU A CA 1
ATOM 5813 C C . GLU A 1 715 ? -38.850 -12.258 21.977 1.00 94.31 715 GLU A C 1
ATOM 5815 O O . GLU A 1 715 ? -39.825 -13.005 22.112 1.00 94.31 715 GLU A O 1
ATOM 5820 N N . ARG A 1 716 ? -37.930 -12.453 21.021 1.00 94.38 716 ARG A N 1
ATOM 5821 C CA . ARG A 1 716 ? -37.974 -13.535 20.025 1.00 94.38 716 ARG A CA 1
ATOM 5822 C C . ARG A 1 716 ? -38.146 -14.894 20.693 1.00 94.38 716 ARG A C 1
ATOM 5824 O O . ARG A 1 716 ? -39.053 -15.649 20.348 1.00 94.38 716 ARG A O 1
ATOM 5831 N N . ASN A 1 717 ? -37.297 -15.209 21.673 1.00 93.31 717 ASN A N 1
ATOM 5832 C CA . ASN A 1 717 ? -37.334 -16.489 22.386 1.00 93.31 717 ASN A CA 1
ATOM 5833 C C . ASN A 1 717 ? -38.646 -16.696 23.158 1.00 93.31 717 ASN A C 1
ATOM 5835 O O . ASN A 1 717 ? -39.086 -17.833 23.328 1.00 93.31 717 ASN A O 1
ATOM 5839 N N . SER A 1 718 ? -39.265 -15.621 23.644 1.00 93.00 718 SER A N 1
ATOM 5840 C CA . SER A 1 718 ? -40.566 -15.681 24.309 1.00 93.00 718 SER A CA 1
ATOM 5841 C C . SER A 1 718 ? -41.684 -15.961 23.310 1.00 93.00 718 SER A C 1
ATOM 5843 O O . SER A 1 718 ? -42.429 -16.916 23.524 1.00 93.00 718 SER A O 1
ATOM 5845 N N . LYS A 1 719 ? -41.713 -15.254 22.172 1.00 92.25 719 LYS A N 1
ATOM 5846 C CA . LYS A 1 719 ? -42.676 -15.500 21.084 1.00 92.25 719 LYS A CA 1
ATOM 5847 C C . LYS A 1 719 ? -42.540 -16.889 20.465 1.00 92.25 719 LYS A C 1
ATOM 5849 O O . LYS A 1 719 ? -43.534 -17.468 20.049 1.00 92.25 719 LYS A O 1
ATOM 5854 N N . MET A 1 720 ? -41.339 -17.467 20.427 1.00 91.44 720 MET A N 1
ATOM 5855 C CA . MET A 1 720 ? -41.141 -18.858 19.988 1.00 91.44 720 MET A CA 1
ATOM 5856 C C . MET A 1 720 ? -41.824 -19.890 20.896 1.00 91.44 720 MET A C 1
ATOM 5858 O O . MET A 1 720 ? -42.124 -20.993 20.448 1.00 91.44 720 MET A O 1
ATOM 5862 N N . ARG A 1 721 ? -42.041 -19.569 22.179 1.00 90.44 721 ARG A N 1
ATOM 5863 C CA . ARG A 1 721 ? -42.715 -20.465 23.135 1.00 90.44 721 ARG A CA 1
ATOM 5864 C C . ARG A 1 721 ? -44.239 -20.352 23.083 1.00 90.44 721 ARG A C 1
ATOM 5866 O O . ARG A 1 721 ? -44.923 -21.139 23.736 1.00 90.44 721 ARG A O 1
ATOM 5873 N N . GLU A 1 722 ? -44.776 -19.390 22.338 1.00 91.69 722 GLU A N 1
ATOM 5874 C CA . GLU A 1 722 ? -46.215 -19.200 22.182 1.00 91.69 722 GLU A CA 1
ATOM 5875 C C . GLU A 1 722 ? -46.813 -20.235 21.216 1.00 91.69 722 GLU A C 1
ATOM 5877 O O . GLU A 1 722 ? -46.208 -20.631 20.219 1.00 91.69 722 GLU A O 1
ATOM 5882 N N . SER A 1 723 ? -48.034 -20.690 21.507 1.00 79.69 723 SER A N 1
ATOM 5883 C CA . SER A 1 723 ? -48.743 -21.639 20.640 1.00 79.69 723 SER A CA 1
ATOM 5884 C C . SER A 1 723 ? -49.186 -20.952 19.340 1.00 79.69 723 SER A C 1
ATOM 5886 O O . SER A 1 723 ? -49.845 -19.919 19.399 1.00 79.69 723 SER A O 1
ATOM 5888 N N . ASN A 1 724 ? -48.886 -21.557 18.182 1.00 81.69 724 ASN A N 1
ATOM 5889 C CA . ASN A 1 724 ? -49.132 -21.038 16.819 1.00 81.69 724 ASN A CA 1
ATOM 5890 C C . ASN A 1 724 ? -48.215 -19.888 16.348 1.00 81.69 724 ASN A C 1
ATOM 5892 O O . ASN A 1 724 ? -48.568 -19.169 15.414 1.00 81.69 724 ASN A O 1
ATOM 5896 N N . SER A 1 725 ? -47.044 -19.710 16.961 1.00 84.56 725 SER A N 1
ATOM 5897 C CA . SER A 1 725 ? -46.042 -18.750 16.484 1.00 84.56 725 SER A CA 1
ATOM 5898 C C . SER A 1 725 ? -45.288 -19.270 15.251 1.00 84.56 725 SER A C 1
ATOM 5900 O O . SER A 1 725 ? -44.857 -20.421 15.228 1.00 84.56 725 SER A O 1
ATOM 5902 N N . ASN A 1 726 ? -45.084 -18.407 14.249 1.00 83.19 726 ASN A N 1
ATOM 5903 C CA . ASN A 1 726 ? -44.244 -18.681 13.069 1.00 83.19 726 ASN A CA 1
ATOM 5904 C C . ASN A 1 726 ? -42.781 -18.228 13.263 1.00 83.19 726 ASN A C 1
ATOM 5906 O O . ASN A 1 726 ? -41.994 -18.241 12.317 1.00 83.19 726 ASN A O 1
ATOM 5910 N N . VAL A 1 727 ? -42.414 -17.785 14.471 1.00 88.19 727 VAL A N 1
ATOM 5911 C CA . VAL A 1 727 ? -41.057 -17.326 14.792 1.00 88.19 727 VAL A CA 1
ATOM 5912 C C . VAL A 1 727 ? -40.122 -18.530 14.935 1.00 88.19 727 VAL A C 1
ATOM 5914 O O . VAL A 1 727 ? -40.445 -19.500 15.617 1.00 88.19 727 VAL A O 1
ATOM 5917 N N . SER A 1 728 ? -38.941 -18.457 14.320 1.00 87.12 728 SER A N 1
ATOM 5918 C CA . SER A 1 728 ? -37.931 -19.523 14.320 1.00 87.12 728 SER A CA 1
ATOM 5919 C C . SER A 1 728 ? -36.528 -18.954 14.553 1.00 87.12 728 SER A C 1
ATOM 5921 O O . SER A 1 728 ? -36.309 -17.747 14.482 1.00 87.12 728 SER A O 1
ATOM 5923 N N . LEU A 1 729 ? -35.558 -19.835 14.813 1.00 88.25 729 LEU A N 1
ATOM 5924 C CA . LEU A 1 729 ? -34.132 -19.492 14.765 1.00 88.25 729 LEU A CA 1
ATOM 5925 C C . LEU A 1 729 ? -33.622 -19.325 13.327 1.00 88.25 729 LEU A C 1
ATOM 5927 O O . LEU A 1 729 ? -32.596 -18.695 13.121 1.00 88.25 729 LEU A O 1
ATOM 5931 N N . THR A 1 730 ? -34.324 -19.904 12.352 1.00 86.19 730 THR A N 1
ATOM 5932 C CA . THR A 1 730 ? -33.923 -19.961 10.936 1.00 86.19 730 THR A CA 1
ATOM 5933 C C . THR A 1 730 ? -34.541 -18.857 10.082 1.00 86.19 730 THR A C 1
ATOM 5935 O O . THR A 1 730 ? -34.432 -18.907 8.862 1.00 86.19 730 THR A O 1
ATOM 5938 N N . ILE A 1 731 ? -35.270 -17.925 10.694 1.00 85.56 731 ILE A N 1
ATOM 5939 C CA . ILE A 1 731 ? -35.896 -16.789 10.016 1.00 85.56 731 ILE A CA 1
ATOM 5940 C C . ILE A 1 731 ? -35.481 -15.538 10.794 1.00 85.56 731 ILE A C 1
ATOM 5942 O O . ILE A 1 731 ? -35.637 -15.545 12.021 1.00 85.56 731 ILE A O 1
ATOM 5946 N N . PRO A 1 732 ? -34.984 -14.481 10.127 1.00 89.38 732 PRO A N 1
ATOM 5947 C CA . PRO A 1 732 ? -34.619 -13.242 10.798 1.00 89.38 732 PRO A CA 1
ATOM 5948 C C . PRO A 1 732 ? -35.808 -12.667 11.572 1.00 89.38 732 PRO A C 1
ATOM 5950 O O . PRO A 1 732 ? -36.880 -12.428 11.011 1.00 89.38 732 PRO A O 1
ATOM 5953 N N . TYR A 1 733 ? -35.628 -12.457 12.875 1.00 92.50 733 TYR A N 1
ATOM 5954 C CA . TYR A 1 733 ? -36.621 -11.802 13.714 1.00 92.50 733 TYR A CA 1
ATOM 5955 C C . TYR A 1 733 ? -36.353 -10.305 13.736 1.00 92.50 733 TYR A C 1
ATOM 5957 O O . TYR A 1 733 ? -35.260 -9.888 14.110 1.00 92.50 733 TYR A O 1
ATOM 5965 N N . VAL A 1 734 ? -37.349 -9.516 13.346 1.00 91.81 734 VAL A N 1
ATOM 5966 C CA . VAL A 1 734 ? -37.245 -8.062 13.228 1.00 91.81 734 VAL A CA 1
ATOM 5967 C C . VAL A 1 734 ? -38.007 -7.397 14.370 1.00 91.81 734 VAL A C 1
ATOM 5969 O O . VAL A 1 734 ? -39.176 -7.706 14.601 1.00 91.81 734 VAL A O 1
ATOM 5972 N N . SER A 1 735 ? -37.346 -6.467 15.049 1.00 93.94 735 SER A N 1
ATOM 5973 C CA . SER A 1 735 ? -37.928 -5.526 16.003 1.00 93.94 735 SER A CA 1
ATOM 5974 C C . SER A 1 735 ? -37.458 -4.106 15.669 1.00 93.94 735 SER A C 1
ATOM 5976 O O . SER A 1 735 ? -36.681 -3.910 14.731 1.00 93.94 735 SER A O 1
ATOM 5978 N N . TYR A 1 736 ? -37.951 -3.116 16.404 1.00 91.94 736 TYR A N 1
ATOM 5979 C CA . TYR A 1 736 ? -37.640 -1.709 16.166 1.00 91.94 736 TYR A CA 1
ATOM 5980 C C . TYR A 1 736 ? -37.182 -1.032 17.450 1.00 91.94 736 TYR A C 1
ATOM 5982 O O . TYR A 1 736 ? -37.823 -1.160 18.492 1.00 91.94 736 TYR A O 1
ATOM 5990 N N . ASP A 1 737 ? -36.094 -0.282 17.333 1.00 88.88 737 ASP A N 1
ATOM 5991 C CA . ASP A 1 737 ? -35.635 0.678 18.326 1.00 88.88 737 ASP A CA 1
ATOM 5992 C C . ASP A 1 737 ? -35.891 2.079 17.758 1.00 88.88 737 ASP A C 1
ATOM 5994 O O . ASP A 1 737 ? -35.214 2.544 16.839 1.00 88.88 737 ASP A O 1
ATOM 5998 N N . ASN A 1 738 ? -36.951 2.726 18.244 1.00 85.81 738 ASN A N 1
ATOM 5999 C CA . ASN A 1 738 ? -37.517 3.935 17.646 1.00 85.81 738 ASN A CA 1
ATOM 6000 C C . ASN A 1 738 ? -37.879 3.735 16.159 1.00 85.81 738 ASN A C 1
ATOM 6002 O O . ASN A 1 738 ? -38.862 3.061 15.859 1.00 85.81 738 ASN A O 1
ATOM 6006 N N . ASN A 1 739 ? -37.109 4.329 15.240 1.00 84.69 739 ASN A N 1
ATOM 6007 C CA . ASN A 1 739 ? -37.297 4.212 13.789 1.00 84.69 739 ASN A CA 1
ATOM 6008 C C . ASN A 1 739 ? -36.245 3.305 13.120 1.00 84.69 739 ASN A C 1
ATOM 6010 O O . ASN A 1 739 ? -36.294 3.097 11.909 1.00 84.69 739 ASN A O 1
ATOM 6014 N N . ASN A 1 740 ? -35.301 2.775 13.902 1.00 91.62 740 ASN A N 1
ATOM 6015 C CA . ASN A 1 740 ? -34.218 1.922 13.431 1.00 91.62 740 ASN A CA 1
ATOM 6016 C C . ASN A 1 740 ? -34.592 0.455 13.609 1.00 91.62 740 ASN A C 1
ATOM 6018 O O . ASN A 1 740 ? -35.309 0.075 14.541 1.00 91.62 740 ASN A O 1
ATOM 6022 N N . ARG A 1 741 ? -34.120 -0.384 12.693 1.00 92.75 741 ARG A N 1
ATOM 6023 C CA . ARG A 1 741 ? -34.502 -1.792 12.644 1.00 92.75 741 ARG A CA 1
ATOM 6024 C C . ARG A 1 741 ? -33.443 -2.641 13.338 1.00 92.75 741 ARG A C 1
ATOM 6026 O O . ARG A 1 741 ? -32.254 -2.512 13.067 1.00 92.75 741 ARG A O 1
ATOM 6033 N N . VAL A 1 742 ? -33.896 -3.525 14.223 1.00 95.81 742 VAL A N 1
ATOM 6034 C CA . VAL A 1 742 ? -33.050 -4.443 14.993 1.00 95.81 742 VAL A CA 1
ATOM 6035 C C . VAL A 1 742 ? -33.396 -5.868 14.601 1.00 95.81 742 VAL A C 1
ATOM 6037 O O . VAL A 1 742 ? -34.550 -6.288 14.706 1.00 95.81 742 VAL A O 1
ATOM 6040 N N . ILE A 1 743 ? -32.407 -6.626 14.143 1.00 94.44 743 ILE A N 1
ATOM 6041 C CA . ILE A 1 743 ? -32.603 -7.971 13.607 1.00 94.44 743 ILE A CA 1
ATOM 6042 C C . ILE A 1 743 ? -31.799 -8.983 14.420 1.00 94.44 743 ILE A C 1
ATOM 6044 O O . ILE A 1 743 ? -30.633 -8.764 14.746 1.00 94.44 743 ILE A O 1
ATOM 6048 N N . VAL A 1 744 ? -32.426 -10.119 14.730 1.00 95.25 744 VAL A N 1
ATOM 6049 C CA . VAL A 1 744 ? -31.783 -11.267 15.382 1.00 95.25 744 VAL A CA 1
ATOM 6050 C C . VAL A 1 744 ? -32.034 -12.525 14.561 1.00 95.25 744 VAL A C 1
ATOM 6052 O O . VAL A 1 744 ? -33.181 -12.938 14.377 1.00 95.25 744 VAL A O 1
ATOM 6055 N N . MET A 1 745 ? -30.960 -13.175 14.119 1.00 93.12 745 MET A N 1
ATOM 6056 C CA . MET A 1 745 ? -30.992 -14.434 13.371 1.00 93.12 745 MET A CA 1
ATOM 6057 C C . MET A 1 745 ? -30.202 -15.504 14.127 1.00 93.12 745 MET A C 1
ATOM 6059 O O . MET A 1 745 ? -29.113 -15.224 14.615 1.00 93.12 745 MET A O 1
ATOM 6063 N N . GLY A 1 746 ? -30.747 -16.716 14.269 1.00 93.12 746 GLY A N 1
ATOM 6064 C CA . GLY A 1 746 ? -30.099 -17.804 15.011 1.00 93.12 746 GLY A CA 1
ATOM 6065 C C . GLY A 1 746 ? -29.956 -17.551 16.509 1.00 93.12 746 GLY A C 1
ATOM 6066 O O . GLY A 1 746 ? -30.873 -17.035 17.161 1.00 93.12 746 GLY A O 1
ATOM 6067 N N . ASN A 1 747 ? -28.819 -17.959 17.081 1.00 93.00 747 ASN A N 1
ATOM 6068 C CA . ASN A 1 747 ? -28.489 -17.769 18.496 1.00 93.00 747 ASN A CA 1
ATOM 6069 C C . ASN A 1 747 ? -27.114 -17.088 18.692 1.00 93.00 747 ASN A C 1
ATOM 6071 O O . ASN A 1 747 ? -26.216 -17.682 19.292 1.00 93.00 747 ASN A O 1
ATOM 6075 N N . PRO A 1 748 ? -26.950 -15.841 18.221 1.00 92.62 748 PRO A N 1
ATOM 6076 C CA . PRO A 1 748 ? -25.682 -15.115 18.236 1.00 92.62 748 PRO A CA 1
ATOM 6077 C C . PRO A 1 748 ? -25.206 -14.820 19.659 1.00 92.62 748 PRO A C 1
ATOM 6079 O O . PRO A 1 748 ? -26.007 -14.745 20.600 1.00 92.62 748 PRO A O 1
ATOM 6082 N N . ASN A 1 749 ? -23.899 -14.633 19.823 1.00 89.81 749 ASN A N 1
ATOM 6083 C CA . ASN A 1 749 ? -23.267 -14.415 21.119 1.00 89.81 749 ASN A CA 1
ATOM 6084 C C . ASN A 1 749 ? -22.364 -13.175 21.086 1.00 89.81 749 ASN A C 1
ATOM 6086 O O . ASN A 1 749 ? -21.466 -13.097 20.258 1.00 89.81 749 ASN A O 1
ATOM 6090 N N . LEU A 1 750 ? -22.585 -12.249 22.023 1.00 89.81 750 LEU A N 1
ATOM 6091 C CA . LEU A 1 750 ? -21.778 -11.034 22.179 1.00 89.81 750 LEU A CA 1
ATOM 6092 C C . LEU A 1 750 ? -20.396 -11.316 22.799 1.00 89.81 750 LEU A C 1
ATOM 6094 O O . LEU A 1 750 ? -19.520 -10.471 22.714 1.00 89.81 750 LEU A O 1
ATOM 6098 N N . SER A 1 751 ? -20.185 -12.499 23.396 1.00 89.75 751 SER A N 1
ATOM 6099 C CA . SER A 1 751 ? -18.898 -12.876 24.004 1.00 89.75 751 SER A CA 1
ATOM 6100 C C . SER A 1 751 ? -17.855 -13.443 23.041 1.00 89.75 751 SER A C 1
ATOM 6102 O O . SER A 1 751 ? -16.794 -13.869 23.478 1.00 89.75 751 SER A O 1
ATOM 6104 N N . ASN A 1 752 ? -18.236 -13.670 21.790 1.00 87.69 752 ASN A N 1
ATOM 6105 C CA . ASN A 1 752 ? -17.399 -14.302 20.773 1.00 87.69 752 ASN A CA 1
ATOM 6106 C C . ASN A 1 752 ? -17.904 -13.801 19.424 1.00 87.69 752 ASN A C 1
ATOM 6108 O O . ASN A 1 752 ? -18.507 -14.548 18.643 1.00 87.69 752 ASN A O 1
ATOM 6112 N N . VAL A 1 753 ? -17.743 -12.496 19.223 1.00 91.88 753 VAL A N 1
ATOM 6113 C CA . VAL A 1 753 ? -18.039 -11.845 17.955 1.00 91.88 753 VAL A CA 1
ATOM 6114 C C . VAL A 1 753 ? -16.855 -12.117 17.041 1.00 91.88 753 VAL A C 1
ATOM 6116 O O . VAL A 1 753 ? -15.749 -11.645 17.283 1.00 91.88 753 VAL A O 1
ATOM 6119 N N . ARG A 1 754 ? -17.095 -12.931 16.011 1.00 92.94 754 ARG A N 1
ATOM 6120 C CA . ARG A 1 754 ? -16.063 -13.370 15.062 1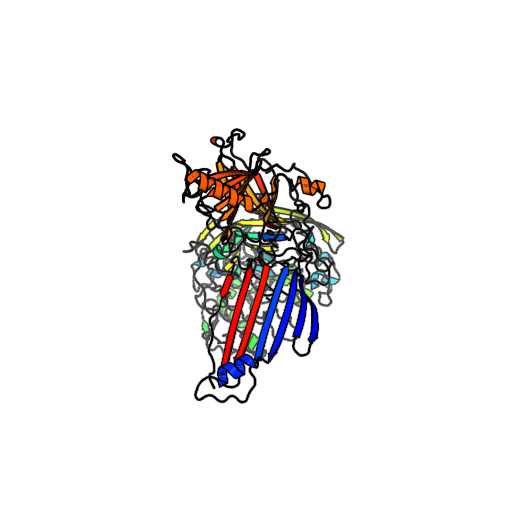.00 92.94 754 ARG A CA 1
ATOM 6121 C C . ARG A 1 754 ? -16.065 -12.586 13.767 1.00 92.94 754 ARG A C 1
ATOM 6123 O O . ARG A 1 754 ? -15.119 -12.641 12.991 1.00 92.94 754 ARG A O 1
ATOM 6130 N N . THR A 1 755 ? -17.170 -11.917 13.487 1.00 92.38 755 THR A N 1
ATOM 6131 C CA . THR A 1 755 ? -17.372 -11.224 12.226 1.00 92.38 755 THR A CA 1
ATOM 6132 C C . THR A 1 755 ? -18.121 -9.935 12.477 1.00 92.38 755 THR A C 1
ATOM 6134 O O . THR A 1 755 ? -19.148 -9.947 13.165 1.00 92.38 755 THR A O 1
ATOM 6137 N N . VAL A 1 756 ? -17.648 -8.865 11.850 1.00 95.25 756 VAL A N 1
ATOM 6138 C CA . VAL A 1 756 ? -18.414 -7.643 11.626 1.00 95.25 756 VAL A CA 1
ATOM 6139 C C . VAL A 1 756 ? -18.659 -7.496 10.131 1.00 95.25 756 VAL A C 1
ATOM 6141 O O . VAL A 1 756 ? -17.797 -7.814 9.311 1.00 95.25 756 VAL A O 1
ATOM 6144 N N . MET A 1 757 ? -19.852 -7.049 9.775 1.00 96.19 757 MET A N 1
ATOM 6145 C CA . MET A 1 757 ? -20.239 -6.747 8.410 1.00 96.19 757 MET A CA 1
ATOM 6146 C C . MET A 1 757 ? -20.907 -5.378 8.375 1.00 96.19 757 MET A C 1
ATOM 6148 O O . MET A 1 757 ? -21.767 -5.085 9.202 1.00 96.19 757 MET A O 1
ATOM 6152 N N . LEU A 1 758 ? -20.503 -4.569 7.405 1.00 97.00 758 LEU A N 1
ATOM 6153 C CA . LEU A 1 758 ? -21.041 -3.245 7.129 1.00 97.00 758 LEU A CA 1
ATOM 6154 C C . LEU A 1 758 ? -21.645 -3.273 5.740 1.00 97.00 758 LEU A C 1
ATOM 6156 O O . LEU A 1 758 ? -21.006 -3.763 4.810 1.00 97.00 758 LEU A O 1
ATOM 6160 N N . GLY A 1 759 ? -22.857 -2.767 5.572 1.00 95.88 759 GLY A N 1
ATOM 6161 C CA . GLY A 1 759 ? -23.479 -2.801 4.260 1.00 95.88 759 GLY A CA 1
ATOM 6162 C C . GLY A 1 759 ? -24.514 -1.728 4.022 1.00 95.88 759 GLY A C 1
ATOM 6163 O O . GLY A 1 759 ? -24.949 -1.024 4.932 1.00 95.88 759 GLY A O 1
ATOM 6164 N N . ILE A 1 760 ? -24.890 -1.639 2.753 1.00 96.56 760 ILE A N 1
ATOM 6165 C CA . ILE A 1 760 ? -25.921 -0.758 2.227 1.00 96.56 760 ILE A CA 1
ATOM 6166 C C . ILE A 1 760 ? -27.038 -1.637 1.685 1.00 96.56 760 ILE A C 1
ATOM 6168 O O . ILE A 1 760 ? -26.782 -2.611 0.972 1.00 96.56 760 ILE A O 1
ATOM 6172 N N . ARG A 1 761 ? -28.276 -1.285 2.014 1.00 94.50 761 ARG A N 1
ATOM 6173 C CA . ARG A 1 761 ? -29.481 -1.981 1.579 1.00 94.50 761 ARG A CA 1
ATOM 6174 C C . ARG A 1 761 ? -30.428 -1.017 0.883 1.00 94.50 761 ARG A C 1
ATOM 6176 O O . ARG A 1 761 ? -30.693 0.067 1.404 1.00 94.50 761 ARG A O 1
ATOM 6183 N N . ASN A 1 762 ? -30.968 -1.463 -0.247 1.00 94.31 762 ASN A N 1
ATOM 6184 C CA . ASN A 1 762 ? -32.160 -0.890 -0.856 1.00 94.31 762 ASN A CA 1
ATOM 6185 C C . ASN A 1 762 ? -33.382 -1.630 -0.266 1.00 94.31 762 ASN A C 1
ATOM 6187 O O . ASN A 1 762 ? -33.517 -2.835 -0.499 1.00 94.31 762 ASN A O 1
ATOM 6191 N N . PRO A 1 763 ? -34.200 -1.002 0.599 1.00 90.62 763 PRO A N 1
ATOM 6192 C CA . PRO A 1 763 ? -35.278 -1.687 1.313 1.00 90.62 763 PRO A CA 1
ATOM 6193 C C . PRO A 1 763 ? -36.322 -2.261 0.359 1.00 90.62 763 PRO A C 1
ATOM 6195 O O . PRO A 1 763 ? -36.764 -1.562 -0.534 1.00 90.62 763 PRO A O 1
ATOM 6198 N N . HIS A 1 764 ? -36.796 -3.489 0.590 1.00 87.06 764 HIS A N 1
ATOM 6199 C CA . HIS A 1 764 ? -37.768 -4.090 -0.319 1.00 87.06 764 HIS A CA 1
ATOM 6200 C C . HIS A 1 764 ? -39.151 -3.415 -0.214 1.00 87.06 764 HIS A C 1
ATOM 6202 O O . HIS A 1 764 ? -39.772 -3.463 0.857 1.00 87.06 764 HIS A O 1
ATOM 6208 N N . LYS A 1 765 ? -39.738 -2.957 -1.328 1.00 84.25 765 LYS A N 1
ATOM 6209 C CA . LYS A 1 765 ? -41.078 -2.322 -1.371 1.00 84.25 765 LYS A CA 1
ATOM 6210 C C . LYS A 1 765 ? -42.181 -3.038 -0.587 1.00 84.25 765 LYS A C 1
ATOM 6212 O O . LYS A 1 765 ? -42.897 -2.454 0.219 1.00 84.25 765 LYS A O 1
ATOM 6217 N N . ASN A 1 766 ? -42.320 -4.352 -0.774 1.00 79.31 766 ASN A N 1
ATOM 6218 C CA . ASN A 1 766 ? -43.319 -5.160 -0.049 1.00 79.31 766 ASN A CA 1
ATOM 6219 C C . ASN A 1 766 ? -43.153 -5.175 1.487 1.00 79.31 766 ASN A C 1
ATOM 6221 O O . ASN A 1 766 ? -44.073 -5.601 2.184 1.00 79.31 766 ASN A O 1
ATOM 6225 N N . LYS A 1 767 ? -41.988 -4.783 2.015 1.00 73.88 767 LYS A N 1
ATOM 6226 C CA . LYS A 1 767 ? -41.694 -4.697 3.454 1.00 73.88 767 LYS A CA 1
ATOM 6227 C C . LYS A 1 767 ? -41.614 -3.250 3.955 1.00 73.88 767 LYS A C 1
ATOM 6229 O O . LYS A 1 767 ? -41.562 -3.047 5.167 1.00 73.88 767 LYS A O 1
ATOM 6234 N N . ASN A 1 768 ? -41.620 -2.268 3.055 1.00 75.56 768 ASN A N 1
ATOM 6235 C CA . ASN A 1 768 ? -41.561 -0.846 3.363 1.00 75.56 768 ASN A CA 1
ATOM 6236 C C . ASN A 1 768 ? -42.548 -0.075 2.469 1.00 75.56 768 ASN A C 1
ATOM 6238 O O . ASN A 1 768 ? -42.247 0.220 1.321 1.00 75.56 768 ASN A O 1
ATOM 6242 N N . GLU A 1 769 ? -43.726 0.279 2.993 1.00 71.38 769 GLU A N 1
ATOM 6243 C CA . GLU A 1 769 ? -44.780 0.946 2.203 1.00 71.38 769 GLU A CA 1
ATOM 6244 C C . GLU A 1 769 ? -44.371 2.321 1.642 1.00 71.38 769 GLU A C 1
ATOM 6246 O O . GLU A 1 769 ? -44.995 2.799 0.696 1.00 71.38 769 GLU A O 1
ATOM 6251 N N . ASN A 1 770 ? -43.333 2.941 2.213 1.00 73.88 770 ASN A N 1
ATOM 6252 C CA . ASN A 1 770 ? -42.797 4.229 1.770 1.00 73.88 770 ASN A CA 1
ATOM 6253 C C . ASN A 1 770 ? -41.711 4.099 0.689 1.00 73.88 770 ASN A C 1
ATOM 6255 O O . ASN A 1 770 ? -41.234 5.122 0.212 1.00 73.88 770 ASN A O 1
ATOM 6259 N N . ASP A 1 771 ? -41.311 2.878 0.328 1.00 81.19 771 ASP A N 1
ATOM 6260 C CA . ASP A 1 771 ? -40.315 2.630 -0.711 1.00 81.19 771 ASP A CA 1
ATOM 6261 C C . ASP A 1 771 ? -40.936 2.655 -2.124 1.00 81.19 771 ASP A C 1
ATOM 6263 O O . ASP A 1 771 ? -42.076 2.222 -2.360 1.00 81.19 771 ASP A O 1
ATOM 6267 N N . ASP A 1 772 ? -40.188 3.187 -3.087 1.00 82.94 772 ASP A N 1
ATOM 6268 C CA . ASP A 1 772 ? -40.652 3.349 -4.461 1.00 82.94 772 ASP A CA 1
ATOM 6269 C C . ASP A 1 772 ? -40.495 2.067 -5.304 1.00 82.94 772 ASP A C 1
ATOM 6271 O O . ASP A 1 772 ? -41.271 1.860 -6.253 1.00 82.94 772 ASP A O 1
ATOM 6275 N N . GLY A 1 773 ? -39.626 1.143 -4.877 1.00 85.19 773 GLY A N 1
ATOM 6276 C CA . GLY A 1 773 ? -39.289 -0.121 -5.531 1.00 85.19 773 GLY A CA 1
ATOM 6277 C C . GLY A 1 773 ? -38.380 0.032 -6.749 1.00 85.19 773 GLY A C 1
ATOM 6278 O O . GLY A 1 773 ? -38.402 -0.830 -7.635 1.00 85.19 773 GLY A O 1
ATOM 6279 N N . PHE A 1 774 ? -37.648 1.143 -6.860 1.00 89.88 774 PHE A N 1
ATOM 6280 C CA . PHE A 1 774 ? -36.699 1.379 -7.946 1.00 89.88 774 PHE A CA 1
ATOM 6281 C C . PHE A 1 774 ? -35.261 1.024 -7.548 1.00 89.88 774 PHE A C 1
ATOM 6283 O O . PHE A 1 774 ? -34.924 0.845 -6.380 1.00 89.88 774 PHE A O 1
ATOM 6290 N N . ILE A 1 775 ? -34.397 0.892 -8.557 1.00 92.50 775 ILE A N 1
ATOM 6291 C CA . ILE A 1 775 ? -32.957 0.706 -8.349 1.00 92.50 775 ILE A CA 1
ATOM 6292 C C . ILE A 1 775 ? -32.344 1.979 -7.757 1.00 92.50 775 ILE A C 1
ATOM 6294 O O . ILE A 1 775 ? -32.737 3.082 -8.141 1.00 92.50 775 ILE A O 1
ATOM 6298 N N . LYS A 1 776 ? -31.373 1.827 -6.853 1.00 94.44 776 LYS A N 1
ATOM 6299 C CA . LYS A 1 776 ? -30.731 2.947 -6.149 1.00 94.44 776 LYS A CA 1
ATOM 6300 C C . LYS A 1 776 ? -29.218 2.922 -6.326 1.00 94.44 776 LYS A C 1
ATOM 6302 O O . LYS A 1 776 ? -28.612 1.858 -6.412 1.00 94.44 776 LYS A O 1
ATOM 6307 N N . SER A 1 777 ? -28.606 4.098 -6.374 1.00 95.81 777 SER A N 1
ATOM 6308 C CA . SER A 1 777 ? -27.151 4.265 -6.421 1.00 95.81 777 SER A CA 1
ATOM 6309 C C . SER A 1 777 ? -26.748 5.339 -5.422 1.00 95.81 777 SER A C 1
ATOM 6311 O O . SER A 1 777 ? -27.493 6.295 -5.231 1.00 95.81 777 SER A O 1
ATOM 6313 N N . GLY A 1 778 ? -25.594 5.189 -4.785 1.00 95.19 778 GLY A N 1
ATOM 6314 C CA . GLY A 1 778 ? -25.153 6.105 -3.738 1.00 95.19 778 GLY A CA 1
ATOM 6315 C C . GLY A 1 778 ? -23.741 5.804 -3.260 1.00 95.19 778 GLY A C 1
ATOM 6316 O O . GLY A 1 778 ? -23.236 4.689 -3.428 1.00 95.19 778 GLY A O 1
ATOM 6317 N N . GLU A 1 779 ? -23.109 6.813 -2.671 1.00 95.94 779 GLU A N 1
ATOM 6318 C CA . GLU A 1 779 ? -21.800 6.701 -2.034 1.00 95.94 779 GLU A CA 1
ATOM 6319 C C . GLU A 1 779 ? -21.962 6.947 -0.529 1.00 95.94 779 GLU A C 1
ATOM 6321 O O . GLU A 1 779 ? -22.491 7.971 -0.102 1.00 95.94 779 GLU A O 1
ATOM 6326 N N . ILE A 1 780 ? -21.593 5.954 0.281 1.00 97.50 780 ILE A N 1
ATOM 6327 C CA . ILE A 1 780 ? -21.793 5.969 1.732 1.00 97.50 780 ILE A CA 1
ATOM 6328 C C . ILE A 1 780 ? -20.425 5.878 2.386 1.00 97.50 780 ILE A C 1
ATOM 6330 O O . ILE A 1 780 ? -19.654 4.970 2.067 1.00 97.50 780 ILE A O 1
ATOM 6334 N N . TRP A 1 781 ? -20.133 6.786 3.314 1.00 97.00 781 TRP A N 1
ATOM 6335 C CA . TRP A 1 781 ? -18.912 6.727 4.114 1.00 97.00 781 TRP A CA 1
ATOM 6336 C C . TRP A 1 781 ? -19.250 6.275 5.528 1.00 97.00 781 TRP A C 1
ATOM 6338 O O . TRP A 1 781 ? -20.247 6.717 6.100 1.00 97.00 781 TRP A O 1
ATOM 6348 N N . MET A 1 782 ? -18.434 5.396 6.095 1.00 97.31 782 MET A N 1
ATOM 6349 C CA . MET A 1 782 ? -18.584 4.934 7.475 1.00 97.31 782 MET A CA 1
ATOM 6350 C C . MET A 1 782 ? -17.282 5.173 8.222 1.00 97.31 782 MET A C 1
ATOM 6352 O O . MET A 1 782 ? -16.205 4.929 7.674 1.00 97.31 782 MET A O 1
ATOM 6356 N N . ASN A 1 783 ? -17.388 5.670 9.452 1.00 96.12 783 ASN A N 1
ATOM 6357 C CA . ASN A 1 783 ? -16.219 5.978 10.258 1.00 96.12 783 ASN A CA 1
ATOM 6358 C C . ASN A 1 783 ? -16.416 5.702 11.754 1.00 96.12 783 ASN A C 1
ATOM 6360 O O . ASN A 1 783 ? -17.548 5.644 12.244 1.00 96.12 783 ASN A O 1
ATOM 6364 N N . GLU A 1 784 ? -15.304 5.602 12.483 1.00 94.56 784 GLU A N 1
ATOM 6365 C CA . GLU A 1 784 ? -15.235 5.635 13.945 1.00 94.56 784 GLU A CA 1
ATOM 6366 C C . GLU A 1 784 ? -16.120 4.570 14.610 1.00 94.56 784 GLU A C 1
ATOM 6368 O O . GLU A 1 784 ? -16.958 4.890 15.468 1.00 94.56 784 GLU A O 1
ATOM 6373 N N . LEU A 1 785 ? -15.966 3.304 14.195 1.00 95.81 785 LEU A N 1
ATOM 6374 C CA . LEU A 1 785 ? -16.697 2.181 14.774 1.00 95.81 785 LEU A CA 1
ATOM 6375 C C . LEU A 1 785 ? -16.142 1.882 16.167 1.00 95.81 785 LEU A C 1
ATOM 6377 O O . LEU A 1 785 ? -15.098 1.248 16.342 1.00 95.81 785 LEU A O 1
ATOM 6381 N N . ARG A 1 786 ? -16.889 2.323 17.175 1.00 94.69 786 ARG A N 1
ATOM 6382 C CA . ARG A 1 786 ? -16.434 2.359 18.561 1.00 94.69 786 ARG A CA 1
ATOM 6383 C C . ARG A 1 786 ? -17.471 1.836 19.541 1.00 94.69 786 ARG A C 1
ATOM 6385 O O . ARG A 1 786 ? -18.678 1.857 19.303 1.00 94.69 786 ARG A O 1
ATOM 6392 N N . LEU A 1 787 ? -16.967 1.382 20.672 1.00 94.06 787 LEU A N 1
ATOM 6393 C CA . LEU A 1 787 ? -17.709 0.972 21.848 1.00 94.06 787 LEU A CA 1
ATOM 6394 C C . LEU A 1 787 ? -17.503 2.020 22.941 1.00 94.06 787 LEU A C 1
ATOM 6396 O O . LEU A 1 787 ? -16.439 2.634 23.024 1.00 94.06 787 LEU A O 1
ATOM 6400 N N . SER A 1 788 ? -18.523 2.237 23.765 1.00 91.69 788 SER A N 1
ATOM 6401 C CA . SER A 1 788 ? -18.444 3.159 24.900 1.00 91.69 788 SER A CA 1
ATOM 6402 C C . SER A 1 788 ? -19.169 2.621 26.127 1.00 91.69 788 SER A C 1
ATOM 6404 O O . SER A 1 788 ? -19.883 1.608 26.067 1.00 91.69 788 SER A O 1
ATOM 6406 N N . ASP A 1 789 ? -19.007 3.349 27.232 1.00 87.62 789 ASP A N 1
ATOM 6407 C CA . ASP A 1 789 ? -19.657 3.118 28.514 1.00 87.62 789 ASP A CA 1
ATOM 6408 C C . ASP A 1 789 ? -19.301 1.743 29.084 1.00 87.62 789 ASP A C 1
ATOM 6410 O O . ASP A 1 789 ? -20.135 0.830 29.136 1.00 87.62 789 ASP A O 1
ATOM 6414 N N . PHE A 1 790 ? -18.041 1.597 29.504 1.00 84.25 790 PHE A N 1
ATOM 6415 C CA . PHE A 1 790 ? -17.546 0.371 30.123 1.00 84.25 790 PHE A CA 1
ATOM 6416 C C . PHE A 1 790 ? -18.423 -0.081 31.304 1.00 84.25 790 PHE A C 1
ATOM 6418 O O . PHE A 1 790 ? -19.049 0.709 32.031 1.00 84.25 790 PHE A O 1
ATOM 6425 N N . ASP A 1 791 ? -18.466 -1.390 31.523 1.00 81.50 791 ASP A N 1
ATOM 6426 C CA . ASP A 1 791 ? -19.057 -1.963 32.718 1.00 81.50 791 ASP A CA 1
ATOM 6427 C C . ASP A 1 791 ? -18.099 -1.833 33.908 1.00 81.50 791 ASP A C 1
ATOM 6429 O O . ASP A 1 791 ? -17.242 -2.674 34.172 1.00 81.50 791 ASP A O 1
ATOM 6433 N N . GLU A 1 792 ? -18.252 -0.735 34.644 1.00 79.06 792 GLU A N 1
ATOM 6434 C CA . GLU A 1 792 ? -17.452 -0.420 35.830 1.00 79.06 792 GLU A CA 1
ATOM 6435 C C . GLU A 1 792 ? -18.063 -0.968 37.133 1.00 79.06 792 GLU A C 1
ATOM 6437 O O . GLU A 1 792 ? -17.806 -0.459 38.230 1.00 79.06 792 GLU A O 1
ATOM 6442 N N . GLU A 1 793 ? -18.896 -2.014 37.058 1.00 80.44 793 GLU A N 1
ATOM 6443 C CA . GLU A 1 793 ? -19.436 -2.657 38.254 1.00 80.44 793 GLU A CA 1
ATOM 6444 C C . GLU A 1 793 ? -18.320 -3.254 39.135 1.00 80.44 793 GLU A C 1
ATOM 6446 O O . GLU A 1 793 ? -17.677 -4.253 38.811 1.00 80.44 793 GLU A O 1
ATOM 6451 N N . GLY A 1 794 ? -18.110 -2.652 40.309 1.00 78.19 794 GLY A N 1
ATOM 6452 C CA . GLY A 1 794 ? -17.078 -3.073 41.254 1.00 78.19 794 GLY A CA 1
ATOM 6453 C C . GLY A 1 794 ? -17.344 -4.406 41.964 1.00 78.19 794 GLY A C 1
ATOM 6454 O O . GLY A 1 794 ? -18.479 -4.790 42.273 1.00 78.19 794 GLY A O 1
ATOM 6455 N N . GLY A 1 795 ? -16.249 -5.090 42.296 1.00 84.50 795 GLY A N 1
ATOM 6456 C CA . GLY A 1 795 ? -16.236 -6.358 43.025 1.00 84.50 795 GLY A CA 1
ATOM 6457 C C . GLY A 1 795 ? -15.660 -6.219 44.434 1.00 84.50 795 GLY A C 1
ATOM 6458 O O . GLY A 1 795 ? -14.925 -5.283 44.741 1.00 84.50 795 GLY A O 1
ATOM 6459 N N . TRP A 1 796 ? -15.957 -7.183 45.303 1.00 87.44 796 TRP A N 1
ATOM 6460 C CA . TRP A 1 796 ? -15.321 -7.290 46.617 1.00 87.44 796 TRP A CA 1
ATOM 6461 C C . TRP A 1 796 ? -14.940 -8.735 46.919 1.00 87.44 796 TRP A C 1
ATOM 6463 O O . TRP A 1 796 ? -15.575 -9.677 46.432 1.00 87.44 796 TRP A O 1
ATOM 6473 N N . ALA A 1 797 ? -13.906 -8.892 47.73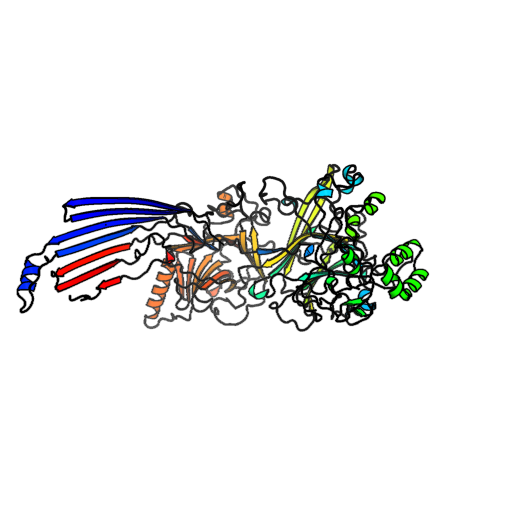5 1.00 87.75 797 ALA A N 1
ATOM 6474 C CA . ALA A 1 797 ? -13.427 -10.166 48.234 1.00 87.75 797 ALA A CA 1
ATOM 6475 C C . ALA A 1 797 ? -13.231 -10.089 49.748 1.00 87.75 797 ALA A C 1
ATOM 6477 O O . ALA A 1 797 ? -12.780 -9.075 50.279 1.00 87.75 797 ALA A O 1
ATOM 6478 N N . ALA A 1 798 ? -13.577 -11.172 50.436 1.00 90.19 798 ALA A N 1
ATOM 6479 C CA . ALA A 1 798 ? -13.314 -11.333 51.855 1.00 90.19 798 ALA A CA 1
ATOM 6480 C C . ALA A 1 798 ? -12.685 -12.701 52.109 1.00 90.19 798 ALA A C 1
ATOM 6482 O O . ALA A 1 798 ? -13.232 -13.732 51.703 1.00 90.19 798 ALA A O 1
ATOM 6483 N N . ASN A 1 799 ? -11.558 -12.697 52.810 1.00 91.19 799 ASN A N 1
ATOM 6484 C CA . ASN A 1 799 ? -10.827 -13.880 53.226 1.00 91.19 799 ASN A CA 1
ATOM 6485 C C . ASN A 1 799 ? -10.789 -13.931 54.748 1.00 91.19 799 ASN A C 1
ATOM 6487 O O . ASN A 1 799 ? -10.549 -12.925 55.408 1.00 91.19 799 ASN A O 1
ATOM 6491 N N . ALA A 1 800 ? -10.991 -15.116 55.308 1.00 92.94 800 ALA A N 1
ATOM 6492 C CA . ALA A 1 800 ? -10.809 -15.364 56.728 1.00 92.94 800 ALA A CA 1
ATOM 6493 C C . ALA A 1 800 ? -10.026 -16.660 56.921 1.00 92.94 800 ALA A C 1
ATOM 6495 O O . ALA A 1 800 ? -10.316 -17.678 56.284 1.00 92.94 800 ALA A O 1
ATOM 6496 N N . ARG A 1 801 ? -9.041 -16.632 57.815 1.00 93.12 801 ARG A N 1
ATOM 6497 C CA . ARG A 1 801 ? -8.244 -17.792 58.200 1.00 93.12 801 ARG A CA 1
ATOM 6498 C C . ARG A 1 801 ? -8.162 -17.883 59.714 1.00 93.12 801 ARG A C 1
ATOM 6500 O O . ARG A 1 801 ? -7.867 -16.910 60.394 1.00 93.12 801 ARG A O 1
ATOM 6507 N N . ILE A 1 802 ? -8.388 -19.078 60.236 1.00 93.06 802 ILE A N 1
ATOM 6508 C CA . ILE A 1 802 ? -8.202 -19.408 61.645 1.00 93.06 802 ILE A CA 1
ATOM 6509 C C . ILE A 1 802 ? -7.185 -20.540 61.698 1.00 93.06 802 ILE A C 1
ATOM 6511 O O . ILE A 1 802 ? -7.399 -21.585 61.091 1.00 93.06 802 ILE A O 1
ATOM 6515 N N . SER A 1 803 ? -6.077 -20.338 62.398 1.00 92.88 803 SER A N 1
ATOM 6516 C CA . SER A 1 803 ? -5.062 -21.353 62.661 1.00 92.88 803 SER A CA 1
ATOM 6517 C C . SER A 1 803 ? -4.989 -21.589 64.159 1.00 92.88 803 SER A C 1
ATOM 6519 O O . SER A 1 803 ? -4.853 -20.643 64.927 1.00 92.88 803 SER A O 1
ATOM 6521 N N . MET A 1 804 ? -5.091 -22.841 64.574 1.00 91.25 804 MET A N 1
ATOM 6522 C CA . MET A 1 804 ? -4.976 -23.267 65.961 1.00 91.25 804 MET A CA 1
ATOM 6523 C C . MET A 1 804 ? -3.763 -24.184 66.057 1.00 91.25 804 MET A C 1
ATOM 6525 O O . MET A 1 804 ? -3.765 -25.265 65.464 1.00 91.25 804 MET A O 1
ATOM 6529 N N . ASN A 1 805 ? -2.732 -23.754 66.775 1.00 90.31 805 ASN A N 1
ATOM 6530 C CA . ASN A 1 805 ? -1.618 -24.618 67.145 1.00 90.31 805 ASN A CA 1
ATOM 6531 C C . ASN A 1 805 ? -1.970 -25.273 68.477 1.00 90.31 805 ASN A C 1
ATOM 6533 O O . ASN A 1 805 ? -2.248 -24.587 69.456 1.00 90.31 805 ASN A O 1
ATOM 6537 N N . LEU A 1 806 ? -2.012 -26.597 68.492 1.00 87.50 806 LEU A N 1
ATOM 6538 C CA . LEU A 1 806 ? -2.341 -27.418 69.647 1.00 87.50 806 LEU A CA 1
ATOM 6539 C C . LEU A 1 806 ? -1.032 -27.903 70.275 1.00 87.50 806 LEU A C 1
ATOM 6541 O O . LEU A 1 806 ? -0.666 -29.066 70.107 1.00 87.50 806 LEU A O 1
ATOM 6545 N N . ALA A 1 807 ? -0.321 -26.989 70.943 1.00 85.44 807 ALA A N 1
ATOM 6546 C CA . ALA A 1 807 ? 1.005 -27.221 71.518 1.00 85.44 807 ALA A CA 1
ATOM 6547 C C . ALA A 1 807 ? 1.981 -27.856 70.498 1.00 85.44 807 ALA A C 1
ATOM 6549 O O . ALA A 1 807 ? 1.994 -27.463 69.332 1.00 85.44 807 ALA A O 1
ATOM 6550 N N . ASP A 1 808 ? 2.756 -28.863 70.909 1.00 81.94 808 ASP A N 1
ATOM 6551 C CA . ASP A 1 808 ? 3.652 -29.660 70.063 1.00 81.94 808 ASP A CA 1
ATOM 6552 C C . ASP A 1 808 ? 2.949 -30.826 69.336 1.00 81.94 808 ASP A C 1
ATOM 6554 O O . ASP A 1 808 ? 3.597 -31.577 68.608 1.00 81.94 808 ASP A O 1
ATOM 6558 N N . PHE A 1 809 ? 1.625 -30.967 69.476 1.00 82.81 809 PHE A N 1
ATOM 6559 C CA . PHE A 1 809 ? 0.872 -32.103 68.938 1.00 82.81 809 PHE A CA 1
ATOM 6560 C C . PHE A 1 809 ? 0.416 -31.909 67.485 1.00 82.81 809 PHE A C 1
ATOM 6562 O O . PHE A 1 809 ? 0.670 -32.770 66.641 1.00 82.81 809 PHE A O 1
ATOM 6569 N N . ALA A 1 810 ? -0.302 -30.822 67.172 1.00 83.19 810 ALA A N 1
ATOM 6570 C CA . ALA A 1 810 ? -0.890 -30.626 65.842 1.00 83.19 810 ALA A CA 1
ATOM 6571 C C . ALA A 1 810 ? -1.231 -29.163 65.528 1.00 83.19 810 ALA A C 1
ATOM 6573 O O . ALA A 1 810 ? -1.582 -28.389 66.412 1.00 83.19 810 ALA A O 1
ATOM 6574 N N . THR A 1 811 ? -1.264 -28.813 64.241 1.00 86.12 811 THR A N 1
ATOM 6575 C CA . THR A 1 811 ? -1.832 -27.541 63.767 1.00 86.12 811 THR A CA 1
ATOM 6576 C C . THR A 1 811 ? -3.103 -27.798 62.963 1.00 86.12 811 THR A C 1
ATOM 6578 O O . THR A 1 811 ? -3.106 -28.577 62.008 1.00 86.12 811 THR A O 1
ATOM 6581 N N . VAL A 1 812 ? -4.189 -27.112 63.321 1.00 88.12 812 VAL A N 1
ATOM 6582 C CA . VAL A 1 812 ? -5.465 -27.146 62.596 1.00 88.12 812 VAL A CA 1
ATOM 6583 C C . VAL A 1 812 ? -5.707 -25.781 61.974 1.00 88.12 812 VAL A C 1
ATOM 6585 O O . VAL A 1 812 ? -5.707 -24.774 62.675 1.00 88.12 812 VAL A O 1
ATOM 6588 N N . SER A 1 813 ? -5.946 -25.732 60.664 1.00 88.19 813 SER A N 1
ATOM 6589 C CA . SER A 1 813 ? -6.277 -24.480 59.982 1.00 88.19 813 SER A CA 1
ATOM 6590 C C . SER A 1 813 ? -7.587 -24.570 59.207 1.00 88.19 813 SER A C 1
ATOM 6592 O O . SER A 1 813 ? -7.871 -25.567 58.542 1.00 88.19 813 SER A O 1
ATOM 6594 N N . PHE A 1 814 ? -8.378 -23.507 59.310 1.00 90.56 814 PHE A N 1
ATOM 6595 C CA . PHE A 1 814 ? -9.611 -23.280 58.572 1.00 90.56 814 PHE A CA 1
ATOM 6596 C C . PHE A 1 814 ? -9.441 -22.022 57.734 1.00 90.56 814 PHE A C 1
ATOM 6598 O O . PHE A 1 814 ? -9.008 -20.992 58.250 1.00 90.56 814 PHE A O 1
ATOM 6605 N N . SER A 1 815 ? -9.791 -22.090 56.455 1.00 89.88 815 SER A N 1
ATOM 6606 C CA . SER A 1 815 ? -9.835 -20.923 55.582 1.00 89.88 815 SER A CA 1
ATOM 6607 C C . SER A 1 815 ? -11.150 -20.875 54.816 1.00 89.88 815 SER A C 1
ATOM 6609 O O . SER A 1 815 ? -11.664 -21.887 54.334 1.00 89.88 815 SER A O 1
ATOM 6611 N N . GLY A 1 816 ? -11.706 -19.674 54.719 1.00 89.25 816 GLY A N 1
ATOM 6612 C CA . GLY A 1 816 ? -12.874 -19.377 53.908 1.00 89.25 816 GLY A CA 1
ATOM 6613 C C . GLY A 1 816 ? -12.600 -18.149 53.060 1.00 89.25 816 GLY A C 1
ATOM 6614 O O . GLY A 1 816 ? -12.033 -17.171 53.548 1.00 89.25 816 GLY A O 1
ATOM 6615 N N . SER A 1 817 ? -13.007 -18.204 51.797 1.00 86.94 817 SER A N 1
ATOM 6616 C CA . SER A 1 817 ? -13.001 -17.045 50.915 1.00 86.94 817 SER A CA 1
ATOM 6617 C C . SER A 1 817 ? -14.343 -16.900 50.209 1.00 86.94 817 SER A C 1
ATOM 6619 O O . SER A 1 817 ? -14.988 -17.879 49.811 1.00 86.94 817 SER A O 1
ATOM 6621 N N . THR A 1 818 ? -14.778 -15.654 50.066 1.00 86.56 818 THR A N 1
ATOM 6622 C CA . THR A 1 818 ? -15.973 -15.288 49.308 1.00 86.56 818 THR A CA 1
ATOM 6623 C C . THR A 1 818 ? -15.683 -14.072 48.440 1.00 86.56 818 THR A C 1
ATOM 6625 O O . THR A 1 818 ? -14.900 -13.202 48.818 1.00 86.56 818 THR A O 1
ATOM 6628 N N . SER A 1 819 ? -16.308 -14.018 47.266 1.00 81.69 819 SER A N 1
ATOM 6629 C CA . SER A 1 819 ? -16.146 -12.922 46.307 1.00 81.69 819 SER A CA 1
ATOM 6630 C C . SER A 1 819 ? -17.427 -12.703 45.499 1.00 81.69 819 SER A C 1
ATOM 6632 O O . SER A 1 819 ? -18.143 -13.668 45.211 1.00 81.69 819 SER A O 1
ATOM 6634 N N . LYS A 1 820 ? -17.722 -11.446 45.143 1.00 79.00 820 LYS A N 1
ATOM 6635 C CA . LYS A 1 820 ? -18.822 -11.068 44.232 1.00 79.00 820 LYS A CA 1
ATOM 6636 C C . LYS A 1 820 ? -18.306 -10.967 42.788 1.00 79.00 820 LYS A C 1
ATOM 6638 O O . LYS A 1 820 ? -17.187 -10.497 42.591 1.00 79.00 820 LYS A O 1
ATOM 6643 N N . ALA A 1 821 ? -19.115 -11.403 41.811 1.00 55.25 821 ALA A N 1
ATOM 6644 C CA . ALA A 1 821 ? -18.839 -11.284 40.375 1.00 55.25 821 ALA A CA 1
ATOM 6645 C C . ALA A 1 821 ? -18.438 -9.844 39.990 1.00 55.25 821 ALA A C 1
ATOM 6647 O O . ALA A 1 821 ? -18.989 -8.903 40.563 1.00 55.25 821 ALA A O 1
ATOM 6648 N N . SER A 1 822 ? -17.463 -9.760 39.068 1.00 50.38 822 SER A N 1
ATOM 6649 C CA . SER A 1 822 ? -16.479 -8.679 38.793 1.00 50.38 822 SER A CA 1
ATOM 6650 C C . SER A 1 822 ? -15.131 -8.860 39.516 1.00 50.38 822 SER A C 1
ATOM 6652 O O . SER A 1 822 ? -14.457 -7.904 39.887 1.00 50.38 822 SER A O 1
ATOM 6654 N N . VAL A 1 823 ? -14.733 -10.114 39.779 1.00 50.28 823 VAL A N 1
ATOM 6655 C CA . VAL A 1 823 ? -13.732 -10.453 40.810 1.00 50.28 823 VAL A CA 1
ATOM 6656 C C . VAL A 1 823 ? -12.334 -9.872 40.541 1.00 50.28 823 VAL A C 1
ATOM 6658 O O . VAL A 1 823 ? -11.565 -10.393 39.738 1.00 50.28 823 VAL A O 1
ATOM 6661 N N . PHE A 1 824 ? -11.998 -8.854 41.333 1.00 48.81 824 PHE A N 1
ATOM 6662 C CA . PHE A 1 824 ? -10.857 -8.762 42.256 1.00 48.81 824 PHE A CA 1
ATOM 6663 C C . PHE A 1 824 ? -9.785 -9.875 42.133 1.00 48.81 824 PHE A C 1
ATOM 6665 O O . PHE A 1 824 ? -9.697 -10.770 42.975 1.00 48.81 824 PHE A O 1
ATOM 6672 N N . LEU A 1 825 ? -8.961 -9.841 41.082 1.00 49.41 825 LEU A N 1
ATOM 6673 C CA . LEU A 1 825 ? -7.790 -10.726 40.945 1.00 49.41 825 LEU A CA 1
ATOM 6674 C C . LEU A 1 825 ? -6.480 -9.959 41.157 1.00 49.41 825 LEU A C 1
ATOM 6676 O O . LEU A 1 825 ? -5.559 -10.447 41.806 1.00 49.41 825 LEU A O 1
ATOM 6680 N N . CYS A 1 826 ? -6.393 -8.770 40.562 1.00 55.41 826 CYS A N 1
ATOM 6681 C CA . CYS A 1 826 ? -5.203 -7.938 40.522 1.00 55.41 826 CYS A CA 1
ATOM 6682 C C . CYS A 1 826 ? -5.601 -6.533 40.059 1.00 55.41 826 CYS A C 1
ATOM 6684 O O . CYS A 1 826 ? -6.537 -6.389 39.276 1.00 55.41 826 CYS A O 1
ATOM 6686 N N . ILE A 1 827 ? -4.864 -5.513 40.495 1.00 59.81 827 ILE A N 1
ATOM 6687 C CA . ILE A 1 827 ? -5.087 -4.122 40.083 1.00 59.81 827 ILE A CA 1
ATOM 6688 C C . ILE A 1 827 ? -4.823 -3.893 38.578 1.00 59.81 827 ILE A C 1
ATOM 6690 O O . ILE A 1 827 ? -5.316 -2.924 38.019 1.00 59.81 827 ILE A O 1
ATOM 6694 N N . LEU A 1 828 ? -4.094 -4.814 37.929 1.00 54.06 828 LEU A N 1
ATOM 6695 C CA . LEU A 1 828 ? -3.668 -4.778 36.521 1.00 54.06 828 LEU A CA 1
ATOM 6696 C C . LEU A 1 828 ? -4.674 -5.372 35.513 1.00 54.06 828 LEU A C 1
ATOM 6698 O O . LEU A 1 828 ? -4.322 -5.531 34.349 1.00 54.06 828 LEU A O 1
ATOM 6702 N N . LEU A 1 829 ? -5.871 -5.793 35.933 1.00 55.62 829 LEU A N 1
ATOM 6703 C CA . LEU A 1 829 ? -6.830 -6.406 35.007 1.00 55.62 829 LEU A CA 1
ATOM 6704 C C . LEU A 1 829 ? -7.582 -5.358 34.176 1.00 55.62 829 LEU A C 1
ATOM 6706 O O . LEU A 1 829 ? -8.164 -4.432 34.738 1.00 55.62 829 LEU A O 1
ATOM 6710 N N . ILE A 1 830 ? -7.592 -5.582 32.862 1.00 53.28 830 ILE A N 1
ATOM 6711 C CA . ILE A 1 830 ? -8.374 -4.872 31.836 1.00 53.28 830 ILE A CA 1
ATOM 6712 C C . ILE A 1 830 ? -9.825 -5.413 31.855 1.00 53.28 830 ILE A C 1
ATOM 6714 O O . ILE A 1 830 ? -10.001 -6.586 32.223 1.00 53.28 830 ILE A O 1
ATOM 6718 N N . PRO A 1 831 ? -10.863 -4.621 31.500 1.00 51.00 831 PRO A N 1
ATOM 6719 C CA . PRO A 1 831 ? -12.270 -5.012 31.647 1.00 51.00 831 PRO A CA 1
ATOM 6720 C C . PRO A 1 831 ? -12.644 -6.391 31.075 1.00 51.00 831 PRO A C 1
ATOM 6722 O O . PRO A 1 831 ? -13.320 -7.165 31.756 1.00 51.00 831 PRO A O 1
ATOM 6725 N N . GLU A 1 832 ? -12.149 -6.769 29.889 1.00 47.62 832 GLU A N 1
ATOM 6726 C CA . GLU A 1 832 ? -12.437 -8.077 29.264 1.00 47.62 832 GLU A CA 1
ATOM 6727 C C . GLU A 1 832 ? -11.981 -9.287 30.102 1.00 47.62 832 GLU A C 1
ATOM 6729 O O . GLU A 1 832 ? -12.586 -10.360 30.049 1.00 47.62 832 GLU A O 1
ATOM 6734 N N . MET A 1 833 ? -10.941 -9.131 30.928 1.00 45.44 833 MET A N 1
ATOM 6735 C CA . MET A 1 833 ? -10.391 -10.220 31.745 1.00 45.44 833 MET A CA 1
ATOM 6736 C C . MET A 1 833 ? -11.075 -10.375 33.115 1.00 45.44 833 MET A C 1
ATOM 6738 O O . MET A 1 833 ? -10.707 -11.262 33.900 1.00 45.44 833 MET A O 1
ATOM 6742 N N . LEU A 1 834 ? -12.082 -9.551 33.427 1.00 51.16 834 LEU A N 1
ATOM 6743 C CA . LEU A 1 834 ? -12.850 -9.664 34.665 1.00 51.16 834 LEU A CA 1
ATOM 6744 C C . LEU A 1 834 ? -13.789 -10.882 34.624 1.00 51.16 834 LEU A C 1
ATOM 6746 O O . LEU A 1 834 ? -14.595 -11.085 33.718 1.00 51.16 834 LEU A O 1
ATOM 6750 N N . LYS A 1 835 ? -13.704 -11.737 35.652 1.00 42.25 835 LYS A N 1
ATOM 6751 C CA . LYS A 1 835 ? -14.533 -12.950 35.750 1.00 42.25 835 LYS A CA 1
ATOM 6752 C C . LYS A 1 835 ? -15.998 -12.634 36.068 1.00 42.25 835 LYS A C 1
ATOM 6754 O O . LYS A 1 835 ? -16.312 -12.084 37.125 1.00 42.25 835 LYS A O 1
ATOM 6759 N N . ILE A 1 836 ? -16.896 -13.188 35.250 1.00 47.09 836 ILE A N 1
ATOM 6760 C CA . ILE A 1 836 ? -18.365 -13.106 35.373 1.00 47.09 836 ILE A CA 1
ATOM 6761 C C . ILE A 1 836 ? -18.929 -14.295 36.194 1.00 47.09 836 ILE A C 1
ATOM 6763 O O . ILE A 1 836 ? -19.917 -14.926 35.823 1.00 47.09 836 ILE A O 1
ATOM 6767 N N . GLN A 1 837 ? -18.276 -14.702 37.291 1.00 38.50 837 GLN A N 1
ATOM 6768 C CA . GLN A 1 837 ? -18.767 -15.806 38.139 1.00 38.50 837 GLN A CA 1
ATOM 6769 C C . GLN A 1 837 ? -18.625 -15.514 39.637 1.00 38.50 837 GLN A C 1
ATOM 6771 O O . GLN A 1 837 ? -17.529 -15.254 40.135 1.00 38.50 837 GLN A O 1
ATOM 6776 N N . ASN A 1 838 ? -19.734 -15.640 40.375 1.00 38.81 838 ASN A N 1
ATOM 6777 C CA . ASN A 1 838 ? -19.725 -15.674 41.839 1.00 38.81 838 ASN A CA 1
ATOM 6778 C C . ASN A 1 838 ? -19.015 -16.946 42.310 1.00 38.81 838 ASN A C 1
ATOM 6780 O O . ASN A 1 838 ? -19.388 -18.049 41.907 1.00 38.81 838 ASN A O 1
ATOM 6784 N N . THR A 1 839 ? -18.017 -16.802 43.183 1.00 48.91 839 THR A N 1
ATOM 6785 C CA . THR A 1 839 ? -17.260 -17.949 43.693 1.00 48.91 839 THR A CA 1
ATOM 6786 C C . THR A 1 839 ? -17.245 -17.940 45.217 1.00 48.91 839 THR A C 1
ATOM 6788 O O . THR A 1 839 ? -16.706 -17.028 45.844 1.00 48.91 839 THR A O 1
ATOM 6791 N N . THR A 1 840 ? -17.796 -18.996 45.814 1.00 42.41 840 THR A N 1
ATOM 6792 C CA . THR A 1 840 ? -17.626 -19.324 47.234 1.00 42.41 840 THR A CA 1
ATOM 6793 C C . THR A 1 840 ? -16.802 -20.602 47.310 1.00 42.41 840 THR A C 1
ATOM 6795 O O . THR A 1 840 ? -17.233 -21.647 46.820 1.00 42.41 840 THR A O 1
ATOM 6798 N N . ARG A 1 841 ? -15.602 -20.535 47.895 1.00 42.56 841 ARG A N 1
ATOM 6799 C CA . ARG A 1 841 ? -14.757 -21.714 48.131 1.00 42.56 841 ARG A CA 1
ATOM 6800 C C . ARG A 1 841 ? -14.532 -21.880 49.628 1.00 42.56 841 ARG A C 1
ATOM 6802 O O . ARG A 1 841 ? -13.785 -21.138 50.254 1.00 42.56 841 ARG A O 1
ATOM 6809 N N . LEU A 1 842 ? -15.163 -22.905 50.187 1.00 34.25 842 LEU A N 1
ATOM 6810 C CA . LEU A 1 842 ? -14.755 -23.501 51.455 1.00 34.25 842 LEU A CA 1
ATOM 6811 C C . LEU A 1 842 ? -13.673 -24.530 51.132 1.00 34.25 842 LEU A C 1
ATOM 6813 O O . LEU A 1 842 ? -13.958 -25.519 50.457 1.00 34.25 842 LEU A O 1
ATOM 6817 N N . THR A 1 843 ? -12.435 -24.290 51.564 1.00 36.75 843 THR A N 1
ATOM 6818 C CA . THR A 1 843 ? -11.343 -25.247 51.336 1.00 36.75 843 THR A CA 1
ATOM 6819 C C . THR A 1 843 ? -11.096 -26.061 52.609 1.00 36.75 843 THR A C 1
ATOM 6821 O O . THR A 1 843 ? -11.073 -25.525 53.712 1.00 36.75 843 THR A O 1
ATOM 6824 N N . GLN A 1 844 ? -10.988 -27.378 52.415 1.00 38.25 844 GLN A N 1
ATOM 6825 C CA . GLN A 1 844 ? -10.854 -28.480 53.377 1.00 38.25 844 GLN A CA 1
ATOM 6826 C C . GLN A 1 844 ? -9.876 -28.264 54.549 1.00 38.25 844 GLN A C 1
ATOM 6828 O O . GLN A 1 844 ? -8.813 -27.672 54.381 1.00 38.25 844 GLN A O 1
ATOM 6833 N N . MET A 1 845 ? -10.198 -28.884 55.698 1.00 31.38 845 MET A N 1
ATOM 6834 C CA . MET A 1 845 ? -9.263 -29.159 56.802 1.00 31.38 845 MET A CA 1
ATOM 6835 C C . MET A 1 845 ? -8.027 -29.894 56.270 1.00 31.38 845 MET A C 1
ATOM 6837 O O . MET A 1 845 ? -8.116 -31.062 55.891 1.00 31.38 845 MET A O 1
ATOM 6841 N N . TYR A 1 846 ? -6.868 -29.244 56.306 1.00 37.00 846 TYR A N 1
ATOM 6842 C CA . TYR A 1 846 ? -5.587 -29.931 56.194 1.00 37.00 846 TYR A CA 1
ATOM 6843 C C . TYR A 1 846 ? -5.065 -30.209 57.604 1.00 37.00 846 TYR A C 1
ATOM 6845 O O . TYR A 1 846 ? -4.643 -29.295 58.307 1.00 37.00 846 TYR A O 1
ATOM 6853 N N . PHE A 1 847 ? -5.088 -31.479 58.010 1.00 36.41 847 PHE A N 1
ATOM 6854 C CA . PHE A 1 847 ? -4.199 -31.975 59.058 1.00 36.41 847 PHE A CA 1
ATOM 6855 C C . PHE A 1 847 ? -2.836 -32.198 58.406 1.00 36.41 847 PHE A C 1
ATOM 6857 O O . PHE A 1 847 ? -2.651 -33.198 57.715 1.00 36.41 847 PHE A O 1
ATOM 6864 N N . TRP A 1 848 ? -1.890 -31.275 58.562 1.00 39.81 848 TRP A N 1
ATOM 6865 C CA . TRP A 1 848 ? -0.501 -31.541 58.187 1.00 39.81 848 TRP A CA 1
ATOM 6866 C C . TRP A 1 848 ? 0.433 -31.196 59.341 1.00 39.81 848 TRP A C 1
ATOM 6868 O O . TRP A 1 848 ? 0.376 -30.095 59.878 1.00 39.81 848 TRP A O 1
ATOM 6878 N N . LYS A 1 849 ? 1.279 -32.187 59.662 1.00 41.03 849 LYS A N 1
ATOM 6879 C CA . LYS A 1 849 ? 2.151 -32.355 60.836 1.00 41.03 849 LYS A CA 1
ATOM 6880 C C . LYS A 1 849 ? 1.427 -32.615 62.164 1.00 41.03 849 LYS A C 1
ATOM 6882 O O . LYS A 1 849 ? 1.124 -31.700 62.917 1.00 41.03 849 LYS A O 1
ATOM 6887 N N . MET A 1 850 ? 1.228 -33.904 62.448 1.00 39.97 850 MET A N 1
ATOM 6888 C CA . MET A 1 850 ? 1.387 -34.412 63.815 1.00 39.97 850 MET A CA 1
ATOM 6889 C C . MET A 1 850 ? 2.894 -34.534 64.073 1.00 39.97 850 MET A C 1
ATOM 6891 O O . MET A 1 850 ? 3.587 -35.088 63.208 1.00 39.97 850 MET A O 1
ATOM 6895 N N . HIS A 1 851 ? 3.400 -33.986 65.178 1.00 44.84 851 HIS A N 1
ATOM 6896 C CA . HIS A 1 851 ? 4.787 -34.187 65.607 1.00 44.84 851 HIS A CA 1
ATOM 6897 C C . HIS A 1 851 ? 4.906 -35.267 66.678 1.00 44.84 851 HIS A C 1
ATOM 6899 O O . HIS A 1 851 ? 3.964 -35.410 67.487 1.00 44.84 851 HIS A O 1
#

pLDDT: mean 88.52, std 11.24, range [31.38, 98.44]